Protein 3UG7 (pdb70)

Solvent-accessible surface area: 62801 Å² total; per-residue (Å²): 46,69,0,41,15,39,1,6,108,35,10,8,62,95,52,12,2,4,1,7,2,0,0,22,77,49,63,5,12,22,27,23,0,0,0,0,1,0,0,23,0,3,100,19,33,2,56,0,0,0,0,0,29,30,107,76,22,33,0,66,85,16,2,111,45,120,2,34,75,118,44,39,106,0,78,80,37,111,40,0,30,0,0,3,10,34,30,126,104,25,9,86,116,49,43,124,139,0,95,71,63,15,141,102,56,80,154,34,0,100,92,4,26,76,77,1,67,140,5,22,146,42,134,35,5,88,99,18,15,17,35,48,10,12,5,88,11,1,80,30,77,128,20,17,2,1,0,0,8,21,48,9,51,3,135,50,10,122,28,1,34,47,2,89,83,8,58,138,119,13,72,128,13,64,128,57,63,122,18,43,59,22,8,121,112,17,37,102,96,7,68,34,177,67,44,58,86,72,22,110,93,31,56,129,34,41,102,84,0,38,88,0,53,85,11,0,42,35,55,49,38,1,2,2,1,3,0,0,26,5,72,75,112,0,0,63,54,2,38,148,23,27,140,29,0,116,148,39,41,13,30,7,18,0,0,0,0,7,72,24,20,45,146,99,22,132,81,114,148,26,112,56,92,50,113,93,13,68,143,57,16,101,41,0,109,139,65,1,39,112,55,56,26,0,85,2,45,86,30,230,68,130,30,74,25,40,128,17,1,77,89,4,7,171,45,0,12,170,38,3,67,1,17,2,0,0,24,76,48,63,6,12,23,24,22,0,0,0,0,1,0,0,54,23,5,101,115,73,57,81,0,0,0,1,0,30,26,113,77,24,33,0,88,83,15,2,111,48,124,2,25,64,118,42,42,98,0,79,65,35,88,35,0,31,0,0,3,8,54,35,107,104,42,8,100,121,12,54,98,146,2,135,49,56,7,128,109,57,96,160,26,14,108,93,5,43,77,75,0,61,142,6,19,136,39,134,33,6,90,98,20,15,15,25,47,11,13,2,90,7,0,56,27,99,140,37,63,9,0,0,0,2,21,48,8,51,3,134,50,10,126,28,1,35,52,2,91,89,9,58,140,119,14,72,133,15,63,119,62,64,129,24,40,58,34,10,116,111,20,37,95,100,14,76,27,140,68,49,69,79,67,22,109,87,26,64,129,22,39,101,78,0,38,96,0,52,87,11,0,44,52,71,154,57,5,22,1,39,2,0,0,28,5,67,76,124,0,0,62,61,2,39,146,23,23,138,32,0,117,171,49,38,13,34,4,62,15,1,2,0,8,70,24,21,46,146,99,20,132,81,116,149,25,111,56,93,52,114,94,12,71,143,59,16,102,42,0,108,140,66,1,39,110,57,103,35,25,90,2,44,84,29,225,79,132,30,73,26,43,126,19,1,77,93,5,7,175,64,29,97,30,108,0,17,2,0,0,21,74,49,62,6,12,22,24,23,0,0,0,0,1,0,1,54,24,5,99,114,74,64,78,0,0,0,6,1,30,27,110,76,36,32,0,80,83,14,3,112,45,124,2,25,56,134,54,40,106,1,78,79,34,109,33,0,29,0,2,2,19,17,40,156,81,39,14,90,133,20,86,130,148,1,93,54,33,28,129,109,55,82,156,32,2,100,91,6,39,74,78,2,73,137,4,25,154,44,135,37,7,86,100,20,18,13,34,38,17,13,5,100,12,1,80,32,84,153,20,74,5,1,0,1,2,19,44,5,52,4,136,43,7,123,27,0,33,60,2,90,85,7,22,136,119,11,6,135,12,8,45,53,6,37,23,40,37,17,4,89,138,15,56,80,115,10,77,25,125,74,51,32,75,68,0,66,82,27,4,127,27,0,46,84,0,12,85,0,46,78,11,0,41,55,74,156,73,4,19,1,46,3,0,0,27,5,72,74,128,0,0,62,61,2,38,146,22,31,126,27,0,118,184,61,42,14,35,8,53,15,2,5,0,9,71,24,27,45,147,97,21,134,82,117,146,25,110,57,91,52,114,94,10,70,144,58,16,102,40,0,108,138,65,2,40,105,90,101,34,24,89,1,44,80,27,226,81,135,32,75,26,42,128,18,2,75,92,5,6,173,63,28,107,30,103,0,18,2,0,0,22,75,49,63,6,12,21,22,24,0,0,0,0,1,0,0,54,22,6,99,115,72,59,78,0,0,0,3,1,31,28,112,77,21,32,1,66,85,16,3,112,44,125,3,37,73,116,45,39,106,1,79,81,35,112,35,0,31,2,2,4,12,30,28,116,104,38,9,98,114,25,40,119,140,2,120,74,80,8,130,132,56,85,133,25,12,111,92,5,33,78,77,0,62,146,6,19,148,39,135,40,4,88,98,21,14,12,35,41,11,13,4,91,11,1,77,31,81,154,20,71,11,1,0,1,2,20,44,6,52,4,137,43,7,125,24,0,35,62,2,92,88,12,56,139,119,14,71,134,13,62,105,53,63,129,15,44,49,11,8,115,113,12,31,98,74,10,78,29,158,68,45,62,85,73,23,89,88,38,61,111,41,40,102,83,0,39,87,0,51,85,10,0,42,53,72,156,73,6,19,2,47,2,0,0,26,5,70,75,113,0,0,61,55,2,36,149,22,29,127,27,0,115,182,62,42,14,34,7,52,14,2,6,0,8,72,24,21,44,146,98,22,134,81,115,148,26,109,57,93,51,114,97,13,72,143,57,17,102,41,0,108,138,68,2,40,104,91,100,35,25,89,1,44,83,30,221,82,132,30,72,26,43,127,18,1,76,94,4,7,172,65,29,109

Sequence (1222 aa):
NSLRGITEKKLEKKDGTKYIMFGGKGGVGKTTMSAATGVYLAEKGLKVVIVSTDPAHSLRDIFEQEFGHEPTKVKGYDNLYVVEIDPQKAMEEYKEKLKAQIEENPFLGEMLEDQLEMAALSPGTDESAAFDVFLKYMDSNEFDVVIFDTAPTGHTLRFLGMPEVMDKYMTKLIKLRKQMSGFMKMMKKLLPFDYDKMLEELEKMKERIVRARNILSDPERTAFRLVVIPEEMSILESERAMKALQKYGIPIDAVIVNQLIPEDVQCDFCRARRELQLKRLEMIKEKFGDKVIAYVPLLRTEAKGIETLKQIAKILYDGTKYIMFGGKGGVGKTTMSAATGVYLAEKGLKVVIVSTDPAHSLRDIFEQEFGHEPTKVKGYDNLYVVEIDPQKAMEEYKEKLKAQIEENPFLGEMLEDQLEMAALSPGTDESAAFDVFLKYMDSNEFDVVIFDTAPTGHTLRFLGMPEVMDKYMTKLIKLRKQMSGFMKMMKKLLPFDYDKMLEELEKMKERIVRARNILSDPERTAFRLVVIPEEMSILESERAMKALQKYGIPIDAVIVNQLIPEDVQCDFCRARRELQLKRLEMIKEKFGDKVIAYVPLLRTEAKGIETLKQIAKILYTKYIMFGGKGGVGKTTMSAATGVYLAEKGLKVVIVSTDPAHSLRDIFEQEFGHEPTKVKGYDNLYVVEIDPQKAMEEYKEKLKAQIEENPFLGEMLEDQLEMAALSPGTDESAAFDVFLKYMDSNEFDVVIFDTAPTGHTLRFLGMPEVMDKYMTKLIKLRKQMSGFMKMMKKLLPFDYDKMLEELEKMKERIVRARNILSDPERTAFRLVVIPEEMSILESERAMKALQKYGIPIDAVIVNQLIPEDVQCDFCRARRELQLKRLEMIKEKFGDKVIAYVPLLRTEAKGIETLKQIAKILYTKYIMFGGKGGVGKTTMSAATGVYLAEKGLKVVIVSTDPAHSLRDIFEQEFGHEPTKVKGYDNLYVVEIDPQKAMEEYKEKLKAQIEENPFLGEMLEDQLEMAALSPGTDESAAFDVFLKYMDSNEFDVVIFDTAPTGHTLRFLGMPEVMDKYMTKLIKLRKQMSGFMKMMKKLLPFDYDKMLEELEKMKERIVRARNILSDPERTAFRLVVIPEEMSILESERAMKALQKYGIPIDAVIVNQLIPEDVQCDFCRARRELQLKRLEMIKEKFGDKVIAYVPLLRTEAKGIETLKQIAKILY

Structure (mmCIF, N/CA/C/O backbone):
data_3UG7
#
_entry.id   3UG7
#
_cell.length_a   71.947
_cell.length_b   149.636
_cell.length_c   72.888
_cell.angle_alpha   90.00
_cell.angle_beta   94.24
_cell.angle_gamma   90.00
#
_symmetry.space_group_name_H-M   'P 1 2 1'
#
loop_
_entity.id
_entity.type
_entity.pdbx_description
1 polymer 'arsenical pump-driving ATPase'
2 non-polymer "ADENOSINE-5'-DIPHOSPHATE"
3 non-polymer 'MAGNESIUM ION'
4 non-polymer 'ZINC ION'
#
loop_
_atom_site.group_PDB
_atom_site.id
_atom_site.type_symbol
_atom_site.label_atom_id
_atom_site.label_alt_id
_atom_site.label_comp_id
_atom_site.label_asym_id
_atom_site.label_entity_id
_atom_site.label_seq_id
_atom_site.pdbx_PDB_ins_code
_atom_site.Cartn_x
_atom_site.Cartn_y
_atom_site.Cartn_z
_atom_site.occupancy
_atom_site.B_iso_or_equiv
_atom_site.auth_seq_id
_atom_site.auth_comp_id
_atom_site.auth_asym_id
_atom_site.auth_atom_id
_atom_site.pdbx_PDB_model_num
ATOM 1 N N . ASN A 1 10 ? -22.456 6.806 -16.023 1.00 90.34 10 ASN A N 1
ATOM 2 C CA . ASN A 1 10 ? -21.425 7.041 -17.016 1.00 92.08 10 ASN A CA 1
ATOM 3 C C . ASN A 1 10 ? -21.902 7.907 -18.167 1.00 88.79 10 ASN A C 1
ATOM 4 O O . ASN A 1 10 ? -21.104 8.582 -18.816 1.00 89.11 10 ASN A O 1
ATOM 5 N N . SER A 1 11 ? -23.211 7.897 -18.405 1.00 86.16 11 SER A N 1
ATOM 6 C CA . SER A 1 11 ? -23.808 8.549 -19.573 1.00 83.82 11 SER A CA 1
ATOM 7 C C . SER A 1 11 ? -23.550 10.059 -19.705 1.00 80.27 11 SER A C 1
ATOM 8 O O . SER A 1 11 ? -23.637 10.606 -20.804 1.00 79.44 11 SER A O 1
ATOM 11 N N . LEU A 1 12 ? -23.253 10.729 -18.594 1.00 78.26 12 LEU A N 1
ATOM 12 C CA . LEU A 1 12 ? -23.030 12.184 -18.585 1.00 74.75 12 LEU A CA 1
ATOM 13 C C . LEU A 1 12 ? -21.641 12.691 -18.996 1.00 77.80 12 LEU A C 1
ATOM 14 O O . LEU A 1 12 ? -21.494 13.833 -19.489 1.00 76.22 12 LEU A O 1
ATOM 19 N N . ARG A 1 13 ? -20.631 11.852 -18.776 1.00 82.49 13 ARG A N 1
ATOM 20 C CA . ARG A 1 13 ? -19.235 12.261 -18.891 1.00 84.91 13 ARG A CA 1
ATOM 21 C C . ARG A 1 13 ? -18.959 12.982 -20.189 1.00 84.45 13 ARG A C 1
ATOM 22 O O . ARG A 1 13 ? -18.496 14.124 -20.181 1.00 83.56 13 ARG A O 1
ATOM 30 N N . GLY A 1 14 ? -19.294 12.316 -21.289 1.00 84.81 14 GLY A N 1
ATOM 31 C CA . GLY A 1 14 ? -19.077 12.841 -22.618 1.00 83.91 14 GLY A CA 1
ATOM 32 C C . GLY A 1 14 ? -19.634 14.231 -22.817 1.00 77.79 14 GLY A C 1
ATOM 33 O O . GLY A 1 14 ? -18.932 15.128 -23.301 1.00 78.47 14 GLY A O 1
ATOM 34 N N . ILE A 1 15 ? -20.889 14.422 -22.423 1.00 72.26 15 ILE A N 1
ATOM 35 C CA . ILE A 1 15 ? -21.511 15.740 -22.518 1.00 67.14 15 ILE A CA 1
ATOM 36 C C . ILE A 1 15 ? -20.707 16.786 -21.758 1.00 65.08 15 ILE A C 1
ATOM 37 O O . ILE A 1 15 ? -20.456 17.875 -22.277 1.00 64.55 15 ILE A O 1
ATOM 42 N N . THR A 1 16 ? -20.313 16.448 -20.526 1.00 64.60 16 THR A N 1
ATOM 43 C CA . THR A 1 16 ? -19.521 17.383 -19.713 1.00 63.69 16 THR A CA 1
ATOM 44 C C . THR A 1 16 ? -18.272 17.763 -20.505 1.00 67.67 16 THR A C 1
ATOM 45 O O . THR A 1 16 ? -18.039 18.939 -20.755 1.00 67.21 16 THR A O 1
ATOM 49 N N . GLU A 1 17 ? -17.498 16.756 -20.913 1.00 72.04 17 GLU A N 1
ATOM 50 C CA . GLU A 1 17 ? -16.258 16.956 -21.662 1.00 75.75 17 GLU A CA 1
ATOM 51 C C . GLU A 1 17 ? -16.430 17.923 -22.827 1.00 73.88 17 GLU A C 1
ATOM 52 O O . GLU A 1 17 ? -15.605 18.812 -23.066 1.00 74.80 17 GLU A O 1
ATOM 58 N N . LYS A 1 18 ? -17.507 17.715 -23.571 1.00 72.26 18 LYS A N 1
ATOM 59 C CA . LYS A 1 18 ? -17.855 18.608 -24.665 1.00 71.68 18 LYS A CA 1
ATOM 60 C C . LYS A 1 18 ? -18.104 20.034 -24.171 1.00 68.52 18 LYS A C 1
ATOM 61 O O . LYS A 1 18 ? -17.701 20.993 -24.828 1.00 69.06 18 LYS A O 1
ATOM 67 N N . LYS A 1 19 ? -18.770 20.177 -23.025 1.00 65.97 19 LYS A N 1
ATOM 68 C CA . LYS A 1 19 ? -19.047 21.508 -22.471 1.00 63.92 19 LYS A CA 1
ATOM 69 C C . LYS A 1 19 ? -17.773 22.248 -22.084 1.00 65.18 19 LYS A C 1
ATOM 70 O O . LYS A 1 19 ? -17.682 23.470 -22.235 1.00 64.68 19 LYS A O 1
ATOM 76 N N . LEU A 1 20 ? -16.795 21.511 -21.573 1.00 67.29 20 LEU A N 1
ATOM 77 C CA . LEU A 1 20 ? -15.567 22.135 -21.089 1.00 69.08 20 LEU A CA 1
ATOM 78 C C . LEU A 1 20 ? -14.759 22.922 -22.136 1.00 72.83 20 LEU A C 1
ATOM 79 O O . LEU A 1 20 ? -14.197 23.974 -21.830 1.00 73.23 20 LEU A O 1
ATOM 84 N N . GLU A 1 21 ? -14.685 22.405 -23.359 1.00 76.45 21 GLU A N 1
ATOM 85 C CA . GLU A 1 21 ? -13.767 22.935 -24.375 1.00 81.79 21 GLU A CA 1
ATOM 86 C C . GLU A 1 21 ? -14.127 24.310 -24.935 1.00 82.33 21 GLU A C 1
ATOM 87 O O . GLU A 1 21 ? -13.289 25.200 -24.997 1.00 84.52 21 GLU A O 1
ATOM 93 N N . LYS A 1 22 ? -15.366 24.482 -25.366 1.00 80.97 22 LYS A N 1
ATOM 94 C CA . LYS A 1 22 ? -15.740 25.710 -26.053 1.00 81.81 22 LYS A CA 1
ATOM 95 C C . LYS A 1 22 ? -15.811 26.901 -25.105 1.00 79.12 22 LYS A C 1
ATOM 96 O O . LYS A 1 22 ? -15.920 26.727 -23.889 1.00 76.93 22 LYS A O 1
ATOM 102 N N . LYS A 1 23 ? -15.728 28.102 -25.673 1.00 79.64 23 LYS A N 1
ATOM 103 C CA . LYS A 1 23 ? -15.934 29.334 -24.919 1.00 77.33 23 LYS A CA 1
ATOM 104 C C . LYS A 1 23 ? -15.009 29.441 -23.718 1.00 77.67 23 LYS A C 1
ATOM 105 O O . LYS A 1 23 ? -15.468 29.612 -22.589 1.00 75.65 23 LYS A O 1
ATOM 111 N N . ASP A 1 24 ? -13.708 29.336 -23.977 1.00 80.74 24 ASP A N 1
ATOM 112 C CA . ASP A 1 24 ? -12.697 29.270 -22.923 1.00 81.44 24 ASP A CA 1
ATOM 113 C C . ASP A 1 24 ? -12.860 30.367 -21.878 1.00 77.90 24 ASP A C 1
ATOM 114 O O . ASP A 1 24 ? -12.995 31.544 -22.203 1.00 78.48 24 ASP A O 1
ATOM 119 N N . GLY A 1 25 ? -12.858 29.941 -20.622 1.00 74.64 25 GLY A N 1
ATOM 120 C CA . GLY A 1 25 ? -13.118 30.799 -19.486 1.00 71.28 25 GLY A CA 1
ATOM 121 C C . GLY A 1 25 ? -13.798 29.931 -18.448 1.00 67.51 25 GLY A C 1
ATOM 122 O O . GLY A 1 25 ? -13.784 28.705 -18.565 1.00 68.77 25 GLY A O 1
ATOM 123 N N . THR A 1 26 ? -14.401 30.547 -17.439 1.00 63.30 26 THR A N 1
ATOM 124 C CA . THR A 1 26 ? -15.141 29.789 -16.440 1.00 59.13 26 THR A CA 1
ATOM 125 C C . THR A 1 26 ? -16.335 29.084 -17.079 1.00 56.48 26 THR A C 1
ATOM 126 O O . THR A 1 26 ? -17.080 29.683 -17.854 1.00 56.64 26 THR A O 1
ATOM 130 N N . LYS A 1 27 ? -16.490 27.802 -16.765 1.00 54.96 27 LYS A N 1
ATOM 131 C CA . LYS A 1 27 ? -17.653 27.034 -17.186 1.00 53.04 27 LYS A CA 1
ATOM 132 C C . LYS A 1 27 ? -18.567 26.871 -15.981 1.00 51.69 27 LYS A C 1
ATOM 133 O O . LYS A 1 27 ? -18.106 26.548 -14.889 1.00 51.98 27 LYS A O 1
ATOM 139 N N . TYR A 1 28 ? -19.860 27.096 -16.164 1.00 35.26 28 TYR A N 1
ATOM 140 C CA . TYR A 1 28 ? -20.781 26.977 -15.042 1.00 34.03 28 TYR A CA 1
ATOM 141 C C . TYR A 1 28 ? -21.627 25.717 -15.152 1.00 33.08 28 TYR A C 1
ATOM 142 O O . TYR A 1 28 ? -22.057 25.345 -16.232 1.00 33.13 28 TYR A O 1
ATOM 151 N N . ILE A 1 29 ? -21.825 25.040 -14.029 1.00 33.09 29 ILE A N 1
ATOM 152 C CA . ILE A 1 29 ? -22.725 23.898 -13.975 1.00 34.02 29 ILE A CA 1
ATOM 153 C C . ILE A 1 29 ? -23.655 24.133 -12.803 1.00 34.53 29 ILE A C 1
ATOM 154 O O . ILE A 1 29 ? -23.197 24.474 -11.715 1.00 35.21 29 ILE A O 1
ATOM 159 N N . MET A 1 30 ? -24.957 23.976 -13.007 1.00 35.02 30 MET A N 1
ATOM 160 C CA . MET A 1 30 ? -25.859 24.103 -11.863 1.00 36.50 30 MET A CA 1
ATOM 161 C C . MET A 1 30 ? -26.987 23.081 -11.818 1.00 37.70 30 MET A C 1
ATOM 162 O O . MET A 1 30 ? -27.714 22.886 -12.790 1.00 38.79 30 MET A O 1
ATOM 167 N N . PHE A 1 31 ? -27.110 22.433 -10.664 1.00 37.04 31 PHE A N 1
ATOM 168 C CA . PHE A 1 31 ? -28.120 21.411 -10.440 1.00 35.72 31 PHE A CA 1
ATOM 169 C C . PHE A 1 31 ? -29.365 22.004 -9.803 1.00 34.59 31 PHE A C 1
ATOM 170 O O . PHE A 1 31 ? -29.280 22.919 -8.987 1.00 34.37 31 PHE A O 1
ATOM 178 N N . GLY A 1 32 ? -30.522 21.465 -10.170 1.00 34.63 32 GLY A N 1
ATOM 179 C CA . GLY A 1 32 ? -31.778 21.909 -9.600 1.00 36.16 32 GLY A CA 1
ATOM 180 C C . GLY A 1 32 ? -32.742 20.749 -9.467 1.00 38.43 32 GLY A C 1
ATOM 181 O O . GLY A 1 32 ? -32.552 19.701 -10.078 1.00 39.95 32 GLY A O 1
ATOM 182 N N . GLY A 1 33 ? -33.780 20.938 -8.660 1.00 38.95 33 GLY A N 1
ATOM 183 C CA . GLY A 1 33 ? -34.715 19.872 -8.358 1.00 40.05 33 GLY A CA 1
ATOM 184 C C . GLY A 1 33 ? -35.387 20.130 -7.026 1.00 42.32 33 GLY A C 1
ATOM 185 O O . GLY A 1 33 ? -35.123 21.144 -6.383 1.00 42.81 33 GLY A O 1
ATOM 186 N N . LYS A 1 34 ? -36.246 19.209 -6.601 1.00 43.91 34 LYS A N 1
ATOM 187 C CA . LYS A 1 34 ? -37.013 19.402 -5.378 1.00 45.63 34 LYS A CA 1
ATOM 188 C C . LYS A 1 34 ? -36.105 19.240 -4.160 1.00 47.33 34 LYS A C 1
ATOM 189 O O . LYS A 1 34 ? -34.930 18.897 -4.295 1.00 47.36 34 LYS A O 1
ATOM 195 N N . GLY A 1 35 ? -36.653 19.480 -2.974 1.00 49.62 35 GLY A N 1
ATOM 196 C CA . GLY A 1 35 ? -35.936 19.240 -1.739 1.00 46.74 35 GLY A CA 1
ATOM 197 C C . GLY A 1 35 ? -35.681 17.756 -1.601 1.00 47.74 35 GLY A C 1
ATOM 198 O O . GLY A 1 35 ? -36.481 16.941 -2.061 1.00 47.82 35 GLY A O 1
ATOM 199 N N . GLY A 1 36 ? -34.579 17.399 -0.953 1.00 48.70 36 GLY A N 1
ATOM 200 C CA . GLY A 1 36 ? -34.098 16.035 -1.018 1.00 64.42 36 GLY A CA 1
ATOM 201 C C . GLY A 1 36 ? -33.619 15.866 -2.443 1.00 60.85 36 GLY A C 1
ATOM 202 O O . GLY A 1 36 ? -32.990 16.773 -2.986 1.00 58.32 36 GLY A O 1
ATOM 203 N N . VAL A 1 37 ? -33.891 14.713 -3.046 1.00 45.62 37 VAL A N 1
ATOM 204 C CA . VAL A 1 37 ? -33.678 14.518 -4.482 1.00 52.95 37 VAL A CA 1
ATOM 205 C C . VAL A 1 37 ? -32.183 14.512 -4.865 1.00 51.57 37 VAL A C 1
ATOM 206 O O . VAL A 1 37 ? -31.803 14.047 -5.941 1.00 50.63 37 VAL A O 1
ATOM 210 N N . GLY A 1 38 ? -31.336 14.978 -3.951 1.00 52.03 38 GLY A N 1
ATOM 211 C CA . GLY A 1 38 ? -29.898 14.806 -4.063 1.00 51.33 38 GLY A CA 1
ATOM 212 C C . GLY A 1 38 ? -29.086 15.735 -4.954 1.00 39.75 38 GLY A C 1
ATOM 213 O O . GLY A 1 38 ? -28.079 15.306 -5.509 1.00 39.33 38 GLY A O 1
ATOM 214 N N . LYS A 1 39 ? -29.484 16.998 -5.087 1.00 90.20 39 LYS A N 1
ATOM 215 C CA . LYS A 1 39 ? -28.726 17.917 -5.943 1.00 36.39 39 LYS A CA 1
ATOM 216 C C . LYS A 1 39 ? -27.437 18.427 -5.295 1.00 36.79 39 LYS A C 1
ATOM 217 O O . LYS A 1 39 ? -26.451 18.679 -5.988 1.00 42.80 39 LYS A O 1
ATOM 223 N N . THR A 1 40 ? -27.444 18.577 -3.974 1.00 39.65 40 THR A N 1
ATOM 224 C CA . THR A 1 40 ? -26.224 18.902 -3.242 1.00 39.69 40 THR A CA 1
ATOM 225 C C . THR A 1 40 ? -25.248 17.742 -3.404 1.00 40.11 40 THR A C 1
ATOM 226 O O . THR A 1 40 ? -24.043 17.936 -3.586 1.00 39.79 40 THR A O 1
ATOM 230 N N . THR A 1 41 ? -25.797 16.532 -3.354 1.00 41.23 41 THR A N 1
ATOM 231 C CA . THR A 1 41 ? -25.029 15.308 -3.535 1.00 53.45 41 THR A CA 1
ATOM 232 C C . THR A 1 41 ? -24.365 15.271 -4.911 1.00 51.94 41 THR A C 1
ATOM 233 O O . THR A 1 41 ? -23.149 15.074 -5.020 1.00 41.01 41 THR A O 1
ATOM 237 N N . MET A 1 42 ? -25.169 15.465 -5.954 1.00 50.64 42 MET A N 1
ATOM 238 C CA . MET A 1 42 ? -24.671 15.464 -7.328 1.00 37.87 42 MET A CA 1
ATOM 239 C C . MET A 1 42 ? -23.643 16.569 -7.532 1.00 52.50 42 MET A C 1
ATOM 240 O O . MET A 1 42 ? -22.680 16.402 -8.280 1.00 52.73 42 MET A O 1
ATOM 245 N N . SER A 1 43 ? -23.858 17.700 -6.865 1.00 51.68 43 SER A N 1
ATOM 246 C CA . SER A 1 43 ? -22.927 18.820 -6.927 1.00 35.57 43 SER A CA 1
ATOM 247 C C . SER A 1 43 ? -21.567 18.433 -6.362 1.00 67.58 43 SER A C 1
ATOM 248 O O . SER A 1 43 ? -20.539 18.629 -7.012 1.00 67.53 43 SER A O 1
ATOM 251 N N . ALA A 1 44 ? -21.568 17.887 -5.149 1.00 38.70 44 ALA A N 1
ATOM 252 C CA . ALA A 1 44 ? -20.336 17.431 -4.513 1.00 40.39 44 ALA A CA 1
ATOM 253 C C . ALA A 1 44 ? -19.619 16.396 -5.378 1.00 41.15 44 ALA A C 1
ATOM 254 O O . ALA A 1 44 ? -18.400 16.456 -5.554 1.00 41.92 44 ALA A O 1
ATOM 256 N N . ALA A 1 45 ? -20.387 15.456 -5.923 1.00 63.55 45 ALA A N 1
ATOM 257 C CA . ALA A 1 45 ? -19.831 14.395 -6.758 1.00 42.40 45 ALA A CA 1
ATOM 258 C C . ALA A 1 45 ? -19.177 14.934 -8.029 1.00 48.28 45 ALA A C 1
ATOM 259 O O . ALA A 1 45 ? -18.067 14.536 -8.379 1.00 49.97 45 ALA A O 1
ATOM 261 N N . THR A 1 46 ? -19.873 15.832 -8.718 1.00 45.97 46 THR A N 1
ATOM 262 C CA . THR A 1 46 ? -19.352 16.440 -9.939 1.00 45.21 46 THR A CA 1
ATOM 263 C C . THR A 1 46 ? -18.113 17.275 -9.627 1.00 45.29 46 THR A C 1
ATOM 264 O O . THR A 1 46 ? -17.160 17.306 -10.405 1.00 45.64 46 THR A O 1
ATOM 268 N N . GLY A 1 47 ? -18.127 17.936 -8.474 1.00 45.53 47 GLY A N 1
ATOM 269 C CA . GLY A 1 47 ? -16.975 18.689 -8.015 1.00 39.82 47 GLY A CA 1
ATOM 270 C C . GLY A 1 47 ? -15.767 17.792 -7.830 1.00 42.36 47 GLY A C 1
ATOM 271 O O . GLY A 1 47 ? -14.666 18.123 -8.269 1.00 43.50 47 GLY A O 1
ATOM 272 N N . VAL A 1 48 ? -15.979 16.649 -7.184 1.00 43.56 48 VAL A N 1
ATOM 273 C CA . VAL A 1 48 ? -14.906 15.682 -6.973 1.00 53.13 48 VAL A CA 1
ATOM 274 C C . VAL A 1 48 ? -14.383 15.132 -8.299 1.00 54.86 48 VAL A C 1
ATOM 275 O O . VAL A 1 48 ? -13.174 15.066 -8.519 1.00 57.44 48 VAL A O 1
ATOM 279 N N . TYR A 1 49 ? -15.301 14.750 -9.182 1.00 53.59 49 TYR A N 1
ATOM 280 C CA . TYR A 1 49 ? -14.937 14.198 -10.484 1.00 54.05 49 TYR A CA 1
ATOM 281 C C . TYR A 1 49 ? -14.127 15.180 -11.327 1.00 54.98 49 TYR A C 1
ATOM 282 O O . TYR A 1 49 ? -13.093 14.821 -11.890 1.00 58.41 49 TYR A O 1
ATOM 291 N N . LEU A 1 50 ? -14.602 16.419 -11.412 1.00 46.24 50 LEU A N 1
ATOM 292 C CA . LEU A 1 50 ? -13.905 17.455 -12.165 1.00 46.47 50 LEU A CA 1
ATOM 293 C C . LEU A 1 50 ? -12.570 17.802 -11.515 1.00 48.32 50 LEU A C 1
ATOM 294 O O . LEU A 1 50 ? -11.613 18.150 -12.202 1.00 86.10 50 LEU A O 1
ATOM 299 N N . ALA A 1 51 ? -12.507 17.697 -10.191 1.00 48.05 51 ALA A N 1
ATOM 300 C CA . ALA A 1 51 ? -11.263 17.947 -9.468 1.00 50.04 51 ALA A CA 1
ATOM 301 C C . ALA A 1 51 ? -10.270 16.798 -9.634 1.00 65.39 51 ALA A C 1
ATOM 302 O O . ALA A 1 51 ? -9.074 16.968 -9.394 1.00 67.70 51 ALA A O 1
ATOM 304 N N . GLU A 1 52 ? -10.767 15.631 -10.037 1.00 67.06 52 GLU A N 1
ATOM 305 C CA . GLU A 1 52 ? -9.905 14.471 -10.258 1.00 71.95 52 GLU A CA 1
ATOM 306 C C . GLU A 1 52 ? -8.947 14.701 -11.421 1.00 74.17 52 GLU A C 1
ATOM 307 O O . GLU A 1 52 ? -7.741 14.502 -11.289 1.00 77.86 52 GLU A O 1
ATOM 313 N N . LYS A 1 53 ? -9.486 15.112 -12.563 1.00 72.22 53 LYS A N 1
ATOM 314 C CA . LYS A 1 53 ? -8.651 15.670 -13.610 1.00 73.76 53 LYS A CA 1
ATOM 315 C C . LYS A 1 53 ? -8.169 16.973 -13.021 1.00 73.36 53 LYS A C 1
ATOM 316 O O . LYS A 1 53 ? -8.902 17.598 -12.254 1.00 70.40 53 LYS A O 1
ATOM 322 N N . GLY A 1 54 ? -6.951 17.396 -13.341 1.00 77.12 54 GLY A N 1
ATOM 323 C CA . GLY A 1 54 ? -6.505 18.647 -12.766 1.00 76.89 54 GLY A CA 1
ATOM 324 C C . GLY A 1 54 ? -7.381 19.741 -13.337 1.00 73.65 54 GLY A C 1
ATOM 325 O O . GLY A 1 54 ? -7.334 20.041 -14.525 1.00 75.36 54 GLY A O 1
ATOM 326 N N . LEU A 1 55 ? -8.169 20.350 -12.463 1.00 69.32 55 LEU A N 1
ATOM 327 C CA . LEU A 1 55 ? -9.078 21.416 -12.841 1.00 66.20 55 LEU A CA 1
ATOM 328 C C . LEU A 1 55 ? -9.342 22.200 -11.570 1.00 64.86 55 LEU A C 1
ATOM 329 O O . LEU A 1 55 ? -9.383 21.618 -10.489 1.00 66.29 55 LEU A O 1
ATOM 334 N N . LYS A 1 56 ? -9.546 23.505 -11.682 1.00 62.64 56 LYS A N 1
ATOM 335 C CA . LYS A 1 56 ? -9.825 24.294 -10.493 1.00 46.66 56 LYS A CA 1
ATOM 336 C C . LYS A 1 56 ? -11.322 24.551 -10.433 1.00 75.67 56 LYS A C 1
ATOM 337 O O . LYS A 1 56 ? -11.859 25.344 -11.207 1.00 73.91 56 LYS A O 1
ATOM 343 N N . VAL A 1 57 ? -11.990 23.884 -9.498 1.00 42.18 57 VAL A N 1
ATOM 344 C CA . VAL A 1 57 ? -13.446 23.882 -9.452 1.00 39.57 57 VAL A CA 1
ATOM 345 C C . VAL A 1 57 ? -13.972 24.356 -8.105 1.00 69.90 57 VAL A C 1
ATOM 346 O O . VAL A 1 57 ? -13.500 23.920 -7.055 1.00 71.21 57 VAL A O 1
ATOM 350 N N . VAL A 1 58 ? -14.949 25.256 -8.139 1.00 36.34 58 VAL A N 1
ATOM 351 C CA . VAL A 1 58 ? -15.586 25.722 -6.917 1.00 35.67 58 VAL A CA 1
ATOM 352 C C . VAL A 1 58 ? -17.053 25.297 -6.868 1.00 34.45 58 VAL A C 1
ATOM 353 O O . VAL A 1 58 ? -17.755 25.304 -7.882 1.00 42.17 58 VAL A O 1
ATOM 357 N N . ILE A 1 59 ? -17.498 24.892 -5.685 1.00 35.15 59 ILE A N 1
ATOM 358 C CA . ILE A 1 59 ? -18.900 24.590 -5.456 1.00 34.54 59 ILE A CA 1
ATOM 359 C C . ILE A 1 59 ? -19.452 25.615 -4.484 1.00 34.65 59 ILE A C 1
ATOM 360 O O . ILE A 1 59 ? -19.107 25.602 -3.304 1.00 71.18 59 ILE A O 1
ATOM 365 N N . VAL A 1 60 ? -20.307 26.508 -4.967 1.00 33.25 60 VAL A N 1
ATOM 366 C CA . VAL A 1 60 ? -20.891 27.503 -4.077 1.00 35.49 60 VAL A CA 1
ATOM 367 C C . VAL A 1 60 ? -22.290 27.084 -3.636 1.00 34.30 60 VAL A C 1
ATOM 368 O O . VAL A 1 60 ? -23.081 26.558 -4.422 1.00 33.22 60 VAL A O 1
ATOM 372 N N . SER A 1 61 ? -22.575 27.305 -2.360 1.00 36.36 61 SER A N 1
ATOM 373 C CA . SER A 1 61 ? -23.818 26.848 -1.766 1.00 37.70 61 SER A CA 1
ATOM 374 C C . SER A 1 61 ? -24.472 27.960 -0.968 1.00 39.23 61 SER A C 1
ATOM 375 O O . SER A 1 61 ? -23.874 28.514 -0.048 1.00 61.48 61 SER A O 1
ATOM 378 N N . THR A 1 62 ? -25.706 28.283 -1.330 1.00 38.71 62 THR A N 1
ATOM 379 C CA . THR A 1 62 ? -26.472 29.290 -0.613 1.00 47.94 62 THR A CA 1
ATOM 380 C C . THR A 1 62 ? -27.331 28.631 0.458 1.00 51.60 62 THR A C 1
ATOM 381 O O . THR A 1 62 ? -28.144 29.284 1.112 1.00 54.56 62 THR A O 1
ATOM 385 N N . ASP A 1 63 ? -27.144 27.324 0.615 1.00 51.76 63 ASP A N 1
ATOM 386 C CA . ASP A 1 63 ? -27.820 26.557 1.648 1.00 55.09 63 ASP A CA 1
ATOM 387 C C . ASP A 1 63 ? -27.482 27.096 3.033 1.00 58.25 63 ASP A C 1
ATOM 388 O O . ASP A 1 63 ? -26.320 27.082 3.441 1.00 58.61 63 ASP A O 1
ATOM 393 N N . PRO A 1 64 ? -28.500 27.589 3.754 1.00 61.02 64 PRO A N 1
ATOM 394 C CA . PRO A 1 64 ? -28.332 27.994 5.153 1.00 65.56 64 PRO A CA 1
ATOM 395 C C . PRO A 1 64 ? -28.171 26.776 6.056 1.00 68.48 64 PRO A C 1
ATOM 396 O O . PRO A 1 64 ? -27.633 26.884 7.158 1.00 72.13 64 PRO A O 1
ATOM 400 N N . ALA A 1 65 ? -28.635 25.625 5.579 1.00 60.70 65 ALA A N 1
ATOM 401 C CA . ALA A 1 65 ? -28.537 24.382 6.333 1.00 63.44 65 ALA A CA 1
ATOM 402 C C . ALA A 1 65 ? -27.126 23.810 6.261 1.00 65.69 65 ALA A C 1
ATOM 403 O O . ALA A 1 65 ? -26.801 22.855 6.968 1.00 64.69 65 ALA A O 1
ATOM 405 N N . HIS A 1 66 ? -26.301 24.399 5.398 1.00 62.32 66 HIS A N 1
ATOM 406 C CA . HIS A 1 66 ? -24.889 24.036 5.277 1.00 61.98 66 HIS A CA 1
ATOM 407 C C . HIS A 1 66 ? -24.676 22.548 5.000 1.00 61.43 66 HIS A C 1
ATOM 408 O O . HIS A 1 66 ? -23.945 21.873 5.725 1.00 63.19 66 HIS A O 1
ATOM 415 N N . SER A 1 67 ? -25.323 22.049 3.951 1.00 59.47 67 SER A N 1
ATOM 416 C CA . SER A 1 67 ? -25.267 20.631 3.599 1.00 59.24 67 SER A CA 1
ATOM 417 C C . SER A 1 67 ? -23.850 20.146 3.299 1.00 57.03 67 SER A C 1
ATOM 418 O O . SER A 1 67 ? -23.474 19.033 3.675 1.00 58.99 67 SER A O 1
ATOM 421 N N . LEU A 1 68 ? -23.071 20.983 2.621 1.00 53.69 68 LEU A N 1
ATOM 422 C CA . LEU A 1 68 ? -21.713 20.618 2.227 1.00 52.49 68 LEU A CA 1
ATOM 423 C C . LEU A 1 68 ? -20.819 20.370 3.437 1.00 55.70 68 LEU A C 1
ATOM 424 O O . LEU A 1 68 ? -19.870 19.589 3.365 1.00 56.02 68 LEU A O 1
ATOM 429 N N . ARG A 1 69 ? -21.126 21.040 4.544 1.00 58.41 69 ARG A N 1
ATOM 430 C CA . ARG A 1 69 ? -20.429 20.787 5.797 1.00 61.31 69 ARG A CA 1
ATOM 431 C C . ARG A 1 69 ? -20.637 19.346 6.232 1.00 62.67 69 ARG A C 1
ATOM 432 O O . ARG A 1 69 ? -19.703 18.684 6.668 1.00 63.79 69 ARG A O 1
ATOM 440 N N . ASP A 1 70 ? -21.869 18.864 6.106 1.00 62.76 70 ASP A N 1
ATOM 441 C CA . ASP A 1 70 ? -22.199 17.502 6.510 1.00 64.64 70 ASP A CA 1
ATOM 442 C C . ASP A 1 70 ? -21.634 16.466 5.541 1.00 62.00 70 ASP A C 1
ATOM 443 O O . ASP A 1 70 ? -21.041 15.474 5.966 1.00 63.74 70 ASP A O 1
ATOM 448 N N . ILE A 1 71 ? -21.817 16.697 4.243 1.00 56.41 71 ILE A N 1
ATOM 449 C CA . ILE A 1 71 ? -21.311 15.772 3.229 1.00 54.46 71 ILE A CA 1
ATOM 450 C C . ILE A 1 71 ? -19.788 15.654 3.270 1.00 62.82 71 ILE A C 1
ATOM 451 O O . ILE A 1 71 ? -19.246 14.552 3.352 1.00 55.78 71 ILE A O 1
ATOM 456 N N . PHE A 1 72 ? -19.102 16.791 3.230 1.00 61.98 72 PHE A N 1
ATOM 457 C CA . PHE A 1 72 ? -17.645 16.791 3.244 1.00 62.16 72 PHE A CA 1
ATOM 458 C C . PHE A 1 72 ? -17.076 16.471 4.626 1.00 66.74 72 PHE A C 1
ATOM 459 O O . PHE A 1 72 ? -16.026 15.841 4.722 1.00 67.61 72 PHE A O 1
ATOM 467 N N . GLU A 1 73 ? -17.787 16.898 5.673 1.00 70.16 73 GLU A N 1
ATOM 468 C CA . GLU A 1 73 ? -17.358 16.781 7.081 1.00 75.41 73 GLU A CA 1
ATOM 469 C C . GLU A 1 73 ? -16.401 17.895 7.517 1.00 74.78 73 GLU A C 1
ATOM 470 O O . GLU A 1 73 ? -15.965 17.941 8.667 1.00 79.31 73 GLU A O 1
ATOM 476 N N . GLN A 1 74 ? -16.078 18.782 6.581 1.00 69.44 74 GLN A N 1
ATOM 477 C CA . GLN A 1 74 ? -15.210 19.926 6.842 1.00 68.75 74 GLN A CA 1
ATOM 478 C C . GLN A 1 74 ? -16.001 21.238 6.840 1.00 69.04 74 GLN A C 1
ATOM 479 O O . GLN A 1 74 ? -16.895 21.426 6.016 1.00 67.33 74 GLN A O 1
ATOM 485 N N . GLU A 1 75 ? -15.676 22.140 7.765 1.00 72.16 75 GLU A N 1
ATOM 486 C CA . GLU A 1 75 ? -16.337 23.445 7.827 1.00 72.73 75 GLU A CA 1
ATOM 487 C C . GLU A 1 75 ? -15.840 24.372 6.719 1.00 69.82 75 GLU A C 1
ATOM 488 O O . GLU A 1 75 ? -14.656 24.373 6.386 1.00 68.92 75 GLU A O 1
ATOM 494 N N . PHE A 1 76 ? -16.752 25.162 6.157 1.00 68.96 76 PHE A N 1
ATOM 495 C CA . PHE A 1 76 ? -16.405 26.106 5.100 1.00 66.71 76 PHE A CA 1
ATOM 496 C C . PHE A 1 76 ? -16.839 27.528 5.442 1.00 70.60 76 PHE A C 1
ATOM 497 O O . PHE A 1 76 ? -17.982 27.760 5.838 1.00 72.39 76 PHE A O 1
ATOM 505 N N . GLY A 1 77 ? -15.920 28.475 5.286 1.00 72.53 77 GLY A N 1
ATOM 506 C CA . GLY A 1 77 ? -16.223 29.879 5.499 1.00 75.27 77 GLY A CA 1
ATOM 507 C C . GLY A 1 77 ? -16.744 30.523 4.229 1.00 72.73 77 GLY A C 1
ATOM 508 O O . GLY A 1 77 ? -16.974 29.836 3.233 1.00 69.20 77 GLY A O 1
ATOM 509 N N . HIS A 1 78 ? -16.933 31.839 4.256 1.00 75.28 78 HIS A N 1
ATOM 510 C CA . HIS A 1 78 ? -17.422 32.556 3.082 1.00 74.16 78 HIS A CA 1
ATOM 511 C C . HIS A 1 78 ? -16.406 32.540 1.948 1.00 69.83 78 HIS A C 1
ATOM 512 O O . HIS A 1 78 ? -16.754 32.286 0.798 1.00 67.42 78 HIS A O 1
ATOM 519 N N . GLU A 1 79 ? -15.152 32.831 2.273 1.00 68.89 79 GLU A N 1
ATOM 520 C CA . GLU A 1 79 ? -14.091 32.809 1.277 1.00 63.97 79 GLU A CA 1
ATOM 521 C C . GLU A 1 79 ? -13.843 31.363 0.863 1.00 58.64 79 GLU A C 1
ATOM 522 O O . GLU A 1 79 ? -13.943 30.460 1.694 1.00 60.39 79 GLU A O 1
ATOM 528 N N . PRO A 1 80 ? -13.539 31.139 -0.427 1.00 51.58 80 PRO A N 1
ATOM 529 C CA . PRO A 1 80 ? -13.338 29.786 -0.957 1.00 47.06 80 PRO A CA 1
ATOM 530 C C . PRO A 1 80 ? -12.329 28.985 -0.143 1.00 45.08 80 PRO A C 1
ATOM 531 O O . PRO A 1 80 ? -11.240 29.473 0.153 1.00 44.92 80 PRO A O 1
ATOM 535 N N . THR A 1 81 ? -12.707 27.764 0.217 1.00 44.48 81 THR A N 1
ATOM 536 C CA . THR A 1 81 ? -11.879 26.915 1.060 1.00 46.77 81 THR A CA 1
ATOM 537 C C . THR A 1 81 ? -11.551 25.610 0.349 1.00 48.34 81 THR A C 1
ATOM 538 O O . THR A 1 81 ? -12.445 24.937 -0.163 1.00 48.47 81 THR A O 1
ATOM 542 N N . LYS A 1 82 ? -10.269 25.257 0.314 1.00 50.11 82 LYS A N 1
ATOM 543 C CA . LYS A 1 82 ? -9.854 23.973 -0.234 1.00 51.35 82 LYS A CA 1
ATOM 544 C C . LYS A 1 82 ? -10.459 22.850 0.596 1.00 53.30 82 LYS A C 1
ATOM 545 O O . LYS A 1 82 ? -10.597 22.973 1.812 1.00 54.64 82 LYS A O 1
ATOM 551 N N . VAL A 1 83 ? -10.824 21.756 -0.062 1.00 54.78 83 VAL A N 1
ATOM 552 C CA . VAL A 1 83 ? -11.536 20.684 0.621 1.00 58.35 83 VAL A CA 1
ATOM 553 C C . VAL A 1 83 ? -10.846 19.327 0.497 1.00 64.21 83 VAL A C 1
ATOM 554 O O . VAL A 1 83 ? -10.509 18.886 -0.599 1.00 65.27 83 VAL A O 1
ATOM 558 N N . LYS A 1 84 ? -10.607 18.697 1.645 1.00 68.95 84 LYS A N 1
ATOM 559 C CA . LYS A 1 84 ? -10.198 17.294 1.715 1.00 72.99 84 LYS A CA 1
ATOM 560 C C . LYS A 1 84 ? -8.884 16.943 1.025 1.00 74.49 84 LYS A C 1
ATOM 561 O O . LYS A 1 84 ? -8.791 15.934 0.325 1.00 75.39 84 LYS A O 1
ATOM 567 N N . GLY A 1 85 ? -7.868 17.773 1.232 1.00 76.05 85 GLY A N 1
ATOM 568 C CA . GLY A 1 85 ? -6.547 17.494 0.703 1.00 80.10 85 GLY A CA 1
ATOM 569 C C . GLY A 1 85 ? -6.420 17.777 -0.780 1.00 79.76 85 GLY A C 1
ATOM 570 O O . GLY A 1 85 ? -5.325 17.703 -1.338 1.00 83.79 85 GLY A O 1
ATOM 571 N N . TYR A 1 86 ? -7.540 18.088 -1.424 1.00 75.32 86 TYR A N 1
ATOM 572 C CA . TYR A 1 86 ? -7.514 18.509 -2.813 1.00 73.88 86 TYR A CA 1
ATOM 573 C C . TYR A 1 86 ? -6.886 19.889 -2.865 1.00 74.72 86 TYR A C 1
ATOM 574 O O . TYR A 1 86 ? -7.345 20.813 -2.193 1.00 73.23 86 TYR A O 1
ATOM 583 N N . ASP A 1 87 ? -5.831 20.030 -3.657 1.00 77.57 87 ASP A N 1
ATOM 584 C CA . ASP A 1 87 ? -5.237 21.336 -3.873 1.00 78.41 87 ASP A CA 1
ATOM 585 C C . ASP A 1 87 ? -6.183 22.153 -4.747 1.00 74.96 87 ASP A C 1
ATOM 586 O O . ASP A 1 87 ? -6.256 23.377 -4.631 1.00 74.31 87 ASP A O 1
ATOM 591 N N . ASN A 1 88 ? -6.903 21.459 -5.624 1.00 73.22 88 ASN A N 1
ATOM 592 C CA . ASN A 1 88 ? -7.740 22.106 -6.633 1.00 70.06 88 ASN A CA 1
ATOM 593 C C . ASN A 1 88 ? -9.250 22.237 -6.377 1.00 64.86 88 ASN A C 1
ATOM 594 O O . ASN A 1 88 ? -9.950 22.859 -7.175 1.00 62.92 88 ASN A O 1
ATOM 599 N N . LEU A 1 89 ? -9.762 21.672 -5.286 1.00 62.60 89 LEU A N 1
ATOM 600 C CA . LEU A 1 89 ? -11.212 21.699 -5.064 1.00 58.31 89 LEU A CA 1
ATOM 601 C C . LEU A 1 89 ? -11.627 22.653 -3.946 1.00 55.70 89 LEU A C 1
ATOM 602 O O . LEU A 1 89 ? -11.128 22.569 -2.824 1.00 58.07 89 LEU A O 1
ATOM 607 N N . TYR A 1 90 ? -12.549 23.556 -4.268 1.00 50.84 90 TYR A N 1
ATOM 608 C CA . TYR A 1 90 ? -12.950 24.621 -3.356 1.00 48.33 90 TYR A CA 1
ATOM 609 C C . TYR A 1 90 ? -14.463 24.617 -3.165 1.00 45.94 90 TYR A C 1
ATOM 610 O O . TYR A 1 90 ? -15.209 24.248 -4.071 1.00 44.78 90 TYR A O 1
ATOM 619 N N . VAL A 1 91 ? -14.913 25.032 -1.985 1.00 45.81 91 VAL A N 1
ATOM 620 C CA . VAL A 1 91 ? -16.341 25.174 -1.716 1.00 39.96 91 VAL A CA 1
ATOM 621 C C . VAL A 1 91 ? -16.626 26.476 -0.975 1.00 40.25 91 VAL A C 1
ATOM 622 O O . VAL A 1 91 ? -15.950 26.807 -0.002 1.00 41.97 91 VAL A O 1
ATOM 626 N N . VAL A 1 92 ? -17.624 27.214 -1.451 1.00 38.81 92 VAL A N 1
ATOM 627 C CA . VAL A 1 92 ? -18.013 28.469 -0.823 1.00 44.53 92 VAL A CA 1
ATOM 628 C C . VAL A 1 92 ? -19.358 28.344 -0.114 1.00 48.83 92 VAL A C 1
ATOM 629 O O . VAL A 1 92 ? -20.389 28.121 -0.748 1.00 49.22 92 VAL A O 1
ATOM 633 N N . GLU A 1 93 ? -19.336 28.481 1.208 1.00 52.73 93 GLU A N 1
ATOM 634 C CA . GLU A 1 93 ? -20.559 28.475 1.998 1.00 55.76 93 GLU A CA 1
ATOM 635 C C . GLU A 1 93 ? -20.966 29.911 2.288 1.00 56.00 93 GLU A C 1
ATOM 636 O O . GLU A 1 93 ? -20.119 30.748 2.598 1.00 58.06 93 GLU A O 1
ATOM 642 N N . ILE A 1 94 ? -22.259 30.198 2.188 1.00 54.28 94 ILE A N 1
ATOM 643 C CA . ILE A 1 94 ? -22.756 31.541 2.463 1.00 53.64 94 ILE A CA 1
ATOM 644 C C . ILE A 1 94 ? -23.411 31.652 3.832 1.00 57.02 94 ILE A C 1
ATOM 645 O O . ILE A 1 94 ? -24.410 30.987 4.112 1.00 58.79 94 ILE A O 1
ATOM 650 N N . ASP A 1 95 ? -22.830 32.479 4.692 1.00 83.65 95 ASP A N 1
ATOM 651 C CA . ASP A 1 95 ? -23.516 32.910 5.899 1.00 82.84 95 ASP A CA 1
ATOM 652 C C . ASP A 1 95 ? -23.705 34.423 5.858 1.00 77.25 95 ASP A C 1
ATOM 653 O O . ASP A 1 95 ? -22.739 35.176 5.984 1.00 75.56 95 ASP A O 1
ATOM 658 N N . PRO A 1 96 ? -24.954 34.871 5.671 1.00 75.54 96 PRO A N 1
ATOM 659 C CA . PRO A 1 96 ? -25.276 36.301 5.650 1.00 72.75 96 PRO A CA 1
ATOM 660 C C . PRO A 1 96 ? -25.099 36.954 7.020 1.00 74.83 96 PRO A C 1
ATOM 661 O O . PRO A 1 96 ? -24.737 38.130 7.093 1.00 72.44 96 PRO A O 1
ATOM 665 N N . GLN A 1 97 ? -25.351 36.200 8.088 1.00 79.52 97 GLN A N 1
ATOM 666 C CA . GLN A 1 97 ? -25.252 36.733 9.446 1.00 82.05 97 GLN A CA 1
ATOM 667 C C . GLN A 1 97 ? -23.824 37.090 9.835 1.00 81.41 97 GLN A C 1
ATOM 668 O O . GLN A 1 97 ? -23.565 38.199 10.297 1.00 79.80 97 GLN A O 1
ATOM 674 N N . LYS A 1 98 ? -22.905 36.145 9.666 1.00 82.81 98 LYS A N 1
ATOM 675 C CA . LYS A 1 98 ? -21.495 36.383 9.972 1.00 82.19 98 LYS A CA 1
ATOM 676 C C . LYS A 1 98 ? -20.988 37.604 9.224 1.00 76.18 98 LYS A C 1
ATOM 677 O O . LYS A 1 98 ? -20.328 38.484 9.802 1.00 76.05 98 LYS A O 1
ATOM 683 N N . ALA A 1 99 ? -21.305 37.631 7.930 1.00 73.37 99 ALA A N 1
ATOM 684 C CA . ALA A 1 99 ? -20.934 38.726 7.056 1.00 69.54 99 ALA A CA 1
ATOM 685 C C . ALA A 1 99 ? -21.404 39.962 7.765 1.00 67.43 99 ALA A C 1
ATOM 686 O O . ALA A 1 99 ? -20.609 40.825 8.114 1.00 66.38 99 ALA A O 1
ATOM 688 N N . MET A 1 100 ? -22.702 39.981 8.042 1.00 67.26 100 MET A N 1
ATOM 689 C CA . MET A 1 100 ? -23.374 41.083 8.715 1.00 65.68 100 MET A CA 1
ATOM 690 C C . MET A 1 100 ? -22.641 41.591 9.964 1.00 66.42 100 MET A C 1
ATOM 691 O O . MET A 1 100 ? -22.541 42.804 10.175 1.00 64.33 100 MET A O 1
ATOM 696 N N . GLU A 1 101 ? -22.127 40.676 10.783 1.00 72.17 101 GLU A N 1
ATOM 697 C CA . GLU A 1 101 ? -21.355 41.066 11.965 1.00 75.66 101 GLU A CA 1
ATOM 698 C C . GLU A 1 101 ? -20.078 41.784 11.539 1.00 74.56 101 GLU A C 1
ATOM 699 O O . GLU A 1 101 ? -19.698 42.812 12.119 1.00 73.32 101 GLU A O 1
ATOM 705 N N . GLU A 1 102 ? -19.420 41.246 10.516 1.00 75.80 102 GLU A N 1
ATOM 706 C CA . GLU A 1 102 ? -18.229 41.905 9.977 1.00 75.75 102 GLU A CA 1
ATOM 707 C C . GLU A 1 102 ? -18.531 43.323 9.463 1.00 72.58 102 GLU A C 1
ATOM 708 O O . GLU A 1 102 ? -17.785 44.272 9.737 1.00 71.67 102 GLU A O 1
ATOM 714 N N . TYR A 1 103 ? -19.637 43.469 8.740 1.00 71.88 103 TYR A N 1
ATOM 715 C CA . TYR A 1 103 ? -20.049 44.778 8.243 1.00 70.16 103 TYR A CA 1
ATOM 716 C C . TYR A 1 103 ? -20.331 45.731 9.399 1.00 68.15 103 TYR A C 1
ATOM 717 O O . TYR A 1 103 ? -20.108 46.940 9.292 1.00 66.22 103 TYR A O 1
ATOM 726 N N . LYS A 1 104 ? -20.821 45.178 10.504 1.00 68.89 104 LYS A N 1
ATOM 727 C CA . LYS A 1 104 ? -21.126 45.982 11.677 1.00 68.23 104 LYS A CA 1
ATOM 728 C C . LYS A 1 104 ? -19.851 46.494 12.337 1.00 69.32 104 LYS A C 1
ATOM 729 O O . LYS A 1 104 ? -19.784 47.655 12.756 1.00 67.49 104 LYS A O 1
ATOM 735 N N . GLU A 1 105 ? -18.848 45.624 12.443 1.00 72.75 105 GLU A N 1
ATOM 736 C CA . GLU A 1 105 ? -17.543 46.049 12.948 1.00 73.70 105 GLU A CA 1
ATOM 737 C C . GLU A 1 105 ? -16.988 47.179 12.073 1.00 70.56 105 GLU A C 1
ATOM 738 O O . GLU A 1 105 ? -16.596 48.245 12.573 1.00 69.49 105 GLU A O 1
ATOM 744 N N . LYS A 1 106 ? -17.006 46.951 10.761 1.00 69.32 106 LYS A N 1
ATOM 745 C CA . LYS A 1 106 ? -16.512 47.934 9.798 1.00 67.30 106 LYS A CA 1
ATOM 746 C C . LYS A 1 106 ? -17.226 49.285 9.883 1.00 65.17 106 LYS A C 1
ATOM 747 O O . LYS A 1 106 ? -16.592 50.330 9.751 1.00 64.56 106 LYS A O 1
ATOM 753 N N . LEU A 1 107 ? -18.540 49.255 10.091 1.00 64.82 107 LEU A N 1
ATOM 754 C CA . LEU A 1 107 ? -19.348 50.472 10.170 1.00 63.50 107 LEU A CA 1
ATOM 755 C C . LEU A 1 107 ? -19.049 51.246 11.445 1.00 65.12 107 LEU A C 1
ATOM 756 O O . LEU A 1 107 ? -18.826 52.468 11.439 1.00 64.45 107 LEU A O 1
ATOM 761 N N . LYS A 1 108 ? -19.058 50.502 12.544 1.00 68.05 108 LYS A N 1
ATOM 762 C CA . LYS A 1 108 ? -18.689 51.039 13.844 1.00 69.54 108 LYS A CA 1
ATOM 763 C C . LYS A 1 108 ? -17.337 51.740 13.795 1.00 68.61 108 LYS A C 1
ATOM 764 O O . LYS A 1 108 ? -17.165 52.798 14.400 1.00 67.64 108 LYS A O 1
ATOM 770 N N . ALA A 1 109 ? -16.384 51.158 13.070 1.00 68.99 109 ALA A N 1
ATOM 771 C CA . ALA A 1 109 ? -15.085 51.800 12.891 1.00 68.20 109 ALA A CA 1
ATOM 772 C C . ALA A 1 109 ? -15.235 53.191 12.270 1.00 67.13 109 ALA A C 1
ATOM 773 O O . ALA A 1 109 ? -14.590 54.140 12.706 1.00 67.18 109 ALA A O 1
ATOM 775 N N . GLN A 1 110 ? -16.093 53.319 11.263 1.00 66.78 110 GLN A N 1
ATOM 776 C CA . GLN A 1 110 ? -16.282 54.606 10.593 1.00 66.64 110 GLN A CA 1
ATOM 777 C C . GLN A 1 110 ? -17.023 55.629 11.438 1.00 67.75 110 GLN A C 1
ATOM 778 O O . GLN A 1 110 ? -16.762 56.828 11.333 1.00 68.09 110 GLN A O 1
ATOM 784 N N . ILE A 1 111 ? -17.941 55.168 12.279 1.00 68.94 111 ILE A N 1
ATOM 785 C CA . ILE A 1 111 ? -18.854 56.096 12.948 1.00 69.25 111 ILE A CA 1
ATOM 786 C C . ILE A 1 111 ? -18.318 56.754 14.226 1.00 69.40 111 ILE A C 1
ATOM 787 O O . ILE A 1 111 ? -19.050 57.479 14.886 1.00 69.70 111 ILE A O 1
ATOM 792 N N . GLU A 1 112 ? -17.060 56.504 14.580 1.00 86.47 112 GLU A N 1
ATOM 793 C CA . GLU A 1 112 ? -16.503 56.998 15.847 1.00 91.53 112 GLU A CA 1
ATOM 794 C C . GLU A 1 112 ? -16.727 58.484 16.131 1.00 91.60 112 GLU A C 1
ATOM 795 O O . GLU A 1 112 ? -17.066 58.846 17.254 1.00 92.88 112 GLU A O 1
ATOM 801 N N . GLU A 1 113 ? -16.535 59.333 15.124 1.00 90.74 113 GLU A N 1
ATOM 802 C CA . GLU A 1 113 ? -16.738 60.766 15.292 1.00 92.44 113 GLU A CA 1
ATOM 803 C C . GLU A 1 113 ? -18.147 61.003 15.812 1.00 88.34 113 GLU A C 1
ATOM 804 O O . GLU A 1 113 ? -18.346 61.791 16.734 1.00 90.07 113 GLU A O 1
ATOM 810 N N . ASN A 1 114 ? -19.113 60.316 15.203 1.00 83.11 114 ASN A N 1
ATOM 811 C CA . ASN A 1 114 ? -20.504 60.375 15.633 1.00 80.10 114 ASN A CA 1
ATOM 812 C C . ASN A 1 114 ? -21.238 59.072 16.072 1.00 60.50 114 ASN A C 1
ATOM 813 O O . ASN A 1 114 ? -21.563 58.201 15.254 1.00 56.47 114 ASN A O 1
ATOM 818 N N . PRO A 1 115 ? -21.527 58.948 17.370 1.00 63.88 115 PRO A N 1
ATOM 819 C CA . PRO A 1 115 ? -22.264 57.777 17.858 1.00 62.30 115 PRO A CA 1
ATOM 820 C C . PRO A 1 115 ? -23.741 57.744 17.452 1.00 58.64 115 PRO A C 1
ATOM 821 O O . PRO A 1 115 ? -24.255 56.673 17.131 1.00 56.44 115 PRO A O 1
ATOM 825 N N . PHE A 1 116 ? -24.409 58.894 17.445 1.00 56.15 116 PHE A N 1
ATOM 826 C CA . PHE A 1 116 ? -25.846 58.922 17.170 1.00 53.26 116 PHE A CA 1
ATOM 827 C C . PHE A 1 116 ? -26.145 58.495 15.740 1.00 49.71 116 PHE A C 1
ATOM 828 O O . PHE A 1 116 ? -27.060 57.708 15.489 1.00 47.20 116 PHE A O 1
ATOM 836 N N . LEU A 1 117 ? -25.369 59.030 14.807 1.00 56.11 117 LEU A N 1
ATOM 837 C CA . LEU A 1 117 ? -25.497 58.676 13.404 1.00 53.52 117 LEU A CA 1
ATOM 838 C C . LEU A 1 117 ? -25.206 57.188 13.253 1.00 52.79 117 LEU A C 1
ATOM 839 O O . LEU A 1 117 ? -25.911 56.459 12.548 1.00 50.63 117 LEU A O 1
ATOM 844 N N . GLY A 1 118 ? -24.177 56.742 13.961 1.00 55.21 118 GLY A N 1
ATOM 845 C CA . GLY A 1 118 ? -23.720 55.376 13.864 1.00 54.46 118 GLY A CA 1
ATOM 846 C C . GLY A 1 118 ? -24.637 54.325 14.445 1.00 46.12 118 GLY A C 1
ATOM 847 O O . GLY A 1 118 ? -24.855 53.281 13.833 1.00 43.98 118 GLY A O 1
ATOM 848 N N . GLU A 1 119 ? -25.165 54.590 15.634 1.00 47.66 119 GLU A N 1
ATOM 849 C CA . GLU A 1 119 ? -26.111 53.679 16.260 1.00 46.81 119 GLU A CA 1
ATOM 850 C C . GLU A 1 119 ? -27.365 53.555 15.396 1.00 51.78 119 GLU A C 1
ATOM 851 O O . GLU A 1 119 ? -27.958 52.477 15.293 1.00 50.26 119 GLU A O 1
ATOM 857 N N . MET A 1 120 ? -27.744 54.660 14.758 1.00 51.15 120 MET A N 1
ATOM 858 C CA . MET A 1 120 ? -28.891 54.689 13.855 1.00 49.12 120 MET A CA 1
ATOM 859 C C . MET A 1 120 ? -28.648 53.820 12.626 1.00 48.12 120 MET A C 1
ATOM 860 O O . MET A 1 120 ? -29.453 52.940 12.309 1.00 46.93 120 MET A O 1
ATOM 865 N N . LEU A 1 121 ? -27.536 54.072 11.937 1.00 37.87 121 LEU A N 1
ATOM 866 C CA . LEU A 1 121 ? -27.189 53.307 10.740 1.00 36.02 121 LEU A CA 1
ATOM 867 C C . LEU A 1 121 ? -27.067 51.813 11.045 1.00 37.07 121 LEU A C 1
ATOM 868 O O . LEU A 1 121 ? -27.569 50.968 10.293 1.00 35.32 121 LEU A O 1
ATOM 873 N N . GLU A 1 122 ? -26.407 51.499 12.156 1.00 41.33 122 GLU A N 1
ATOM 874 C CA . GLU A 1 122 ? -26.277 50.120 12.612 1.00 43.90 122 GLU A CA 1
ATOM 875 C C . GLU A 1 122 ? -27.645 49.502 12.878 1.00 41.21 122 GLU A C 1
ATOM 876 O O . GLU A 1 122 ? -27.861 48.327 12.590 1.00 41.11 122 GLU A O 1
ATOM 882 N N . ASP A 1 123 ? -28.564 50.287 13.435 1.00 39.63 123 ASP A N 1
ATOM 883 C CA . ASP A 1 123 ? -29.930 49.811 13.645 1.00 37.27 123 ASP A CA 1
ATOM 884 C C . ASP A 1 123 ? -30.605 49.473 12.316 1.00 34.60 123 ASP A C 1
ATOM 885 O O . ASP A 1 123 ? -31.226 48.413 12.173 1.00 34.49 123 ASP A O 1
ATOM 890 N N . GLN A 1 124 ? -30.480 50.382 11.352 1.00 33.12 124 GLN A N 1
ATOM 891 C CA . GLN A 1 124 ? -31.045 50.180 10.021 1.00 30.53 124 GLN A CA 1
ATOM 892 C C . GLN A 1 124 ? -30.521 48.912 9.381 1.00 29.78 124 GLN A C 1
ATOM 893 O O . GLN A 1 124 ? -31.266 48.181 8.714 1.00 29.59 124 GLN A O 1
ATOM 899 N N . LEU A 1 125 ? -29.230 48.659 9.570 1.00 30.06 125 LEU A N 1
ATOM 900 C CA . LEU A 1 125 ? -28.607 47.445 9.051 1.00 29.56 125 LEU A CA 1
ATOM 901 C C . LEU A 1 125 ? -29.137 46.210 9.758 1.00 29.80 125 LEU A C 1
ATOM 902 O O . LEU A 1 125 ? -29.426 45.212 9.114 1.00 28.59 125 LEU A O 1
ATOM 907 N N . GLU A 1 126 ? -29.220 46.265 11.086 1.00 34.30 126 GLU A N 1
ATOM 908 C CA . GLU A 1 126 ? -29.747 45.141 11.858 1.00 35.34 126 GLU A CA 1
ATOM 909 C C . GLU A 1 126 ? -31.122 44.761 11.331 1.00 33.45 126 GLU A C 1
ATOM 910 O O . GLU A 1 126 ? -31.400 43.585 11.075 1.00 33.04 126 GLU A O 1
ATOM 916 N N . MET A 1 127 ? -31.968 45.769 11.138 1.00 32.59 127 MET A N 1
ATOM 917 C CA . MET A 1 127 ? -33.286 45.549 10.551 1.00 28.30 127 MET A CA 1
ATOM 918 C C . MET A 1 127 ? -33.196 44.949 9.153 1.00 26.83 127 MET A C 1
ATOM 919 O O . MET A 1 127 ? -33.969 44.060 8.802 1.00 26.76 127 MET A O 1
ATOM 924 N N . ALA A 1 128 ? -32.248 45.443 8.361 1.00 26.00 128 ALA A N 1
ATOM 925 C CA . ALA A 1 128 ? -32.051 44.938 7.006 1.00 24.55 128 ALA A CA 1
ATOM 926 C C . ALA A 1 128 ? -31.748 43.444 7.027 1.00 24.68 128 ALA A C 1
ATOM 927 O O . ALA A 1 128 ? -32.414 42.667 6.354 1.00 23.78 128 ALA A O 1
ATOM 929 N N . ALA A 1 129 ? -30.754 43.055 7.819 1.00 26.08 129 ALA A N 1
ATOM 930 C CA . ALA A 1 129 ? -30.333 41.664 7.947 1.00 26.63 129 ALA A CA 1
ATOM 931 C C . ALA A 1 129 ? -31.434 40.769 8.498 1.00 26.93 129 ALA A C 1
ATOM 932 O O . ALA A 1 129 ? -31.544 39.607 8.110 1.00 27.07 129 ALA A O 1
ATOM 934 N N . LEU A 1 130 ? -32.243 41.305 9.407 1.00 27.63 130 LEU A N 1
ATOM 935 C CA . LEU A 1 130 ? -33.320 40.518 9.997 1.00 28.26 130 LEU A CA 1
ATOM 936 C C . LEU A 1 130 ? -34.543 40.437 9.083 1.00 26.85 130 LEU A C 1
ATOM 937 O O . LEU A 1 130 ? -35.488 39.705 9.367 1.00 27.40 130 LEU A O 1
ATOM 942 N N . SER A 1 131 ? -34.519 41.193 7.989 1.00 26.16 131 SER A N 1
ATOM 943 C CA . SER A 1 131 ? -35.619 41.186 7.026 1.00 26.67 131 SER A CA 1
ATOM 944 C C . SER A 1 131 ? -35.643 39.897 6.205 1.00 28.46 131 SER A C 1
ATOM 945 O O . SER A 1 131 ? -34.599 39.301 5.948 1.00 29.98 131 SER A O 1
ATOM 948 N N . PRO A 1 132 ? -36.846 39.460 5.799 1.00 28.29 132 PRO A N 1
ATOM 949 C CA . PRO A 1 132 ? -37.070 38.220 5.042 1.00 29.46 132 PRO A CA 1
ATOM 950 C C . PRO A 1 132 ? -36.375 38.076 3.677 1.00 31.03 132 PRO A C 1
ATOM 951 O O . PRO A 1 132 ? -36.342 36.965 3.172 1.00 31.56 132 PRO A O 1
ATOM 955 N N . GLY A 1 133 ? -35.850 39.135 3.076 1.00 32.52 133 GLY A N 1
ATOM 956 C CA . GLY A 1 133 ? -35.270 38.991 1.747 1.00 33.24 133 GLY A CA 1
ATOM 957 C C . GLY A 1 133 ? -33.812 38.551 1.685 1.00 34.16 133 GLY A C 1
ATOM 958 O O . GLY A 1 133 ? -33.366 37.943 0.702 1.00 33.92 133 GLY A O 1
ATOM 959 N N . THR A 1 134 ? -33.078 38.841 2.754 1.00 36.31 134 THR A N 1
ATOM 960 C CA . THR A 1 134 ? -31.615 38.798 2.751 1.00 38.08 134 THR A CA 1
ATOM 961 C C . THR A 1 134 ? -30.950 37.467 2.406 1.00 42.37 134 THR A C 1
ATOM 962 O O . THR A 1 134 ? -29.860 37.458 1.843 1.00 43.30 134 THR A O 1
ATOM 966 N N . ASP A 1 135 ? -31.572 36.354 2.775 1.00 45.56 135 ASP A N 1
ATOM 967 C CA . ASP A 1 135 ? -31.051 35.048 2.391 1.00 48.26 135 ASP A CA 1
ATOM 968 C C . ASP A 1 135 ? -30.955 34.979 0.873 1.00 47.19 135 ASP A C 1
ATOM 969 O O . ASP A 1 135 ? -29.864 34.874 0.301 1.00 48.49 135 ASP A O 1
ATOM 974 N N . GLU A 1 136 ? -32.114 35.060 0.231 1.00 44.94 136 GLU A N 1
ATOM 975 C CA . GLU A 1 136 ? -32.208 34.967 -1.215 1.00 44.19 136 GLU A CA 1
ATOM 976 C C . GLU A 1 136 ? -31.410 36.056 -1.935 1.00 43.89 136 GLU A C 1
ATOM 977 O O . GLU A 1 136 ? -30.848 35.812 -3.005 1.00 46.30 136 GLU A O 1
ATOM 983 N N . SER A 1 137 ? -31.356 37.254 -1.357 1.00 40.98 137 SER A N 1
ATOM 984 C CA . SER A 1 137 ? -30.655 38.361 -2.017 1.00 38.05 137 SER A CA 1
ATOM 985 C C . SER A 1 137 ? -29.125 38.346 -1.850 1.00 38.16 137 SER A C 1
ATOM 986 O O . SER A 1 137 ? -28.398 38.840 -2.714 1.00 37.69 137 SER A O 1
ATOM 989 N N . ALA A 1 138 ? -28.635 37.796 -0.742 1.00 39.05 138 ALA A N 1
ATOM 990 C CA . ALA A 1 138 ? -27.194 37.620 -0.564 1.00 39.56 138 ALA A CA 1
ATOM 991 C C . ALA A 1 138 ? -26.752 36.463 -1.444 1.00 39.44 138 ALA A C 1
ATOM 992 O O . ALA A 1 138 ? -25.660 36.480 -2.034 1.00 39.44 138 ALA A O 1
ATOM 994 N N . ALA A 1 139 ? -27.622 35.456 -1.516 1.00 39.56 139 ALA A N 1
ATOM 995 C CA . ALA A 1 139 ? -27.482 34.374 -2.477 1.00 39.20 139 ALA A CA 1
ATOM 996 C C . ALA A 1 139 ? -27.288 34.978 -3.862 1.00 37.11 139 ALA A C 1
ATOM 997 O O . ALA A 1 139 ? -26.352 34.626 -4.590 1.00 36.89 139 ALA A O 1
ATOM 999 N N . PHE A 1 140 ? -28.178 35.905 -4.204 1.00 35.90 140 PHE A N 1
ATOM 1000 C CA . PHE A 1 140 ? -28.088 36.656 -5.450 1.00 35.81 140 PHE A CA 1
ATOM 1001 C C . PHE A 1 140 ? -26.729 37.333 -5.620 1.00 37.77 140 PHE A C 1
ATOM 1002 O O . PHE A 1 140 ? -26.083 37.194 -6.664 1.00 39.15 140 PHE A O 1
ATOM 1010 N N . ASP A 1 141 ? -26.305 38.064 -4.591 1.00 38.75 141 ASP A N 1
ATOM 1011 C CA . ASP A 1 141 ? -25.059 38.827 -4.643 1.00 40.43 141 ASP A CA 1
ATOM 1012 C C . ASP A 1 141 ? -23.852 37.948 -4.958 1.00 38.88 141 ASP A C 1
ATOM 1013 O O . ASP A 1 141 ? -23.059 38.265 -5.847 1.00 38.94 141 ASP A O 1
ATOM 1018 N N . VAL A 1 142 ? -23.714 36.843 -4.233 1.00 36.69 142 VAL A N 1
ATOM 1019 C CA . VAL A 1 142 ? -22.594 35.935 -4.476 1.00 33.78 142 VAL A CA 1
ATOM 1020 C C . VAL A 1 142 ? -22.704 35.257 -5.845 1.00 29.18 142 VAL A C 1
ATOM 1021 O O . VAL A 1 142 ? -21.694 35.074 -6.538 1.00 28.65 142 VAL A O 1
ATOM 1025 N N . PHE A 1 143 ? -23.928 34.908 -6.237 1.00 25.89 143 PHE A N 1
ATOM 1026 C CA . PHE A 1 143 ? -24.170 34.366 -7.573 1.00 23.94 143 PHE A CA 1
ATOM 1027 C C . PHE A 1 143 ? -23.584 35.284 -8.640 1.00 24.96 143 PHE A C 1
ATOM 1028 O O . PHE A 1 143 ? -22.809 34.847 -9.497 1.00 27.55 143 PHE A O 1
ATOM 1036 N N . LEU A 1 144 ? -23.951 36.561 -8.575 1.00 23.43 144 LEU A N 1
ATOM 1037 C CA . LEU A 1 144 ? -23.426 37.549 -9.512 1.00 24.01 144 LEU A CA 1
ATOM 1038 C C . LEU A 1 144 ? -21.914 37.716 -9.386 1.00 26.93 144 LEU A C 1
ATOM 1039 O O . LEU A 1 144 ? -21.224 37.932 -10.384 1.00 27.39 144 LEU A O 1
ATOM 1044 N N . LYS A 1 145 ? -21.408 37.617 -8.160 1.00 29.03 145 LYS A N 1
ATOM 1045 C CA . LYS A 1 145 ? -19.971 37.706 -7.922 1.00 31.73 145 LYS A CA 1
ATOM 1046 C C . LYS A 1 145 ? -19.217 36.632 -8.698 1.00 32.92 145 LYS A C 1
ATOM 1047 O O . LYS A 1 145 ? -18.159 36.899 -9.267 1.00 33.81 145 LYS A O 1
ATOM 1053 N N . TYR A 1 146 ? -19.761 35.418 -8.724 1.00 33.32 146 TYR A N 1
ATOM 1054 C CA . TYR A 1 146 ? -19.100 34.326 -9.438 1.00 34.46 146 TYR A CA 1
ATOM 1055 C C . TYR A 1 146 ? -19.467 34.208 -10.917 1.00 36.71 146 TYR A C 1
ATOM 1056 O O . TYR A 1 146 ? -18.787 33.511 -11.670 1.00 37.98 146 TYR A O 1
ATOM 1065 N N . MET A 1 147 ? -20.526 34.894 -11.337 1.00 37.90 147 MET A N 1
ATOM 1066 C CA . MET A 1 147 ? -20.826 34.990 -12.762 1.00 40.26 147 MET A CA 1
ATOM 1067 C C . MET A 1 147 ? -19.839 35.948 -13.421 1.00 45.98 147 MET A C 1
ATOM 1068 O O . MET A 1 147 ? -19.425 35.755 -14.565 1.00 46.67 147 MET A O 1
ATOM 1073 N N . ASP A 1 148 ? -19.467 36.982 -12.673 1.00 50.35 148 ASP A N 1
ATOM 1074 C CA . ASP A 1 148 ? -18.543 38.009 -13.137 1.00 55.05 148 ASP A CA 1
ATOM 1075 C C . ASP A 1 148 ? -17.101 37.531 -12.991 1.00 57.11 148 ASP A C 1
ATOM 1076 O O . ASP A 1 148 ? -16.185 38.067 -13.616 1.00 58.45 148 ASP A O 1
ATOM 1081 N N . SER A 1 149 ? -16.916 36.517 -12.151 1.00 57.63 149 SER A N 1
ATOM 1082 C CA . SER A 1 149 ? -15.590 36.013 -11.797 1.00 59.65 149 SER A CA 1
ATOM 1083 C C . SER A 1 149 ? -14.906 35.101 -12.814 1.00 61.22 149 SER A C 1
ATOM 1084 O O . SER A 1 149 ? -15.541 34.504 -13.684 1.00 60.38 149 SER A O 1
ATOM 1087 N N . ASN A 1 150 ? -13.588 35.022 -12.669 1.00 63.93 150 ASN A N 1
ATOM 1088 C CA . ASN A 1 150 ? -12.746 34.033 -13.326 1.00 65.74 150 ASN A CA 1
ATOM 1089 C C . ASN A 1 150 ? -11.721 33.563 -12.295 1.00 67.89 150 ASN A C 1
ATOM 1090 O O . ASN A 1 150 ? -11.885 33.850 -11.109 1.00 68.53 150 ASN A O 1
ATOM 1095 N N . GLU A 1 151 ? -10.706 32.824 -12.748 1.00 69.57 151 GLU A N 1
ATOM 1096 C CA . GLU A 1 151 ? -9.689 32.174 -11.899 1.00 72.28 151 GLU A CA 1
ATOM 1097 C C . GLU A 1 151 ? -10.190 30.836 -11.358 1.00 67.11 151 GLU A C 1
ATOM 1098 O O . GLU A 1 151 ? -9.446 30.090 -10.720 1.00 69.55 151 GLU A O 1
ATOM 1104 N N . PHE A 1 152 ? -11.461 30.547 -11.615 1.00 59.70 152 PHE A N 1
ATOM 1105 C CA . PHE A 1 152 ? -12.023 29.230 -11.358 1.00 55.33 152 PHE A CA 1
ATOM 1106 C C . PHE A 1 152 ? -12.427 28.613 -12.690 1.00 53.15 152 PHE A C 1
ATOM 1107 O O . PHE A 1 152 ? -13.237 29.180 -13.425 1.00 51.49 152 PHE A O 1
ATOM 1115 N N . ASP A 1 153 ? -11.845 27.459 -13.004 1.00 52.80 153 ASP A N 1
ATOM 1116 C CA . ASP A 1 153 ? -12.063 26.813 -14.294 1.00 50.42 153 ASP A CA 1
ATOM 1117 C C . ASP A 1 153 ? -13.520 26.401 -14.489 1.00 47.26 153 ASP A C 1
ATOM 1118 O O . ASP A 1 153 ? -14.078 26.562 -15.574 1.00 46.85 153 ASP A O 1
ATOM 1123 N N . VAL A 1 154 ? -14.130 25.873 -13.431 1.00 44.97 154 VAL A N 1
ATOM 1124 C CA . VAL A 1 154 ? -15.541 25.503 -13.457 1.00 41.51 154 VAL A CA 1
ATOM 1125 C C . VAL A 1 154 ? -16.221 25.890 -12.143 1.00 39.80 154 VAL A C 1
ATOM 1126 O O . VAL A 1 154 ? -15.660 25.686 -11.067 1.00 34.92 154 VAL A O 1
ATOM 1130 N N . VAL A 1 155 ? -17.419 26.463 -12.232 1.00 31.94 155 VAL A N 1
ATOM 1131 C CA . VAL A 1 155 ? -18.183 26.832 -11.043 1.00 30.88 155 VAL A CA 1
ATOM 1132 C C . VAL A 1 155 ? -19.481 26.036 -10.933 1.00 30.17 155 VAL A C 1
ATOM 1133 O O . VAL A 1 155 ? -20.289 26.019 -11.861 1.00 31.64 155 VAL A O 1
ATOM 1137 N N . ILE A 1 156 ? -19.677 25.380 -9.793 1.00 30.72 156 ILE A N 1
ATOM 1138 C CA . ILE A 1 156 ? -20.893 24.612 -9.548 1.00 30.39 156 ILE A CA 1
ATOM 1139 C C . ILE A 1 156 ? -21.796 25.308 -8.533 1.00 30.04 156 ILE A C 1
ATOM 1140 O O . ILE A 1 156 ? -21.423 25.477 -7.372 1.00 30.02 156 ILE A O 1
ATOM 1145 N N . PHE A 1 157 ? -22.986 25.705 -8.975 1.00 30.24 157 PHE A N 1
ATOM 1146 C CA . PHE A 1 157 ? -23.946 26.368 -8.102 1.00 31.17 157 PHE A CA 1
ATOM 1147 C C . PHE A 1 157 ? -24.868 25.344 -7.449 1.00 34.08 157 PHE A C 1
ATOM 1148 O O . PHE A 1 157 ? -25.652 24.684 -8.133 1.00 32.91 157 PHE A O 1
ATOM 1156 N N . ASP A 1 158 ? -24.774 25.208 -6.129 1.00 38.65 158 ASP A N 1
ATOM 1157 C CA . ASP A 1 158 ? -25.692 24.344 -5.392 1.00 42.33 158 ASP A CA 1
ATOM 1158 C C . ASP A 1 158 ? -26.852 25.177 -4.866 1.00 41.95 158 ASP A C 1
ATOM 1159 O O . ASP A 1 158 ? -27.771 24.657 -4.232 1.00 44.18 158 ASP A O 1
ATOM 1164 N N . THR A 1 159 ? -26.782 26.480 -5.121 1.00 40.18 159 THR A N 1
ATOM 1165 C CA . THR A 1 159 ? -27.935 27.349 -4.985 1.00 39.83 159 THR A CA 1
ATOM 1166 C C . THR A 1 159 ? -28.986 26.667 -5.827 1.00 40.52 159 THR A C 1
ATOM 1167 O O . THR A 1 159 ? -28.705 26.313 -6.968 1.00 42.42 159 THR A O 1
ATOM 1171 N N . ALA A 1 160 ? -30.183 26.467 -5.286 1.00 38.72 160 ALA A N 1
ATOM 1172 C CA . ALA A 1 160 ? -31.165 25.653 -5.990 1.00 37.62 160 ALA A CA 1
ATOM 1173 C C . ALA A 1 160 ? -32.007 26.549 -6.876 1.00 35.56 160 ALA A C 1
ATOM 1174 O O . ALA A 1 160 ? -32.889 27.258 -6.394 1.00 34.73 160 ALA A O 1
ATOM 1176 N N . PRO A 1 161 ? -31.738 26.509 -8.190 1.00 35.05 161 PRO A N 1
ATOM 1177 C CA . PRO A 1 161 ? -32.394 27.408 -9.132 1.00 33.93 161 PRO A CA 1
ATOM 1178 C C . PRO A 1 161 ? -33.773 26.907 -9.508 1.00 35.93 161 PRO A C 1
ATOM 1179 O O . PRO A 1 161 ? -34.014 25.701 -9.565 1.00 37.52 161 PRO A O 1
ATOM 1183 N N . THR A 1 162 ? -34.662 27.848 -9.780 1.00 36.34 162 THR A N 1
ATOM 1184 C CA . THR A 1 162 ? -35.932 27.572 -10.420 1.00 39.14 162 THR A CA 1
ATOM 1185 C C . THR A 1 162 ? -36.105 28.742 -11.363 1.00 39.46 162 THR A C 1
ATOM 1186 O O . THR A 1 162 ? -35.360 29.718 -11.274 1.00 38.55 162 THR A O 1
ATOM 1190 N N . GLY A 1 163 ? -37.067 28.656 -12.273 1.00 41.02 163 GLY A N 1
ATOM 1191 C CA . GLY A 1 163 ? -37.392 29.803 -13.096 1.00 41.56 163 GLY A CA 1
ATOM 1192 C C . GLY A 1 163 ? -37.784 30.960 -12.197 1.00 41.76 163 GLY A C 1
ATOM 1193 O O . GLY A 1 163 ? -37.489 32.126 -12.482 1.00 41.91 163 GLY A O 1
ATOM 1194 N N . HIS A 1 164 ? -38.422 30.625 -11.080 1.00 42.45 164 HIS A N 1
ATOM 1195 C CA . HIS A 1 164 ? -38.894 31.630 -10.139 1.00 42.60 164 HIS A CA 1
ATOM 1196 C C . HIS A 1 164 ? -37.775 32.269 -9.314 1.00 38.25 164 HIS A C 1
ATOM 1197 O O . HIS A 1 164 ? -37.848 33.452 -8.992 1.00 38.59 164 HIS A O 1
ATOM 1204 N N . THR A 1 165 ? -36.748 31.500 -8.964 1.00 34.33 165 THR A N 1
ATOM 1205 C CA . THR A 1 165 ? -35.590 32.083 -8.291 1.00 30.27 165 THR A CA 1
ATOM 1206 C C . THR A 1 165 ? -34.799 32.915 -9.289 1.00 29.48 165 THR A C 1
ATOM 1207 O O . THR A 1 165 ? -34.197 33.929 -8.935 1.00 29.69 165 THR A O 1
ATOM 1211 N N . LEU A 1 166 ? -34.821 32.481 -10.545 1.00 29.16 166 LEU A N 1
ATOM 1212 C CA . LEU A 1 166 ? -34.049 33.118 -11.606 1.00 27.43 166 LEU A CA 1
ATOM 1213 C C . LEU A 1 166 ? -34.825 34.234 -12.303 1.00 28.35 166 LEU A C 1
ATOM 1214 O O . LEU A 1 166 ? -34.369 34.781 -13.308 1.00 29.34 166 LEU A O 1
ATOM 1219 N N . ARG A 1 167 ? -35.999 34.561 -11.768 1.00 27.73 167 ARG A N 1
ATOM 1220 C CA . ARG A 1 167 ? -36.832 35.632 -12.318 1.00 26.40 167 ARG A CA 1
ATOM 1221 C C . ARG A 1 167 ? -36.118 36.981 -12.467 1.00 25.51 167 ARG A C 1
ATOM 1222 O O . ARG A 1 167 ? -36.546 37.825 -13.255 1.00 27.30 167 ARG A O 1
ATOM 1230 N N . PHE A 1 168 ? -35.032 37.179 -11.721 1.00 23.62 168 PHE A N 1
ATOM 1231 C CA . PHE A 1 168 ? -34.265 38.422 -11.799 1.00 22.74 168 PHE A CA 1
ATOM 1232 C C . PHE A 1 168 ? -33.590 38.627 -13.158 1.00 24.69 168 PHE A C 1
ATOM 1233 O O . PHE A 1 168 ? -33.059 39.700 -13.439 1.00 25.96 168 PHE A O 1
ATOM 1241 N N . LEU A 1 169 ? -33.589 37.589 -13.988 1.00 25.78 169 LEU A N 1
ATOM 1242 C CA . LEU A 1 169 ? -32.964 37.666 -15.304 1.00 27.21 169 LEU A CA 1
ATOM 1243 C C . LEU A 1 169 ? -33.790 38.503 -16.281 1.00 29.67 169 LEU A C 1
ATOM 1244 O O . LEU A 1 169 ? -33.261 39.025 -17.262 1.00 29.73 169 LEU A O 1
ATOM 1249 N N . GLY A 1 170 ? -35.085 38.633 -16.005 1.00 32.23 170 GLY A N 1
ATOM 1250 C CA . GLY A 1 170 ? -35.981 39.384 -16.869 1.00 36.26 170 GLY A CA 1
ATOM 1251 C C . GLY A 1 170 ? -36.027 40.867 -16.549 1.00 38.35 170 GLY A C 1
ATOM 1252 O O . GLY A 1 170 ? -36.747 41.632 -17.191 1.00 40.80 170 GLY A O 1
ATOM 1253 N N . MET A 1 171 ? -35.249 41.271 -15.553 1.00 37.76 171 MET A N 1
ATOM 1254 C CA . MET A 1 171 ? -35.207 42.663 -15.102 1.00 38.78 171 MET A CA 1
ATOM 1255 C C . MET A 1 171 ? -34.645 43.725 -16.071 1.00 41.79 171 MET A C 1
ATOM 1256 O O . MET A 1 171 ? -35.231 44.801 -16.182 1.00 44.23 171 MET A O 1
ATOM 1261 N N . PRO A 1 172 ? -33.509 43.445 -16.751 1.00 41.65 172 PRO A N 1
ATOM 1262 C CA . PRO A 1 172 ? -32.845 44.481 -17.559 1.00 41.72 172 PRO A CA 1
ATOM 1263 C C . PRO A 1 172 ? -33.740 45.289 -18.505 1.00 43.36 172 PRO A C 1
ATOM 1264 O O . PRO A 1 172 ? -33.483 46.479 -18.701 1.00 45.49 172 PRO A O 1
ATOM 1268 N N . GLU A 1 173 ? -34.762 44.661 -19.077 1.00 42.11 173 GLU A N 1
ATOM 1269 C CA . GLU A 1 173 ? -35.708 45.373 -19.932 1.00 42.72 173 GLU A CA 1
ATOM 1270 C C . GLU A 1 173 ? -36.555 46.345 -19.107 1.00 40.25 173 GLU A C 1
ATOM 1271 O O . GLU A 1 173 ? -36.764 47.500 -19.501 1.00 41.82 173 GLU A O 1
ATOM 1277 N N . VAL A 1 174 ? -37.041 45.867 -17.963 1.00 36.31 174 VAL A N 1
ATOM 1278 C CA . VAL A 1 174 ? -37.798 46.707 -17.040 1.00 33.72 174 VAL A CA 1
ATOM 1279 C C . VAL A 1 174 ? -36.926 47.880 -16.612 1.00 33.70 174 VAL A C 1
ATOM 1280 O O . VAL A 1 174 ? -37.374 49.031 -16.584 1.00 35.46 174 VAL A O 1
ATOM 1284 N N . MET A 1 175 ? -35.673 47.571 -16.289 1.00 31.88 175 MET A N 1
ATOM 1285 C CA . MET A 1 175 ? -34.684 48.584 -15.949 1.00 31.70 175 MET A CA 1
ATOM 1286 C C . MET A 1 175 ? -34.504 49.582 -17.084 1.00 35.50 175 MET A C 1
ATOM 1287 O O . MET A 1 175 ? -34.313 50.765 -16.839 1.00 36.50 175 MET A O 1
ATOM 1292 N N . ASP A 1 176 ? -34.560 49.100 -18.322 1.00 38.12 176 ASP A N 1
ATOM 1293 C CA . ASP A 1 176 ? -34.450 49.976 -19.485 1.00 42.08 176 ASP A CA 1
ATOM 1294 C C . ASP A 1 176 ? -35.606 50.971 -19.528 1.00 43.63 176 ASP A C 1
ATOM 1295 O O . ASP A 1 176 ? -35.387 52.185 -19.622 1.00 46.16 176 ASP A O 1
ATOM 1300 N N . LYS A 1 177 ? -36.829 50.453 -19.446 1.00 42.44 177 LYS A N 1
ATOM 1301 C CA . LYS A 1 177 ? -38.021 51.301 -19.431 1.00 42.68 177 LYS A CA 1
ATOM 1302 C C . LYS A 1 177 ? -37.946 52.355 -18.323 1.00 40.73 177 LYS A C 1
ATOM 1303 O O . LYS A 1 177 ? -38.128 53.557 -18.567 1.00 42.98 177 LYS A O 1
ATOM 1309 N N . TYR A 1 178 ? -37.661 51.894 -17.108 1.00 36.79 178 TYR A N 1
ATOM 1310 C CA . TYR A 1 178 ? -37.574 52.777 -15.948 1.00 35.08 178 TYR A CA 1
ATOM 1311 C C . TYR A 1 178 ? -36.473 53.829 -16.089 1.00 34.94 178 TYR A C 1
ATOM 1312 O O . TYR A 1 178 ? -36.642 54.979 -15.672 1.00 36.19 178 TYR A O 1
ATOM 1321 N N . MET A 1 179 ? -35.348 53.427 -16.674 1.00 33.62 179 MET A N 1
ATOM 1322 C CA . MET A 1 179 ? -34.226 54.331 -16.911 1.00 34.33 179 MET A CA 1
ATOM 1323 C C . MET A 1 179 ? -34.604 55.431 -17.886 1.00 37.63 179 MET A C 1
ATOM 1324 O O . MET A 1 179 ? -34.333 56.601 -17.634 1.00 39.70 179 MET A O 1
ATOM 1329 N N . THR A 1 180 ? -35.219 55.054 -19.005 1.00 38.96 180 THR A N 1
ATOM 1330 C CA . THR A 1 180 ? -35.638 56.044 -19.994 1.00 41.58 180 THR A CA 1
ATOM 1331 C C . THR A 1 180 ? -36.668 56.989 -19.382 1.00 41.34 180 THR A C 1
ATOM 1332 O O . THR A 1 180 ? -36.703 58.183 -19.704 1.00 43.21 180 THR A O 1
ATOM 1336 N N . LYS A 1 181 ? -37.495 56.452 -18.488 1.00 39.00 181 LYS A N 1
ATOM 1337 C CA . LYS A 1 181 ? -38.419 57.285 -17.726 1.00 38.99 181 LYS A CA 1
ATOM 1338 C C . LYS A 1 181 ? -37.659 58.308 -16.881 1.00 40.17 181 LYS A C 1
ATOM 1339 O O . LYS A 1 181 ? -38.013 59.489 -16.854 1.00 43.75 181 LYS A O 1
ATOM 1345 N N . LEU A 1 182 ? -36.613 57.850 -16.199 1.00 37.69 182 LEU A N 1
ATOM 1346 C CA . LEU A 1 182 ? -35.801 58.732 -15.361 1.00 35.34 182 LEU A CA 1
ATOM 1347 C C . LEU A 1 182 ? -35.054 59.792 -16.172 1.00 37.47 182 LEU A C 1
ATOM 1348 O O . LEU A 1 182 ? -34.812 60.898 -15.687 1.00 38.37 182 LEU A O 1
ATOM 1353 N N . ILE A 1 183 ? -34.687 59.444 -17.403 1.00 38.48 183 ILE A N 1
ATOM 1354 C CA . ILE A 1 183 ? -33.993 60.369 -18.295 1.00 40.82 183 ILE A CA 1
ATOM 1355 C C . ILE A 1 183 ? -34.946 61.448 -18.790 1.00 43.47 183 ILE A C 1
ATOM 1356 O O . ILE A 1 183 ? -34.627 62.639 -18.726 1.00 45.15 183 ILE A O 1
ATOM 1361 N N . LYS A 1 184 ? -36.107 61.029 -19.287 1.00 44.22 184 LYS A N 1
ATOM 1362 C CA . LYS A 1 184 ? -37.154 61.972 -19.668 1.00 47.77 184 LYS A CA 1
ATOM 1363 C C . LYS A 1 184 ? -37.433 62.919 -18.507 1.00 49.60 184 LYS A C 1
ATOM 1364 O O . LYS A 1 184 ? -37.456 64.143 -18.677 1.00 52.61 184 LYS A O 1
ATOM 1370 N N . LEU A 1 185 ? -37.612 62.338 -17.323 1.00 48.13 185 LEU A N 1
ATOM 1371 C CA . LEU A 1 185 ? -37.861 63.109 -16.111 1.00 49.36 185 LEU A CA 1
ATOM 1372 C C . LEU A 1 185 ? -36.768 64.138 -15.843 1.00 52.99 185 LEU A C 1
ATOM 1373 O O . LEU A 1 185 ? -37.064 65.301 -15.595 1.00 55.35 185 LEU A O 1
ATOM 1378 N N . ARG A 1 186 ? -35.509 63.710 -15.895 1.00 54.65 186 ARG A N 1
ATOM 1379 C CA . ARG A 1 186 ? -34.396 64.617 -15.628 1.00 58.27 186 ARG A CA 1
ATOM 1380 C C . ARG A 1 186 ? -34.325 65.737 -16.656 1.00 61.54 186 ARG A C 1
ATOM 1381 O O . ARG A 1 186 ? -33.936 66.855 -16.333 1.00 63.01 186 ARG A O 1
ATOM 1389 N N . LYS A 1 187 ? -34.697 65.436 -17.895 1.00 63.15 187 LYS A N 1
ATOM 1390 C CA . LYS A 1 187 ? -34.717 66.460 -18.933 1.00 67.33 187 LYS A CA 1
ATOM 1391 C C . LYS A 1 187 ? -35.819 67.481 -18.679 1.00 68.67 187 LYS A C 1
ATOM 1392 O O . LYS A 1 187 ? -35.637 68.675 -18.910 1.00 71.10 187 LYS A O 1
ATOM 1398 N N . GLN A 1 188 ? -36.964 67.003 -18.204 1.00 67.09 188 GLN A N 1
ATOM 1399 C CA . GLN A 1 188 ? -38.071 67.891 -17.877 1.00 68.40 188 GLN A CA 1
ATOM 1400 C C . GLN A 1 188 ? -37.735 68.767 -16.671 1.00 68.92 188 GLN A C 1
ATOM 1401 O O . GLN A 1 188 ? -38.077 69.950 -16.631 1.00 71.66 188 GLN A O 1
ATOM 1407 N N . MET A 1 189 ? -37.047 68.178 -15.699 1.00 66.67 189 MET A N 1
ATOM 1408 C CA . MET A 1 189 ? -36.745 68.845 -14.438 1.00 67.23 189 MET A CA 1
ATOM 1409 C C . MET A 1 189 ? -35.601 69.843 -14.557 1.00 69.86 189 MET A C 1
ATOM 1410 O O . MET A 1 189 ? -35.649 70.922 -13.966 1.00 71.69 189 MET A O 1
ATOM 1415 N N . SER A 1 190 ? -34.581 69.470 -15.326 1.00 70.01 190 SER A N 1
ATOM 1416 C CA . SER A 1 190 ? -33.317 70.204 -15.387 1.00 71.48 190 SER A CA 1
ATOM 1417 C C . SER A 1 190 ? -33.494 71.686 -15.701 1.00 75.09 190 SER A C 1
ATOM 1418 O O . SER A 1 190 ? -32.733 72.525 -15.221 1.00 77.54 190 SER A O 1
ATOM 1421 N N . GLY A 1 191 ? -34.494 72.001 -16.515 1.00 74.81 191 GLY A N 1
ATOM 1422 C CA . GLY A 1 191 ? -34.819 73.385 -16.798 1.00 76.10 191 GLY A CA 1
ATOM 1423 C C . GLY A 1 191 ? -35.360 74.084 -15.566 1.00 73.53 191 GLY A C 1
ATOM 1424 O O . GLY A 1 191 ? -34.861 75.136 -15.167 1.00 75.02 191 GLY A O 1
ATOM 1425 N N . PHE A 1 192 ? -36.392 73.491 -14.973 1.00 69.51 192 PHE A N 1
ATOM 1426 C CA . PHE A 1 192 ? -37.099 74.067 -13.828 1.00 67.59 192 PHE A CA 1
ATOM 1427 C C . PHE A 1 192 ? -36.193 74.387 -12.640 1.00 66.17 192 PHE A C 1
ATOM 1428 O O . PHE A 1 192 ? -36.262 75.481 -12.069 1.00 67.37 192 PHE A O 1
ATOM 1436 N N . MET A 1 193 ? -35.345 73.432 -12.273 1.00 61.17 193 MET A N 1
ATOM 1437 C CA . MET A 1 193 ? -34.499 73.579 -11.094 1.00 63.13 193 MET A CA 1
ATOM 1438 C C . MET A 1 193 ? -33.482 74.705 -11.257 1.00 67.55 193 MET A C 1
ATOM 1439 O O . MET A 1 193 ? -32.991 75.253 -10.272 1.00 68.50 193 MET A O 1
ATOM 1444 N N . LYS A 1 194 ? -33.174 75.046 -12.503 1.00 70.28 194 LYS A N 1
ATOM 1445 C CA . LYS A 1 194 ? -32.251 76.134 -12.795 1.00 74.60 194 LYS A CA 1
ATOM 1446 C C . LYS A 1 194 ? -32.918 77.474 -12.515 1.00 73.50 194 LYS A C 1
ATOM 1447 O O . LYS A 1 194 ? -32.320 78.367 -11.909 1.00 75.39 194 LYS A O 1
ATOM 1453 N N . MET A 1 195 ? -34.165 77.606 -12.958 1.00 70.90 195 MET A N 1
ATOM 1454 C CA . MET A 1 195 ? -34.928 78.823 -12.727 1.00 70.73 195 MET A CA 1
ATOM 1455 C C . MET A 1 195 ? -35.243 78.977 -11.247 1.00 68.61 195 MET A C 1
ATOM 1456 O O . MET A 1 195 ? -35.297 80.088 -10.740 1.00 69.68 195 MET A O 1
ATOM 1461 N N . MET A 1 196 ? -35.462 77.865 -10.555 1.00 66.16 196 MET A N 1
ATOM 1462 C CA . MET A 1 196 ? -35.608 77.923 -9.105 1.00 65.88 196 MET A CA 1
ATOM 1463 C C . MET A 1 196 ? -34.284 78.340 -8.469 1.00 70.34 196 MET A C 1
ATOM 1464 O O . MET A 1 196 ? -34.259 79.058 -7.469 1.00 71.62 196 MET A O 1
ATOM 1469 N N . LYS A 1 197 ? -33.188 77.891 -9.076 1.00 73.41 197 LYS A N 1
ATOM 1470 C CA . LYS A 1 197 ? -31.838 78.191 -8.608 1.00 78.57 197 LYS A CA 1
ATOM 1471 C C . LYS A 1 197 ? -31.455 79.651 -8.856 1.00 83.87 197 LYS A C 1
ATOM 1472 O O . LYS A 1 197 ? -30.509 80.162 -8.262 1.00 88.25 197 LYS A O 1
ATOM 1478 N N . LYS A 1 198 ? -32.192 80.319 -9.737 1.00 83.72 198 LYS A N 1
ATOM 1479 C CA . LYS A 1 198 ? -31.930 81.729 -10.046 1.00 87.13 198 LYS A CA 1
ATOM 1480 C C . LYS A 1 198 ? -32.930 82.703 -9.401 1.00 86.93 198 LYS A C 1
ATOM 1481 O O . LYS A 1 198 ? -32.532 83.692 -8.796 1.00 89.15 198 LYS A O 1
ATOM 1487 N N . LEU A 1 199 ? -34.215 82.478 -9.647 1.00 85.68 199 LEU A N 1
ATOM 1488 C CA . LEU A 1 199 ? -35.309 83.211 -9.013 1.00 86.95 199 LEU A CA 1
ATOM 1489 C C . LEU A 1 199 ? -35.284 83.156 -7.481 1.00 88.07 199 LEU A C 1
ATOM 1490 O O . LEU A 1 199 ? -35.499 84.171 -6.818 1.00 90.28 199 LEU A O 1
ATOM 1495 N N . LEU A 1 200 ? -35.031 81.975 -6.918 1.00 87.11 200 LEU A N 1
ATOM 1496 C CA . LEU A 1 200 ? -34.938 81.836 -5.460 1.00 88.46 200 LEU A CA 1
ATOM 1497 C C . LEU A 1 200 ? -33.686 81.085 -4.982 1.00 89.54 200 LEU A C 1
ATOM 1498 O O . LEU A 1 200 ? -33.788 80.017 -4.384 1.00 87.54 200 LEU A O 1
ATOM 1503 N N . PRO A 1 201 ? -32.490 81.613 -5.290 1.00 93.72 201 PRO A N 1
ATOM 1504 C CA . PRO A 1 201 ? -31.281 81.085 -4.659 1.00 95.59 201 PRO A CA 1
ATOM 1505 C C . PRO A 1 201 ? -31.110 81.638 -3.243 1.00 98.33 201 PRO A C 1
ATOM 1506 O O . PRO A 1 201 ? -31.344 82.825 -3.018 1.00 99.99 201 PRO A O 1
ATOM 1510 N N . PHE A 1 202 ? -30.706 80.794 -2.302 1.00 99.18 202 PHE A N 1
ATOM 1511 C CA . PHE A 1 202 ? -30.656 79.358 -2.528 1.00 97.80 202 PHE A CA 1
ATOM 1512 C C . PHE A 1 202 ? -31.764 78.676 -1.733 1.00 95.56 202 PHE A C 1
ATOM 1513 O O . PHE A 1 202 ? -31.700 77.478 -1.467 1.00 94.74 202 PHE A O 1
ATOM 1521 N N . ASP A 1 210 ? -28.352 63.399 -7.892 1.00 104.67 210 ASP A N 1
ATOM 1522 C CA . ASP A 1 210 ? -28.827 62.085 -7.470 1.00 98.71 210 ASP A CA 1
ATOM 1523 C C . ASP A 1 210 ? -29.175 61.203 -8.668 1.00 94.77 210 ASP A C 1
ATOM 1524 O O . ASP A 1 210 ? -28.889 60.000 -8.674 1.00 90.92 210 ASP A O 1
ATOM 1529 N N . TYR A 1 211 ? -29.787 61.817 -9.677 1.00 96.64 211 TYR A N 1
ATOM 1530 C CA . TYR A 1 211 ? -30.222 61.110 -10.878 1.00 92.60 211 TYR A CA 1
ATOM 1531 C C . TYR A 1 211 ? -29.095 60.351 -11.565 1.00 88.83 211 TYR A C 1
ATOM 1532 O O . TYR A 1 211 ? -29.237 59.171 -11.867 1.00 83.73 211 TYR A O 1
ATOM 1541 N N . ASP A 1 212 ? -27.982 61.035 -11.810 1.00 91.96 212 ASP A N 1
ATOM 1542 C CA . ASP A 1 212 ? -26.838 60.433 -12.489 1.00 89.64 212 ASP A CA 1
ATOM 1543 C C . ASP A 1 212 ? -26.321 59.216 -11.727 1.00 83.79 212 ASP A C 1
ATOM 1544 O O . ASP A 1 212 ? -25.832 58.258 -12.325 1.00 80.12 212 ASP A O 1
ATOM 1549 N N . LYS A 1 213 ? -26.445 59.258 -10.404 1.00 83.44 213 LYS A N 1
ATOM 1550 C CA . LYS A 1 213 ? -26.051 58.134 -9.561 1.00 78.76 213 LYS A CA 1
ATOM 1551 C C . LYS A 1 213 ? -27.026 56.966 -9.674 1.00 73.86 213 LYS A C 1
ATOM 1552 O O . LYS A 1 213 ? -26.607 55.814 -9.840 1.00 70.52 213 LYS A O 1
ATOM 1558 N N . MET A 1 214 ? -28.322 57.263 -9.582 1.00 73.03 214 MET A N 1
ATOM 1559 C CA . MET A 1 214 ? -29.345 56.233 -9.748 1.00 67.06 214 MET A CA 1
ATOM 1560 C C . MET A 1 214 ? -29.206 55.539 -11.101 1.00 63.26 214 MET A C 1
ATOM 1561 O O . MET A 1 214 ? -29.323 54.319 -11.199 1.00 58.75 214 MET A O 1
ATOM 1566 N N . LEU A 1 215 ? -28.943 56.332 -12.135 1.00 65.87 215 LEU A N 1
ATOM 1567 C CA . LEU A 1 215 ? -28.760 55.825 -13.489 1.00 64.54 215 LEU A CA 1
ATOM 1568 C C . LEU A 1 215 ? -27.470 55.023 -13.610 1.00 63.08 215 LEU A C 1
ATOM 1569 O O . LEU A 1 215 ? -27.422 54.021 -14.322 1.00 59.72 215 LEU A O 1
ATOM 1574 N N . GLU A 1 216 ? -26.428 55.473 -12.916 1.00 66.24 216 GLU A N 1
ATOM 1575 C CA . GLU A 1 216 ? -25.164 54.744 -12.877 1.00 65.92 216 GLU A CA 1
ATOM 1576 C C . GLU A 1 216 ? -25.361 53.342 -12.318 1.00 61.22 216 GLU A C 1
ATOM 1577 O O . GLU A 1 216 ? -24.978 52.352 -12.946 1.00 58.37 216 GLU A O 1
ATOM 1583 N N . GLU A 1 217 ? -25.964 53.264 -11.137 1.00 61.22 217 GLU A N 1
ATOM 1584 C CA . GLU A 1 217 ? -26.173 51.981 -10.475 1.00 58.20 217 GLU A CA 1
ATOM 1585 C C . GLU A 1 217 ? -27.150 51.085 -11.237 1.00 54.03 217 GLU A C 1
ATOM 1586 O O . GLU A 1 217 ? -26.917 49.879 -11.378 1.00 45.13 217 GLU A O 1
ATOM 1592 N N . LEU A 1 218 ? -28.231 51.678 -11.739 1.00 55.03 218 LEU A N 1
ATOM 1593 C CA . LEU A 1 218 ? -29.200 50.943 -12.547 1.00 47.22 218 LEU A CA 1
ATOM 1594 C C . LEU A 1 218 ? -28.551 50.337 -13.784 1.00 45.86 218 LEU A C 1
ATOM 1595 O O . LEU A 1 218 ? -28.758 49.164 -14.089 1.00 42.61 218 LEU A O 1
ATOM 1600 N N . GLU A 1 219 ? -27.769 51.143 -14.496 1.00 48.69 219 GLU A N 1
ATOM 1601 C CA . GLU A 1 219 ? -27.110 50.689 -15.715 1.00 48.12 219 GLU A CA 1
ATOM 1602 C C . GLU A 1 219 ? -26.076 49.609 -15.410 1.00 46.73 219 GLU A C 1
ATOM 1603 O O . GLU A 1 219 ? -25.966 48.616 -16.136 1.00 45.28 219 GLU A O 1
ATOM 1609 N N . LYS A 1 220 ? -25.327 49.811 -14.331 1.00 47.79 220 LYS A N 1
ATOM 1610 C CA . LYS A 1 220 ? -24.330 48.842 -13.891 1.00 46.14 220 LYS A CA 1
ATOM 1611 C C . LYS A 1 220 ? -24.982 47.484 -13.643 1.00 41.08 220 LYS A C 1
ATOM 1612 O O . LYS A 1 220 ? -24.539 46.460 -14.179 1.00 38.74 220 LYS A O 1
ATOM 1618 N N . MET A 1 221 ? -26.046 47.486 -12.844 1.00 39.64 221 MET A N 1
ATOM 1619 C CA . MET A 1 221 ? -26.796 46.263 -12.570 1.00 36.12 221 MET A CA 1
ATOM 1620 C C . MET A 1 221 ? -27.350 45.641 -13.847 1.00 34.70 221 MET A C 1
ATOM 1621 O O . MET A 1 221 ? -27.313 44.420 -14.019 1.00 32.40 221 MET A O 1
ATOM 1626 N N . LYS A 1 222 ? -27.856 46.490 -14.737 1.00 36.63 222 LYS A N 1
ATOM 1627 C CA . LYS A 1 222 ? -28.406 46.036 -16.007 1.00 35.99 222 LYS A CA 1
ATOM 1628 C C . LYS A 1 222 ? -27.358 45.253 -16.782 1.00 35.55 222 LYS A C 1
ATOM 1629 O O . LYS A 1 222 ? -27.648 44.195 -17.336 1.00 72.09 222 LYS A O 1
ATOM 1635 N N . GLU A 1 223 ? -26.133 45.768 -16.802 1.00 37.29 223 GLU A N 1
ATOM 1636 C CA . GLU A 1 223 ? -25.047 45.110 -17.522 1.00 37.72 223 GLU A CA 1
ATOM 1637 C C . GLU A 1 223 ? -24.569 43.824 -16.847 1.00 49.19 223 GLU A C 1
ATOM 1638 O O . GLU A 1 223 ? -24.258 42.843 -17.530 1.00 49.44 223 GLU A O 1
ATOM 1644 N N . ARG A 1 224 ? -24.511 43.823 -15.516 1.00 47.69 224 ARG A N 1
ATOM 1645 C CA . ARG A 1 224 ? -24.145 42.606 -14.791 1.00 33.19 224 ARG A CA 1
ATOM 1646 C C . ARG A 1 224 ? -25.139 41.480 -15.079 1.00 31.35 224 ARG A C 1
ATOM 1647 O O . ARG A 1 224 ? -24.750 40.366 -15.458 1.00 44.63 224 ARG A O 1
ATOM 1655 N N . ILE A 1 225 ? -26.425 41.781 -14.913 1.00 30.46 225 ILE A N 1
ATOM 1656 C CA . ILE A 1 225 ? -27.475 40.797 -15.162 1.00 28.95 225 ILE A CA 1
ATOM 1657 C C . ILE A 1 225 ? -27.528 40.372 -16.628 1.00 41.76 225 ILE A C 1
ATOM 1658 O O . ILE A 1 225 ? -27.744 39.202 -16.923 1.00 40.84 225 ILE A O 1
ATOM 1663 N N . VAL A 1 226 ? -27.333 41.315 -17.546 1.00 43.87 226 VAL A N 1
ATOM 1664 C CA . VAL A 1 226 ? -27.335 40.983 -18.971 1.00 33.04 226 VAL A CA 1
ATOM 1665 C C . VAL A 1 226 ? -26.191 40.028 -19.314 1.00 33.55 226 VAL A C 1
ATOM 1666 O O . VAL A 1 226 ? -26.391 39.040 -20.028 1.00 67.32 226 VAL A O 1
ATOM 1670 N N . ARG A 1 227 ? -25.002 40.314 -18.789 1.00 34.20 227 ARG A N 1
ATOM 1671 C CA . ARG A 1 227 ? -23.858 39.424 -18.969 1.00 59.02 227 ARG A CA 1
ATOM 1672 C C . ARG A 1 227 ? -24.158 38.028 -18.435 1.00 56.18 227 ARG A C 1
ATOM 1673 O O . ARG A 1 227 ? -23.994 37.033 -19.146 1.00 56.24 227 ARG A O 1
ATOM 1681 N N . ALA A 1 228 ? -24.600 37.966 -17.181 1.00 31.29 228 ALA A N 1
ATOM 1682 C CA . ALA A 1 228 ? -24.925 36.691 -16.544 1.00 29.73 228 ALA A CA 1
ATOM 1683 C C . ALA A 1 228 ? -25.958 35.899 -17.344 1.00 29.23 228 ALA A C 1
ATOM 1684 O O . ALA A 1 228 ? -25.804 34.699 -17.554 1.00 32.70 228 ALA A O 1
ATOM 1686 N N . ARG A 1 229 ? -27.004 36.587 -17.787 1.00 40.27 229 ARG A N 1
ATOM 1687 C CA . ARG A 1 229 ? -28.073 35.990 -18.579 1.00 28.90 229 ARG A CA 1
ATOM 1688 C C . ARG A 1 229 ? -27.529 35.413 -19.878 1.00 30.93 229 ARG A C 1
ATOM 1689 O O . ARG A 1 229 ? -27.857 34.288 -20.255 1.00 31.08 229 ARG A O 1
ATOM 1697 N N . ASN A 1 230 ? -26.691 36.191 -20.556 1.00 32.83 230 ASN A N 1
ATOM 1698 C CA . ASN A 1 230 ? -26.075 35.744 -21.799 1.00 38.95 230 ASN A CA 1
ATOM 1699 C C . ASN A 1 230 ? -25.171 34.532 -21.602 1.00 35.79 230 ASN A C 1
ATOM 1700 O O . ASN A 1 230 ? -25.083 33.670 -22.475 1.00 43.85 230 ASN A O 1
ATOM 1705 N N . ILE A 1 231 ? -24.501 34.466 -20.456 1.00 34.77 231 ILE A N 1
ATOM 1706 C CA . ILE A 1 231 ? -23.644 33.324 -20.156 1.00 35.54 231 ILE A CA 1
ATOM 1707 C C . ILE A 1 231 ? -24.476 32.075 -19.854 1.00 34.32 231 ILE A C 1
ATOM 1708 O O . ILE A 1 231 ? -24.189 30.993 -20.365 1.00 35.91 231 ILE A O 1
ATOM 1713 N N . LEU A 1 232 ? -25.518 32.240 -19.042 1.00 32.13 232 LEU A N 1
ATOM 1714 C CA . LEU A 1 232 ? -26.371 31.124 -18.636 1.00 31.95 232 LEU A CA 1
ATOM 1715 C C . LEU A 1 232 ? -27.189 30.561 -19.797 1.00 34.10 232 LEU A C 1
ATOM 1716 O O . LEU A 1 232 ? -27.448 29.359 -19.859 1.00 32.22 232 LEU A O 1
ATOM 1721 N N . SER A 1 233 ? -27.582 31.433 -20.720 1.00 35.70 233 SER A N 1
ATOM 1722 C CA . SER A 1 233 ? -28.400 31.028 -21.858 1.00 33.86 233 SER A CA 1
ATOM 1723 C C . SER A 1 233 ? -27.537 30.412 -22.951 1.00 47.32 233 SER A C 1
ATOM 1724 O O . SER A 1 233 ? -28.043 29.959 -23.977 1.00 49.49 233 SER A O 1
ATOM 1727 N N . ASP A 1 234 ? -26.231 30.396 -22.718 1.00 37.77 234 ASP A N 1
ATOM 1728 C CA . ASP A 1 234 ? -25.282 29.894 -23.699 1.00 41.03 234 ASP A CA 1
ATOM 1729 C C . ASP A 1 234 ? -24.657 28.583 -23.237 1.00 50.05 234 ASP A C 1
ATOM 1730 O O . ASP A 1 234 ? -23.977 28.545 -22.211 1.00 49.88 234 ASP A O 1
ATOM 1735 N N . PRO A 1 235 ? -24.884 27.498 -23.997 1.00 51.84 235 PRO A N 1
ATOM 1736 C CA . PRO A 1 235 ? -24.135 26.259 -23.761 1.00 54.02 235 PRO A CA 1
ATOM 1737 C C . PRO A 1 235 ? -22.673 26.515 -24.091 1.00 58.08 235 PRO A C 1
ATOM 1738 O O . PRO A 1 235 ? -22.352 27.633 -24.488 1.00 59.26 235 PRO A O 1
ATOM 1742 N N . GLU A 1 236 ? -21.810 25.515 -23.925 1.00 60.16 236 GLU A N 1
ATOM 1743 C CA . GLU A 1 236 ? -20.362 25.692 -24.064 1.00 62.32 236 GLU A CA 1
ATOM 1744 C C . GLU A 1 236 ? -19.788 26.509 -22.903 1.00 59.75 236 GLU A C 1
ATOM 1745 O O . GLU A 1 236 ? -18.572 26.603 -22.738 1.00 61.61 236 GLU A O 1
ATOM 1751 N N . ARG A 1 237 ? -20.675 27.101 -22.108 1.00 55.56 237 ARG A N 1
ATOM 1752 C CA . ARG A 1 237 ? -20.298 27.803 -20.890 1.00 52.94 237 ARG A CA 1
ATOM 1753 C C . ARG A 1 237 ? -21.069 27.212 -19.720 1.00 50.87 237 ARG A C 1
ATOM 1754 O O . ARG A 1 237 ? -20.480 26.626 -18.813 1.00 51.93 237 ARG A O 1
ATOM 1762 N N . THR A 1 238 ? -22.389 27.363 -19.743 1.00 48.17 238 THR A N 1
ATOM 1763 C CA . THR A 1 238 ? -23.213 26.859 -18.650 1.00 45.76 238 THR A CA 1
ATOM 1764 C C . THR A 1 238 ? -24.060 25.647 -19.023 1.00 45.95 238 THR A C 1
ATOM 1765 O O . THR A 1 238 ? -24.640 25.578 -20.107 1.00 47.31 238 THR A O 1
ATOM 1769 N N . ALA A 1 239 ? -24.111 24.696 -18.099 1.00 44.69 239 ALA A N 1
ATOM 1770 C CA . ALA A 1 239 ? -24.934 23.509 -18.223 1.00 44.82 239 ALA A CA 1
ATOM 1771 C C . ALA A 1 239 ? -25.867 23.422 -17.023 1.00 42.21 239 ALA A C 1
ATOM 1772 O O . ALA A 1 239 ? -25.424 23.361 -15.866 1.00 42.29 239 ALA A O 1
ATOM 1774 N N . PHE A 1 240 ? -27.164 23.443 -17.303 1.00 40.71 240 PHE A N 1
ATOM 1775 C CA . PHE A 1 240 ? -28.157 23.253 -16.262 1.00 39.19 240 PHE A CA 1
ATOM 1776 C C . PHE A 1 240 ? -28.535 21.783 -16.212 1.00 40.22 240 PHE A C 1
ATOM 1777 O O . PHE A 1 240 ? -28.876 21.182 -17.230 1.00 42.70 240 PHE A O 1
ATOM 1785 N N . ARG A 1 241 ? -28.465 21.206 -15.020 1.00 38.71 241 ARG A N 1
ATOM 1786 C CA . ARG A 1 241 ? -28.844 19.817 -14.832 1.00 39.46 241 ARG A CA 1
ATOM 1787 C C . ARG A 1 241 ? -30.013 19.694 -13.870 1.00 36.77 241 ARG A C 1
ATOM 1788 O O . ARG A 1 241 ? -30.028 20.308 -12.801 1.00 35.93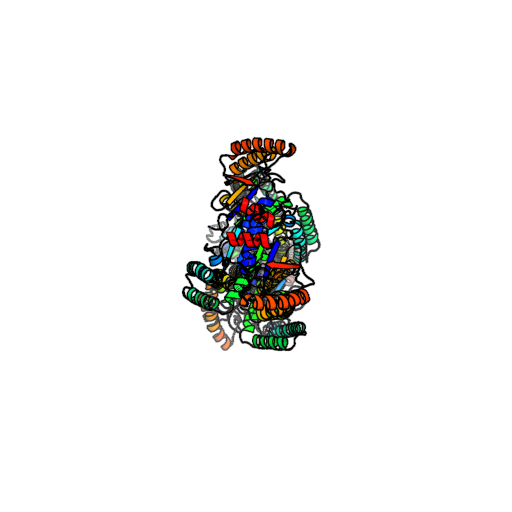 241 ARG A O 1
ATOM 1796 N N . LEU A 1 242 ? -31.007 18.911 -14.272 1.00 35.83 242 LEU A N 1
ATOM 1797 C CA . LEU A 1 242 ? -32.127 18.616 -13.396 1.00 33.25 242 LEU A CA 1
ATOM 1798 C C . LEU A 1 242 ? -31.843 17.290 -12.722 1.00 33.57 242 LEU A C 1
ATOM 1799 O O . LEU A 1 242 ? -31.335 16.378 -13.356 1.00 36.57 242 LEU A O 1
ATOM 1804 N N . VAL A 1 243 ? -32.136 17.190 -11.432 1.00 31.53 243 VAL A N 1
ATOM 1805 C CA . VAL A 1 243 ? -32.081 15.904 -10.751 1.00 34.09 243 VAL A CA 1
ATOM 1806 C C . VAL A 1 243 ? -33.476 15.589 -10.218 1.00 33.37 243 VAL A C 1
ATOM 1807 O O . VAL A 1 243 ? -34.184 16.477 -9.741 1.00 32.51 243 VAL A O 1
ATOM 1811 N N . VAL A 1 244 ? -33.882 14.332 -10.350 1.00 34.59 244 VAL A N 1
ATOM 1812 C CA . VAL A 1 244 ? -35.234 13.913 -10.009 1.00 34.24 244 VAL A CA 1
ATOM 1813 C C . VAL A 1 244 ? -35.229 12.549 -9.342 1.00 37.68 244 VAL A C 1
ATOM 1814 O O . VAL A 1 244 ? -34.218 11.852 -9.338 1.00 41.43 244 VAL A O 1
ATOM 1818 N N . ILE A 1 245 ? -36.368 12.180 -8.770 1.00 59.93 245 ILE A N 1
ATOM 1819 C CA . ILE A 1 245 ? -36.568 10.838 -8.245 1.00 63.04 245 ILE A CA 1
ATOM 1820 C C . ILE A 1 245 ? -37.753 10.219 -8.977 1.00 67.60 245 ILE A C 1
ATOM 1821 O O . ILE A 1 245 ? -38.604 10.940 -9.500 1.00 67.85 245 ILE A O 1
ATOM 1826 N N . PRO A 1 246 ? -37.811 8.879 -9.035 1.00 71.74 246 PRO A N 1
ATOM 1827 C CA . PRO A 1 246 ? -38.956 8.223 -9.677 1.00 77.30 246 PRO A CA 1
AT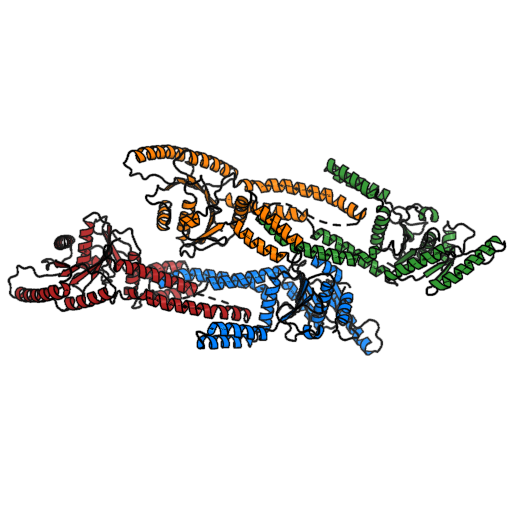OM 1828 C C . PRO A 1 246 ? -40.245 8.385 -8.871 1.00 79.25 246 PRO A C 1
ATOM 1829 O O . PRO A 1 246 ? -40.830 7.389 -8.444 1.00 82.52 246 PRO A O 1
ATOM 1833 N N . GLU A 1 247 ? -40.671 9.628 -8.665 1.00 77.23 247 GLU A N 1
ATOM 1834 C CA . GLU A 1 247 ? -41.913 9.929 -7.959 1.00 78.69 247 GLU A CA 1
ATOM 1835 C C . GLU A 1 247 ? -42.586 11.135 -8.610 1.00 77.40 247 GLU A C 1
ATOM 1836 O O . GLU A 1 247 ? -41.909 12.079 -9.017 1.00 74.77 247 GLU A O 1
ATOM 1842 N N . GLU A 1 248 ? -43.914 11.100 -8.702 1.00 79.89 248 GLU A N 1
ATOM 1843 C CA . GLU A 1 248 ? -44.677 12.118 -9.432 1.00 79.96 248 GLU A CA 1
ATOM 1844 C C . GLU A 1 248 ? -44.371 13.564 -9.031 1.00 77.13 248 GLU A C 1
ATOM 1845 O O . GLU A 1 248 ? -44.330 14.450 -9.887 1.00 77.71 248 GLU A O 1
ATOM 1851 N N . MET A 1 249 ? -44.156 13.791 -7.737 1.00 74.64 249 MET A N 1
ATOM 1852 C CA . MET A 1 249 ? -43.842 15.121 -7.218 1.00 71.07 249 MET A CA 1
ATOM 1853 C C . MET A 1 249 ? -42.683 15.764 -7.977 1.00 66.89 249 MET A C 1
ATOM 1854 O O . MET A 1 249 ? -42.866 16.738 -8.718 1.00 66.52 249 MET A O 1
ATOM 1859 N N . SER A 1 250 ? -41.494 15.196 -7.793 1.00 63.93 250 SER A N 1
ATOM 1860 C CA . SER A 1 250 ? -40.274 15.713 -8.401 1.00 60.30 250 SER A CA 1
ATOM 1861 C C . SER A 1 250 ? -40.356 15.762 -9.925 1.00 61.00 250 SER A C 1
ATOM 1862 O O . SER A 1 250 ? -39.821 16.675 -10.549 1.00 59.80 250 SER A O 1
ATOM 1865 N N . ILE A 1 251 ? -41.026 14.778 -10.516 1.00 63.82 251 ILE A N 1
ATOM 1866 C CA . ILE A 1 251 ? -41.180 14.719 -11.967 1.00 64.97 251 ILE A CA 1
ATOM 1867 C C . ILE A 1 251 ? -41.954 15.925 -12.504 1.00 67.35 251 ILE A C 1
ATOM 1868 O O . ILE A 1 251 ? -41.445 16.680 -13.343 1.00 66.64 251 ILE A O 1
ATOM 1873 N N . LEU A 1 252 ? -43.173 16.113 -12.003 1.00 69.70 252 LEU A N 1
ATOM 1874 C CA . LEU A 1 252 ? -44.013 17.227 -12.433 1.00 71.17 252 LEU A CA 1
ATOM 1875 C C . LEU A 1 252 ? -43.342 18.568 -12.133 1.00 71.26 252 LEU A C 1
ATOM 1876 O O . LEU A 1 252 ? -43.255 19.445 -13.005 1.00 70.96 252 LEU A O 1
ATOM 1881 N N . GLU A 1 253 ? -42.861 18.713 -10.899 1.00 72.43 253 GLU A N 1
ATOM 1882 C CA . GLU A 1 253 ? -42.149 19.919 -10.481 1.00 71.84 253 GLU A CA 1
ATOM 1883 C C . GLU A 1 253 ? -41.019 20.284 -11.439 1.00 68.17 253 GLU A C 1
ATOM 1884 O O . GLU A 1 253 ? -41.038 21.351 -12.059 1.00 68.24 253 GLU A O 1
ATOM 1890 N N . SER A 1 254 ? -40.039 19.392 -11.549 1.00 64.90 254 SER A N 1
ATOM 1891 C CA . SER A 1 254 ? -38.895 19.600 -12.429 1.00 61.30 254 SER A CA 1
ATOM 1892 C C . SER A 1 254 ? -39.304 19.844 -13.879 1.00 62.35 254 SER A C 1
ATOM 1893 O O . SER A 1 254 ? -38.593 20.525 -14.618 1.00 61.80 254 SER A O 1
ATOM 1896 N N . GLU A 1 255 ? -40.441 19.285 -14.285 1.00 64.31 255 GLU A N 1
ATOM 1897 C CA . GLU A 1 255 ? -40.985 19.579 -15.608 1.00 66.30 255 GLU A CA 1
ATOM 1898 C C . GLU A 1 255 ? -41.343 21.062 -15.726 1.00 65.66 255 GLU A C 1
ATOM 1899 O O . GLU A 1 255 ? -40.911 21.747 -16.665 1.00 65.43 255 GLU A O 1
ATOM 1905 N N . ARG A 1 256 ? -42.126 21.556 -14.768 1.00 65.90 256 ARG A N 1
ATOM 1906 C CA . ARG A 1 256 ? -42.522 22.965 -14.770 1.00 65.56 256 ARG A CA 1
ATOM 1907 C C . ARG A 1 256 ? -41.306 23.893 -14.722 1.00 62.29 256 ARG A C 1
ATOM 1908 O O . ARG A 1 256 ? -41.215 24.867 -15.484 1.00 63.18 256 ARG A O 1
ATOM 1916 N N . ALA A 1 257 ? -40.377 23.580 -13.822 1.00 58.74 257 ALA A N 1
ATOM 1917 C CA . ALA A 1 257 ? -39.146 24.351 -13.684 1.00 54.42 257 ALA A CA 1
ATOM 1918 C C . ALA A 1 257 ? -38.384 24.376 -15.004 1.00 53.32 257 ALA A C 1
ATOM 1919 O O . ALA A 1 257 ? -37.856 25.414 -15.410 1.00 51.44 257 ALA A O 1
ATOM 1921 N N . MET A 1 258 ? -38.345 23.225 -15.668 1.00 55.28 258 MET A N 1
ATOM 1922 C CA . MET A 1 258 ? -37.749 23.107 -16.994 1.00 57.55 258 MET A CA 1
ATOM 1923 C C . MET A 1 258 ? -38.423 24.056 -17.979 1.00 59.83 258 MET A C 1
ATOM 1924 O O . MET A 1 258 ? -37.758 24.659 -18.822 1.00 60.83 258 MET A O 1
ATOM 1929 N N . LYS A 1 259 ? -39.742 24.190 -17.870 1.00 60.59 259 LYS A N 1
ATOM 1930 C CA . LYS A 1 259 ? -40.475 25.101 -18.750 1.00 61.21 259 LYS A CA 1
ATOM 1931 C C . LYS A 1 259 ? -40.175 26.580 -18.474 1.00 58.65 259 LYS A C 1
ATOM 1932 O O . LYS A 1 259 ? -40.130 27.398 -19.398 1.00 60.01 259 LYS A O 1
ATOM 1938 N N . ALA A 1 260 ? -39.972 26.925 -17.207 1.00 55.28 260 ALA A N 1
ATOM 1939 C CA . ALA A 1 260 ? -39.618 28.303 -16.864 1.00 52.69 260 ALA A CA 1
ATOM 1940 C C . ALA A 1 260 ? -38.199 28.648 -17.333 1.00 52.56 260 ALA A C 1
ATOM 1941 O O . ALA A 1 260 ? -37.953 29.721 -17.905 1.00 52.94 260 ALA A O 1
ATOM 1943 N N . LEU A 1 261 ? -37.268 27.730 -17.088 1.00 52.85 261 LEU A N 1
ATOM 1944 C CA . LEU A 1 261 ? -35.907 27.875 -17.588 1.00 54.01 261 LEU A CA 1
ATOM 1945 C C . LEU A 1 261 ? -35.936 27.987 -19.106 1.00 58.29 261 LEU A C 1
ATOM 1946 O O . LEU A 1 261 ? -35.130 28.700 -19.704 1.00 57.94 261 LEU A O 1
ATOM 1951 N N . GLN A 1 262 ? -36.875 27.271 -19.718 1.00 63.24 262 GLN A N 1
ATOM 1952 C CA . GLN A 1 262 ? -37.120 27.377 -21.148 1.00 68.22 262 GLN A CA 1
ATOM 1953 C C . GLN A 1 262 ? -37.511 28.810 -21.482 1.00 68.34 262 GLN A C 1
ATOM 1954 O O . GLN A 1 262 ? -37.041 29.374 -22.469 1.00 69.60 262 GLN A O 1
ATOM 1960 N N . LYS A 1 263 ? -38.369 29.397 -20.649 1.00 67.33 263 LYS A N 1
ATOM 1961 C CA . LYS A 1 263 ? -38.795 30.779 -20.859 1.00 67.33 263 LYS A CA 1
ATOM 1962 C C . LYS A 1 263 ? -37.613 31.746 -20.797 1.00 65.48 263 LYS A C 1
ATOM 1963 O O . LYS A 1 263 ? -37.584 32.744 -21.519 1.00 66.31 263 LYS A O 1
ATOM 1969 N N . TYR A 1 264 ? -36.632 31.447 -19.948 1.00 63.23 264 TYR A N 1
ATOM 1970 C CA . TYR A 1 264 ? -35.418 32.268 -19.915 1.00 61.37 264 TYR A CA 1
ATOM 1971 C C . TYR A 1 264 ? -34.401 31.834 -20.961 1.00 62.89 264 TYR A C 1
ATOM 1972 O O . TYR A 1 264 ? -33.316 32.408 -21.062 1.00 62.09 264 TYR A O 1
ATOM 1981 N N . GLY A 1 265 ? -34.762 30.824 -21.745 1.00 65.08 265 GLY A N 1
ATOM 1982 C CA . GLY A 1 265 ? -33.886 30.345 -22.794 1.00 67.03 265 GLY A CA 1
ATOM 1983 C C . GLY A 1 265 ? -32.632 29.715 -22.231 1.00 52.52 265 GLY A C 1
ATOM 1984 O O . GLY A 1 265 ? -31.523 30.141 -22.544 1.00 52.55 265 GLY A O 1
ATOM 1985 N N . ILE A 1 266 ? -32.801 28.688 -21.407 1.00 51.36 266 ILE A N 1
ATOM 1986 C CA . ILE A 1 266 ? -31.655 28.062 -20.776 1.00 64.73 266 ILE A CA 1
ATOM 1987 C C . ILE A 1 266 ? -31.550 26.638 -21.291 1.00 67.41 266 ILE A C 1
ATOM 1988 O O . ILE A 1 266 ? -32.554 25.934 -21.402 1.00 67.90 266 ILE A O 1
ATOM 1993 N N . PRO A 1 267 ? -30.321 26.207 -21.607 1.00 70.23 267 PRO A N 1
ATOM 1994 C CA . PRO A 1 267 ? -30.068 24.820 -21.997 1.00 72.90 267 PRO A CA 1
ATOM 1995 C C . PRO A 1 267 ? -30.144 23.908 -20.787 1.00 70.95 267 PRO A C 1
ATOM 1996 O O . PRO A 1 267 ? -29.574 24.227 -19.744 1.00 69.12 267 PRO A O 1
ATOM 2000 N N . ILE A 1 268 ? -30.848 22.792 -20.915 1.00 71.53 268 ILE A N 1
ATOM 2001 C CA . ILE A 1 268 ? -30.750 21.742 -19.920 1.00 69.96 268 ILE A CA 1
ATOM 2002 C C . ILE A 1 268 ? -30.159 20.536 -20.628 1.00 56.04 268 ILE A C 1
ATOM 2003 O O . ILE A 1 268 ? -30.835 19.888 -21.423 1.00 59.02 268 ILE A O 1
ATOM 2008 N N . ASP A 1 269 ? -28.897 20.231 -20.349 1.00 55.54 269 ASP A N 1
ATOM 2009 C CA . ASP A 1 269 ? -28.234 19.152 -21.069 1.00 58.54 269 ASP A CA 1
ATOM 2010 C C . ASP A 1 269 ? -28.595 17.783 -20.511 1.00 68.42 269 ASP A C 1
ATOM 2011 O O . ASP A 1 269 ? -28.592 16.789 -21.236 1.00 66.20 269 ASP A O 1
ATOM 2016 N N . ALA A 1 270 ? -28.916 17.737 -19.222 1.00 62.11 270 ALA A N 1
ATOM 2017 C CA . ALA A 1 270 ? -29.082 16.455 -18.554 1.00 56.69 270 ALA A CA 1
ATOM 2018 C C . ALA A 1 270 ? -30.126 16.404 -17.441 1.00 61.95 270 ALA A C 1
ATOM 2019 O O . ALA A 1 270 ? -30.315 17.359 -16.676 1.00 59.39 270 ALA A O 1
ATOM 2021 N N . VAL A 1 271 ? -30.790 15.255 -17.369 1.00 56.72 271 VAL A N 1
ATOM 2022 C CA . VAL A 1 271 ? -31.640 14.899 -16.247 1.00 55.71 271 VAL A CA 1
ATOM 2023 C C . VAL A 1 271 ? -31.011 13.690 -15.558 1.00 56.11 271 VAL A C 1
ATOM 2024 O O . VAL A 1 271 ? -30.533 12.769 -16.219 1.00 80.85 271 VAL A O 1
ATOM 2028 N N . ILE A 1 272 ? -30.999 13.705 -14.231 1.00 54.04 272 ILE A N 1
ATOM 2029 C CA . ILE A 1 272 ? -30.403 12.635 -13.447 1.00 54.41 272 ILE A CA 1
ATOM 2030 C C . ILE A 1 272 ? -31.456 12.002 -12.553 1.00 67.62 272 ILE A C 1
ATOM 2031 O O . ILE A 1 272 ? -31.922 12.623 -11.600 1.00 65.93 272 ILE A O 1
ATOM 2036 N N . VAL A 1 273 ? -31.826 10.763 -12.854 1.00 57.72 273 VAL A N 1
ATOM 2037 C CA . VAL A 1 273 ? -32.718 10.018 -11.981 1.00 58.77 273 VAL A CA 1
ATOM 2038 C C . VAL A 1 273 ? -31.880 9.442 -10.848 1.00 57.93 273 VAL A C 1
ATOM 2039 O O . VAL A 1 273 ? -30.891 8.749 -11.087 1.00 58.80 273 VAL A O 1
ATOM 2043 N N . ASN A 1 274 ? -32.272 9.742 -9.616 1.00 56.63 274 ASN A N 1
ATOM 2044 C CA . ASN A 1 274 ? -31.453 9.423 -8.455 1.00 55.86 274 ASN A CA 1
ATOM 2045 C C . ASN A 1 274 ? -32.169 8.530 -7.449 1.00 68.45 274 ASN A C 1
ATOM 2046 O O . ASN A 1 274 ? -33.399 8.448 -7.443 1.00 69.13 274 ASN A O 1
ATOM 2051 N N . GLN A 1 275 ? -31.381 7.869 -6.604 1.00 67.52 275 GLN A N 1
ATOM 2052 C CA . GLN A 1 275 ? -31.891 6.979 -5.566 1.00 70.83 275 GLN A CA 1
ATOM 2053 C C . GLN A 1 275 ? -32.696 5.831 -6.159 1.00 62.74 275 GLN A C 1
ATOM 2054 O O . GLN A 1 275 ? -33.686 5.388 -5.575 1.00 64.53 275 GLN A O 1
ATOM 2060 N N . LEU A 1 276 ? -32.268 5.351 -7.323 1.00 63.78 276 LEU A N 1
ATOM 2061 C CA . LEU A 1 276 ? -32.943 4.227 -7.954 1.00 67.21 276 LEU A CA 1
ATOM 2062 C C . LEU A 1 276 ? -32.685 2.944 -7.177 1.00 71.33 276 LEU A C 1
ATOM 2063 O O . LEU A 1 276 ? -31.555 2.644 -6.811 1.00 68.84 276 LEU A O 1
ATOM 2068 N N . ILE A 1 277 ? -33.741 2.188 -6.915 1.00 74.18 277 ILE A N 1
ATOM 2069 C CA . ILE A 1 277 ? -33.575 0.891 -6.278 1.00 76.82 277 ILE A CA 1
ATOM 2070 C C . ILE A 1 277 ? -32.971 -0.075 -7.294 1.00 78.90 277 ILE A C 1
ATOM 2071 O O . ILE A 1 277 ? -33.532 -0.267 -8.372 1.00 81.08 277 ILE A O 1
ATOM 2076 N N . PRO A 1 278 ? -31.813 -0.670 -6.960 1.00 78.57 278 PRO A N 1
ATOM 2077 C CA . PRO A 1 278 ? -31.079 -1.541 -7.889 1.00 80.89 278 PRO A CA 1
ATOM 2078 C C . PRO A 1 278 ? -31.919 -2.716 -8.381 1.00 83.72 278 PRO A C 1
ATOM 2079 O O . PRO A 1 278 ? -32.857 -3.126 -7.699 1.00 85.35 278 PRO A O 1
ATOM 2083 N N . GLU A 1 279 ? -31.578 -3.247 -9.552 1.00 90.83 279 GLU A N 1
ATOM 2084 C CA . GLU A 1 279 ? -32.392 -4.278 -10.189 1.00 95.83 279 GLU A CA 1
ATOM 2085 C C . GLU A 1 279 ? -32.418 -5.595 -9.412 1.00 100.17 279 GLU A C 1
ATOM 2086 O O . GLU A 1 279 ? -33.325 -6.411 -9.594 1.00 103.39 279 GLU A O 1
ATOM 2092 N N . ASP A 1 280 ? -31.446 -5.802 -8.530 1.00 101.01 280 ASP A N 1
ATOM 2093 C CA . ASP A 1 280 ? -31.500 -6.992 -7.699 1.00 106.04 280 ASP A CA 1
ATOM 2094 C C . ASP A 1 280 ? -32.198 -6.652 -6.384 1.00 105.16 280 ASP A C 1
ATOM 2095 O O . ASP A 1 280 ? -31.619 -6.049 -5.480 1.00 102.71 280 ASP A O 1
ATOM 2100 N N . VAL A 1 281 ? -33.446 -7.096 -6.286 1.00 107.54 281 VAL A N 1
ATOM 2101 C CA . VAL A 1 281 ? -34.273 -6.901 -5.103 1.00 106.73 281 VAL A CA 1
ATOM 2102 C C . VAL A 1 281 ? -35.246 -8.044 -5.029 1.00 111.21 281 VAL A C 1
ATOM 2103 O O . VAL A 1 281 ? -35.651 -8.608 -6.047 1.00 114.36 281 VAL A O 1
ATOM 2107 N N . GLN A 1 282 ? -35.625 -8.386 -3.809 1.00 111.91 282 GLN A N 1
ATOM 2108 C CA . GLN A 1 282 ? -36.263 -9.668 -3.588 1.00 116.50 282 GLN A CA 1
ATOM 2109 C C . GLN A 1 282 ? -37.559 -9.584 -2.814 1.00 118.55 282 GLN A C 1
ATOM 2110 O O . GLN A 1 282 ? -38.603 -9.970 -3.327 1.00 122.47 282 GLN A O 1
ATOM 2116 N N . CYS A 1 283 ? -37.488 -9.131 -1.568 1.00 116.44 283 CYS A N 1
ATOM 2117 C CA . CYS A 1 283 ? -38.688 -9.049 -0.750 1.00 118.27 283 CYS A CA 1
ATOM 2118 C C . CYS A 1 283 ? -39.733 -8.130 -1.380 1.00 116.91 283 CYS A C 1
ATOM 2119 O O . CYS A 1 283 ? -39.396 -7.140 -2.030 1.00 112.72 283 CYS A O 1
ATOM 2122 N N . ASP A 1 284 ? -41.000 -8.479 -1.173 1.00 120.78 284 ASP A N 1
ATOM 2123 C CA . ASP A 1 284 ? -42.138 -7.855 -1.852 1.00 121.53 284 ASP A CA 1
ATOM 2124 C C . ASP A 1 284 ? -42.187 -6.330 -1.757 1.00 111.81 284 ASP A C 1
ATOM 2125 O O . ASP A 1 284 ? -42.723 -5.661 -2.647 1.00 124.64 284 ASP A O 1
ATOM 2130 N N . PHE A 1 285 ? -41.643 -5.795 -0.668 1.00 108.71 285 PHE A N 1
ATOM 2131 C CA . PHE A 1 285 ? -41.622 -4.357 -0.415 1.00 104.43 285 PHE A CA 1
ATOM 2132 C C . PHE A 1 285 ? -40.969 -3.594 -1.565 1.00 105.96 285 PHE A C 1
ATOM 2133 O O . PHE A 1 285 ? -41.622 -2.815 -2.279 1.00 105.61 285 PHE A O 1
ATOM 2141 N N . CYS A 1 286 ? -39.672 -3.830 -1.735 1.00 103.20 286 CYS A N 1
ATOM 2142 C CA . CYS A 1 286 ? -38.909 -3.208 -2.807 1.00 94.05 286 CYS A CA 1
ATOM 2143 C C . CYS A 1 286 ? -39.365 -3.675 -4.189 1.00 96.69 286 CYS A C 1
ATOM 2144 O O . CYS A 1 286 ? -39.080 -3.019 -5.190 1.00 121.55 286 CYS A O 1
ATOM 2147 N N . ARG A 1 287 ? -40.069 -4.804 -4.245 1.00 101.79 287 ARG A N 1
ATOM 2148 C CA . ARG A 1 287 ? -40.706 -5.231 -5.487 1.00 105.36 287 ARG A CA 1
ATOM 2149 C C . ARG A 1 287 ? -41.741 -4.197 -5.910 1.00 114.33 287 ARG A C 1
ATOM 2150 O O . ARG A 1 287 ? -41.670 -3.648 -7.010 1.00 113.31 287 ARG A O 1
ATOM 2158 N N . ALA A 1 288 ? -42.692 -3.927 -5.018 1.00 115.66 288 ALA A N 1
ATOM 2159 C CA . ALA A 1 288 ? -43.724 -2.927 -5.275 1.00 107.05 288 ALA A CA 1
ATOM 2160 C C . ALA A 1 288 ? -43.116 -1.551 -5.540 1.00 101.26 288 ALA A C 1
ATOM 2161 O O . ALA A 1 288 ? -43.439 -0.894 -6.543 1.00 100.98 288 ALA A O 1
ATOM 2163 N N . ARG A 1 289 ? -42.229 -1.123 -4.642 1.00 98.46 289 ARG A N 1
ATOM 2164 C CA . ARG A 1 289 ? -41.600 0.190 -4.776 1.00 93.29 289 ARG A CA 1
ATOM 2165 C C . ARG A 1 289 ? -40.861 0.363 -6.104 1.00 91.91 289 ARG A C 1
ATOM 2166 O O . ARG A 1 289 ? -40.918 1.431 -6.717 1.00 87.60 289 ARG A O 1
ATOM 2174 N N . ARG A 1 290 ? -40.184 -0.688 -6.559 1.00 93.72 290 ARG A N 1
ATOM 2175 C CA . ARG A 1 290 ? -39.458 -0.602 -7.822 1.00 93.17 290 ARG A CA 1
ATOM 2176 C C . ARG A 1 290 ? -40.383 -0.715 -9.033 1.00 96.82 290 ARG A C 1
ATOM 2177 O O . ARG A 1 290 ? -40.070 -0.191 -10.099 1.00 96.08 290 ARG A O 1
ATOM 2185 N N . GLU A 1 291 ? -41.513 -1.400 -8.871 1.00 101.38 291 GLU A N 1
ATOM 2186 C CA . GLU A 1 291 ? -42.549 -1.396 -9.901 1.00 106.05 291 GLU A CA 1
ATOM 2187 C C . GLU A 1 291 ? -42.975 0.047 -10.139 1.00 103.89 291 GLU A C 1
ATOM 2188 O O . GLU A 1 291 ? -42.978 0.545 -11.278 1.00 104.31 291 GLU A O 1
ATOM 2194 N N . LEU A 1 292 ? -43.320 0.717 -9.041 1.00 101.82 292 LEU A N 1
ATOM 2195 C CA . LEU A 1 292 ? -43.698 2.124 -9.089 1.00 98.89 292 LEU A CA 1
ATOM 2196 C C . LEU A 1 292 ? -42.597 2.979 -9.711 1.00 93.23 292 LEU A C 1
ATOM 2197 O O . LEU A 1 292 ? -42.867 3.829 -10.566 1.00 93.20 292 LEU A O 1
ATOM 2202 N N . GLN A 1 293 ? -41.358 2.743 -9.286 1.00 88.78 293 GLN A N 1
ATOM 2203 C CA . GLN A 1 293 ? -40.222 3.490 -9.815 1.00 83.69 293 GLN A CA 1
ATOM 2204 C C . GLN A 1 293 ? -40.047 3.279 -11.316 1.00 85.24 293 GLN A C 1
ATOM 2205 O O . GLN A 1 293 ? -39.552 4.158 -12.013 1.00 82.79 293 GLN A O 1
ATOM 2211 N N . LEU A 1 294 ? -40.462 2.115 -11.807 1.00 89.96 294 LEU A N 1
ATOM 2212 C CA . LEU A 1 294 ? -40.413 1.831 -13.238 1.00 92.91 294 LEU A CA 1
ATOM 2213 C C . LEU A 1 294 ? -41.510 2.580 -13.989 1.00 101.72 294 LEU A C 1
ATOM 2214 O O . LEU A 1 294 ? -41.264 3.132 -15.065 1.00 101.87 294 LEU A O 1
ATOM 2219 N N . LYS A 1 295 ? -42.717 2.596 -13.424 1.00 103.59 295 LYS A N 1
ATOM 2220 C CA . LYS A 1 295 ? -43.800 3.400 -13.995 1.00 104.97 295 LYS A CA 1
ATOM 2221 C C . LYS A 1 295 ? -43.371 4.862 -14.126 1.00 99.36 295 LYS A C 1
ATOM 2222 O O . LYS A 1 295 ? -43.497 5.482 -15.195 1.00 100.47 295 LYS A O 1
ATOM 2228 N N . ARG A 1 296 ? -42.845 5.403 -13.031 1.00 93.53 296 ARG A N 1
ATOM 2229 C CA . ARG A 1 296 ? -42.381 6.784 -13.015 1.00 87.79 296 ARG A CA 1
ATOM 2230 C C . ARG A 1 296 ? -41.182 6.980 -13.936 1.00 85.45 296 ARG A C 1
ATOM 2231 O O . ARG A 1 296 ? -40.957 8.077 -14.443 1.00 83.41 296 ARG A O 1
ATOM 2239 N N . LEU A 1 297 ? -40.413 5.915 -14.148 1.00 86.20 297 LEU A N 1
ATOM 2240 C CA . LEU A 1 297 ? -39.280 5.967 -15.065 1.00 84.49 297 LEU A CA 1
ATOM 2241 C C . LEU A 1 297 ? -39.750 6.084 -16.509 1.00 87.65 297 LEU A C 1
ATOM 2242 O O . LEU A 1 297 ? -39.113 6.753 -17.323 1.00 85.15 297 LEU A O 1
ATOM 2247 N N . GLU A 1 298 ? -40.863 5.432 -16.825 1.00 92.55 298 GLU A N 1
ATOM 2248 C CA . GLU A 1 298 ? -41.451 5.568 -18.151 1.00 96.99 298 GLU A CA 1
ATOM 2249 C C . GLU A 1 298 ? -42.038 6.966 -18.306 1.00 95.13 298 GLU A C 1
ATOM 2250 O O . GLU A 1 298 ? -41.952 7.573 -19.379 1.00 96.06 298 GLU A O 1
ATOM 2256 N N . MET A 1 299 ? -42.626 7.474 -17.226 1.00 92.16 299 MET A N 1
ATOM 2257 C CA . MET A 1 299 ? -43.118 8.850 -17.210 1.00 94.80 299 MET A CA 1
ATOM 2258 C C . MET A 1 299 ? -41.986 9.835 -17.518 1.00 89.60 299 MET A C 1
ATOM 2259 O O . MET A 1 299 ? -42.156 10.777 -18.301 1.00 89.87 299 MET A O 1
ATOM 2264 N N . ILE A 1 300 ? -40.831 9.598 -16.902 1.00 85.33 300 ILE A N 1
ATOM 2265 C CA . ILE A 1 300 ? -39.647 10.429 -17.098 1.00 80.78 300 ILE A CA 1
ATOM 2266 C C . ILE A 1 300 ? -39.117 10.332 -18.524 1.00 82.19 300 ILE A C 1
ATOM 2267 O O . ILE A 1 300 ? -38.873 11.349 -19.175 1.00 80.45 300 ILE A O 1
ATOM 2272 N N . LYS A 1 301 ? -38.948 9.104 -19.009 1.00 83.21 301 LYS A N 1
ATOM 2273 C CA . LYS A 1 301 ? -38.460 8.882 -20.367 1.00 86.23 301 LYS A CA 1
ATOM 2274 C C . LYS A 1 301 ? -39.453 9.391 -21.408 1.00 90.17 301 LYS A C 1
ATOM 2275 O O . LYS A 1 301 ? -39.121 9.516 -22.587 1.00 92.66 301 LYS A O 1
ATOM 2281 N N . GLU A 1 302 ? -40.673 9.681 -20.964 1.00 91.15 302 GLU A N 1
ATOM 2282 C CA . GLU A 1 302 ? -41.651 10.351 -21.810 1.00 96.84 302 GLU A CA 1
ATOM 2283 C C . GLU A 1 302 ? -41.449 11.865 -21.797 1.00 91.54 302 GLU A C 1
ATOM 2284 O O . GLU A 1 302 ? -41.124 12.463 -22.823 1.00 91.98 302 GLU A O 1
ATOM 2290 N N . LYS A 1 303 ? -41.644 12.480 -20.632 1.00 87.24 303 LYS A N 1
ATOM 2291 C CA . LYS A 1 303 ? -41.548 13.935 -20.510 1.00 83.52 303 LYS A CA 1
ATOM 2292 C C . LYS A 1 303 ? -40.148 14.463 -20.823 1.00 80.04 303 LYS A C 1
ATOM 2293 O O . LYS A 1 303 ? -39.985 15.403 -21.601 1.00 79.52 303 LYS A O 1
ATOM 2299 N N . PHE A 1 304 ? -39.144 13.856 -20.201 1.00 77.81 304 PHE A N 1
ATOM 2300 C CA . PHE A 1 304 ? -37.764 14.321 -20.310 1.00 74.91 304 PHE A CA 1
ATOM 2301 C C . PHE A 1 304 ? -36.946 13.579 -21.370 1.00 78.39 304 PHE A C 1
ATOM 2302 O O . PHE A 1 304 ? -35.740 13.796 -21.494 1.00 76.02 304 PHE A O 1
ATOM 2310 N N . GLY A 1 305 ? -37.607 12.701 -22.121 1.00 84.56 305 GLY A N 1
ATOM 2311 C CA . GLY A 1 305 ? -36.950 11.864 -23.114 1.00 88.85 305 GLY A CA 1
ATOM 2312 C C . GLY A 1 305 ? -36.098 12.582 -24.147 1.00 89.79 305 GLY A C 1
ATOM 2313 O O . GLY A 1 305 ? -35.130 12.020 -24.659 1.00 86.17 305 GLY A O 1
ATOM 2314 N N . ASP A 1 306 ? -36.451 13.825 -24.454 1.00 89.35 306 ASP A N 1
ATOM 2315 C CA . ASP A 1 306 ? -35.691 14.622 -25.411 1.00 90.12 306 ASP A CA 1
ATOM 2316 C C . ASP A 1 306 ? -34.351 15.078 -24.832 1.00 85.88 306 ASP A C 1
ATOM 2317 O O . ASP A 1 306 ? -33.537 15.687 -25.527 1.00 85.86 306 ASP A O 1
ATOM 2322 N N . LYS A 1 307 ? -34.130 14.774 -23.556 1.00 82.90 307 LYS A N 1
ATOM 2323 C CA . LYS A 1 307 ? -32.901 15.146 -22.867 1.00 78.80 307 LYS A CA 1
ATOM 2324 C C . LYS A 1 307 ? -32.089 13.910 -22.506 1.00 72.15 307 LYS A C 1
ATOM 2325 O O . LYS A 1 307 ? -32.635 12.814 -22.387 1.00 81.42 307 LYS A O 1
ATOM 2331 N N . VAL A 1 308 ? -30.781 14.089 -22.347 1.00 70.42 308 VAL A N 1
ATOM 2332 C CA . VAL A 1 308 ? -29.928 13.018 -21.854 1.00 70.53 308 VAL A CA 1
ATOM 2333 C C . VAL A 1 308 ? -30.336 12.670 -20.428 1.00 67.63 308 VAL A C 1
ATOM 2334 O O . VAL A 1 308 ? -30.440 13.547 -19.571 1.00 83.04 308 VAL A O 1
ATOM 2338 N N . ILE A 1 309 ? -30.583 11.388 -20.186 1.00 55.64 309 ILE A N 1
ATOM 2339 C CA . ILE A 1 309 ? -30.980 10.926 -18.864 1.00 56.48 309 ILE A CA 1
ATOM 2340 C C . ILE A 1 309 ? -29.908 10.034 -18.252 1.00 58.03 309 ILE A C 1
ATOM 2341 O O . ILE A 1 309 ? -29.437 9.088 -18.883 1.00 66.41 309 ILE A O 1
ATOM 2346 N N . ALA A 1 310 ? -29.527 10.345 -17.018 1.00 57.83 310 ALA A N 1
ATOM 2347 C CA . ALA A 1 310 ? -28.549 9.547 -16.297 1.00 59.36 310 ALA A CA 1
ATOM 2348 C C . ALA A 1 310 ? -29.226 8.872 -15.115 1.00 60.61 310 ALA A C 1
ATOM 2349 O O . ALA A 1 310 ? -30.225 9.368 -14.595 1.00 102.94 310 ALA A O 1
ATOM 2351 N N . TYR A 1 311 ? -28.685 7.734 -14.698 1.00 72.04 311 TYR A N 1
ATOM 2352 C CA . TYR A 1 311 ? -29.286 6.961 -13.623 1.00 74.12 311 TYR A CA 1
ATOM 2353 C C . TYR A 1 311 ? -28.287 6.695 -12.507 1.00 75.74 311 TYR A C 1
ATOM 2354 O O . TYR A 1 311 ? -27.167 6.245 -12.754 1.00 77.12 311 TYR A O 1
ATOM 2363 N N . VAL A 1 312 ? -28.700 6.982 -11.277 1.00 65.02 312 VAL A N 1
ATOM 2364 C CA . VAL A 1 312 ? -27.891 6.674 -10.108 1.00 66.17 312 VAL A CA 1
ATOM 2365 C C . VAL A 1 312 ? -28.727 5.806 -9.172 1.00 67.97 312 VAL A C 1
ATOM 2366 O O . VAL A 1 312 ? -29.920 6.064 -8.967 1.00 67.32 312 VAL A O 1
ATOM 2370 N N . PRO A 1 313 ? -28.107 4.773 -8.585 1.00 70.10 313 PRO A N 1
ATOM 2371 C CA . PRO A 1 313 ? -28.953 3.900 -7.776 1.00 71.86 313 PRO A CA 1
ATOM 2372 C C . PRO A 1 313 ? -29.095 4.414 -6.354 1.00 71.66 313 PRO A C 1
ATOM 2373 O O . PRO A 1 313 ? -28.464 5.404 -5.987 1.00 70.27 313 PRO A O 1
ATOM 2377 N N . LEU A 1 314 ? -29.917 3.733 -5.564 1.00 73.15 314 LEU A N 1
ATOM 2378 C CA . LEU A 1 314 ? -30.031 4.038 -4.150 1.00 73.44 314 LEU A CA 1
ATOM 2379 C C . LEU A 1 314 ? -28.941 3.245 -3.457 1.00 75.57 314 LEU A C 1
ATOM 2380 O O . LEU A 1 314 ? -28.941 2.015 -3.495 1.00 77.83 314 LEU A O 1
ATOM 2385 N N . LEU A 1 315 ? -28.005 3.945 -2.830 1.00 74.97 315 LEU A N 1
ATOM 2386 C CA . LEU A 1 315 ? -26.835 3.284 -2.273 1.00 76.94 315 LEU A CA 1
ATOM 2387 C C . LEU A 1 315 ? -27.176 2.539 -0.990 1.00 79.19 315 LEU A C 1
ATOM 2388 O O . LEU A 1 315 ? -28.009 2.991 -0.202 1.00 78.69 315 LEU A O 1
ATOM 2393 N N . ARG A 1 316 ? -26.540 1.386 -0.802 1.00 89.20 316 ARG A N 1
ATOM 2394 C CA . ARG A 1 316 ? -26.665 0.631 0.436 1.00 84.22 316 ARG A CA 1
ATOM 2395 C C . ARG A 1 316 ? -26.285 1.524 1.604 1.00 83.65 316 ARG A C 1
ATOM 2396 O O . ARG A 1 316 ? -27.008 1.613 2.593 1.00 100.06 316 ARG A O 1
ATOM 2404 N N . THR A 1 317 ? -25.141 2.184 1.472 1.00 82.73 317 THR A N 1
ATOM 2405 C CA . THR A 1 317 ? -24.699 3.176 2.439 1.00 81.93 317 THR A CA 1
ATOM 2406 C C . THR A 1 317 ? -25.399 4.508 2.202 1.00 100.70 317 THR A C 1
ATOM 2407 O O . THR A 1 317 ? -25.811 4.810 1.083 1.00 99.12 317 THR A O 1
ATOM 2411 N N . GLU A 1 318 ? -25.545 5.299 3.260 1.00 100.03 318 GLU A N 1
ATOM 2412 C CA . GLU A 1 318 ? -25.977 6.682 3.117 1.00 75.62 318 GLU A CA 1
ATOM 2413 C C . GLU A 1 318 ? -24.849 7.392 2.386 1.00 82.90 318 GLU A C 1
ATOM 2414 O O . GLU A 1 318 ? -23.685 7.034 2.566 1.00 84.14 318 GLU A O 1
ATOM 2420 N N . ALA A 1 319 ? -25.158 8.395 1.570 1.00 80.33 319 ALA A N 1
ATOM 2421 C CA . ALA A 1 319 ? -24.093 9.004 0.788 1.00 79.13 319 ALA A CA 1
ATOM 2422 C C . ALA A 1 319 ? -23.505 10.153 1.586 1.00 69.34 319 ALA A C 1
ATOM 2423 O O . ALA A 1 319 ? -24.102 11.222 1.707 1.00 67.48 319 ALA A O 1
ATOM 2425 N N . LYS A 1 320 ? -22.313 9.912 2.118 1.00 70.76 320 LYS A N 1
ATOM 2426 C CA . LYS A 1 320 ? -21.651 10.868 2.988 1.00 80.98 320 LYS A CA 1
ATOM 2427 C C . LYS A 1 320 ? -20.179 11.028 2.637 1.00 81.88 320 LYS A C 1
ATOM 2428 O O . LYS A 1 320 ? -19.747 12.072 2.153 1.00 79.86 320 LYS A O 1
ATOM 2434 N N . GLY A 1 321 ? -19.419 9.968 2.890 1.00 85.35 321 GLY A N 1
ATOM 2435 C CA . GLY A 1 321 ? -17.978 9.993 2.734 1.00 87.31 321 GLY A CA 1
ATOM 2436 C C . GLY A 1 321 ? -17.523 10.240 1.312 1.00 85.41 321 GLY A C 1
ATOM 2437 O O . GLY A 1 321 ? -18.290 10.072 0.364 1.00 83.79 321 GLY A O 1
ATOM 2438 N N . ILE A 1 322 ? -16.263 10.639 1.172 1.00 85.53 322 ILE A N 1
ATOM 2439 C CA . ILE A 1 322 ? -15.679 10.918 -0.133 1.00 83.00 322 ILE A CA 1
ATOM 2440 C C . ILE A 1 322 ? -15.605 9.647 -0.969 1.00 83.67 322 ILE A C 1
ATOM 2441 O O . ILE A 1 322 ? -15.572 9.705 -2.191 1.00 81.64 322 ILE A O 1
ATOM 2446 N N . GLU A 1 323 ? -15.578 8.497 -0.305 1.00 86.82 323 GLU A N 1
ATOM 2447 C CA . GLU A 1 323 ? -15.581 7.223 -1.012 1.00 88.36 323 GLU A CA 1
ATOM 2448 C C . GLU A 1 323 ? -16.888 7.022 -1.772 1.00 85.85 323 GLU A C 1
ATOM 2449 O O . GLU A 1 323 ? -16.882 6.700 -2.963 1.00 85.56 323 GLU A O 1
ATOM 2455 N N . THR A 1 324 ? -18.004 7.224 -1.080 1.00 85.16 324 THR A N 1
ATOM 2456 C CA . THR A 1 324 ? -19.316 7.168 -1.711 1.00 84.00 324 THR A CA 1
ATOM 2457 C C . THR A 1 324 ? -19.424 8.246 -2.786 1.00 81.36 324 THR A C 1
ATOM 2458 O O . THR A 1 324 ? -20.063 8.046 -3.820 1.00 80.69 324 THR A O 1
ATOM 2462 N N . LEU A 1 325 ? -18.781 9.383 -2.535 1.00 80.18 325 LEU A N 1
ATOM 2463 C CA . LEU A 1 325 ? -18.748 10.487 -3.489 1.00 77.65 325 LEU A CA 1
ATOM 2464 C C . LEU A 1 325 ? -18.070 10.099 -4.804 1.00 77.53 325 LEU A C 1
ATOM 2465 O O . LEU A 1 325 ? -18.605 10.357 -5.879 1.00 76.50 325 LEU A O 1
ATOM 2470 N N . LYS A 1 326 ? -16.894 9.484 -4.712 1.00 78.59 326 LYS A N 1
ATOM 2471 C CA . LYS A 1 326 ? -16.157 9.038 -5.890 1.00 78.68 326 LYS A CA 1
ATOM 2472 C C . LYS A 1 326 ? -16.907 7.905 -6.578 1.00 79.24 326 LYS A C 1
ATOM 2473 O O . LYS A 1 326 ? -16.876 7.776 -7.805 1.00 78.95 326 LYS A O 1
ATOM 2479 N N . GLN A 1 327 ? -17.572 7.079 -5.775 1.00 80.21 327 GLN A N 1
ATOM 2480 C CA . GLN A 1 327 ? -18.394 6.002 -6.307 1.00 73.11 327 GLN A CA 1
ATOM 2481 C C . GLN A 1 327 ? -19.477 6.575 -7.215 1.00 86.27 327 GLN A C 1
ATOM 2482 O O . GLN A 1 327 ? -19.590 6.189 -8.380 1.00 86.27 327 GLN A O 1
ATOM 2488 N N . ILE A 1 328 ? -20.258 7.509 -6.676 1.00 84.39 328 ILE A N 1
ATOM 2489 C CA . ILE A 1 328 ? -21.297 8.190 -7.444 1.00 67.09 328 ILE A CA 1
ATOM 2490 C C . ILE A 1 328 ? -20.698 8.894 -8.658 1.00 80.64 328 ILE A C 1
ATOM 2491 O O . ILE A 1 328 ? -21.294 8.910 -9.738 1.00 79.81 328 ILE A O 1
ATOM 2496 N N . ALA A 1 329 ? -19.514 9.471 -8.466 1.00 80.40 329 ALA A N 1
ATOM 2497 C CA . ALA A 1 329 ? -18.767 10.095 -9.549 1.00 64.02 329 ALA A CA 1
ATOM 2498 C C . ALA A 1 329 ? -18.633 9.136 -10.723 1.00 65.15 329 ALA A C 1
ATOM 2499 O O . ALA A 1 329 ? -19.121 9.423 -11.808 1.00 63.97 329 ALA A O 1
ATOM 2501 N N . LYS A 1 330 ? -17.981 7.996 -10.508 1.00 67.56 330 LYS A N 1
ATOM 2502 C CA . LYS A 1 330 ? -17.852 7.004 -11.575 1.00 84.50 330 LYS A CA 1
ATOM 2503 C C . LYS A 1 330 ? -19.207 6.500 -12.092 1.00 84.49 330 LYS A C 1
ATOM 2504 O O . LYS A 1 330 ? -19.338 6.153 -13.267 1.00 84.84 330 LYS A O 1
ATOM 2510 N N . ILE A 1 331 ? -20.210 6.465 -11.218 1.00 84.12 331 ILE A N 1
ATOM 2511 C CA . ILE A 1 331 ? -21.554 6.054 -11.627 1.00 68.71 331 ILE A CA 1
ATOM 2512 C C . ILE A 1 331 ? -22.141 7.012 -12.673 1.00 66.39 331 ILE A C 1
ATOM 2513 O O . ILE A 1 331 ? -22.818 6.584 -13.610 1.00 68.33 331 ILE A O 1
ATOM 2518 N N . LEU A 1 332 ? -21.865 8.305 -12.521 1.00 64.35 332 LEU A N 1
ATOM 2519 C CA . LEU A 1 332 ? -22.308 9.304 -13.494 1.00 74.95 332 LEU A CA 1
ATOM 2520 C C . LEU A 1 332 ? -21.318 9.488 -14.642 1.00 75.13 332 LEU A C 1
ATOM 2521 O O . LEU A 1 332 ? -21.650 10.074 -15.673 1.00 73.85 332 LEU A O 1
ATOM 2526 N N . TYR A 1 333 ? -20.105 8.979 -14.459 1.00 63.32 333 TYR A N 1
ATOM 2527 C CA . TYR A 1 333 ? -19.022 9.187 -15.412 1.00 63.21 333 TYR A CA 1
ATOM 2528 C C . TYR A 1 333 ? -18.128 7.953 -15.462 1.00 75.29 333 TYR A C 1
ATOM 2529 O O . TYR A 1 333 ? -17.377 7.752 -16.414 1.00 66.29 333 TYR A O 1
ATOM 2538 N N . ASP B 1 24 ? -30.227 61.268 -37.331 1.00 91.71 24 ASP B N 1
ATOM 2539 C CA . ASP B 1 24 ? -29.901 61.328 -35.911 1.00 91.27 24 ASP B CA 1
ATOM 2540 C C . ASP B 1 24 ? -28.755 60.395 -35.547 1.00 89.14 24 ASP B C 1
ATOM 2541 O O . ASP B 1 24 ? -28.145 59.769 -36.414 1.00 88.47 24 ASP B O 1
ATOM 2546 N N . GLY B 1 25 ? -28.476 60.302 -34.251 1.00 88.05 25 GLY B N 1
ATOM 2547 C CA . GLY B 1 25 ? -27.383 59.488 -33.758 1.00 85.56 25 GLY B CA 1
ATOM 2548 C C . GLY B 1 25 ? -26.154 60.333 -33.497 1.00 80.95 25 GLY B C 1
ATOM 2549 O O . GLY B 1 25 ? -26.186 61.553 -33.665 1.00 79.37 25 GLY B O 1
ATOM 2550 N N . THR B 1 26 ? -25.070 59.683 -33.087 1.00 70.36 26 THR B N 1
ATOM 2551 C CA . THR B 1 26 ? -23.819 60.375 -32.806 1.00 66.52 26 THR B CA 1
ATOM 2552 C C . THR B 1 26 ? -23.283 61.081 -34.045 1.00 68.28 26 THR B C 1
ATOM 2553 O O . THR B 1 26 ? -23.158 60.479 -35.112 1.00 68.58 26 THR B O 1
ATOM 2557 N N . LYS B 1 27 ? -22.981 62.366 -33.897 1.00 62.14 27 LYS B N 1
ATOM 2558 C CA . LYS B 1 27 ? -22.371 63.137 -34.968 1.00 59.76 27 LYS B CA 1
ATOM 2559 C C . LYS B 1 27 ? -20.868 63.196 -34.737 1.00 70.01 27 LYS B C 1
ATOM 2560 O O . LYS B 1 27 ? -20.412 63.261 -33.598 1.00 68.77 27 LYS B O 1
ATOM 2566 N N . TYR B 1 28 ? -20.095 63.161 -35.813 1.00 79.14 28 TYR B N 1
ATOM 2567 C CA . TYR B 1 28 ? -18.647 63.223 -35.686 1.00 60.96 28 TYR B CA 1
ATOM 2568 C C . TYR B 1 28 ? -18.104 64.456 -36.388 1.00 58.76 28 TYR B C 1
ATOM 2569 O O . TYR B 1 28 ? -18.504 64.764 -37.498 1.00 59.41 28 TYR B O 1
ATOM 2578 N N . ILE B 1 29 ? -17.210 65.176 -35.726 1.00 56.57 29 ILE B N 1
ATOM 2579 C CA . ILE B 1 29 ? -16.541 66.307 -36.350 1.00 54.58 29 ILE B CA 1
ATOM 2580 C C . ILE B 1 29 ? -15.048 66.090 -36.217 1.00 51.49 29 ILE B C 1
ATOM 2581 O O . ILE B 1 29 ? -14.570 65.754 -35.136 1.00 62.06 29 ILE B O 1
ATOM 2586 N N . MET B 1 30 ? -14.298 66.261 -37.300 1.00 49.68 30 MET B N 1
ATOM 2587 C CA . MET B 1 30 ? -12.846 66.138 -37.163 1.00 47.25 30 MET B CA 1
ATOM 2588 C C . MET B 1 30 ? -12.039 67.166 -37.943 1.00 65.15 30 MET B C 1
ATOM 2589 O O . MET B 1 30 ? -12.293 67.418 -39.120 1.00 65.19 30 MET B O 1
ATOM 2594 N N . PHE B 1 31 ? -11.062 67.752 -37.261 1.00 44.75 31 PHE B N 1
ATOM 2595 C CA . PHE B 1 31 ? -10.219 68.786 -37.839 1.00 43.81 31 PHE B CA 1
ATOM 2596 C C . PHE B 1 31 ? -8.908 68.200 -38.327 1.00 42.30 31 PHE B C 1
ATOM 2597 O O . PHE B 1 31 ? -8.361 67.287 -37.712 1.00 46.40 31 PHE B O 1
ATOM 2605 N N . GLY B 1 32 ? -8.400 68.737 -39.430 1.00 41.80 32 GLY B N 1
ATOM 2606 C CA . GLY B 1 32 ? -7.126 68.287 -39.958 1.00 40.83 32 GLY B CA 1
ATOM 2607 C C . GLY B 1 32 ? -6.363 69.426 -40.598 1.00 40.77 32 GLY B C 1
ATOM 2608 O O . GLY B 1 32 ? -6.934 70.467 -40.913 1.00 64.73 32 GLY B O 1
ATOM 2609 N N . GLY B 1 33 ? -5.065 69.225 -40.791 1.00 49.37 33 GLY B N 1
ATOM 2610 C CA . GLY B 1 33 ? -4.198 70.270 -41.298 1.00 50.09 33 GLY B CA 1
ATOM 2611 C C . GLY B 1 33 ? -2.774 70.044 -40.837 1.00 50.55 33 GLY B C 1
ATOM 2612 O O . GLY B 1 33 ? -2.478 69.040 -40.189 1.00 50.66 33 GLY B O 1
ATOM 2613 N N . LYS B 1 34 ? -1.891 70.985 -41.154 1.00 51.05 34 LYS B N 1
ATOM 2614 C CA . LYS B 1 34 ? -0.473 70.817 -40.867 1.00 51.70 34 LYS B CA 1
ATOM 2615 C C . LYS B 1 34 ? -0.203 70.970 -39.372 1.00 52.95 34 LYS B C 1
ATOM 2616 O O . LYS B 1 34 ? -1.108 71.285 -38.597 1.00 53.75 34 LYS B O 1
ATOM 2622 N N . GLY B 1 35 ? 1.047 70.752 -38.975 1.00 53.28 35 GLY B N 1
ATOM 2623 C CA . GLY B 1 35 ? 1.469 70.981 -37.610 1.00 54.28 35 GLY B CA 1
ATOM 2624 C C . GLY B 1 35 ? 1.367 72.460 -37.309 1.00 56.40 35 GLY B C 1
ATOM 2625 O O . GLY B 1 35 ? 1.565 73.293 -38.195 1.00 47.23 35 GLY B O 1
ATOM 2626 N N . GLY B 1 36 ? 1.077 72.791 -36.057 1.00 57.79 36 GLY B N 1
ATOM 2627 C CA . GLY B 1 36 ? 0.698 74.146 -35.720 1.00 59.72 36 GLY B CA 1
ATOM 2628 C C . GLY B 1 36 ? -0.657 74.322 -36.364 1.00 59.26 36 GLY B C 1
ATOM 2629 O O . GLY B 1 36 ? -1.494 73.422 -36.279 1.00 58.76 36 GLY B O 1
ATOM 2630 N N . VAL B 1 37 ? -0.893 75.476 -36.982 1.00 59.75 37 VAL B N 1
ATOM 2631 C CA . VAL B 1 37 ? -2.071 75.678 -37.831 1.00 58.59 37 VAL B CA 1
ATOM 2632 C C . VAL B 1 37 ? -3.381 75.672 -37.015 1.00 57.98 37 VAL B C 1
ATOM 2633 O O . VAL B 1 37 ? -4.424 76.140 -37.475 1.00 46.98 37 VAL B O 1
ATOM 2637 N N . GLY B 1 38 ? -3.297 75.194 -35.777 1.00 58.10 38 GLY B N 1
ATOM 2638 C CA . GLY B 1 38 ? -4.364 75.341 -34.804 1.00 47.65 38 GLY B CA 1
ATOM 2639 C C . GLY B 1 38 ? -5.572 74.421 -34.849 1.00 58.53 38 GLY B C 1
ATOM 2640 O O . GLY B 1 38 ? -6.674 74.865 -34.544 1.00 47.48 38 GLY B O 1
ATOM 2641 N N . LYS B 1 39 ? -5.390 73.149 -35.196 1.00 44.97 39 LYS B N 1
ATOM 2642 C CA . LYS B 1 39 ? -6.532 72.229 -35.213 1.00 58.44 39 LYS B CA 1
ATOM 2643 C C . LYS B 1 39 ? -6.931 71.734 -33.818 1.00 45.16 39 LYS B C 1
ATOM 2644 O O . LYS B 1 39 ? -8.109 71.489 -33.558 1.00 45.76 39 LYS B O 1
ATOM 2650 N N . THR B 1 40 ? -5.954 71.595 -32.926 1.00 48.52 40 THR B N 1
ATOM 2651 C CA . THR B 1 40 ? -6.244 71.292 -31.527 1.00 49.61 40 THR B CA 1
ATOM 2652 C C . THR B 1 40 ? -7.047 72.447 -30.934 1.00 51.83 40 THR B C 1
ATOM 2653 O O . THR B 1 40 ? -8.007 72.245 -30.180 1.00 53.50 40 THR B O 1
ATOM 2657 N N . THR B 1 41 ? -6.650 73.662 -31.304 1.00 52.46 41 THR B N 1
ATOM 2658 C CA . THR B 1 41 ? -7.326 74.879 -30.873 1.00 51.22 41 THR B CA 1
ATOM 2659 C C . THR B 1 41 ? -8.780 74.900 -31.334 1.00 51.50 41 THR B C 1
ATOM 2660 O O . THR B 1 41 ? -9.695 75.066 -30.522 1.00 53.29 41 THR B O 1
ATOM 2664 N N . MET B 1 42 ? -8.985 74.729 -32.638 1.00 50.13 42 MET B N 1
ATOM 2665 C CA . MET B 1 42 ? -10.325 74.732 -33.219 1.00 50.75 42 MET B CA 1
ATOM 2666 C C . MET B 1 42 ? -11.184 73.616 -32.633 1.00 52.67 42 MET B C 1
ATOM 2667 O O . MET B 1 42 ? -12.392 73.780 -32.456 1.00 52.85 42 MET B O 1
ATOM 2672 N N . SER B 1 43 ? -10.553 72.482 -32.339 1.00 50.57 43 SER B N 1
ATOM 2673 C CA . SER B 1 43 ? -11.244 71.358 -31.719 1.00 50.59 43 SER B CA 1
ATOM 2674 C C . SER B 1 43 ? -11.752 71.738 -30.335 1.00 54.38 43 SER B C 1
ATOM 2675 O O . SER B 1 43 ? -12.917 71.500 -30.006 1.00 57.49 43 SER B O 1
ATOM 2678 N N . ALA B 1 44 ? -10.874 72.329 -29.529 1.00 54.38 44 ALA B N 1
ATOM 2679 C CA . ALA B 1 44 ? -11.253 72.781 -28.194 1.00 56.38 44 ALA B CA 1
ATOM 2680 C C . ALA B 1 44 ? -12.387 73.804 -28.259 1.00 58.81 44 ALA B C 1
ATOM 2681 O O . ALA B 1 44 ? -13.353 73.725 -27.496 1.00 61.43 44 ALA B O 1
ATOM 2683 N N . ALA B 1 45 ? -12.266 74.754 -29.182 1.00 58.31 45 ALA B N 1
ATOM 2684 C CA . ALA B 1 45 ? -13.261 75.814 -29.329 1.00 60.38 45 ALA B CA 1
ATOM 2685 C C . ALA B 1 45 ? -14.629 75.275 -29.739 1.00 61.65 45 ALA B C 1
ATOM 2686 O O . ALA B 1 45 ? -15.650 75.669 -29.178 1.00 64.57 45 ALA B O 1
ATOM 2688 N N . THR B 1 46 ? -14.643 74.381 -30.723 1.00 59.87 46 THR B N 1
ATOM 2689 C CA . THR B 1 46 ? -15.883 73.759 -31.176 1.00 61.87 46 THR B CA 1
ATOM 2690 C C . THR B 1 46 ? -16.493 72.922 -30.055 1.00 64.63 46 THR B C 1
ATOM 2691 O O . THR B 1 46 ? -17.713 72.885 -29.887 1.00 67.47 46 THR B O 1
ATOM 2695 N N . GLY B 1 47 ? -15.635 72.264 -29.281 1.00 64.39 47 GLY B N 1
ATOM 2696 C CA . GLY B 1 47 ? -16.082 71.513 -28.122 1.00 67.26 47 GLY B CA 1
ATOM 2697 C C . GLY B 1 47 ? -16.798 72.403 -27.124 1.00 71.40 47 GLY B C 1
ATOM 2698 O O . GLY B 1 47 ? -17.887 72.071 -26.650 1.00 73.93 47 GLY B O 1
ATOM 2699 N N . VAL B 1 48 ? -16.189 73.544 -26.815 1.00 72.17 48 VAL B N 1
ATOM 2700 C CA . VAL B 1 48 ? -16.789 74.506 -25.896 1.00 76.27 48 VAL B CA 1
ATOM 2701 C C . VAL B 1 48 ? -18.113 75.046 -26.435 1.00 79.80 48 VAL B C 1
ATOM 2702 O O . VAL B 1 48 ? -19.101 75.126 -25.706 1.00 75.77 48 VAL B O 1
ATOM 2706 N N . TYR B 1 49 ? -18.129 75.403 -27.716 1.00 79.05 49 TYR B N 1
ATOM 2707 C CA . TYR B 1 49 ? -19.323 75.958 -28.350 1.00 82.17 49 TYR B CA 1
ATOM 2708 C C . TYR B 1 49 ? -20.489 74.976 -28.336 1.00 84.08 49 TYR B C 1
ATOM 2709 O O . TYR B 1 49 ? -21.614 75.340 -27.993 1.00 88.20 49 TYR B O 1
ATOM 2718 N N . LEU B 1 50 ? -20.214 73.732 -28.709 1.00 73.07 50 LEU B N 1
ATOM 2719 C CA . LEU B 1 50 ? -21.239 72.699 -28.711 1.00 75.13 50 LEU B CA 1
ATOM 2720 C C . LEU B 1 50 ? -21.665 72.354 -27.288 1.00 77.95 50 LEU B C 1
ATOM 2721 O O . LEU B 1 50 ? -22.802 71.951 -27.058 1.00 86.48 50 LEU B O 1
ATOM 2726 N N . ALA B 1 51 ? -20.754 72.525 -26.334 1.00 76.70 51 ALA B N 1
ATOM 2727 C CA . ALA B 1 51 ? -21.076 72.289 -24.930 1.00 79.58 51 ALA B CA 1
ATOM 2728 C C . ALA B 1 51 ? -21.894 73.433 -24.332 1.00 84.00 51 ALA B C 1
ATOM 2729 O O . ALA B 1 51 ? -22.544 73.263 -23.300 1.00 87.64 51 ALA B O 1
ATOM 2731 N N . GLU B 1 52 ? -21.857 74.596 -24.979 1.00 86.43 52 GLU B N 1
ATOM 2732 C CA . GLU B 1 52 ? -22.624 75.751 -24.515 1.00 91.02 52 GLU B CA 1
ATOM 2733 C C . GLU B 1 52 ? -24.123 75.507 -24.638 1.00 95.50 52 GLU B C 1
ATOM 2734 O O . GLU B 1 52 ? -24.867 75.683 -23.674 1.00 99.81 52 GLU B O 1
ATOM 2740 N N . LYS B 1 53 ? -24.566 75.111 -25.828 1.00 95.25 53 LYS B N 1
ATOM 2741 C CA . LYS B 1 53 ? -25.898 74.550 -25.976 1.00 100.05 53 LYS B CA 1
ATOM 2742 C C . LYS B 1 53 ? -25.823 73.247 -25.209 1.00 101.47 53 LYS B C 1
ATOM 2743 O O . LYS B 1 53 ? -24.759 72.627 -25.174 1.00 97.37 53 LYS B O 1
ATOM 2749 N N . GLY B 1 54 ? -26.912 72.818 -24.579 1.00 107.51 54 GLY B N 1
ATOM 2750 C CA . GLY B 1 54 ? -26.826 71.559 -23.868 1.00 108.19 54 GLY B CA 1
ATOM 2751 C C . GLY B 1 54 ? -26.611 70.476 -24.903 1.00 105.65 54 GLY B C 1
ATOM 2752 O O . GLY B 1 54 ? -27.480 70.198 -25.727 1.00 108.51 54 GLY B O 1
ATOM 2753 N N . LEU B 1 55 ? -25.435 69.863 -24.841 1.00 100.62 55 LEU B N 1
ATOM 2754 C CA . LEU B 1 55 ? -25.054 68.790 -25.743 1.00 97.32 55 LEU B CA 1
ATOM 2755 C C . LEU B 1 55 ? -23.957 68.014 -25.035 1.00 86.55 55 LEU B C 1
ATOM 2756 O O . LEU B 1 55 ? -23.161 68.604 -24.307 1.00 85.95 55 LEU B O 1
ATOM 2761 N N . LYS B 1 56 ? -23.883 66.709 -25.254 1.00 85.82 56 LYS B N 1
ATOM 2762 C CA . LYS B 1 56 ? -22.831 65.935 -24.615 1.00 83.19 56 LYS B CA 1
ATOM 2763 C C . LYS B 1 56 ? -21.746 65.658 -25.643 1.00 104.86 56 LYS B C 1
ATOM 2764 O O . LYS B 1 56 ? -21.897 64.795 -26.504 1.00 104.36 56 LYS B O 1
ATOM 2770 N N . VAL B 1 57 ? -20.628 66.363 -25.519 1.00 74.98 57 VAL B N 1
ATOM 2771 C CA . VAL B 1 57 ? -19.605 66.343 -26.557 1.00 70.64 57 VAL B CA 1
ATOM 2772 C C . VAL B 1 57 ? -18.264 65.875 -26.011 1.00 77.08 57 VAL B C 1
ATOM 2773 O O . VAL B 1 57 ? -17.811 66.341 -24.966 1.00 77.61 57 VAL B O 1
ATOM 2777 N N . VAL B 1 58 ? -17.637 64.942 -26.719 1.00 65.52 58 VAL B N 1
ATOM 2778 C CA . VAL B 1 58 ? -16.319 64.462 -26.334 1.00 67.39 58 VAL B CA 1
ATOM 2779 C C . VAL B 1 58 ? -15.264 64.880 -27.358 1.00 63.94 58 VAL B C 1
ATOM 2780 O O . VAL B 1 58 ? -15.514 64.877 -28.565 1.00 63.93 58 VAL B O 1
ATOM 2784 N N . ILE B 1 59 ? -14.095 65.272 -26.864 1.00 61.34 59 ILE B N 1
ATOM 2785 C CA . ILE B 1 59 ? -12.966 65.589 -27.724 1.00 58.08 59 ILE B CA 1
ATOM 2786 C C . ILE B 1 59 ? -11.877 64.552 -27.502 1.00 56.27 59 ILE B C 1
ATOM 2787 O O . ILE B 1 59 ? -11.263 64.506 -26.438 1.00 57.71 59 ILE B O 1
ATOM 2792 N N . VAL B 1 60 ? -11.640 63.715 -28.505 1.00 53.17 60 VAL B N 1
ATOM 2793 C CA . VAL B 1 60 ? -10.638 62.664 -28.388 1.00 51.93 60 VAL B CA 1
ATOM 2794 C C . VAL B 1 60 ? -9.328 63.082 -29.046 1.00 49.70 60 VAL B C 1
ATOM 2795 O O . VAL B 1 60 ? -9.314 63.562 -30.180 1.00 48.26 60 VAL B O 1
ATOM 2799 N N . SER B 1 61 ? -8.228 62.903 -28.323 1.00 49.82 61 SER B N 1
ATOM 2800 C CA . SER B 1 61 ? -6.924 63.326 -28.809 1.00 48.40 61 SER B CA 1
ATOM 2801 C C . SER B 1 61 ? -5.906 62.202 -28.740 1.00 51.97 61 SER B C 1
ATOM 2802 O O . SER B 1 61 ? -5.716 61.586 -27.693 1.00 53.53 61 SER B O 1
ATOM 2805 N N . THR B 1 62 ? -5.260 61.933 -29.868 1.00 51.50 62 THR B N 1
ATOM 2806 C CA . THR B 1 62 ? -4.182 60.956 -29.916 1.00 52.90 62 THR B CA 1
ATOM 2807 C C . THR B 1 62 ? -2.817 61.615 -29.778 1.00 57.97 62 THR B C 1
ATOM 2808 O O . THR B 1 62 ? -1.789 60.956 -29.931 1.00 59.02 62 THR B O 1
ATOM 2812 N N . ASP B 1 63 ? -2.820 62.920 -29.517 1.00 61.75 63 ASP B N 1
ATOM 2813 C CA . ASP B 1 63 ? -1.586 63.655 -29.280 1.00 66.02 63 ASP B CA 1
ATOM 2814 C C . ASP B 1 63 ? -0.830 63.020 -28.125 1.00 68.25 63 ASP B C 1
ATOM 2815 O O . ASP B 1 63 ? -1.323 62.994 -26.997 1.00 69.03 63 ASP B O 1
ATOM 2820 N N . PRO B 1 64 ? 0.374 62.496 -28.402 1.00 70.23 64 PRO B N 1
ATOM 2821 C CA . PRO B 1 64 ? 1.265 62.098 -27.311 1.00 72.81 64 PRO B CA 1
ATOM 2822 C C . PRO B 1 64 ? 1.793 63.358 -26.643 1.00 73.01 64 PRO B C 1
ATOM 2823 O O . PRO B 1 64 ? 2.275 63.327 -25.511 1.00 74.79 64 PRO B O 1
ATOM 2827 N N . ALA B 1 65 ? 1.688 64.467 -27.371 1.00 71.15 65 ALA B N 1
ATOM 2828 C CA . ALA B 1 65 ? 2.098 65.775 -26.888 1.00 72.20 65 ALA B CA 1
ATOM 2829 C C . ALA B 1 65 ? 1.166 66.278 -25.790 1.00 72.12 65 ALA B C 1
ATOM 2830 O O . ALA B 1 65 ? 1.545 67.145 -25.002 1.00 74.41 65 ALA B O 1
ATOM 2832 N N . HIS B 1 66 ? -0.047 65.729 -25.748 1.00 69.17 66 HIS B N 1
ATOM 2833 C CA . HIS B 1 66 ? -1.052 66.114 -24.757 1.00 67.80 66 HIS B CA 1
ATOM 2834 C C . HIS B 1 66 ? -1.334 67.614 -24.790 1.00 66.93 66 HIS B C 1
ATOM 2835 O O . HIS B 1 66 ? -1.223 68.299 -23.774 1.00 69.81 66 HIS B O 1
ATOM 2842 N N . SER B 1 67 ? -1.686 68.116 -25.970 1.00 62.76 67 SER B N 1
ATOM 2843 C CA . SER B 1 67 ? -1.923 69.542 -26.170 1.00 60.92 67 SER B CA 1
ATOM 2844 C C . SER B 1 67 ? -3.144 70.048 -25.406 1.00 59.85 67 SER B C 1
ATOM 2845 O O . SER B 1 67 ? -3.181 71.200 -24.965 1.00 61.73 67 SER B O 1
ATOM 2848 N N . LEU B 1 68 ? -4.142 69.184 -25.254 1.00 56.92 68 LEU B N 1
ATOM 2849 C CA . LEU B 1 68 ? -5.373 69.553 -24.563 1.00 56.06 68 LEU B CA 1
ATOM 2850 C C . LEU B 1 68 ? -5.124 69.804 -23.080 1.00 59.33 68 LEU B C 1
ATOM 2851 O O . LEU B 1 68 ? -5.828 70.594 -22.451 1.00 60.94 68 LEU B O 1
ATOM 2856 N N . ARG B 1 69 ? -4.123 69.126 -22.528 1.00 60.87 69 ARG B N 1
ATOM 2857 C CA . ARG B 1 69 ? -3.701 69.377 -21.156 1.00 64.32 69 ARG B CA 1
ATOM 2858 C C . ARG B 1 69 ? -3.215 70.809 -21.013 1.00 65.58 69 ARG B C 1
ATOM 2859 O O . ARG B 1 69 ? -3.486 71.467 -20.016 1.00 67.74 69 ARG B O 1
ATOM 2867 N N . ASP B 1 70 ? -2.490 71.284 -22.020 1.00 64.71 70 ASP B N 1
ATOM 2868 C CA . ASP B 1 70 ? -1.961 72.641 -22.005 1.00 66.89 70 ASP B CA 1
ATOM 2869 C C . ASP B 1 70 ? -3.055 73.678 -22.232 1.00 66.79 70 ASP B C 1
ATOM 2870 O O . ASP B 1 70 ? -3.132 74.672 -21.511 1.00 69.69 70 ASP B O 1
ATOM 2875 N N . ILE B 1 71 ? -3.897 73.447 -23.236 1.00 64.26 71 ILE B N 1
ATOM 2876 C CA . ILE B 1 71 ? -4.970 74.388 -23.549 1.00 64.97 71 ILE B CA 1
ATOM 2877 C C . ILE B 1 71 ? -5.984 74.508 -22.411 1.00 68.73 71 ILE B C 1
ATOM 2878 O O . ILE B 1 71 ? -6.279 75.609 -21.948 1.00 71.42 71 ILE B O 1
ATOM 2883 N N . PHE B 1 72 ? -6.505 73.375 -21.955 1.00 69.33 72 PHE B N 1
ATOM 2884 C CA . PHE B 1 72 ? -7.492 73.382 -20.883 1.00 72.48 72 PHE B CA 1
ATOM 2885 C C . PHE B 1 72 ? -6.866 73.702 -19.528 1.00 78.28 72 PHE B C 1
ATOM 2886 O O . PHE B 1 72 ? -7.501 74.351 -18.702 1.00 80.95 72 PHE B O 1
ATOM 2894 N N . GLU B 1 73 ? -5.622 73.257 -19.332 1.00 81.17 73 GLU B N 1
ATOM 2895 C CA . GLU B 1 73 ? -4.886 73.359 -18.057 1.00 87.49 73 GLU B CA 1
ATOM 2896 C C . GLU B 1 73 ? -5.227 72.238 -17.068 1.00 89.44 73 GLU B C 1
ATOM 2897 O O . GLU B 1 73 ? -4.686 72.183 -15.963 1.00 92.88 73 GLU B O 1
ATOM 2903 N N . GLN B 1 74 ? -6.132 71.355 -17.478 1.00 87.66 74 GLN B N 1
ATOM 2904 C CA . GLN B 1 74 ? -6.547 70.213 -16.667 1.00 89.59 74 GLN B CA 1
ATOM 2905 C C . GLN B 1 74 ? -6.015 68.895 -17.238 1.00 87.52 74 GLN B C 1
ATOM 2906 O O . GLN B 1 74 ? -6.012 68.698 -18.452 1.00 85.02 74 GLN B O 1
ATOM 2912 N N . GLU B 1 75 ? -5.565 67.997 -16.364 1.00 88.88 75 GLU B N 1
ATOM 2913 C CA . GLU B 1 75 ? -5.073 66.690 -16.800 1.00 87.08 75 GLU B CA 1
ATOM 2914 C C . GLU B 1 75 ? -6.225 65.773 -17.206 1.00 85.52 75 GLU B C 1
ATOM 2915 O O . GLU B 1 75 ? -7.290 65.795 -16.590 1.00 87.80 75 GLU B O 1
ATOM 2921 N N . PHE B 1 76 ? -6.005 64.967 -18.241 1.00 81.95 76 PHE B N 1
ATOM 2922 C CA . PHE B 1 76 ? -7.019 64.027 -18.708 1.00 80.25 76 PHE B CA 1
ATOM 2923 C C . PHE B 1 76 ? -6.482 62.602 -18.794 1.00 80.66 76 PHE B C 1
ATOM 2924 O O . PHE B 1 76 ? -5.418 62.362 -19.363 1.00 79.07 76 PHE B O 1
ATOM 2932 N N . GLY B 1 77 ? -7.228 61.660 -18.225 1.00 83.44 77 GLY B N 1
ATOM 2933 C CA . GLY B 1 77 ? -6.871 60.255 -18.299 1.00 84.55 77 GLY B CA 1
ATOM 2934 C C . GLY B 1 77 ? -7.420 59.620 -19.562 1.00 82.78 77 GLY B C 1
ATOM 2935 O O . GLY B 1 77 ? -7.979 60.310 -20.415 1.00 80.00 77 GLY B O 1
ATOM 2936 N N . HIS B 1 78 ? -7.259 58.305 -19.684 1.00 84.94 78 HIS B N 1
ATOM 2937 C CA . HIS B 1 78 ? -7.765 57.580 -20.846 1.00 84.99 78 HIS B CA 1
ATOM 2938 C C . HIS B 1 78 ? -9.287 57.603 -20.895 1.00 85.73 78 HIS B C 1
ATOM 2939 O O . HIS B 1 78 ? -9.877 57.891 -21.934 1.00 84.24 78 HIS B O 1
ATOM 2946 N N . GLU B 1 79 ? -9.918 57.287 -19.770 1.00 87.97 79 GLU B N 1
ATOM 2947 C CA . GLU B 1 79 ? -11.369 57.337 -19.674 1.00 87.91 79 GLU B CA 1
ATOM 2948 C C . GLU B 1 79 ? -11.820 58.789 -19.772 1.00 83.13 79 GLU B C 1
ATOM 2949 O O . GLU B 1 79 ? -11.146 59.679 -19.251 1.00 82.21 79 GLU B O 1
ATOM 2955 N N . PRO B 1 80 ? -12.953 59.034 -20.452 1.00 80.00 80 PRO B N 1
ATOM 2956 C CA . PRO B 1 80 ? -13.458 60.393 -20.680 1.00 76.91 80 PRO B CA 1
ATOM 2957 C C . PRO B 1 80 ? -13.589 61.193 -19.388 1.00 77.66 80 PRO B C 1
ATOM 2958 O O . PRO B 1 80 ? -14.172 60.713 -18.416 1.00 80.36 80 PRO B O 1
ATOM 2962 N N . THR B 1 81 ? -13.047 62.406 -19.389 1.00 75.77 81 THR B N 1
ATOM 2963 C CA . THR B 1 81 ? -13.038 63.247 -18.198 1.00 78.52 81 THR B CA 1
ATOM 2964 C C . THR B 1 81 ? -13.773 64.556 -18.448 1.00 79.75 81 THR B C 1
ATOM 2965 O O . THR B 1 81 ? -13.515 65.237 -19.441 1.00 77.13 81 THR B O 1
ATOM 2969 N N . LYS B 1 82 ? -14.695 64.900 -17.552 1.00 84.31 82 LYS B N 1
ATOM 2970 C CA .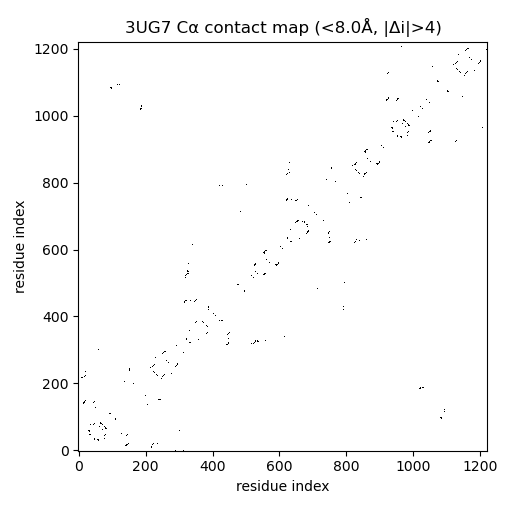 LYS B 1 82 ? -15.372 66.190 -17.617 1.00 86.29 82 LYS B CA 1
ATOM 2971 C C . LYS B 1 82 ? -14.345 67.305 -17.487 1.00 84.47 82 LYS B C 1
ATOM 2972 O O . LYS B 1 82 ? -13.363 67.170 -16.757 1.00 84.56 82 LYS B O 1
ATOM 2978 N N . VAL B 1 83 ? -14.568 68.404 -18.197 1.00 83.87 83 VAL B N 1
ATOM 2979 C CA . VAL B 1 83 ? -13.584 69.477 -18.236 1.00 84.03 83 VAL B CA 1
ATOM 2980 C C . VAL B 1 83 ? -14.144 70.831 -17.798 1.00 88.61 83 VAL B C 1
ATOM 2981 O O . VAL B 1 83 ? -15.183 71.274 -18.283 1.00 90.18 83 VAL B O 1
ATOM 2985 N N . LYS B 1 84 ? -13.454 71.457 -16.848 1.00 91.41 84 LYS B N 1
ATOM 2986 C CA . LYS B 1 84 ? -13.688 72.854 -16.478 1.00 94.73 84 LYS B CA 1
ATOM 2987 C C . LYS B 1 84 ? -15.094 73.190 -15.989 1.00 98.24 84 LYS B C 1
ATOM 2988 O O . LYS B 1 84 ? -15.672 74.202 -16.386 1.00 99.40 84 LYS B O 1
ATOM 2994 N N . GLY B 1 85 ? -15.637 72.346 -15.118 1.00 100.39 85 GLY B N 1
ATOM 2995 C CA . GLY B 1 85 ? -16.929 72.614 -14.516 1.00 104.50 85 GLY B CA 1
ATOM 2996 C C . GLY B 1 85 ? -18.099 72.354 -15.444 1.00 104.09 85 GLY B C 1
ATOM 2997 O O . GLY B 1 85 ? -19.254 72.426 -15.027 1.00 108.47 85 GLY B O 1
ATOM 2998 N N . TYR B 1 86 ? -17.803 72.066 -16.708 1.00 99.05 86 TYR B N 1
ATOM 2999 C CA . TYR B 1 86 ? -18.834 71.654 -17.646 1.00 98.32 86 TYR B CA 1
ATOM 3000 C C . TYR B 1 86 ? -19.297 70.266 -17.241 1.00 99.72 86 TYR B C 1
ATOM 3001 O O . TYR B 1 86 ? -18.487 69.349 -17.112 1.00 97.79 86 TYR B O 1
ATOM 3010 N N . ASP B 1 87 ? -20.597 70.111 -17.032 1.00 103.49 87 ASP B N 1
ATOM 3011 C CA . ASP B 1 87 ? -21.149 68.795 -16.763 1.00 104.80 87 ASP B CA 1
ATOM 3012 C C . ASP B 1 87 ? -21.146 67.996 -18.061 1.00 101.00 87 ASP B C 1
ATOM 3013 O O . ASP B 1 87 ? -21.014 66.772 -18.054 1.00 100.62 87 ASP B O 1
ATOM 3018 N N . ASN B 1 88 ? -21.295 68.708 -19.175 1.00 98.24 88 ASN B N 1
ATOM 3019 C CA . ASN B 1 88 ? -21.469 68.081 -20.483 1.00 94.64 88 ASN B CA 1
ATOM 3020 C C . ASN B 1 88 ? -20.246 67.960 -21.407 1.00 87.66 88 ASN B C 1
ATOM 3021 O O . ASN B 1 88 ? -20.349 67.359 -22.476 1.00 85.80 88 ASN B O 1
ATOM 3026 N N . LEU B 1 89 ? -19.099 68.509 -21.018 1.00 83.92 89 LEU B N 1
ATOM 3027 C CA . LEU B 1 89 ? -17.937 68.478 -21.913 1.00 77.93 89 LEU B CA 1
ATOM 3028 C C . LEU B 1 89 ? -16.846 67.522 -21.435 1.00 75.90 89 LEU B C 1
ATOM 3029 O O . LEU B 1 89 ? -16.385 67.606 -20.297 1.00 77.28 89 LEU B O 1
ATOM 3034 N N . TYR B 1 90 ? -16.441 66.615 -22.321 1.00 72.80 90 TYR B N 1
ATOM 3035 C CA . TYR B 1 90 ? -15.500 65.552 -21.982 1.00 70.95 90 TYR B CA 1
ATOM 3036 C C . TYR B 1 90 ? -14.323 65.543 -22.955 1.00 65.88 90 TYR B C 1
ATOM 3037 O O . TYR B 1 90 ? -14.472 65.902 -24.122 1.00 64.41 90 TYR B O 1
ATOM 3046 N N . VAL B 1 91 ? -13.155 65.129 -22.472 1.00 63.65 91 VAL B N 1
ATOM 3047 C CA . VAL B 1 91 ? -11.982 64.975 -23.331 1.00 60.50 91 VAL B CA 1
ATOM 3048 C C . VAL B 1 91 ? -11.240 63.674 -23.032 1.00 60.78 91 VAL B C 1
ATOM 3049 O O . VAL B 1 91 ? -10.976 63.347 -21.874 1.00 62.45 91 VAL B O 1
ATOM 3053 N N . VAL B 1 92 ? -10.911 62.934 -24.087 1.00 60.04 92 VAL B N 1
ATOM 3054 C CA . VAL B 1 92 ? -10.193 61.674 -23.954 1.00 61.67 92 VAL B CA 1
ATOM 3055 C C . VAL B 1 92 ? -8.745 61.805 -24.415 1.00 63.28 92 VAL B C 1
ATOM 3056 O O . VAL B 1 92 ? -8.479 62.049 -25.592 1.00 62.26 92 VAL B O 1
ATOM 3060 N N . GLU B 1 93 ? -7.813 61.647 -23.481 1.00 66.48 93 GLU B N 1
ATOM 3061 C CA . GLU B 1 93 ? -6.395 61.659 -23.813 1.00 67.16 93 GLU B CA 1
ATOM 3062 C C . GLU B 1 93 ? -5.879 60.228 -23.894 1.00 70.47 93 GLU B C 1
ATOM 3063 O O . GLU B 1 93 ? -6.144 59.417 -23.007 1.00 74.16 93 GLU B O 1
ATOM 3069 N N . ILE B 1 94 ? -5.144 59.918 -24.957 1.00 69.61 94 ILE B N 1
ATOM 3070 C CA . ILE B 1 94 ? -4.612 58.572 -25.144 1.00 70.66 94 ILE B CA 1
ATOM 3071 C C . ILE B 1 94 ? -3.167 58.437 -24.686 1.00 71.39 94 ILE B C 1
ATOM 3072 O O . ILE B 1 94 ? -2.269 59.092 -25.218 1.00 70.84 94 ILE B O 1
ATOM 3077 N N . ASP B 1 95 ? -2.956 57.603 -23.675 1.00 109.96 95 ASP B N 1
ATOM 3078 C CA . ASP B 1 95 ? -1.619 57.147 -23.329 1.00 107.48 95 ASP B CA 1
ATOM 3079 C C . ASP B 1 95 ? -1.568 55.632 -23.502 1.00 103.46 95 ASP B C 1
ATOM 3080 O O . ASP B 1 95 ? -2.164 54.895 -22.716 1.00 102.91 95 ASP B O 1
ATOM 3085 N N . PRO B 1 96 ? -0.860 55.161 -24.538 1.00 100.65 96 PRO B N 1
ATOM 3086 C CA . PRO B 1 96 ? -0.743 53.728 -24.833 1.00 98.06 96 PRO B CA 1
ATOM 3087 C C . PRO B 1 96 ? 0.051 52.999 -23.749 1.00 97.50 96 PRO B C 1
ATOM 3088 O O . PRO B 1 96 ? -0.299 51.888 -23.330 1.00 96.41 96 PRO B O 1
ATOM 3092 N N . GLN B 1 97 ? 1.119 53.651 -23.293 1.00 98.70 97 GLN B N 1
ATOM 3093 C CA . GLN B 1 97 ? 2.039 53.076 -22.319 1.00 98.27 97 GLN B CA 1
ATOM 3094 C C . GLN B 1 97 ? 1.373 52.807 -20.974 1.00 98.50 97 GLN B C 1
ATOM 3095 O O . GLN B 1 97 ? 1.649 51.800 -20.325 1.00 97.38 97 GLN B O 1
ATOM 3101 N N . LYS B 1 98 ? 0.509 53.718 -20.544 1.00 100.46 98 LYS B N 1
ATOM 3102 C CA . LYS B 1 98 ? -0.211 53.540 -19.288 1.00 101.97 98 LYS B CA 1
ATOM 3103 C C . LYS B 1 98 ? -1.089 52.293 -19.340 1.00 99.52 98 LYS B C 1
ATOM 3104 O O . LYS B 1 98 ? -1.120 51.484 -18.400 1.00 100.28 98 LYS B O 1
ATOM 3110 N N . ALA B 1 99 ? -1.798 52.145 -20.456 1.00 96.77 99 ALA B N 1
ATOM 3111 C CA . ALA B 1 99 ? -2.588 50.949 -20.716 1.00 93.57 99 ALA B CA 1
ATOM 3112 C C . ALA B 1 99 ? -1.675 49.733 -20.680 1.00 91.04 99 ALA B C 1
ATOM 3113 O O . ALA B 1 99 ? -2.067 48.656 -20.218 1.00 90.54 99 ALA B O 1
ATOM 3115 N N . MET B 1 100 ? -0.444 49.920 -21.147 1.00 89.85 100 MET B N 1
ATOM 3116 C CA . MET B 1 100 ? 0.555 48.861 -21.094 1.00 87.68 100 MET B CA 1
ATOM 3117 C C . MET B 1 100 ? 0.895 48.425 -19.673 1.00 87.54 100 MET B C 1
ATOM 3118 O O . MET B 1 100 ? 0.969 47.233 -19.398 1.00 86.54 100 MET B O 1
ATOM 3123 N N . GLU B 1 101 ? 1.112 49.384 -18.778 1.00 88.77 101 GLU B N 1
ATOM 3124 C CA . GLU B 1 101 ? 1.449 49.062 -17.392 1.00 89.50 101 GLU B CA 1
ATOM 3125 C C . GLU B 1 101 ? 0.274 48.339 -16.724 1.00 88.95 101 GLU B C 1
ATOM 3126 O O . GLU B 1 101 ? 0.430 47.239 -16.150 1.00 87.73 101 GLU B O 1
ATOM 3132 N N . GLU B 1 102 ? -0.904 48.945 -16.871 1.00 90.26 102 GLU B N 1
ATOM 3133 C CA . GLU B 1 102 ? -2.162 48.379 -16.392 1.00 91.15 102 GLU B CA 1
ATOM 3134 C C . GLU B 1 102 ? -2.259 46.913 -16.789 1.00 89.84 102 GLU B C 1
ATOM 3135 O O . GLU B 1 102 ? -2.548 46.025 -15.957 1.00 90.88 102 GLU B O 1
ATOM 3141 N N . TYR B 1 103 ? -1.986 46.647 -18.062 1.00 87.94 103 TYR B N 1
ATOM 3142 C CA . TYR B 1 103 ? -2.063 45.274 -18.512 1.00 86.45 103 TYR B CA 1
ATOM 3143 C C . TYR B 1 103 ? -0.950 44.384 -17.988 1.00 85.49 103 TYR B C 1
ATOM 3144 O O . TYR B 1 103 ? -1.203 43.238 -17.679 1.00 85.43 103 TYR B O 1
ATOM 3153 N N . LYS B 1 104 ? 0.277 44.891 -17.926 1.00 85.00 104 LYS B N 1
ATOM 3154 C CA . LYS B 1 104 ? 1.386 44.116 -17.385 1.00 84.54 104 LYS B CA 1
ATOM 3155 C C . LYS B 1 104 ? 0.946 43.510 -16.066 1.00 86.79 104 LYS B C 1
ATOM 3156 O O . LYS B 1 104 ? 1.115 42.299 -15.825 1.00 86.13 104 LYS B O 1
ATOM 3162 N N . GLU B 1 105 ? 0.319 44.336 -15.233 1.00 90.18 105 GLU B N 1
ATOM 3163 C CA . GLU B 1 105 ? -0.230 43.788 -13.998 1.00 93.21 105 GLU B CA 1
ATOM 3164 C C . GLU B 1 105 ? -1.374 42.788 -14.236 1.00 92.63 105 GLU B C 1
ATOM 3165 O O . GLU B 1 105 ? -1.369 41.693 -13.655 1.00 92.93 105 GLU B O 1
ATOM 3171 N N . LYS B 1 106 ? -2.335 43.146 -15.091 1.00 91.76 106 LYS B N 1
ATOM 3172 C CA . LYS B 1 106 ? -3.470 42.247 -15.355 1.00 90.99 106 LYS B CA 1
ATOM 3173 C C . LYS B 1 106 ? -3.037 40.837 -15.802 1.00 88.81 106 LYS B C 1
ATOM 3174 O O . LYS B 1 106 ? -3.590 39.832 -15.354 1.00 89.57 106 LYS B O 1
ATOM 3180 N N . LEU B 1 107 ? -2.036 40.790 -16.675 1.00 86.43 107 LEU B N 1
ATOM 3181 C CA . LEU B 1 107 ? -1.434 39.567 -17.194 1.00 84.63 107 LEU B CA 1
ATOM 3182 C C . LEU B 1 107 ? -0.722 38.790 -16.108 1.00 86.61 107 LEU B C 1
ATOM 3183 O O . LEU B 1 107 ? -0.929 37.573 -15.957 1.00 87.38 107 LEU B O 1
ATOM 3188 N N . LYS B 1 108 ? 0.146 39.492 -15.377 1.00 87.75 108 LYS B N 1
ATOM 3189 C CA . LYS B 1 108 ? 0.901 38.853 -14.308 1.00 88.99 108 LYS B CA 1
ATOM 3190 C C . LYS B 1 108 ? -0.048 38.170 -13.335 1.00 89.50 108 LYS B C 1
ATOM 3191 O O . LYS B 1 108 ? 0.239 37.084 -12.832 1.00 89.71 108 LYS B O 1
ATOM 3197 N N . ALA B 1 109 ? -1.194 38.798 -13.093 1.00 90.08 109 ALA B N 1
ATOM 3198 C CA . ALA B 1 109 ? -2.234 38.160 -12.298 1.00 91.45 109 ALA B CA 1
ATOM 3199 C C . ALA B 1 109 ? -2.880 37.001 -13.061 1.00 89.79 109 ALA B C 1
ATOM 3200 O O . ALA B 1 109 ? -3.239 35.982 -12.469 1.00 89.78 109 ALA B O 1
ATOM 3202 N N . GLN B 1 110 ? -3.009 37.160 -14.376 1.00 89.29 110 GLN B N 1
ATOM 3203 C CA . GLN B 1 110 ? -3.734 36.200 -15.210 1.00 90.33 110 GLN B CA 1
ATOM 3204 C C . GLN B 1 110 ? -3.101 34.812 -15.295 1.00 91.45 110 GLN B C 1
ATOM 3205 O O . GLN B 1 110 ? -3.792 33.806 -15.127 1.00 93.17 110 GLN B O 1
ATOM 3211 N N . ILE B 1 111 ? -1.804 34.744 -15.579 1.00 90.63 111 ILE B N 1
ATOM 3212 C CA . ILE B 1 111 ? -1.175 33.428 -15.699 1.00 90.83 111 ILE B CA 1
ATOM 3213 C C . ILE B 1 111 ? -0.913 32.809 -14.325 1.00 94.02 111 ILE B C 1
ATOM 3214 O O . ILE B 1 111 ? -1.560 31.836 -13.941 1.00 96.65 111 ILE B O 1
ATOM 3219 N N . GLU B 1 112 ? 0.075 33.347 -13.619 1.00 93.51 112 GLU B N 1
ATOM 3220 C CA . GLU B 1 112 ? 0.249 33.172 -12.175 1.00 97.25 112 GLU B CA 1
ATOM 3221 C C . GLU B 1 112 ? 0.655 31.754 -11.737 1.00 97.72 112 GLU B C 1
ATOM 3222 O O . GLU B 1 112 ? 1.342 31.590 -10.729 1.00 98.94 112 GLU B O 1
ATOM 3228 N N . GLU B 1 113 ? 0.282 30.740 -12.514 1.00 97.09 113 GLU B N 1
ATOM 3229 C CA . GLU B 1 113 ? 0.757 29.372 -12.284 1.00 99.13 113 GLU B CA 1
ATOM 3230 C C . GLU B 1 113 ? 2.061 29.032 -12.993 1.00 96.21 113 GLU B C 1
ATOM 3231 O O . GLU B 1 113 ? 2.890 28.282 -12.477 1.00 98.10 113 GLU B O 1
ATOM 3237 N N . ASN B 1 114 ? 2.221 29.582 -14.190 1.00 91.65 114 ASN B N 1
ATOM 3238 C CA . ASN B 1 114 ? 3.383 29.296 -15.008 1.00 88.14 114 ASN B CA 1
ATOM 3239 C C . ASN B 1 114 ? 4.278 30.527 -15.037 1.00 84.58 114 ASN B C 1
ATOM 3240 O O . ASN B 1 114 ? 3.983 31.497 -15.737 1.00 81.75 114 ASN B O 1
ATOM 3245 N N . PRO B 1 115 ? 5.380 30.496 -14.273 1.00 84.77 115 PRO B N 1
ATOM 3246 C CA . PRO B 1 115 ? 6.325 31.617 -14.263 1.00 82.32 115 PRO B CA 1
ATOM 3247 C C . PRO B 1 115 ? 7.072 31.747 -15.584 1.00 78.29 115 PRO B C 1
ATOM 3248 O O . PRO B 1 115 ? 7.396 32.858 -16.001 1.00 75.73 115 PRO B O 1
ATOM 3252 N N . PHE B 1 116 ? 7.340 30.618 -16.229 1.00 74.09 116 PHE B N 1
ATOM 3253 C CA . PHE B 1 116 ? 8.080 30.616 -17.481 1.00 70.93 116 PHE B CA 1
ATOM 3254 C C . PHE B 1 116 ? 7.275 31.282 -18.591 1.00 94.80 116 PHE B C 1
ATOM 3255 O O . PHE B 1 116 ? 7.795 32.113 -19.336 1.00 92.51 116 PHE B O 1
ATOM 3263 N N . LEU B 1 117 ? 6.002 30.918 -18.693 1.00 95.43 117 LEU B N 1
ATOM 3264 C CA . LEU B 1 117 ? 5.132 31.472 -19.722 1.00 67.17 117 LEU B CA 1
ATOM 3265 C C . LEU B 1 117 ? 4.861 32.956 -19.484 1.00 65.95 117 LEU B C 1
ATOM 3266 O O . LEU B 1 117 ? 4.925 33.760 -20.413 1.00 88.74 117 LEU B O 1
ATOM 3271 N N . GLY B 1 118 ? 4.569 33.308 -18.235 1.00 75.75 118 GLY B N 1
ATOM 3272 C CA . GLY B 1 118 ? 4.227 34.673 -17.873 1.00 74.59 118 GLY B CA 1
ATOM 3273 C C . GLY B 1 118 ? 5.279 35.703 -18.232 1.00 65.10 118 GLY B C 1
ATOM 3274 O O . GLY B 1 118 ? 4.973 36.740 -18.823 1.00 62.98 118 GLY B O 1
ATOM 3275 N N . GLU B 1 119 ? 6.524 35.411 -17.874 1.00 65.40 119 GLU B N 1
ATOM 3276 C CA . GLU B 1 119 ? 7.632 36.315 -18.145 1.00 63.29 119 GLU B CA 1
ATOM 3277 C C . GLU B 1 119 ? 7.885 36.451 -19.647 1.00 59.98 119 GLU B C 1
ATOM 3278 O O . GLU B 1 119 ? 8.192 37.541 -20.135 1.00 57.85 119 GLU B O 1
ATOM 3284 N N . MET B 1 120 ? 7.735 35.346 -20.375 1.00 59.78 120 MET B N 1
ATOM 3285 C CA . MET B 1 120 ? 7.875 35.350 -21.829 1.00 57.03 120 MET B CA 1
ATOM 3286 C C . MET B 1 120 ? 6.829 36.248 -22.479 1.00 55.44 120 MET B C 1
ATOM 3287 O O . MET B 1 120 ? 7.158 37.127 -23.279 1.00 53.82 120 MET B O 1
ATOM 3292 N N . LEU B 1 121 ? 5.566 36.016 -22.132 1.00 56.97 121 LEU B N 1
ATOM 3293 C CA . LEU B 1 121 ? 4.463 36.790 -22.690 1.00 55.82 121 LEU B CA 1
ATOM 3294 C C . LEU B 1 121 ? 4.597 38.268 -22.340 1.00 54.88 121 LEU B C 1
ATOM 3295 O O . LEU B 1 121 ? 4.363 39.134 -23.181 1.00 52.71 121 LEU B O 1
ATOM 3300 N N . GLU B 1 122 ? 4.985 38.550 -21.100 1.00 58.08 122 GLU B N 1
ATOM 3301 C CA . GLU B 1 122 ? 5.227 39.925 -20.679 1.00 58.41 122 GLU B CA 1
ATOM 3302 C C . GLU B 1 122 ? 6.344 40.551 -21.508 1.00 55.32 122 GLU B C 1
ATOM 3303 O O . GLU B 1 122 ? 6.291 41.736 -21.836 1.00 54.91 122 GLU B O 1
ATOM 3309 N N . ASP B 1 123 ? 7.352 39.752 -21.848 1.00 53.76 123 ASP B N 1
ATOM 3310 C CA . ASP B 1 123 ? 8.454 40.237 -22.678 1.00 51.44 123 ASP B CA 1
ATOM 3311 C C . ASP B 1 123 ? 8.003 40.571 -24.099 1.00 48.27 123 ASP B C 1
ATOM 3312 O O . ASP B 1 123 ? 8.356 41.625 -24.635 1.00 46.49 123 ASP B O 1
ATOM 3317 N N . GLN B 1 124 ? 7.225 39.672 -24.700 1.00 48.33 124 GLN B N 1
ATOM 3318 C CA . GLN B 1 124 ? 6.648 39.912 -26.020 1.00 46.33 124 GLN B CA 1
ATOM 3319 C C . GLN B 1 124 ? 5.804 41.170 -25.972 1.00 45.69 124 GLN B C 1
ATOM 3320 O O . GLN B 1 124 ? 5.712 41.918 -26.947 1.00 43.70 124 GLN B O 1
ATOM 3326 N N . LEU B 1 125 ? 5.184 41.390 -24.821 1.00 47.58 125 LEU B N 1
ATOM 3327 C CA . LEU B 1 125 ? 4.303 42.523 -24.636 1.00 47.43 125 LEU B CA 1
ATOM 3328 C C . LEU B 1 125 ? 5.056 43.847 -24.584 1.00 46.22 125 LEU B C 1
ATOM 3329 O O . LEU B 1 125 ? 4.705 44.795 -25.287 1.00 44.61 125 LEU B O 1
ATOM 3334 N N . GLU B 1 126 ? 6.077 43.913 -23.734 1.00 47.17 126 GLU B N 1
ATOM 3335 C CA . GLU B 1 126 ? 6.924 45.096 -23.646 1.00 46.30 126 GLU B CA 1
ATOM 3336 C C . GLU B 1 126 ? 7.533 45.385 -25.012 1.00 43.71 126 GLU B C 1
ATOM 3337 O O . GLU B 1 126 ? 7.564 46.535 -25.464 1.00 42.40 126 GLU B O 1
ATOM 3343 N N . MET B 1 127 ? 7.996 44.325 -25.672 1.00 43.18 127 MET B N 1
ATOM 3344 C CA . MET B 1 127 ? 8.539 44.425 -27.023 1.00 41.02 127 MET B CA 1
ATOM 3345 C C . MET B 1 127 ? 7.525 45.014 -27.993 1.00 39.56 127 MET B C 1
ATOM 3346 O O . MET B 1 127 ? 7.879 45.792 -28.879 1.00 37.90 127 MET B O 1
ATOM 3351 N N . ALA B 1 128 ? 6.264 44.635 -27.827 1.00 40.36 128 ALA B N 1
ATOM 3352 C CA . ALA B 1 128 ? 5.208 45.185 -28.661 1.00 39.25 128 ALA B CA 1
ATOM 3353 C C . ALA B 1 128 ? 5.048 46.676 -28.386 1.00 38.81 128 ALA B C 1
ATOM 3354 O O . ALA B 1 128 ? 5.046 47.478 -29.313 1.00 37.17 128 ALA B O 1
ATOM 3356 N N . ALA B 1 129 ? 4.941 47.040 -27.109 1.00 40.44 129 ALA B N 1
ATOM 3357 C CA . ALA B 1 129 ? 4.782 48.439 -26.709 1.00 40.50 129 ALA B CA 1
ATOM 3358 C C . ALA B 1 129 ? 5.887 49.333 -27.240 1.00 41.12 129 ALA B C 1
ATOM 3359 O O . ALA B 1 129 ? 5.647 50.491 -27.582 1.00 41.07 129 ALA B O 1
ATOM 3361 N N . LEU B 1 130 ? 7.103 48.804 -27.284 1.00 41.86 130 LEU B N 1
ATOM 3362 C CA . LEU B 1 130 ? 8.237 49.616 -27.699 1.00 41.20 130 LEU B CA 1
ATOM 3363 C C . LEU B 1 130 ? 8.378 49.666 -29.220 1.00 39.64 130 LEU B C 1
ATOM 3364 O O . LEU B 1 130 ? 9.223 50.387 -29.749 1.00 39.12 130 LEU B O 1
ATOM 3369 N N . SER B 1 131 ? 7.538 48.907 -29.919 1.00 39.71 131 SER B N 1
ATOM 3370 C CA . SER B 1 131 ? 7.553 48.898 -31.379 1.00 38.86 131 SER B CA 1
ATOM 3371 C C . SER B 1 131 ? 6.947 50.179 -31.948 1.00 39.76 131 SER B C 1
ATOM 3372 O O . SER B 1 131 ? 6.013 50.737 -31.373 1.00 40.45 131 SER B O 1
ATOM 3375 N N . PRO B 1 132 ? 7.483 50.647 -33.086 1.00 40.40 132 PRO B N 1
ATOM 3376 C CA . PRO B 1 132 ? 7.073 51.888 -33.755 1.00 42.24 132 PRO B CA 1
ATOM 3377 C C . PRO B 1 132 ? 5.597 51.995 -34.174 1.00 46.30 132 PRO B C 1
ATOM 3378 O O . PRO B 1 132 ? 5.171 53.092 -34.500 1.00 47.28 132 PRO B O 1
ATOM 3382 N N . GLY B 1 133 ? 4.833 50.910 -34.192 1.00 49.15 133 GLY B N 1
ATOM 3383 C CA . GLY B 1 133 ? 3.459 50.999 -34.667 1.00 51.48 133 GLY B CA 1
ATOM 3384 C C . GLY B 1 133 ? 2.405 51.421 -33.651 1.00 54.55 133 GLY B C 1
ATOM 3385 O O . GLY B 1 133 ? 1.338 51.938 -34.015 1.00 55.08 133 GLY B O 1
ATOM 3386 N N . THR B 1 134 ? 2.713 51.220 -32.374 1.00 56.96 134 THR B N 1
ATOM 3387 C CA . THR B 1 134 ? 1.711 51.266 -31.308 1.00 60.40 134 THR B CA 1
ATOM 3388 C C . THR B 1 134 ? 1.000 52.599 -31.079 1.00 63.69 134 THR B C 1
ATOM 3389 O O . THR B 1 134 ? -0.163 52.610 -30.692 1.00 65.19 134 THR B O 1
ATOM 3393 N N . ASP B 1 135 ? 1.696 53.712 -31.277 1.00 65.34 135 ASP B N 1
ATOM 3394 C CA . ASP B 1 135 ? 1.059 55.020 -31.167 1.00 67.34 135 ASP B CA 1
ATOM 3395 C C . ASP B 1 135 ? -0.106 55.104 -32.146 1.00 66.18 135 ASP B C 1
ATOM 3396 O O . ASP B 1 135 ? -1.273 55.213 -31.750 1.00 67.52 135 ASP B O 1
ATOM 3401 N N . GLU B 1 136 ? 0.227 55.032 -33.428 1.00 63.78 136 GLU B N 1
ATOM 3402 C CA . GLU B 1 136 ? -0.756 55.153 -34.490 1.00 63.55 136 GLU B CA 1
ATOM 3403 C C . GLU B 1 136 ? -1.841 54.074 -34.423 1.00 63.81 136 GLU B C 1
ATOM 3404 O O . GLU B 1 136 ? -3.006 54.337 -34.737 1.00 65.54 136 GLU B O 1
ATOM 3410 N N . SER B 1 137 ? -1.470 52.863 -34.007 1.00 62.23 137 SER B N 1
ATOM 3411 C CA . SER B 1 137 ? -2.447 51.770 -33.962 1.00 61.59 137 SER B CA 1
ATOM 3412 C C . SER B 1 137 ? -3.370 51.795 -32.732 1.00 63.16 137 SER B C 1
ATOM 3413 O O . SER B 1 137 ? -4.511 51.337 -32.801 1.00 64.23 137 SER B O 1
ATOM 3416 N N . ALA B 1 138 ? -2.881 52.317 -31.609 1.00 63.59 138 ALA B N 1
ATOM 3417 C CA . ALA B 1 138 ? -3.737 52.519 -30.441 1.00 64.87 138 ALA B CA 1
ATOM 3418 C C . ALA B 1 138 ? -4.694 53.658 -30.753 1.00 63.50 138 ALA B C 1
ATOM 3419 O O . ALA B 1 138 ? -5.883 53.615 -30.397 1.00 65.07 138 ALA B O 1
ATOM 3421 N N . ALA B 1 139 ? -4.152 54.676 -31.420 1.00 60.92 139 ALA B N 1
ATOM 3422 C CA . ALA B 1 139 ? -4.951 55.760 -31.975 1.00 59.46 139 ALA B CA 1
ATOM 3423 C C . ALA B 1 139 ? -6.096 55.165 -32.785 1.00 59.61 139 ALA B C 1
ATOM 3424 O O . ALA B 1 139 ? -7.266 55.522 -32.599 1.00 61.36 139 ALA B O 1
ATOM 3426 N N . PHE B 1 140 ? -5.739 54.238 -33.669 1.00 58.02 140 PHE B N 1
ATOM 3427 C CA . PHE B 1 140 ? -6.712 53.496 -34.464 1.00 57.48 140 PHE B CA 1
ATOM 3428 C C . PHE B 1 140 ? -7.770 52.807 -33.599 1.00 60.86 140 PHE B C 1
ATOM 3429 O O . PHE B 1 140 ? -8.972 52.930 -33.858 1.00 61.90 140 PHE B O 1
ATOM 3437 N N . ASP B 1 141 ? -7.318 52.087 -32.574 1.00 63.14 141 ASP B N 1
ATOM 3438 C CA . ASP B 1 141 ? -8.216 51.315 -31.718 1.00 66.90 141 ASP B CA 1
ATOM 3439 C C . ASP B 1 141 ? -9.267 52.188 -31.039 1.00 66.27 141 ASP B C 1
ATOM 3440 O O . ASP B 1 141 ? -10.458 51.870 -31.065 1.00 67.97 141 ASP B O 1
ATOM 3445 N N . VAL B 1 142 ? -8.828 53.285 -30.432 1.00 63.41 142 VAL B N 1
ATOM 3446 C CA . VAL B 1 142 ? -9.769 54.191 -29.779 1.00 62.02 142 VAL B CA 1
ATOM 3447 C C . VAL B 1 142 ? -10.680 54.876 -30.804 1.00 57.66 142 VAL B C 1
ATOM 3448 O O . VAL B 1 142 ? -11.871 55.091 -30.544 1.00 59.35 142 VAL B O 1
ATOM 3452 N N . PHE B 1 143 ? -10.124 55.195 -31.972 1.00 51.47 143 PHE B N 1
ATOM 3453 C CA . PHE B 1 143 ? -10.928 55.735 -33.068 1.00 47.21 143 PHE B CA 1
ATOM 3454 C C . PHE B 1 143 ? -12.116 54.826 -33.379 1.00 47.77 143 PHE B C 1
ATOM 3455 O O . PHE B 1 143 ? -13.268 55.277 -33.416 1.00 49.61 143 PHE B O 1
ATOM 3463 N N . LEU B 1 144 ? -11.830 53.545 -33.595 1.00 46.45 144 LEU B N 1
ATOM 3464 C CA . LEU B 1 144 ? -12.885 52.571 -33.866 1.00 47.03 144 LEU B CA 1
ATOM 3465 C C . LEU B 1 144 ? -13.818 52.388 -32.675 1.00 49.85 144 LEU B C 1
ATOM 3466 O O . LEU B 1 144 ? -15.011 52.132 -32.848 1.00 50.74 144 LEU B O 1
ATOM 3471 N N . LYS B 1 145 ? -13.270 52.512 -31.470 1.00 51.61 145 LYS B N 1
ATOM 3472 C CA . LYS B 1 145 ? -14.077 52.429 -30.259 1.00 55.08 145 LYS B CA 1
ATOM 3473 C C . LYS B 1 145 ? -15.152 53.506 -30.266 1.00 56.15 145 LYS B C 1
ATOM 3474 O O . LYS B 1 145 ? -16.309 53.243 -29.928 1.00 58.38 145 LYS B O 1
ATOM 3480 N N . TYR B 1 146 ? -14.774 54.718 -30.660 1.00 54.73 146 TYR B N 1
ATOM 3481 C CA . TYR B 1 146 ? -15.728 55.824 -30.671 1.00 55.73 146 TYR B CA 1
ATOM 3482 C C . TYR B 1 146 ? -16.587 55.922 -31.930 1.00 56.09 146 TYR B C 1
ATOM 3483 O O . TYR B 1 146 ? -17.617 56.597 -31.924 1.00 57.50 146 TYR B O 1
ATOM 3492 N N . MET B 1 147 ? -16.184 55.247 -33.003 1.00 55.25 147 MET B N 1
ATOM 3493 C CA . MET B 1 147 ? -17.064 55.151 -34.162 1.00 56.43 147 MET B CA 1
ATOM 3494 C C . MET B 1 147 ? -18.298 54.324 -33.820 1.00 61.90 147 MET B C 1
ATOM 3495 O O . MET B 1 147 ? -19.410 54.645 -34.240 1.00 62.69 147 MET B O 1
ATOM 3500 N N . ASP B 1 148 ? -18.096 53.257 -33.056 1.00 66.08 148 ASP B N 1
ATOM 3501 C CA . ASP B 1 148 ? -19.196 52.393 -32.639 1.00 71.45 148 ASP B CA 1
ATOM 3502 C C . ASP B 1 148 ? -19.989 53.005 -31.495 1.00 73.83 148 ASP B C 1
ATOM 3503 O O . ASP B 1 148 ? -21.187 52.754 -31.356 1.00 76.12 148 ASP B O 1
ATOM 3508 N N . SER B 1 149 ? -19.311 53.803 -30.678 1.00 73.66 149 SER B N 1
ATOM 3509 C CA . SER B 1 149 ? -19.908 54.333 -29.457 1.00 76.24 149 SER B CA 1
ATOM 3510 C C . SER B 1 149 ? -21.096 55.247 -29.718 1.00 76.89 149 SER B C 1
ATOM 3511 O O . SER B 1 149 ? -21.135 55.984 -30.707 1.00 74.46 149 SER B O 1
ATOM 3514 N N . ASN B 1 150 ? -22.068 55.174 -28.814 1.00 80.53 150 ASN B N 1
ATOM 3515 C CA . ASN B 1 150 ? -23.231 56.055 -28.811 1.00 82.90 150 ASN B CA 1
ATOM 3516 C C . ASN B 1 150 ? -23.450 56.553 -27.378 1.00 86.22 150 ASN B C 1
ATOM 3517 O O . ASN B 1 150 ? -22.709 56.166 -26.469 1.00 86.84 150 ASN B O 1
ATOM 3522 N N . GLU B 1 151 ? -24.467 57.399 -27.201 1.00 88.82 151 GLU B N 1
ATOM 3523 C CA . GLU B 1 151 ? -24.737 58.152 -25.964 1.00 92.78 151 GLU B CA 1
ATOM 3524 C C . GLU B 1 151 ? -23.861 59.405 -25.833 1.00 92.33 151 GLU B C 1
ATOM 3525 O O . GLU B 1 151 ? -23.991 60.172 -24.876 1.00 95.08 151 GLU B O 1
ATOM 3531 N N . PHE B 1 152 ? -22.965 59.602 -26.794 1.00 89.42 152 PHE B N 1
ATOM 3532 C CA . PHE B 1 152 ? -22.253 60.870 -26.925 1.00 88.85 152 PHE B CA 1
ATOM 3533 C C . PHE B 1 152 ? -22.908 61.677 -28.044 1.00 84.21 152 PHE B C 1
ATOM 3534 O O . PHE B 1 152 ? -22.987 61.210 -29.179 1.00 83.36 152 PHE B O 1
ATOM 3542 N N . ASP B 1 153 ? -23.386 62.878 -27.725 1.00 80.77 153 ASP B N 1
ATOM 3543 C CA . ASP B 1 153 ? -24.084 63.715 -28.708 1.00 74.99 153 ASP B CA 1
ATOM 3544 C C . ASP B 1 153 ? -23.233 63.996 -29.954 1.00 67.20 153 ASP B C 1
ATOM 3545 O O . ASP B 1 153 ? -23.706 63.838 -31.080 1.00 65.59 153 ASP B O 1
ATOM 3550 N N . VAL B 1 154 ? -21.986 64.416 -29.747 1.00 62.40 154 VAL B N 1
ATOM 3551 C CA . VAL B 1 154 ? -21.037 64.638 -30.840 1.00 56.59 154 VAL B CA 1
ATOM 3552 C C . VAL B 1 154 ? -19.642 64.162 -30.414 1.00 53.30 154 VAL B C 1
ATOM 3553 O O . VAL B 1 154 ? -19.297 64.235 -29.235 1.00 54.99 154 VAL B O 1
ATOM 3557 N N . VAL B 1 155 ? -18.851 63.656 -31.361 1.00 50.46 155 VAL B N 1
ATOM 3558 C CA . VAL B 1 155 ? -17.468 63.268 -31.080 1.00 49.00 155 VAL B CA 1
ATOM 3559 C C . VAL B 1 155 ? -16.489 64.069 -31.939 1.00 46.43 155 VAL B C 1
ATOM 3560 O O . VAL B 1 155 ? -16.564 64.041 -33.167 1.00 44.78 155 VAL B O 1
ATOM 3564 N N . ILE B 1 156 ? -15.577 64.785 -31.288 1.00 46.30 156 ILE B N 1
ATOM 3565 C CA . ILE B 1 156 ? -14.568 65.569 -31.995 1.00 44.16 156 ILE B CA 1
ATOM 3566 C C . ILE B 1 156 ? -13.209 64.878 -31.955 1.00 42.66 156 ILE B C 1
ATOM 3567 O O . ILE B 1 156 ? -12.631 64.697 -30.884 1.00 43.60 156 ILE B O 1
ATOM 3572 N N . PHE B 1 157 ? -12.702 64.497 -33.124 1.00 42.06 157 PHE B N 1
ATOM 3573 C CA . PHE B 1 157 ? -11.404 63.834 -33.215 1.00 39.73 157 PHE B CA 1
ATOM 3574 C C . PHE B 1 157 ? -10.279 64.840 -33.432 1.00 40.24 157 PHE B C 1
ATOM 3575 O O . PHE B 1 157 ? -10.232 65.509 -34.464 1.00 37.70 157 PHE B O 1
ATOM 3583 N N . ASP B 1 158 ? -9.377 64.949 -32.460 1.00 44.37 158 ASP B N 1
ATOM 3584 C CA . ASP B 1 158 ? -8.189 65.784 -32.625 1.00 46.37 158 ASP B CA 1
ATOM 3585 C C . ASP B 1 158 ? -7.018 64.936 -33.108 1.00 46.75 158 ASP B C 1
ATOM 3586 O O . ASP B 1 158 ? -5.922 65.448 -33.349 1.00 46.66 158 ASP B O 1
ATOM 3591 N N . THR B 1 159 ? -7.257 63.633 -33.230 1.00 47.82 159 THR B N 1
ATOM 3592 C CA . THR B 1 159 ? -6.365 62.766 -33.977 1.00 47.32 159 THR B CA 1
ATOM 3593 C C . THR B 1 159 ? -6.273 63.442 -35.325 1.00 46.22 159 THR B C 1
ATOM 3594 O O . THR B 1 159 ? -7.301 63.792 -35.894 1.00 47.99 159 THR B O 1
ATOM 3598 N N . ALA B 1 160 ? -5.065 63.644 -35.838 1.00 43.72 160 ALA B N 1
ATOM 3599 C CA . ALA B 1 160 ? -4.911 64.469 -37.029 1.00 42.63 160 ALA B CA 1
ATOM 3600 C C . ALA B 1 160 ? -4.990 63.598 -38.270 1.00 42.51 160 ALA B C 1
ATOM 3601 O O . ALA B 1 160 ? -4.035 62.899 -38.607 1.00 42.81 160 ALA B O 1
ATOM 3603 N N . PRO B 1 161 ? -6.135 63.658 -38.967 1.00 42.09 161 PRO B N 1
ATOM 3604 C CA . PRO B 1 161 ? -6.417 62.787 -40.105 1.00 41.74 161 PRO B CA 1
ATOM 3605 C C . PRO B 1 161 ? -5.745 63.267 -41.378 1.00 42.14 161 PRO B C 1
ATOM 3606 O O . PRO B 1 161 ? -5.630 64.468 -41.622 1.00 42.61 161 PRO B O 1
ATOM 3610 N N . THR B 1 162 ? -5.310 62.311 -42.184 1.00 42.15 162 THR B N 1
ATOM 3611 C CA . THR B 1 162 ? -4.892 62.563 -43.549 1.00 42.40 162 THR B CA 1
ATOM 3612 C C . THR B 1 162 ? -5.460 61.390 -44.319 1.00 42.95 162 THR B C 1
ATOM 3613 O O . THR B 1 162 ? -5.913 60.420 -43.713 1.00 43.85 162 THR B O 1
ATOM 3617 N N . GLY B 1 163 ? -5.452 61.467 -45.644 1.00 42.48 163 GLY B N 1
ATOM 3618 C CA . GLY B 1 163 ? -5.828 60.317 -46.443 1.00 41.93 163 GLY B CA 1
ATOM 3619 C C . GLY B 1 163 ? -4.906 59.158 -46.115 1.00 41.09 163 GLY B C 1
ATOM 3620 O O . GLY B 1 163 ? -5.308 57.991 -46.135 1.00 42.24 163 GLY B O 1
ATOM 3621 N N . HIS B 1 164 ? -3.663 59.493 -45.782 1.00 39.16 164 HIS B N 1
ATOM 3622 C CA . HIS B 1 164 ? -2.648 58.491 -45.487 1.00 37.34 164 HIS B CA 1
ATOM 3623 C C . HIS B 1 164 ? -2.819 57.851 -44.109 1.00 35.13 164 HIS B C 1
ATOM 3624 O O . HIS B 1 164 ? -2.508 56.676 -43.931 1.00 36.51 164 HIS B O 1
ATOM 3631 N N . THR B 1 165 ? -3.300 58.617 -43.134 1.00 31.84 165 THR B N 1
ATOM 3632 C CA . THR B 1 165 ? -3.607 58.043 -41.828 1.00 29.66 165 THR B CA 1
ATOM 3633 C C . THR B 1 165 ? -4.890 57.230 -41.927 1.00 29.22 165 THR B C 1
ATOM 3634 O O . THR B 1 165 ? -5.072 56.238 -41.221 1.00 29.71 165 THR B O 1
ATOM 3638 N N . LEU B 1 166 ? -5.773 57.661 -42.821 1.00 28.64 166 LEU B N 1
ATOM 3639 C CA . LEU B 1 166 ? -7.078 57.035 -42.999 1.00 29.02 166 LEU B CA 1
ATOM 3640 C C . LEU B 1 166 ? -7.053 55.927 -44.048 1.00 28.98 166 LEU B C 1
ATOM 3641 O O . LEU B 1 166 ? -8.098 55.390 -44.418 1.00 29.93 166 LEU B O 1
ATOM 3646 N N . ARG B 1 167 ? -5.857 55.597 -44.530 1.00 27.57 167 ARG B N 1
ATOM 3647 C CA . ARG B 1 167 ? -5.688 54.544 -45.532 1.00 27.52 167 ARG B CA 1
ATOM 3648 C C . ARG B 1 167 ? -6.265 53.189 -45.111 1.00 28.56 167 ARG B C 1
ATOM 3649 O O . ARG B 1 167 ? -6.477 52.316 -45.952 1.00 29.06 167 ARG B O 1
ATOM 3657 N N . PHE B 1 168 ? -6.516 53.014 -43.815 1.00 29.09 168 PHE B N 1
ATOM 3658 C CA . PHE B 1 168 ? -7.091 51.768 -43.308 1.00 30.33 168 PHE B CA 1
ATOM 3659 C C . PHE B 1 168 ? -8.539 51.545 -43.757 1.00 31.50 168 PHE B C 1
ATOM 3660 O O . PHE B 1 168 ? -9.090 50.461 -43.573 1.00 32.74 168 PHE B O 1
ATOM 3668 N N . LEU B 1 169 ? -9.154 52.575 -44.329 1.00 31.26 169 LEU B N 1
ATOM 3669 C CA . LEU B 1 169 ? -10.548 52.496 -44.759 1.00 32.45 169 LEU B CA 1
ATOM 3670 C C . LEU B 1 169 ? -10.723 51.669 -46.032 1.00 32.90 169 LEU B C 1
ATOM 3671 O O . LEU B 1 169 ? -11.797 51.123 -46.283 1.00 34.30 169 LEU B O 1
ATOM 3676 N N . GLY B 1 170 ? -9.665 51.581 -46.833 1.00 31.93 170 GLY B N 1
ATOM 3677 C CA . GLY B 1 170 ? -9.708 50.828 -48.075 1.00 32.49 170 GLY B CA 1
ATOM 3678 C C . GLY B 1 170 ? -9.400 49.356 -47.872 1.00 33.48 170 GLY B C 1
ATOM 3679 O O . GLY B 1 170 ? -9.332 48.584 -48.828 1.00 34.43 170 GLY B O 1
ATOM 3680 N N . MET B 1 171 ? -9.215 48.974 -46.614 1.00 35.17 171 MET B N 1
ATOM 3681 C CA . MET B 1 171 ? -8.874 47.602 -46.233 1.00 36.96 171 MET B CA 1
ATOM 3682 C C . MET B 1 171 ? -9.934 46.505 -46.482 1.00 41.10 171 MET B C 1
ATOM 3683 O O . MET B 1 171 ? -9.583 45.430 -46.967 1.00 43.10 171 MET B O 1
ATOM 3688 N N . PRO B 1 172 ? -11.221 46.761 -46.150 1.00 42.83 172 PRO B N 1
ATOM 3689 C CA . PRO B 1 172 ? -12.239 45.701 -46.252 1.00 45.07 172 PRO B CA 1
ATOM 3690 C C . PRO B 1 172 ? -12.279 44.895 -47.557 1.00 47.75 172 PRO B C 1
ATOM 3691 O O . PRO B 1 172 ? -12.572 43.701 -47.506 1.00 49.73 172 PRO B O 1
ATOM 3695 N N . GLU B 1 173 ? -11.997 45.525 -48.693 1.00 48.55 173 GLU B N 1
ATOM 3696 C CA . GLU B 1 173 ? -11.989 44.811 -49.969 1.00 51.78 173 GLU B CA 1
ATOM 3697 C C . GLU B 1 173 ? -10.827 43.816 -50.041 1.00 50.48 173 GLU B C 1
ATOM 3698 O O . GLU B 1 173 ? -11.000 42.660 -50.453 1.00 53.16 173 GLU B O 1
ATOM 3704 N N . VAL B 1 174 ? -9.645 44.273 -49.633 1.00 46.34 174 VAL B N 1
ATOM 3705 C CA . VAL B 1 174 ? -8.473 43.411 -49.535 1.00 44.22 174 VAL B CA 1
ATOM 3706 C C . VAL B 1 174 ? -8.777 42.261 -48.583 1.00 44.71 174 VAL B C 1
ATOM 3707 O O . VAL B 1 174 ? -8.443 41.104 -48.855 1.00 45.59 174 VAL B O 1
ATOM 3711 N N . MET B 1 175 ? -9.424 42.595 -47.470 1.00 44.80 175 MET B N 1
ATOM 3712 C CA . MET B 1 175 ? -9.868 41.602 -46.500 1.00 46.39 175 MET B CA 1
ATOM 3713 C C . MET B 1 175 ? -10.808 40.590 -47.141 1.00 48.84 175 MET B C 1
ATOM 3714 O O . MET B 1 175 ? -10.769 39.410 -46.810 1.00 50.21 175 MET B O 1
ATOM 3719 N N . ASP B 1 176 ? -11.653 41.057 -48.054 1.00 49.37 176 ASP B N 1
ATOM 3720 C CA . ASP B 1 176 ? -12.575 40.171 -48.757 1.00 52.37 176 ASP B CA 1
ATOM 3721 C C . ASP B 1 176 ? -11.825 39.185 -49.647 1.00 52.36 176 ASP B C 1
ATOM 3722 O O . ASP B 1 176 ? -12.047 37.973 -49.565 1.00 54.88 176 ASP B O 1
ATOM 3727 N N . LYS B 1 177 ? -10.932 39.708 -50.486 1.00 49.77 177 LYS B N 1
ATOM 3728 C CA . LYS B 1 177 ? -10.114 38.858 -51.351 1.00 49.65 177 LYS B CA 1
ATOM 3729 C C . LYS B 1 177 ? -9.359 37.803 -50.541 1.00 49.06 177 LYS B C 1
ATOM 3730 O O . LYS B 1 177 ? -9.432 36.599 -50.831 1.00 50.55 177 LYS B O 1
ATOM 3736 N N . TYR B 1 178 ? -8.652 38.263 -49.512 1.00 46.93 178 TYR B N 1
ATOM 3737 C CA . TYR B 1 178 ? -7.867 37.378 -48.659 1.00 46.95 178 TYR B CA 1
ATOM 3738 C C . TYR B 1 178 ? -8.734 36.333 -47.957 1.00 49.87 178 TYR B C 1
ATOM 3739 O O . TYR B 1 178 ? -8.336 35.174 -47.826 1.00 51.95 178 TYR B O 1
ATOM 3748 N N . MET B 1 179 ? -9.915 36.749 -47.509 1.00 49.93 179 MET B N 1
ATOM 3749 C CA . MET B 1 179 ? -10.847 35.841 -46.848 1.00 51.40 179 MET B CA 1
ATOM 3750 C C . MET B 1 179 ? -11.321 34.740 -47.787 1.00 54.20 179 MET B C 1
ATOM 3751 O O . MET B 1 179 ? -11.345 33.571 -47.408 1.00 56.68 179 MET B O 1
ATOM 3756 N N . THR B 1 180 ? -11.701 35.111 -49.007 1.00 54.60 180 THR B N 1
ATOM 3757 C CA . THR B 1 180 ? -12.141 34.115 -49.982 1.00 56.82 180 THR B CA 1
ATOM 3758 C C . THR B 1 180 ? -10.995 33.168 -50.328 1.00 56.50 180 THR B C 1
ATOM 3759 O O . THR B 1 180 ? -11.211 31.977 -50.580 1.00 58.22 180 THR B O 1
ATOM 3763 N N . LYS B 1 181 ? -9.774 33.700 -50.328 1.00 54.32 181 LYS B N 1
ATOM 3764 C CA . LYS B 1 181 ? -8.591 32.859 -50.482 1.00 54.92 181 LYS B CA 1
ATOM 3765 C C . LYS B 1 181 ? -8.513 31.833 -49.355 1.00 55.36 181 LYS B C 1
ATOM 3766 O O . LYS B 1 181 ? -8.300 30.645 -49.600 1.00 56.80 181 LYS B O 1
ATOM 3772 N N . LEU B 1 182 ? -8.695 32.299 -48.122 1.00 54.37 182 LEU B N 1
ATOM 3773 C CA . LEU B 1 182 ? -8.660 31.420 -46.955 1.00 55.12 182 LEU B CA 1
ATOM 3774 C C . LEU B 1 182 ? -9.768 30.370 -46.979 1.00 58.18 182 LEU B C 1
ATOM 3775 O O . LEU B 1 182 ? -9.598 29.268 -46.461 1.00 59.86 182 LEU B O 1
ATOM 3780 N N . ILE B 1 183 ? -10.904 30.717 -47.577 1.00 59.18 183 ILE B N 1
ATOM 3781 C CA . ILE B 1 183 ? -12.022 29.787 -47.677 1.00 62.52 183 ILE B CA 1
ATOM 3782 C C . ILE B 1 183 ? -11.738 28.706 -48.715 1.00 64.45 183 ILE B C 1
ATOM 3783 O O . ILE B 1 183 ? -11.923 27.517 -48.445 1.00 66.61 183 ILE B O 1
ATOM 3788 N N . LYS B 1 184 ? -11.280 29.121 -49.896 1.00 64.17 184 LYS B N 1
ATOM 3789 C CA . LYS B 1 184 ? -10.850 28.167 -50.916 1.00 66.39 184 LYS B CA 1
ATOM 3790 C C . LYS B 1 184 ? -9.804 27.229 -50.328 1.00 67.77 184 LYS B C 1
ATOM 3791 O O . LYS B 1 184 ? -9.841 26.015 -50.549 1.00 70.95 184 LYS B O 1
ATOM 3797 N N . LEU B 1 185 ? -8.885 27.804 -49.558 1.00 65.64 185 LEU B N 1
ATOM 3798 C CA . LEU B 1 185 ? -7.829 27.033 -48.917 1.00 66.36 185 LEU B CA 1
ATOM 3799 C C . LEU B 1 185 ? -8.376 26.029 -47.911 1.00 71.23 185 LEU B C 1
ATOM 3800 O O . LEU B 1 185 ? -7.929 24.889 -47.879 1.00 73.96 185 LEU B O 1
ATOM 3805 N N . ARG B 1 186 ? -9.330 26.449 -47.085 1.00 72.75 186 ARG B N 1
ATOM 3806 C CA . ARG B 1 186 ? -9.900 25.545 -46.090 1.00 75.97 186 ARG B CA 1
ATOM 3807 C C . ARG B 1 186 ? -10.663 24.413 -46.757 1.00 78.58 186 ARG B C 1
ATOM 3808 O O . ARG B 1 186 ? -10.656 23.285 -46.273 1.00 81.13 186 ARG B O 1
ATOM 3816 N N . LYS B 1 187 ? -11.325 24.716 -47.868 1.00 78.47 187 LYS B N 1
ATOM 3817 C CA . LYS B 1 187 ? -12.042 23.687 -48.610 1.00 81.86 187 LYS B CA 1
ATOM 3818 C C . LYS B 1 187 ? -11.069 22.700 -49.253 1.00 82.07 187 LYS B C 1
ATOM 3819 O O . LYS B 1 187 ? -11.348 21.504 -49.329 1.00 85.19 187 LYS B O 1
ATOM 3825 N N . GLN B 1 188 ? -9.924 23.203 -49.706 1.00 79.14 188 GLN B N 1
ATOM 3826 C CA . GLN B 1 188 ? -8.894 22.339 -50.279 1.00 79.76 188 GLN B CA 1
ATOM 3827 C C . GLN B 1 188 ? -8.189 21.494 -49.218 1.00 80.35 188 GLN B C 1
ATOM 3828 O O . GLN B 1 188 ? -7.746 20.385 -49.490 1.00 82.47 188 GLN B O 1
ATOM 3834 N N . MET B 1 189 ? -8.059 22.039 -48.015 1.00 78.92 189 MET B N 1
ATOM 3835 C CA . MET B 1 189 ? -7.349 21.363 -46.933 1.00 80.05 189 MET B CA 1
ATOM 3836 C C . MET B 1 189 ? -8.203 20.335 -46.193 1.00 84.15 189 MET B C 1
ATOM 3837 O O . MET B 1 189 ? -7.718 19.266 -45.818 1.00 86.40 189 MET B O 1
ATOM 3842 N N . SER B 1 190 ? -9.475 20.673 -45.994 1.00 85.11 190 SER B N 1
ATOM 3843 C CA . SER B 1 190 ? -10.384 19.915 -45.135 1.00 87.69 190 SER B CA 1
ATOM 3844 C C . SER B 1 190 ? -10.498 18.441 -45.512 1.00 90.57 190 SER B C 1
ATOM 3845 O O . SER B 1 190 ? -10.692 17.585 -44.648 1.00 93.49 190 SER B O 1
ATOM 3848 N N . GLY B 1 191 ? -10.382 18.149 -46.803 1.00 89.82 191 GLY B N 1
ATOM 3849 C CA . GLY B 1 191 ? -10.401 16.776 -47.268 1.00 92.60 191 GLY B CA 1
ATOM 3850 C C . GLY B 1 191 ? -9.129 16.040 -46.890 1.00 91.46 191 GLY B C 1
ATOM 3851 O O . GLY B 1 191 ? -9.175 14.917 -46.387 1.00 94.06 191 GLY B O 1
ATOM 3852 N N . PHE B 1 192 ? -7.992 16.686 -47.129 1.00 87.25 192 PHE B N 1
ATOM 3853 C CA . PHE B 1 192 ? -6.677 16.099 -46.876 1.00 86.10 192 PHE B CA 1
ATOM 3854 C C . PHE B 1 192 ? -6.440 15.767 -45.404 1.00 86.30 192 PHE B C 1
ATOM 3855 O O . PHE B 1 192 ? -5.999 14.661 -45.060 1.00 87.63 192 PHE B O 1
ATOM 3863 N N . MET B 1 193 ? -6.745 16.728 -44.539 1.00 68.08 193 MET B N 1
ATOM 3864 C CA . MET B 1 193 ? -6.484 16.585 -43.114 1.00 69.23 193 MET B CA 1
ATOM 3865 C C . MET B 1 193 ? -7.319 15.470 -42.494 1.00 71.10 193 MET B C 1
ATOM 3866 O O . MET B 1 193 ? -6.950 14.917 -41.463 1.00 70.78 193 MET B O 1
ATOM 3871 N N . LYS B 1 194 ? -8.438 15.141 -43.132 1.00 73.15 194 LYS B N 1
ATOM 3872 C CA . LYS B 1 194 ? -9.316 14.084 -42.642 1.00 75.57 194 LYS B CA 1
ATOM 3873 C C . LYS B 1 194 ? -8.692 12.705 -42.832 1.00 72.84 194 LYS B C 1
ATOM 3874 O O . LYS B 1 194 ? -8.755 11.848 -41.951 1.00 73.75 194 LYS B O 1
ATOM 3880 N N . MET B 1 195 ? -8.093 12.501 -44.001 1.00 69.91 195 MET B N 1
ATOM 3881 C CA . MET B 1 195 ? -7.433 11.240 -44.311 1.00 67.64 195 MET B CA 1
ATOM 3882 C C . MET B 1 195 ? -6.096 11.171 -43.604 1.00 65.34 195 MET B C 1
ATOM 3883 O O . MET B 1 195 ? -5.621 10.096 -43.300 1.00 65.10 195 MET B O 1
ATOM 3888 N N . MET B 1 196 ? -5.454 12.307 -43.368 1.00 64.98 196 MET B N 1
ATOM 3889 C CA . MET B 1 196 ? -4.287 12.267 -42.500 1.00 65.17 196 MET B CA 1
ATOM 3890 C C . MET B 1 196 ? -4.755 11.846 -41.106 1.00 69.27 196 MET B C 1
ATOM 3891 O O . MET B 1 196 ? -4.066 11.114 -40.394 1.00 69.82 196 MET B O 1
ATOM 3896 N N . LYS B 1 197 ? -5.962 12.282 -40.756 1.00 72.85 197 LYS B N 1
ATOM 3897 C CA . LYS B 1 197 ? -6.583 11.974 -39.471 1.00 76.80 197 LYS B CA 1
ATOM 3898 C C . LYS B 1 197 ? -7.059 10.518 -39.379 1.00 80.19 197 LYS B C 1
ATOM 3899 O O . LYS B 1 197 ? -7.323 10.017 -38.290 1.00 83.69 197 LYS B O 1
ATOM 3905 N N . LYS B 1 198 ? -7.172 9.843 -40.519 1.00 79.29 198 LYS B N 1
ATOM 3906 C CA . LYS B 1 198 ? -7.558 8.424 -40.540 1.00 79.90 198 LYS B CA 1
ATOM 3907 C C . LYS B 1 198 ? -6.389 7.460 -40.792 1.00 78.12 198 LYS B C 1
ATOM 3908 O O . LYS B 1 198 ? -6.218 6.482 -40.074 1.00 79.13 198 LYS B O 1
ATOM 3914 N N . LEU B 1 199 ? -5.679 7.678 -41.892 1.00 76.34 199 LEU B N 1
ATOM 3915 C CA . LEU B 1 199 ? -4.437 6.982 -42.221 1.00 75.14 199 LEU B CA 1
ATOM 3916 C C . LEU B 1 199 ? -3.337 7.125 -41.161 1.00 75.34 199 LEU B C 1
ATOM 3917 O O . LEU B 1 199 ? -2.637 6.159 -40.862 1.00 74.98 199 LEU B O 1
ATOM 3922 N N . LEU B 1 200 ? -3.176 8.319 -40.596 1.00 77.02 200 LEU B N 1
ATOM 3923 C CA . LEU B 1 200 ? -2.170 8.518 -39.547 1.00 78.93 200 LEU B CA 1
ATOM 3924 C C . LEU B 1 200 ? -2.733 9.167 -38.273 1.00 81.27 200 LEU B C 1
ATOM 3925 O O . LEU B 1 200 ? -2.278 10.233 -37.860 1.00 80.58 200 LEU B O 1
ATOM 3930 N N . PRO B 1 201 ? -3.752 8.542 -37.657 1.00 84.52 201 PRO B N 1
ATOM 3931 C CA . PRO B 1 201 ? -4.186 9.023 -36.346 1.00 87.26 201 PRO B CA 1
ATOM 3932 C C . PRO B 1 201 ? -3.330 8.467 -35.204 1.00 89.66 201 PRO B C 1
ATOM 3933 O O . PRO B 1 201 ? -2.950 7.297 -35.236 1.00 89.64 201 PRO B O 1
ATOM 3937 N N . PHE B 1 202 ? -3.050 9.289 -34.199 1.00 92.15 202 PHE B N 1
ATOM 3938 C CA . PHE B 1 202 ? -3.295 10.721 -34.287 1.00 93.07 202 PHE B CA 1
ATOM 3939 C C . PHE B 1 202 ? -1.995 11.484 -34.058 1.00 91.78 202 PHE B C 1
ATOM 3940 O O . PHE B 1 202 ? -2.008 12.638 -33.635 1.00 92.43 202 PHE B O 1
ATOM 3948 N N . ASP B 1 210 ? -7.637 26.906 -37.126 1.00 114.99 210 ASP B N 1
ATOM 3949 C CA . ASP B 1 210 ? -7.616 28.342 -36.879 1.00 114.76 210 ASP B CA 1
ATOM 3950 C C . ASP B 1 210 ? -8.280 29.105 -38.020 1.00 108.76 210 ASP B C 1
ATOM 3951 O O . ASP B 1 210 ? -8.336 30.334 -38.008 1.00 102.69 210 ASP B O 1
ATOM 3956 N N . TYR B 1 211 ? -8.780 28.364 -39.002 1.00 111.16 211 TYR B N 1
ATOM 3957 C CA . TYR B 1 211 ? -9.464 28.953 -40.146 1.00 107.42 211 TYR B CA 1
ATOM 3958 C C . TYR B 1 211 ? -10.720 29.696 -39.688 1.00 107.12 211 TYR B C 1
ATOM 3959 O O . TYR B 1 211 ? -10.928 30.862 -40.040 1.00 102.11 211 TYR B O 1
ATOM 3968 N N . ASP B 1 212 ? -11.537 29.018 -38.885 1.00 112.57 212 ASP B N 1
ATOM 3969 C CA . ASP B 1 212 ? -12.765 29.600 -38.347 1.00 111.88 212 ASP B CA 1
ATOM 3970 C C . ASP B 1 212 ? -12.495 30.881 -37.558 1.00 105.60 212 ASP B C 1
ATOM 3971 O O . ASP B 1 212 ? -13.187 31.884 -37.731 1.00 101.83 212 ASP B O 1
ATOM 3976 N N . LYS B 1 213 ? -11.482 30.841 -36.697 1.00 104.64 213 LYS B N 1
ATOM 3977 C CA . LYS B 1 213 ? -11.147 31.987 -35.854 1.00 99.35 213 LYS B CA 1
ATOM 3978 C C . LYS B 1 213 ? -10.587 33.168 -36.647 1.00 90.28 213 LYS B C 1
ATOM 3979 O O . LYS B 1 213 ? -11.013 34.312 -36.453 1.00 86.61 213 LYS B O 1
ATOM 3985 N N . MET B 1 214 ? -9.635 32.888 -37.534 1.00 87.57 214 MET B N 1
ATOM 3986 C CA . MET B 1 214 ? -9.057 33.925 -38.383 1.00 80.54 214 MET B CA 1
ATOM 3987 C C . MET B 1 214 ? -10.133 34.602 -39.220 1.00 77.75 214 MET B C 1
ATOM 3988 O O . MET B 1 214 ? -10.153 35.828 -39.344 1.00 72.55 214 MET B O 1
ATOM 3993 N N . LEU B 1 215 ? -11.030 33.799 -39.788 1.00 81.60 215 LEU B N 1
ATOM 3994 C CA . LEU B 1 215 ? -12.126 34.343 -40.583 1.00 82.59 215 LEU B CA 1
ATOM 3995 C C . LEU B 1 215 ? -13.100 35.145 -39.723 1.00 82.90 215 LEU B C 1
ATOM 3996 O O . LEU B 1 215 ? -13.646 36.154 -40.171 1.00 79.78 215 LEU B O 1
ATOM 4001 N N . GLU B 1 216 ? -13.308 34.693 -38.488 1.00 87.19 216 GLU B N 1
ATOM 4002 C CA . GLU B 1 216 ? -14.136 35.422 -37.530 1.00 87.63 216 GLU B CA 1
ATOM 4003 C C . GLU B 1 216 ? -13.592 36.825 -37.276 1.00 80.59 216 GLU B C 1
ATOM 4004 O O . GLU B 1 216 ? -14.307 37.818 -37.437 1.00 77.81 216 GLU B O 1
ATOM 4010 N N . GLU B 1 217 ? -12.325 36.899 -36.878 1.00 77.99 217 GLU B N 1
ATOM 4011 C CA . GLU B 1 217 ? -11.702 38.181 -36.556 1.00 72.15 217 GLU B CA 1
ATOM 4012 C C . GLU B 1 217 ? -11.591 39.094 -37.777 1.00 65.19 217 GLU B C 1
ATOM 4013 O O . GLU B 1 217 ? -11.867 40.296 -37.691 1.00 61.66 217 GLU B O 1
ATOM 4019 N N . LEU B 1 218 ? -11.198 38.516 -38.910 1.00 64.67 218 LEU B N 1
ATOM 4020 C CA . LEU B 1 218 ? -11.121 39.262 -40.164 1.00 59.92 218 LEU B CA 1
ATOM 4021 C C . LEU B 1 218 ? -12.469 39.860 -40.549 1.00 59.65 218 LEU B C 1
ATOM 4022 O O . LEU B 1 218 ? -12.551 41.029 -40.925 1.00 55.41 218 LEU B O 1
ATOM 4027 N N . GLU B 1 219 ? -13.522 39.054 -40.456 1.00 64.57 219 GLU B N 1
ATOM 4028 C CA . GLU B 1 219 ? -14.863 39.504 -40.814 1.00 65.23 219 GLU B CA 1
ATOM 4029 C C . GLU B 1 219 ? -15.358 40.584 -39.854 1.00 63.98 219 GLU B C 1
ATOM 4030 O O . GLU B 1 219 ? -15.977 41.567 -40.273 1.00 61.59 219 GLU B O 1
ATOM 4036 N N . LYS B 1 220 ? -15.076 40.394 -38.568 1.00 67.72 220 LYS B N 1
ATOM 4037 C CA . LYS B 1 220 ? -15.448 41.367 -37.546 1.00 68.98 220 LYS B CA 1
ATOM 4038 C C . LYS B 1 220 ? -14.807 42.721 -37.843 1.00 63.07 220 LYS B C 1
ATOM 4039 O O . LYS B 1 220 ? -15.490 43.752 -37.880 1.00 61.31 220 LYS B O 1
ATOM 4045 N N . MET B 1 221 ? -13.496 42.707 -38.072 1.00 60.31 221 MET B N 1
ATOM 4046 C CA . MET B 1 221 ? -12.772 43.920 -38.440 1.00 54.54 221 MET B CA 1
ATOM 4047 C C . MET B 1 221 ? -13.333 44.544 -39.712 1.00 53.27 221 MET B C 1
ATOM 4048 O O . MET B 1 221 ? -13.483 45.765 -39.801 1.00 51.30 221 MET B O 1
ATOM 4053 N N . LYS B 1 222 ? -13.649 43.696 -40.688 1.00 54.89 222 LYS B N 1
ATOM 4054 C CA . LYS B 1 222 ? -14.200 44.151 -41.958 1.00 52.71 222 LYS B CA 1
ATOM 4055 C C . LYS B 1 222 ? -15.492 44.922 -41.730 1.00 53.71 222 LYS B C 1
ATOM 4056 O O . LYS B 1 222 ? -15.721 45.957 -42.351 1.00 51.83 222 LYS B O 1
ATOM 4062 N N . GLU B 1 223 ? -16.329 44.422 -40.826 1.00 57.27 223 GLU B N 1
ATOM 4063 C CA . GLU B 1 223 ? -17.601 45.076 -40.533 1.00 58.63 223 GLU B CA 1
ATOM 4064 C C . GLU B 1 223 ? -17.446 46.362 -39.721 1.00 56.40 223 GLU B C 1
ATOM 4065 O O . GLU B 1 223 ? -18.163 47.339 -39.960 1.00 55.01 223 GLU B O 1
ATOM 4071 N N . ARG B 1 224 ? -16.519 46.365 -38.765 1.00 56.79 224 ARG B N 1
ATOM 4072 C CA . ARG B 1 224 ? -16.245 47.579 -37.997 1.00 55.80 224 ARG B CA 1
ATOM 4073 C C . ARG B 1 224 ? -15.771 48.698 -38.925 1.00 50.00 224 ARG B C 1
ATOM 4074 O O . ARG B 1 224 ? -16.296 49.821 -38.892 1.00 49.33 224 ARG B O 1
ATOM 4082 N N . ILE B 1 225 ? -14.789 48.377 -39.765 1.00 46.22 225 ILE B N 1
ATOM 4083 C CA . ILE B 1 225 ? -14.237 49.349 -40.706 1.00 40.82 225 ILE B CA 1
ATOM 4084 C C . ILE B 1 225 ? -15.261 49.779 -41.757 1.00 42.98 225 ILE B C 1
ATOM 4085 O O . ILE B 1 225 ? -15.316 50.949 -42.117 1.00 42.86 225 ILE B O 1
ATOM 4090 N N . VAL B 1 226 ? -16.064 48.840 -42.251 1.00 45.03 226 VAL B N 1
ATOM 4091 C CA . VAL B 1 226 ? -17.113 49.179 -43.213 1.00 46.63 226 VAL B CA 1
ATOM 4092 C C . VAL B 1 226 ? -18.121 50.150 -42.603 1.00 49.30 226 VAL B C 1
ATOM 4093 O O . VAL B 1 226 ? -18.486 51.148 -43.228 1.00 50.21 226 VAL B O 1
ATOM 4097 N N . ARG B 1 227 ? -18.557 49.862 -41.378 1.00 51.37 227 ARG B N 1
ATOM 4098 C CA . ARG B 1 227 ? -19.468 50.753 -40.666 1.00 54.37 227 ARG B CA 1
ATOM 4099 C C . ARG B 1 227 ? -18.875 52.150 -40.515 1.00 50.84 227 ARG B C 1
ATOM 4100 O O . ARG B 1 227 ? -19.504 53.149 -40.887 1.00 53.07 227 ARG B O 1
ATOM 4108 N N . ALA B 1 228 ? -17.663 52.209 -39.968 1.00 44.99 228 ALA B N 1
ATOM 4109 C CA . ALA B 1 228 ? -16.969 53.479 -39.770 1.00 41.10 228 ALA B CA 1
ATOM 4110 C C . ALA B 1 228 ? -16.844 54.261 -41.076 1.00 39.60 228 ALA B C 1
ATOM 4111 O O . ALA B 1 228 ? -17.090 55.463 -41.114 1.00 39.97 228 ALA B O 1
ATOM 4113 N N . ARG B 1 229 ? -16.467 53.561 -42.140 1.00 39.11 229 ARG B N 1
ATOM 4114 C CA . ARG B 1 229 ? -16.326 54.147 -43.468 1.00 39.15 229 ARG B CA 1
ATOM 4115 C C . ARG B 1 229 ? -17.642 54.745 -43.950 1.00 41.80 229 ARG B C 1
ATOM 4116 O O . ARG B 1 229 ? -17.677 55.869 -44.453 1.00 42.05 229 ARG B O 1
ATOM 4124 N N . ASN B 1 230 ? -18.723 53.988 -43.786 1.00 44.27 230 ASN B N 1
ATOM 4125 C CA . ASN B 1 230 ? -20.046 54.444 -44.198 1.00 54.89 230 ASN B CA 1
ATOM 4126 C C . ASN B 1 230 ? -20.515 55.663 -43.412 1.00 55.66 230 ASN B C 1
ATOM 4127 O O . ASN B 1 230 ? -21.205 56.528 -43.951 1.00 57.62 230 ASN B O 1
ATOM 4132 N N . ILE B 1 231 ? -20.143 55.729 -42.138 1.00 46.99 231 ILE B N 1
ATOM 4133 C CA . ILE B 1 231 ? -20.495 56.885 -41.322 1.00 53.82 231 ILE B CA 1
ATOM 4134 C C . ILE B 1 231 ? -19.675 58.112 -41.729 1.00 51.27 231 ILE B C 1
ATOM 4135 O O . ILE B 1 231 ? -20.220 59.203 -41.898 1.00 52.01 231 ILE B O 1
ATOM 4140 N N . LEU B 1 232 ? -18.371 57.919 -41.908 1.00 48.58 232 LEU B N 1
ATOM 4141 C CA . LEU B 1 232 ? -17.461 59.010 -42.253 1.00 41.42 232 LEU B CA 1
ATOM 4142 C C . LEU B 1 232 ? -17.724 59.582 -43.641 1.00 53.62 232 LEU B C 1
ATOM 4143 O O . LEU B 1 232 ? -17.516 60.771 -43.879 1.00 53.85 232 LEU B O 1
ATOM 4148 N N . SER B 1 233 ? -18.184 58.732 -44.552 1.00 54.79 233 SER B N 1
ATOM 4149 C CA . SER B 1 233 ? -18.461 59.160 -45.918 1.00 45.23 233 SER B CA 1
ATOM 4150 C C . SER B 1 233 ? -19.835 59.808 -46.016 1.00 48.68 233 SER B C 1
ATOM 4151 O O . SER B 1 233 ? -20.243 60.265 -47.084 1.00 83.85 233 SER B O 1
ATOM 4154 N N . ASP B 1 234 ? -20.543 59.847 -44.893 1.00 49.71 234 ASP B N 1
ATOM 4155 C CA . ASP B 1 234 ? -21.906 60.356 -44.863 1.00 53.38 234 ASP B CA 1
ATOM 4156 C C . ASP B 1 234 ? -22.025 61.663 -44.085 1.00 57.79 234 ASP B C 1
ATOM 4157 O O . ASP B 1 234 ? -21.733 61.706 -42.889 1.00 56.05 234 ASP B O 1
ATOM 4162 N N . PRO B 1 235 ? -22.461 62.736 -44.764 1.00 60.79 235 PRO B N 1
ATOM 4163 C CA . PRO B 1 235 ? -22.834 63.972 -44.071 1.00 62.26 235 PRO B CA 1
ATOM 4164 C C . PRO B 1 235 ? -24.092 63.729 -43.242 1.00 65.87 235 PRO B C 1
ATOM 4165 O O . PRO B 1 235 ? -24.613 62.614 -43.273 1.00 67.36 235 PRO B O 1
ATOM 4169 N N . GLU B 1 236 ? -24.559 64.745 -42.518 1.00 67.27 236 GLU B N 1
ATOM 4170 C CA . GLU B 1 236 ? -25.611 64.595 -41.503 1.00 69.96 236 GLU B CA 1
ATOM 4171 C C . GLU B 1 236 ? -25.115 63.776 -40.307 1.00 68.54 236 GLU B C 1
ATOM 4172 O O . GLU B 1 236 ? -25.802 63.664 -39.293 1.00 71.00 236 GLU B O 1
ATOM 4178 N N . ARG B 1 237 ? -23.924 63.201 -40.442 1.00 64.84 237 ARG B N 1
ATOM 4179 C CA . ARG B 1 237 ? -23.288 62.443 -39.373 1.00 62.72 237 ARG B CA 1
ATOM 4180 C C . ARG B 1 237 ? -21.874 62.962 -39.137 1.00 60.50 237 ARG B C 1
ATOM 4181 O O . ARG B 1 237 ? -21.566 63.462 -38.056 1.00 60.35 237 ARG B O 1
ATOM 4189 N N . THR B 1 238 ? -21.012 62.844 -40.143 1.00 59.42 238 THR B N 1
ATOM 4190 C CA . THR B 1 238 ? -19.643 63.332 -40.001 1.00 57.66 238 THR B CA 1
ATOM 4191 C C . THR B 1 238 ? -19.319 64.555 -40.855 1.00 58.37 238 THR B C 1
ATOM 4192 O O . THR B 1 238 ? -19.711 64.651 -42.018 1.00 60.39 238 THR B O 1
ATOM 4196 N N . ALA B 1 239 ? -18.593 65.485 -40.245 1.00 57.21 239 ALA B N 1
ATOM 4197 C CA . ALA B 1 239 ? -18.119 66.689 -40.899 1.00 47.16 239 ALA B CA 1
ATOM 4198 C C . ALA B 1 239 ? -16.605 66.776 -40.752 1.00 65.27 239 ALA B C 1
ATOM 4199 O O . ALA B 1 239 ? -16.066 66.820 -39.633 1.00 64.11 239 ALA B O 1
ATOM 4201 N N . PHE B 1 240 ? -15.919 66.775 -41.888 1.00 64.47 240 PHE B N 1
ATOM 4202 C CA . PHE B 1 240 ? -14.481 66.970 -41.891 1.00 41.31 240 PHE B CA 1
ATOM 4203 C C . PHE B 1 240 ? -14.197 68.443 -42.127 1.00 42.43 240 PHE B C 1
ATOM 4204 O O . PHE B 1 240 ? -14.709 69.042 -43.071 1.00 44.31 240 PHE B O 1
ATOM 4212 N N . ARG B 1 241 ? -13.390 69.026 -41.252 1.00 41.55 241 ARG B N 1
ATOM 4213 C CA . ARG B 1 241 ? -13.003 70.417 -41.395 1.00 42.59 241 ARG B CA 1
ATOM 4214 C C . ARG B 1 241 ? -11.495 70.532 -41.534 1.00 40.79 241 ARG B C 1
ATOM 4215 O O . ARG B 1 241 ? -10.734 69.945 -40.757 1.00 56.99 241 ARG B O 1
ATOM 4223 N N . LEU B 1 242 ? -11.064 71.277 -42.545 1.00 41.51 242 LEU B N 1
ATOM 4224 C CA . LEU B 1 242 ? -9.644 71.545 -42.706 1.00 40.27 242 LEU B CA 1
ATOM 4225 C C . LEU B 1 242 ? -9.338 72.897 -42.099 1.00 41.37 242 LEU B C 1
ATOM 4226 O O . LEU B 1 242 ? -10.140 73.815 -42.202 1.00 43.50 242 LEU B O 1
ATOM 4231 N N . VAL B 1 243 ? -8.191 73.014 -41.444 1.00 40.17 243 VAL B N 1
ATOM 4232 C CA . VAL B 1 243 ? -7.731 74.308 -40.966 1.00 41.25 243 VAL B CA 1
ATOM 4233 C C . VAL B 1 243 ? -6.395 74.624 -41.633 1.00 45.75 243 VAL B C 1
ATOM 4234 O O . VAL B 1 243 ? -5.557 73.740 -41.819 1.00 44.04 243 VAL B O 1
ATOM 4238 N N . VAL B 1 244 ? -6.221 75.879 -42.030 1.00 47.59 244 VAL B N 1
ATOM 4239 C CA . VAL B 1 244 ? -5.041 76.291 -42.779 1.00 42.35 244 VAL B CA 1
ATOM 4240 C C . VAL B 1 244 ? -4.554 77.657 -42.327 1.00 43.79 244 VAL B C 1
ATOM 4241 O O . VAL B 1 244 ? -5.265 78.381 -41.636 1.00 45.14 244 VAL B O 1
ATOM 4245 N N . ILE B 1 245 ? -3.334 78.000 -42.723 1.00 61.35 245 ILE B N 1
ATOM 4246 C CA . ILE B 1 245 ? -2.804 79.337 -42.502 1.00 63.94 245 ILE B CA 1
ATOM 4247 C C . ILE B 1 245 ? -2.523 79.971 -43.860 1.00 66.80 245 ILE B C 1
ATOM 4248 O O . ILE B 1 245 ? -2.307 79.259 -44.842 1.00 66.71 245 ILE B O 1
ATOM 4253 N N . PRO B 1 246 ? -2.535 81.311 -43.929 1.00 69.61 246 PRO B N 1
ATOM 4254 C CA . PRO B 1 246 ? -2.238 81.986 -45.198 1.00 73.52 246 PRO B CA 1
ATOM 4255 C C . PRO B 1 246 ? -0.777 81.816 -45.615 1.00 76.16 246 PRO B C 1
ATOM 4256 O O . PRO B 1 246 ? -0.069 82.811 -45.774 1.00 80.06 246 PRO B O 1
ATOM 4260 N N . GLU B 1 247 ? -0.341 80.570 -45.783 1.00 74.19 247 GLU B N 1
ATOM 4261 C CA . GLU B 1 247 ? 1.023 80.259 -46.200 1.00 76.06 247 GLU B CA 1
ATOM 4262 C C . GLU B 1 247 ? 1.013 79.048 -47.131 1.00 75.50 247 GLU B C 1
ATOM 4263 O O . GLU B 1 247 ? 0.270 78.093 -46.905 1.00 73.40 247 GLU B O 1
ATOM 4269 N N . GLU B 1 248 ? 1.842 79.099 -48.173 1.00 78.24 248 GLU B N 1
ATOM 4270 C CA . GLU B 1 248 ? 1.830 78.100 -49.246 1.00 78.47 248 GLU B CA 1
ATOM 4271 C C . GLU B 1 248 ? 1.887 76.641 -48.789 1.00 76.96 248 GLU B C 1
ATOM 4272 O O . GLU B 1 248 ? 1.207 75.790 -49.356 1.00 75.69 248 GLU B O 1
ATOM 4278 N N . MET B 1 249 ? 2.686 76.354 -47.769 1.00 77.56 249 MET B N 1
ATOM 4279 C CA . MET B 1 249 ? 2.838 74.980 -47.298 1.00 77.01 249 MET B CA 1
ATOM 4280 C C . MET B 1 249 ? 1.532 74.346 -46.823 1.00 74.85 249 MET B C 1
ATOM 4281 O O . MET B 1 249 ? 1.123 73.300 -47.328 1.00 74.30 249 MET B O 1
ATOM 4286 N N . SER B 1 250 ? 0.880 74.988 -45.859 1.00 73.80 250 SER B N 1
ATOM 4287 C CA . SER B 1 250 ? -0.379 74.485 -45.325 1.00 71.51 250 SER B CA 1
ATOM 4288 C C . SER B 1 250 ? -1.443 74.420 -46.415 1.00 72.30 250 SER B C 1
ATOM 4289 O O . SER B 1 250 ? -2.263 73.504 -46.440 1.00 70.90 250 SER B O 1
ATOM 4292 N N . ILE B 1 251 ? -1.413 75.395 -47.318 1.00 74.44 251 ILE B N 1
ATOM 4293 C CA . ILE B 1 251 ? -2.362 75.459 -48.425 1.00 74.86 251 ILE B CA 1
ATOM 4294 C C . ILE B 1 251 ? -2.240 74.250 -49.358 1.00 74.44 251 ILE B C 1
ATOM 4295 O O . ILE B 1 251 ? -3.212 73.516 -49.570 1.00 73.94 251 ILE B O 1
ATOM 4300 N N . LEU B 1 252 ? -1.041 74.040 -49.897 1.00 74.75 252 LEU B N 1
ATOM 4301 C CA . LEU B 1 252 ? -0.785 72.927 -50.810 1.00 74.63 252 LEU B CA 1
ATOM 4302 C C . LEU B 1 252 ? -1.019 71.584 -50.121 1.00 72.93 252 LEU B C 1
ATOM 4303 O O . LEU B 1 252 ? -1.712 70.709 -50.658 1.00 72.72 252 LEU B O 1
ATOM 4308 N N . GLU B 1 253 ? -0.437 71.432 -48.933 1.00 71.92 253 GLU B N 1
ATOM 4309 C CA . GLU B 1 253 ? -0.624 70.232 -48.122 1.00 70.96 253 GLU B CA 1
ATOM 4310 C C . GLU B 1 253 ? -2.098 69.891 -47.953 1.00 68.91 253 GLU B C 1
ATOM 4311 O O . GLU B 1 253 ? -2.550 68.831 -48.389 1.00 69.11 253 GLU B O 1
ATOM 4317 N N . SER B 1 254 ? -2.841 70.793 -47.317 1.00 67.09 254 SER B N 1
ATOM 4318 C CA . SER B 1 254 ? -4.269 70.595 -47.094 1.00 65.65 254 SER B CA 1
ATOM 4319 C C . SER B 1 254 ? -5.044 70.370 -48.390 1.00 68.51 254 SER B C 1
ATOM 4320 O O . SER B 1 254 ? -6.095 69.730 -48.380 1.00 68.79 254 SER B O 1
ATOM 4323 N N . GLU B 1 255 ? -4.533 70.896 -49.500 1.00 70.57 255 GLU B N 1
ATOM 4324 C CA . GLU B 1 255 ? -5.133 70.619 -50.803 1.00 72.11 255 GLU B CA 1
ATOM 4325 C C . GLU B 1 255 ? -4.992 69.138 -51.160 1.00 72.48 255 GLU B C 1
ATOM 4326 O O . GLU B 1 255 ? -5.978 68.470 -51.496 1.00 73.70 255 GLU B O 1
ATOM 4332 N N . ARG B 1 256 ? -3.765 68.627 -51.082 1.00 71.96 256 ARG B N 1
ATOM 4333 C CA . ARG B 1 256 ? -3.513 67.219 -51.388 1.00 72.02 256 ARG B CA 1
ATOM 4334 C C . ARG B 1 256 ? -4.300 66.301 -50.453 1.00 70.00 256 ARG B C 1
ATOM 4335 O O . ARG B 1 256 ? -4.913 65.318 -50.891 1.00 70.33 256 ARG B O 1
ATOM 4343 N N . ALA B 1 257 ? -4.272 66.630 -49.165 1.00 57.46 257 ALA B N 1
ATOM 4344 C CA . ALA B 1 257 ? -5.023 65.890 -48.159 1.00 55.62 257 ALA B CA 1
ATOM 4345 C C . ALA B 1 257 ? -6.501 65.881 -48.517 1.00 56.01 257 ALA B C 1
ATOM 4346 O O . ALA B 1 257 ? -7.162 64.850 -48.422 1.00 102.41 257 ALA B O 1
ATOM 4348 N N . MET B 1 258 ? -7.006 67.037 -48.936 1.00 57.02 258 MET B N 1
ATOM 4349 C CA . MET B 1 258 ? -8.376 67.159 -49.422 1.00 58.10 258 MET B CA 1
ATOM 4350 C C . MET B 1 258 ? -8.628 66.196 -50.575 1.00 59.96 258 MET B C 1
ATOM 4351 O O . MET B 1 258 ? -9.706 65.614 -50.681 1.00 69.78 258 MET B O 1
ATOM 4356 N N . LYS B 1 259 ? -7.627 66.022 -51.434 1.00 61.22 259 LYS B N 1
ATOM 4357 C CA . LYS B 1 259 ? -7.760 65.108 -52.569 1.00 69.62 259 LYS B CA 1
ATOM 4358 C C . LYS B 1 259 ? -7.770 63.628 -52.165 1.00 68.34 259 LYS B C 1
ATOM 4359 O O . LYS B 1 259 ? -8.442 62.810 -52.798 1.00 70.51 259 LYS B O 1
ATOM 4365 N N . ALA B 1 260 ? -7.028 63.280 -51.119 1.00 64.98 260 ALA B N 1
ATOM 4366 C CA . ALA B 1 260 ? -7.051 61.902 -50.626 1.00 59.64 260 ALA B CA 1
ATOM 4367 C C . ALA B 1 260 ? -8.361 61.603 -49.890 1.00 58.78 260 ALA B C 1
ATOM 4368 O O . ALA B 1 260 ? -8.960 60.534 -50.056 1.00 66.37 260 ALA B O 1
ATOM 4370 N N . LEU B 1 261 ? -8.799 62.557 -49.074 1.00 57.26 261 LEU B N 1
ATOM 4371 C CA . LEU B 1 261 ? -10.095 62.472 -48.413 1.00 56.61 261 LEU B CA 1
ATOM 4372 C C . LEU B 1 261 ? -11.178 62.342 -49.472 1.00 59.08 261 LEU B C 1
ATOM 4373 O O . LEU B 1 261 ? -12.185 61.661 -49.275 1.00 59.56 261 LEU B O 1
ATOM 4378 N N . GLN B 1 262 ? -10.953 63.009 -50.598 1.00 61.68 262 GLN B N 1
ATOM 4379 C CA . GLN B 1 262 ? -11.808 62.876 -51.763 1.00 66.20 262 GLN B CA 1
ATOM 4380 C C . GLN B 1 262 ? -11.759 61.429 -52.240 1.00 67.08 262 GLN B C 1
ATOM 4381 O O . GLN B 1 262 ? -12.792 60.842 -52.560 1.00 69.01 262 GLN B O 1
ATOM 4387 N N . LYS B 1 263 ? -10.558 60.853 -52.269 1.00 64.68 263 LYS B N 1
ATOM 4388 C CA . LYS B 1 263 ? -10.393 59.464 -52.700 1.00 69.00 263 LYS B CA 1
ATOM 4389 C C . LYS B 1 263 ? -11.186 58.489 -51.828 1.00 68.12 263 LYS B C 1
ATOM 4390 O O . LYS B 1 263 ? -11.682 57.476 -52.321 1.00 67.75 263 LYS B O 1
ATOM 4396 N N . TYR B 1 264 ? -11.322 58.799 -50.539 1.00 65.30 264 TYR B N 1
ATOM 4397 C CA . TYR B 1 264 ? -12.141 57.959 -49.653 1.00 64.41 264 TYR B CA 1
ATOM 4398 C C . TYR B 1 264 ? -13.597 58.399 -49.558 1.00 64.08 264 TYR B C 1
ATOM 4399 O O . TYR B 1 264 ? -14.398 57.775 -48.864 1.00 63.69 264 TYR B O 1
ATOM 4408 N N . GLY B 1 265 ? -13.941 59.464 -50.269 1.00 64.55 265 GLY B N 1
ATOM 4409 C CA . GLY B 1 265 ? -15.298 59.970 -50.246 1.00 65.31 265 GLY B CA 1
ATOM 4410 C C . GLY B 1 265 ? -15.720 60.592 -48.946 1.00 62.61 265 GLY B C 1
ATOM 4411 O O . GLY B 1 265 ? -16.706 60.182 -48.337 1.00 62.58 265 GLY B O 1
ATOM 4412 N N . ILE B 1 266 ? -14.988 61.611 -48.529 1.00 62.55 266 ILE B N 1
ATOM 4413 C CA . ILE B 1 266 ? -15.315 62.249 -47.286 1.00 62.90 266 ILE B CA 1
ATOM 4414 C C . ILE B 1 266 ? -15.755 63.646 -47.653 1.00 68.82 266 ILE B C 1
ATOM 4415 O O . ILE B 1 266 ? -15.139 64.304 -48.493 1.00 70.74 266 ILE B O 1
ATOM 4420 N N . PRO B 1 267 ? -16.844 64.098 -47.024 1.00 71.93 267 PRO B N 1
ATOM 4421 C CA . PRO B 1 267 ? -17.299 65.478 -47.153 1.00 73.74 267 PRO B CA 1
ATOM 4422 C C . PRO B 1 267 ? -16.369 66.376 -46.365 1.00 71.50 267 PRO B C 1
ATOM 4423 O O . PRO B 1 267 ? -16.031 66.050 -45.228 1.00 68.88 267 PRO B O 1
ATOM 4427 N N . ILE B 1 268 ? -15.940 67.477 -46.961 1.00 72.81 268 ILE B N 1
ATOM 4428 C CA . ILE B 1 268 ? -15.256 68.503 -46.202 1.00 56.38 268 ILE B CA 1
ATOM 4429 C C . ILE B 1 268 ? -16.177 69.706 -46.253 1.00 57.88 268 ILE B C 1
ATOM 4430 O O . ILE B 1 268 ? -16.291 70.359 -47.288 1.00 64.52 268 ILE B O 1
ATOM 4435 N N . ASP B 1 269 ? -16.841 69.999 -45.141 1.00 56.53 269 ASP B N 1
ATOM 4436 C CA . ASP B 1 269 ? -17.843 71.057 -45.147 1.00 73.92 269 ASP B CA 1
ATOM 4437 C C . ASP B 1 269 ? -17.211 72.438 -45.049 1.00 74.29 269 ASP B C 1
ATOM 4438 O O . ASP B 1 269 ? -17.702 73.397 -45.642 1.00 76.91 269 ASP B O 1
ATOM 4443 N N . ALA B 1 270 ? -16.113 72.530 -44.307 1.00 72.27 270 ALA B N 1
ATOM 4444 C CA . ALA B 1 270 ? -15.509 73.827 -44.038 1.00 56.71 270 ALA B CA 1
ATOM 4445 C C . ALA B 1 270 ? -13.981 73.860 -44.043 1.00 55.86 270 ALA B C 1
ATOM 4446 O O . ALA B 1 270 ? -13.300 72.924 -43.593 1.00 53.83 270 ALA B O 1
ATOM 4448 N N . VAL B 1 271 ? -13.463 74.965 -44.566 1.00 57.80 271 VAL B N 1
ATOM 4449 C CA . VAL B 1 271 ? -12.058 75.312 -44.451 1.00 57.51 271 VAL B CA 1
ATOM 4450 C C . VAL B 1 271 ? -11.965 76.529 -43.537 1.00 64.49 271 VAL B C 1
ATOM 4451 O O . VAL B 1 271 ? -12.731 77.481 -43.679 1.00 66.13 271 VAL B O 1
ATOM 4455 N N . ILE B 1 272 ? -11.035 76.491 -42.591 1.00 56.11 272 ILE B N 1
ATOM 4456 C CA . ILE B 1 272 ? -10.878 77.568 -41.627 1.00 56.40 272 ILE B CA 1
ATOM 4457 C C . ILE B 1 272 ? -9.500 78.194 -41.753 1.00 100.57 272 ILE B C 1
ATOM 4458 O O . ILE B 1 272 ? -8.493 77.567 -41.429 1.00 99.45 272 ILE B O 1
ATOM 4463 N N . VAL B 1 273 ? -9.458 79.434 -42.226 1.00 60.46 273 VAL B N 1
ATOM 4464 C CA . VAL B 1 273 ? -8.212 80.184 -42.269 1.00 62.19 273 VAL B CA 1
ATOM 4465 C C . VAL B 1 273 ? -7.963 80.749 -40.881 1.00 61.70 273 VAL B C 1
ATOM 4466 O O . VAL B 1 273 ? -8.799 81.463 -40.332 1.00 68.47 273 VAL B O 1
ATOM 4470 N N . ASN B 1 274 ? -6.807 80.420 -40.318 1.00 60.99 274 ASN B N 1
ATOM 4471 C CA . ASN B 1 274 ? -6.518 80.736 -38.927 1.00 60.45 274 ASN B CA 1
ATOM 4472 C C . ASN B 1 274 ? -5.291 81.627 -38.759 1.00 63.02 274 ASN B C 1
ATOM 4473 O O . ASN B 1 274 ? -4.437 81.704 -39.646 1.00 67.36 274 ASN B O 1
ATOM 4478 N N . GLN B 1 275 ? -5.224 82.298 -37.612 1.00 63.62 275 GLN B N 1
ATOM 4479 C CA . GLN B 1 275 ? -4.117 83.187 -37.268 1.00 67.98 275 GLN B CA 1
ATOM 4480 C C . GLN B 1 275 ? -3.985 84.349 -38.246 1.00 70.77 275 GLN B C 1
ATOM 4481 O O . GLN B 1 275 ? -2.876 84.798 -38.542 1.00 72.47 275 GLN B O 1
ATOM 4487 N N . LEU B 1 276 ? -5.116 84.833 -38.751 1.00 70.58 276 LEU B N 1
ATOM 4488 C CA . LEU B 1 276 ? -5.088 85.980 -39.649 1.00 74.28 276 LEU B CA 1
ATOM 4489 C C . LEU B 1 276 ? -4.711 87.243 -38.893 1.00 85.08 276 LEU B C 1
ATOM 4490 O O . LEU B 1 276 ? -5.231 87.513 -37.816 1.00 84.37 276 LEU B O 1
ATOM 4495 N N . ILE B 1 277 ? -3.790 88.014 -39.449 1.00 88.62 277 ILE B N 1
ATOM 4496 C CA . ILE B 1 277 ? -3.440 89.286 -38.846 1.00 84.59 277 ILE B CA 1
ATOM 4497 C C . ILE B 1 277 ? -4.591 90.261 -39.098 1.00 96.16 277 ILE B C 1
ATOM 4498 O O . ILE B 1 277 ? -4.978 90.473 -40.246 1.00 97.62 277 ILE B O 1
ATOM 4503 N N . PRO B 1 278 ? -5.152 90.844 -38.023 1.00 96.54 278 PRO B N 1
ATOM 4504 C CA . PRO B 1 278 ? -6.323 91.722 -38.119 1.00 98.40 278 PRO B CA 1
ATOM 4505 C C . PRO B 1 278 ? -6.089 92.907 -39.044 1.00 94.18 278 PRO B C 1
ATOM 4506 O O . PRO B 1 278 ? -4.944 93.317 -39.250 1.00 96.82 278 PRO B O 1
ATOM 4510 N N . GLU B 1 279 ? -7.170 93.448 -39.597 1.00 99.75 279 GLU B N 1
ATOM 4511 C CA . GLU B 1 279 ? -7.066 94.493 -40.614 1.00 104.94 279 GLU B CA 1
ATOM 4512 C C . GLU B 1 279 ? -6.473 95.797 -40.091 1.00 109.73 279 GLU B C 1
ATOM 4513 O O . GLU B 1 279 ? -5.991 96.615 -40.871 1.00 113.75 279 GLU B O 1
ATOM 4519 N N . ASP B 1 280 ? -6.490 96.002 -38.778 1.00 109.76 280 ASP B N 1
ATOM 4520 C CA . ASP B 1 280 ? -5.835 97.189 -38.254 1.00 114.86 280 ASP B CA 1
ATOM 4521 C C . ASP B 1 280 ? -4.400 96.837 -37.883 1.00 114.94 280 ASP B C 1
ATOM 4522 O O . ASP B 1 280 ? -4.127 96.239 -36.845 1.00 112.61 280 ASP B O 1
ATOM 4527 N N . VAL B 1 281 ? -3.484 97.274 -38.739 1.00 117.97 281 VAL B N 1
ATOM 4528 C CA . VAL B 1 281 ? -2.053 97.070 -38.556 1.00 118.35 281 VAL B CA 1
ATOM 4529 C C . VAL B 1 281 ? -1.333 98.208 -39.233 1.00 123.87 281 VAL B C 1
ATOM 4530 O O . VAL B 1 281 ? -1.800 98.758 -40.233 1.00 126.29 281 VAL B O 1
ATOM 4534 N N . GLN B 1 282 ? -0.187 98.560 -38.674 1.00 126.16 282 GLN B N 1
ATOM 4535 C CA . GLN B 1 282 ? 0.427 99.828 -39.003 1.00 132.51 282 GLN B CA 1
ATOM 4536 C C . GLN B 1 282 ? 1.884 99.708 -39.401 1.00 134.72 282 GLN B C 1
ATOM 4537 O O . GLN B 1 282 ? 2.248 100.082 -40.512 1.00 138.17 282 GLN B O 1
ATOM 4543 N N . CYS B 1 283 ? 2.724 99.230 -38.490 1.00 133.03 283 CYS B N 1
ATOM 4544 C CA . CYS B 1 283 ? 4.145 99.129 -38.791 1.00 134.76 283 CYS B CA 1
ATOM 4545 C C . CYS B 1 283 ? 4.409 98.228 -39.997 1.00 131.32 283 CYS B C 1
ATOM 4546 O O . CYS B 1 283 ? 3.713 97.235 -40.214 1.00 125.94 283 CYS B O 1
ATOM 4549 N N . ASP B 1 284 ? 5.429 98.596 -40.768 1.00 134.94 284 ASP B N 1
ATOM 4550 C CA . ASP B 1 284 ? 5.725 97.987 -42.069 1.00 133.59 284 ASP B CA 1
ATOM 4551 C C . ASP B 1 284 ? 5.822 96.465 -42.044 1.00 127.51 284 ASP B C 1
ATOM 4552 O O . ASP B 1 284 ? 5.550 95.798 -43.048 1.00 125.15 284 ASP B O 1
ATOM 4557 N N . PHE B 1 285 ? 6.232 95.929 -40.898 1.00 125.49 285 PHE B N 1
ATOM 4558 C CA . PHE B 1 285 ? 6.401 94.492 -40.714 1.00 119.33 285 PHE B CA 1
ATOM 4559 C C . PHE B 1 285 ? 5.121 93.726 -41.030 1.00 114.03 285 PHE B C 1
ATOM 4560 O O . PHE B 1 285 ? 5.055 92.944 -41.994 1.00 125.56 285 PHE B O 1
ATOM 4568 N N . CYS B 1 286 ? 4.104 93.958 -40.205 1.00 112.49 286 CYS B N 1
ATOM 4569 C CA . CYS B 1 286 ? 2.803 93.335 -40.400 1.00 107.99 286 CYS B CA 1
ATOM 4570 C C . CYS B 1 286 ? 2.110 93.816 -41.677 1.00 109.55 286 CYS B C 1
ATOM 4571 O O . CYS B 1 286 ? 1.183 93.167 -42.160 1.00 134.06 286 CYS B O 1
ATOM 4574 N N . ARG B 1 287 ? 2.561 94.944 -42.223 1.00 114.99 287 ARG B N 1
ATOM 4575 C CA . ARG B 1 287 ? 2.099 95.379 -43.538 1.00 117.18 287 ARG B CA 1
ATOM 4576 C C . ARG B 1 287 ? 2.498 94.346 -44.583 1.00 124.82 287 ARG B C 1
ATOM 4577 O O . ARG B 1 287 ? 1.647 93.798 -45.286 1.00 122.39 287 ARG B O 1
ATOM 4585 N N . ALA B 1 288 ? 3.798 94.072 -44.663 1.00 125.78 288 ALA B N 1
ATOM 4586 C CA . ALA B 1 288 ? 4.320 93.068 -45.587 1.00 113.82 288 ALA B CA 1
ATOM 4587 C C . ALA B 1 288 ? 3.701 91.694 -45.331 1.00 107.67 288 ALA B C 1
ATOM 4588 O O . ALA B 1 288 ? 3.191 91.041 -46.260 1.00 105.64 288 ALA B O 1
ATOM 4590 N N . ARG B 1 289 ? 3.740 91.263 -44.071 1.00 105.03 289 ARG B N 1
ATOM 4591 C CA . ARG B 1 289 ? 3.203 89.951 -43.711 1.00 99.48 289 ARG B CA 1
ATOM 4592 C C . ARG B 1 289 ? 1.731 89.785 -44.097 1.00 97.17 289 ARG B C 1
ATOM 4593 O O . ARG B 1 289 ? 1.328 88.726 -44.584 1.00 93.78 289 ARG B O 1
ATOM 4601 N N . ARG B 1 290 ? 0.935 90.833 -43.900 1.00 99.93 290 ARG B N 1
ATOM 4602 C CA . ARG B 1 290 ? -0.481 90.754 -44.247 1.00 99.01 290 ARG B CA 1
ATOM 4603 C C . ARG B 1 290 ? -0.719 90.863 -45.752 1.00 101.99 290 ARG B C 1
ATOM 4604 O O . ARG B 1 290 ? -1.704 90.329 -46.260 1.00 100.61 290 ARG B O 1
ATOM 4612 N N . GLU B 1 291 ? 0.170 91.559 -46.460 1.00 106.46 291 GLU B N 1
ATOM 4613 C CA . GLU B 1 291 ? 0.136 91.556 -47.923 1.00 109.02 291 GLU B CA 1
ATOM 4614 C C . GLU B 1 291 ? 0.251 90.116 -48.404 1.00 105.76 291 GLU B C 1
ATOM 4615 O O . GLU B 1 291 ? -0.584 89.621 -49.182 1.00 104.84 291 GLU B O 1
ATOM 4621 N N . LEU B 1 292 ? 1.294 89.445 -47.920 1.00 104.38 292 LEU B N 1
ATOM 4622 C CA . LEU B 1 292 ? 1.509 88.035 -48.231 1.00 100.87 292 LEU B CA 1
ATOM 4623 C C . LEU B 1 292 ? 0.296 87.187 -47.869 1.00 95.50 292 LEU B C 1
ATOM 4624 O O . LEU B 1 292 ? -0.140 86.339 -48.655 1.00 94.57 292 LEU B O 1
ATOM 4629 N N . GLN B 1 293 ? -0.249 87.424 -46.679 1.00 91.71 293 GLN B N 1
ATOM 4630 C CA . GLN B 1 293 ? -1.426 86.689 -46.225 1.00 86.72 293 GLN B CA 1
ATOM 4631 C C . 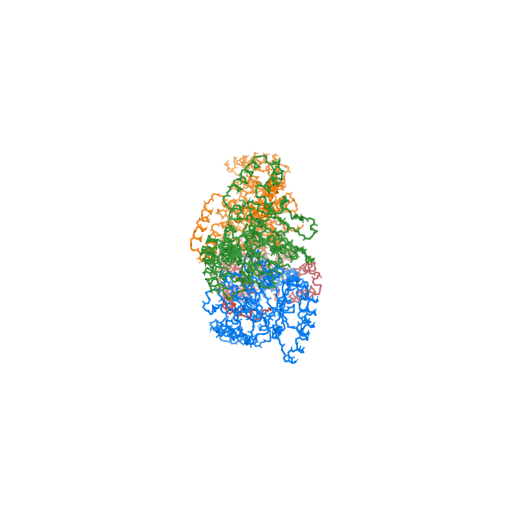GLN B 1 293 ? -2.627 86.908 -47.142 1.00 87.70 293 GLN B C 1
ATOM 4632 O O . GLN B 1 293 ? -3.476 86.032 -47.274 1.00 84.90 293 GLN B O 1
ATOM 4638 N N . LEU B 1 294 ? -2.689 88.073 -47.781 1.00 92.05 294 LEU B N 1
ATOM 4639 C CA . LEU B 1 294 ? -3.762 88.364 -48.726 1.00 93.86 294 LEU B CA 1
ATOM 4640 C C . LEU B 1 294 ? -3.557 87.615 -50.037 1.00 93.97 294 LEU B C 1
ATOM 4641 O O . LEU B 1 294 ? -4.510 87.058 -50.594 1.00 93.01 294 LEU B O 1
ATOM 4646 N N . LYS B 1 295 ? -2.319 87.601 -50.529 1.00 95.39 295 LYS B N 1
ATOM 4647 C CA . LYS B 1 295 ? -1.996 86.792 -51.705 1.00 95.27 295 LYS B CA 1
ATOM 4648 C C . LYS B 1 295 ? -2.398 85.334 -51.478 1.00 90.56 295 LYS B C 1
ATOM 4649 O O . LYS B 1 295 ? -3.103 84.721 -52.297 1.00 90.17 295 LYS B O 1
ATOM 4655 N N . ARG B 1 296 ? -1.960 84.790 -50.348 1.00 87.75 296 ARG B N 1
ATOM 4656 C CA . ARG B 1 296 ? -2.274 83.410 -50.001 1.00 84.45 296 ARG B CA 1
ATOM 4657 C C . ARG B 1 296 ? -3.771 83.217 -49.772 1.00 85.65 296 ARG B C 1
ATOM 4658 O O . ARG B 1 296 ? -4.298 82.124 -49.970 1.00 84.02 296 ARG B O 1
ATOM 4666 N N . LEU B 1 297 ? -4.453 84.282 -49.357 1.00 88.89 297 LEU B N 1
ATOM 4667 C CA . LEU B 1 297 ? -5.900 84.234 -49.173 1.00 89.42 297 LEU B CA 1
ATOM 4668 C C . LEU B 1 297 ? -6.619 84.122 -50.510 1.00 92.04 297 LEU B C 1
ATOM 4669 O O . LEU B 1 297 ? -7.655 83.467 -50.610 1.00 90.67 297 LEU B O 1
ATOM 4674 N N . GLU B 1 298 ? -6.071 84.765 -51.537 1.00 96.14 298 GLU B N 1
ATOM 4675 C CA . GLU B 1 298 ? -6.631 84.630 -52.877 1.00 90.72 298 GLU B CA 1
ATOM 4676 C C . GLU B 1 298 ? -6.344 83.233 -53.413 1.00 88.31 298 GLU B C 1
ATOM 4677 O O . GLU B 1 298 ? -7.182 82.632 -54.095 1.00 88.53 298 GLU B O 1
ATOM 4683 N N . MET B 1 299 ? -5.159 82.717 -53.094 1.00 90.97 299 MET B N 1
ATOM 4684 C CA . MET B 1 299 ? -4.822 81.338 -53.442 1.00 88.39 299 MET B CA 1
ATOM 4685 C C . MET B 1 299 ? -5.831 80.360 -52.831 1.00 85.07 299 MET B C 1
ATOM 4686 O O . MET B 1 299 ? -6.299 79.431 -53.495 1.00 84.61 299 MET B O 1
ATOM 4691 N N . ILE B 1 300 ? -6.164 80.590 -51.563 1.00 78.43 300 ILE B N 1
ATOM 4692 C CA . ILE B 1 300 ? -7.131 79.765 -50.844 1.00 75.37 300 ILE B CA 1
ATOM 4693 C C . ILE B 1 300 ? -8.524 79.876 -51.452 1.00 77.06 300 ILE B C 1
ATOM 4694 O O . ILE B 1 300 ? -9.158 78.865 -51.760 1.00 75.97 300 ILE B O 1
ATOM 4699 N N . LYS B 1 301 ? -8.993 81.108 -51.632 1.00 80.13 301 LYS B N 1
ATOM 4700 C CA . LYS B 1 301 ? -10.311 81.346 -52.215 1.00 82.46 301 LYS B CA 1
ATOM 4701 C C . LYS B 1 301 ? -10.389 80.852 -53.657 1.00 84.83 301 LYS B C 1
ATOM 4702 O O . LYS B 1 301 ? -11.473 80.761 -54.233 1.00 90.61 301 LYS B O 1
ATOM 4708 N N . GLU B 1 302 ? -9.234 80.536 -54.236 1.00 84.93 302 GLU B N 1
ATOM 4709 C CA . GLU B 1 302 ? -9.190 79.868 -55.532 1.00 98.41 302 GLU B CA 1
ATOM 4710 C C . GLU B 1 302 ? -9.326 78.354 -55.378 1.00 94.62 302 GLU B C 1
ATOM 4711 O O . GLU B 1 302 ? -10.304 77.763 -55.836 1.00 95.38 302 GLU B O 1
ATOM 4717 N N . LYS B 1 303 ? -8.341 77.732 -54.733 1.00 90.96 303 LYS B N 1
ATOM 4718 C CA . LYS B 1 303 ? -8.320 76.277 -54.583 1.00 88.08 303 LYS B CA 1
ATOM 4719 C C . LYS B 1 303 ? -9.508 75.751 -53.779 1.00 86.20 303 LYS B C 1
ATOM 4720 O O . LYS B 1 303 ? -10.209 74.836 -54.210 1.00 86.53 303 LYS B O 1
ATOM 4726 N N . PHE B 1 304 ? -9.718 76.336 -52.605 1.00 73.74 304 PHE B N 1
ATOM 4727 C CA . PHE B 1 304 ? -10.743 75.875 -51.674 1.00 71.52 304 PHE B CA 1
ATOM 4728 C C . PHE B 1 304 ? -12.059 76.640 -51.812 1.00 73.81 304 PHE B C 1
ATOM 4729 O O . PHE B 1 304 ? -12.979 76.452 -51.016 1.00 72.38 304 PHE B O 1
ATOM 4737 N N . GLY B 1 305 ? -12.128 77.511 -52.816 1.00 83.26 305 GLY B N 1
ATOM 4738 C CA . GLY B 1 305 ? -13.290 78.354 -53.045 1.00 86.42 305 GLY B CA 1
ATOM 4739 C C . GLY B 1 305 ? -14.626 77.636 -53.102 1.00 86.82 305 GLY B C 1
ATOM 4740 O O . GLY B 1 305 ? -15.649 78.196 -52.716 1.00 87.85 305 GLY B O 1
ATOM 4741 N N . ASP B 1 306 ? -14.616 76.394 -53.574 1.00 86.56 306 ASP B N 1
ATOM 4742 C CA . ASP B 1 306 ? -15.835 75.594 -53.676 1.00 88.00 306 ASP B CA 1
ATOM 4743 C C . ASP B 1 306 ? -16.348 75.132 -52.308 1.00 84.59 306 ASP B C 1
ATOM 4744 O O . ASP B 1 306 ? -17.404 74.506 -52.210 1.00 85.20 306 ASP B O 1
ATOM 4749 N N . LYS B 1 307 ? -15.592 75.446 -51.259 1.00 81.29 307 LYS B N 1
ATOM 4750 C CA . LYS B 1 307 ? -15.958 75.078 -49.895 1.00 77.93 307 LYS B CA 1
ATOM 4751 C C . LYS B 1 307 ? -16.279 76.315 -49.064 1.00 70.67 307 LYS B C 1
ATOM 4752 O O . LYS B 1 307 ? -15.834 77.418 -49.380 1.00 72.63 307 LYS B O 1
ATOM 4758 N N . VAL B 1 308 ? -17.071 76.129 -48.011 1.00 68.85 308 VAL B N 1
ATOM 4759 C CA . VAL B 1 308 ? -17.303 77.193 -47.042 1.00 68.52 308 VAL B CA 1
ATOM 4760 C C . VAL B 1 308 ? -15.982 77.549 -46.376 1.00 66.46 308 VAL B C 1
ATOM 4761 O O . VAL B 1 308 ? -15.276 76.675 -45.874 1.00 64.57 308 VAL B O 1
ATOM 4765 N N . ILE B 1 309 ? -15.644 78.833 -46.389 1.00 60.93 309 ILE B N 1
ATOM 4766 C CA . ILE B 1 309 ? -14.420 79.301 -45.755 1.00 56.05 309 ILE B CA 1
ATOM 4767 C C . ILE B 1 309 ? -14.740 80.171 -44.547 1.00 71.70 309 ILE B C 1
ATOM 4768 O O . ILE B 1 309 ? -15.552 81.092 -44.630 1.00 73.23 309 ILE B O 1
ATOM 4773 N N . ALA B 1 310 ? -14.100 79.868 -43.424 1.00 56.07 310 ALA B N 1
ATOM 4774 C CA . ALA B 1 310 ? -14.247 80.672 -42.220 1.00 57.07 310 ALA B CA 1
ATOM 4775 C C . ALA B 1 310 ? -12.916 81.332 -41.889 1.00 89.30 310 ALA B C 1
ATOM 4776 O O . ALA B 1 310 ? -11.855 80.809 -42.229 1.00 88.31 310 ALA B O 1
ATOM 4778 N N . TYR B 1 311 ? -12.974 82.482 -41.227 1.00 59.72 311 TYR B N 1
ATOM 4779 C CA . TYR B 1 311 ? -11.771 83.241 -40.917 1.00 60.69 311 TYR B CA 1
ATOM 4780 C C . TYR B 1 311 ? -11.631 83.490 -39.420 1.00 80.54 311 TYR B C 1
ATOM 4781 O O . TYR B 1 311 ? -12.578 83.919 -38.761 1.00 81.91 311 TYR B O 1
ATOM 4790 N N . VAL B 1 312 ? -10.444 83.215 -38.889 1.00 80.16 312 VAL B N 1
ATOM 4791 C CA . VAL B 1 312 ? -10.142 83.517 -37.497 1.00 62.87 312 VAL B CA 1
ATOM 4792 C C . VAL B 1 312 ? -8.894 84.394 -37.448 1.00 71.73 312 VAL B C 1
ATOM 4793 O O . VAL B 1 312 ? -7.925 84.155 -38.177 1.00 70.79 312 VAL B O 1
ATOM 4797 N N . PRO B 1 313 ? -8.901 85.414 -36.578 1.00 66.66 313 PRO B N 1
ATOM 4798 C CA . PRO B 1 313 ? -7.719 86.271 -36.615 1.00 68.04 313 PRO B CA 1
ATOM 4799 C C . PRO B 1 313 ? -6.589 85.710 -35.768 1.00 67.60 313 PRO B C 1
ATOM 4800 O O . PRO B 1 313 ? -6.764 84.702 -35.085 1.00 66.37 313 PRO B O 1
ATOM 4804 N N . LEU B 1 314 ? -5.440 86.373 -35.815 1.00 82.11 314 LEU B N 1
ATOM 4805 C CA . LEU B 1 314 ? -4.343 86.056 -34.920 1.00 82.34 314 LEU B CA 1
ATOM 4806 C C . LEU B 1 314 ? -4.597 86.866 -33.665 1.00 71.71 314 LEU B C 1
ATOM 4807 O O . LEU B 1 314 ? -4.640 88.094 -33.713 1.00 74.13 314 LEU B O 1
ATOM 4812 N N . LEU B 1 315 ? -4.791 86.186 -32.544 1.00 71.53 315 LEU B N 1
ATOM 4813 C CA . LEU B 1 315 ? -5.179 86.877 -31.324 1.00 74.26 315 LEU B CA 1
ATOM 4814 C C . LEU B 1 315 ? -3.997 87.614 -30.710 1.00 89.41 315 LEU B C 1
ATOM 4815 O O . LEU B 1 315 ? -2.856 87.154 -30.796 1.00 88.56 315 LEU B O 1
ATOM 4820 N N . ARG B 1 316 ? -4.278 88.768 -30.113 1.00 79.68 316 ARG B N 1
ATOM 4821 C CA . ARG B 1 316 ? -3.275 89.513 -29.364 1.00 92.48 316 ARG B CA 1
ATOM 4822 C C . ARG B 1 316 ? -2.702 88.609 -28.288 1.00 92.36 316 ARG B C 1
ATOM 4823 O O . ARG B 1 316 ? -1.487 88.517 -28.118 1.00 92.73 316 ARG B O 1
ATOM 4831 N N . THR B 1 317 ? -3.595 87.941 -27.567 1.00 91.96 317 THR B N 1
ATOM 4832 C CA . THR B 1 317 ? -3.205 86.940 -26.587 1.00 91.42 317 THR B CA 1
ATOM 4833 C C . THR B 1 317 ? -2.906 85.610 -27.266 1.00 87.46 317 THR B C 1
ATOM 4834 O O . THR B 1 317 ? -3.475 85.294 -28.309 1.00 85.54 317 THR B O 1
ATOM 4838 N N . GLU B 1 318 ? -1.995 84.842 -26.679 1.00 86.20 318 GLU B N 1
ATOM 4839 C CA . GLU B 1 318 ? -1.817 83.450 -27.062 1.00 82.29 318 GLU B CA 1
ATOM 4840 C C . GLU B 1 318 ? -3.136 82.762 -26.745 1.00 81.92 318 GLU B C 1
ATOM 4841 O O . GLU B 1 318 ? -3.821 83.157 -25.802 1.00 83.77 318 GLU B O 1
ATOM 4847 N N . ALA B 1 319 ? -3.510 81.737 -27.505 1.00 79.83 319 ALA B N 1
ATOM 4848 C CA . ALA B 1 319 ? -4.805 81.121 -27.252 1.00 79.18 319 ALA B CA 1
ATOM 4849 C C . ALA B 1 319 ? -4.618 79.987 -26.261 1.00 77.60 319 ALA B C 1
ATOM 4850 O O . ALA B 1 319 ? -4.109 78.918 -26.598 1.00 74.89 319 ALA B O 1
ATOM 4852 N N . LYS B 1 320 ? -5.053 80.237 -25.031 1.00 79.62 320 LYS B N 1
ATOM 4853 C CA . LYS B 1 320 ? -4.887 79.286 -23.946 1.00 80.06 320 LYS B CA 1
ATOM 4854 C C . LYS B 1 320 ? -6.156 79.133 -23.120 1.00 82.53 320 LYS B C 1
ATOM 4855 O O . LYS B 1 320 ? -6.805 78.089 -23.135 1.00 82.36 320 LYS B O 1
ATOM 4861 N N . GLY B 1 321 ? -6.498 80.198 -22.401 1.00 84.99 321 GLY B N 1
ATOM 4862 C CA . GLY B 1 321 ? -7.605 80.179 -21.464 1.00 85.83 321 GLY B CA 1
ATOM 4863 C C . GLY B 1 321 ? -8.958 79.972 -22.111 1.00 83.59 321 GLY B C 1
ATOM 4864 O O . GLY B 1 321 ? -9.134 80.221 -23.305 1.00 81.58 321 GLY B O 1
ATOM 4865 N N . ILE B 1 322 ? -9.916 79.518 -21.309 1.00 83.87 322 ILE B N 1
ATOM 4866 C CA . ILE B 1 322 ? -11.273 79.264 -21.777 1.00 82.26 322 ILE B CA 1
ATOM 4867 C C . ILE B 1 322 ? -11.926 80.545 -22.282 1.00 83.50 322 ILE B C 1
ATOM 4868 O O . ILE B 1 322 ? -12.850 80.498 -23.083 1.00 81.82 322 ILE B O 1
ATOM 4873 N N . GLU B 1 323 ? -11.446 81.689 -21.808 1.00 87.03 323 GLU B N 1
ATOM 4874 C CA . GLU B 1 323 ? -11.947 82.970 -22.293 1.00 90.43 323 GLU B CA 1
ATOM 4875 C C . GLU B 1 323 ? -11.595 83.172 -23.763 1.00 88.44 323 GLU B C 1
ATOM 4876 O O . GLU B 1 323 ? -12.458 83.511 -24.579 1.00 89.27 323 GLU B O 1
ATOM 4882 N N . THR B 1 324 ? -10.327 82.950 -24.096 1.00 85.67 324 THR B N 1
ATOM 4883 C CA . THR B 1 324 ? -9.880 83.005 -25.482 1.00 82.19 324 THR B CA 1
ATOM 4884 C C . THR B 1 324 ? -10.600 81.940 -26.307 1.00 78.93 324 THR B C 1
ATOM 4885 O O . THR B 1 324 ? -10.913 82.153 -27.480 1.00 77.88 324 THR B O 1
ATOM 4889 N N . LEU B 1 325 ? -10.873 80.801 -25.676 1.00 77.27 325 LEU B N 1
ATOM 4890 C CA . LEU B 1 325 ? -11.589 79.704 -26.322 1.00 73.65 325 LEU B CA 1
ATOM 4891 C C . LEU B 1 325 ? -13.017 80.089 -26.712 1.00 74.41 325 LEU B C 1
ATOM 4892 O O . LEU B 1 325 ? -13.449 79.823 -27.831 1.00 67.48 325 LEU B O 1
ATOM 4897 N N . LYS B 1 326 ? -13.744 80.707 -25.785 1.00 71.90 326 LYS B N 1
ATOM 4898 C CA . LYS B 1 326 ? -15.109 81.153 -26.044 1.00 73.05 326 LYS B CA 1
ATOM 4899 C C . LYS B 1 326 ? -15.102 82.285 -27.062 1.00 88.38 326 LYS B C 1
ATOM 4900 O O . LYS B 1 326 ? -16.015 82.403 -27.886 1.00 87.97 326 LYS B O 1
ATOM 4906 N N . GLN B 1 327 ? -14.070 83.121 -26.992 1.00 74.82 327 GLN B N 1
ATOM 4907 C CA . GLN B 1 327 ? -13.897 84.199 -27.957 1.00 75.49 327 GLN B CA 1
ATOM 4908 C C . GLN B 1 327 ? -13.816 83.627 -29.368 1.00 101.92 327 GLN B C 1
ATOM 4909 O O . GLN B 1 327 ? -14.594 84.007 -30.247 1.00 101.87 327 GLN B O 1
ATOM 4915 N N . ILE B 1 328 ? -12.883 82.699 -29.572 1.00 70.08 328 ILE B N 1
ATOM 4916 C CA . ILE B 1 328 ? -12.732 82.029 -30.862 1.00 67.30 328 ILE B CA 1
ATOM 4917 C C . ILE B 1 328 ? -14.023 81.319 -31.258 1.00 66.19 328 ILE B C 1
ATOM 4918 O O . ILE B 1 328 ? -14.401 81.307 -32.431 1.00 83.08 328 ILE B O 1
ATOM 4923 N N . ALA B 1 329 ? -14.691 80.733 -30.269 1.00 66.64 329 ALA B N 1
ATOM 4924 C CA . ALA B 1 329 ? -15.990 80.103 -30.471 1.00 66.05 329 ALA B CA 1
ATOM 4925 C C . ALA B 1 329 ? -16.947 81.057 -31.175 1.00 67.41 329 ALA B C 1
ATOM 4926 O O . ALA B 1 329 ? -17.415 80.764 -32.271 1.00 66.02 329 ALA B O 1
ATOM 4928 N N . LYS B 1 330 ? -17.240 82.192 -30.546 1.00 70.31 330 LYS B N 1
ATOM 4929 C CA . LYS B 1 330 ? -18.112 83.184 -31.176 1.00 83.37 330 LYS B CA 1
ATOM 4930 C C . LYS B 1 330 ? -17.568 83.677 -32.520 1.00 82.31 330 LYS B C 1
ATOM 4931 O O . LYS B 1 330 ? -18.339 84.000 -33.426 1.00 82.69 330 LYS B O 1
ATOM 4937 N N . ILE B 1 331 ? -16.245 83.734 -32.651 1.00 80.80 331 ILE B N 1
ATOM 4938 C CA . ILE B 1 331 ? -15.631 84.141 -33.914 1.00 78.91 331 ILE B CA 1
ATOM 4939 C C . ILE B 1 331 ? -15.991 83.175 -35.052 1.00 75.95 331 ILE B C 1
ATOM 4940 O O . ILE B 1 331 ? -16.224 83.598 -36.185 1.00 66.41 331 ILE B O 1
ATOM 4945 N N . LEU B 1 332 ? -16.055 81.883 -34.743 1.00 73.92 332 LEU B N 1
ATOM 4946 C CA . LEU B 1 332 ? -16.456 80.883 -35.732 1.00 71.46 332 LEU B CA 1
ATOM 4947 C C . LEU B 1 332 ? -17.972 80.716 -35.830 1.00 72.27 332 LEU B C 1
ATOM 4948 O O . LEU B 1 332 ? -18.479 80.159 -36.804 1.00 70.85 332 LEU B O 1
ATOM 4953 N N . TYR B 1 333 ? -18.690 81.202 -34.823 1.00 74.21 333 TYR B N 1
ATOM 4954 C CA . TYR B 1 333 ? -20.138 81.032 -34.765 1.00 74.51 333 TYR B CA 1
ATOM 4955 C C . TYR B 1 333 ? -20.802 82.268 -34.167 1.00 78.82 333 TYR B C 1
ATOM 4956 O O . TYR B 1 333 ? -22.012 82.462 -34.298 1.00 80.47 333 TYR B O 1
ATOM 4965 N N . THR C 1 26 ? -24.812 -5.713 -30.801 1.00 105.22 26 THR C N 1
ATOM 4966 C CA . THR C 1 26 ? -23.684 -6.384 -31.436 1.00 105.91 26 THR C CA 1
ATOM 4967 C C . THR C 1 26 ? -22.800 -7.085 -30.411 1.00 104.04 26 THR C C 1
ATOM 4968 O O . THR C 1 26 ? -22.387 -6.486 -29.418 1.00 103.66 26 THR C O 1
ATOM 4972 N N . LYS C 1 27 ? -22.514 -8.357 -30.662 1.00 103.27 27 LYS C N 1
ATOM 4973 C CA . LYS C 1 27 ? -21.606 -9.122 -29.820 1.00 96.77 27 LYS C CA 1
ATOM 4974 C C . LYS C 1 27 ? -20.248 -9.183 -30.503 1.00 93.78 27 LYS C C 1
ATOM 4975 O O . LYS C 1 27 ? -20.164 -9.212 -31.727 1.00 94.03 27 LYS C O 1
ATOM 4981 N N . TYR C 1 28 ? -19.180 -9.184 -29.718 1.00 91.16 28 TYR C N 1
ATOM 4982 C CA . TYR C 1 28 ? -17.843 -9.248 -30.290 1.00 88.37 28 TYR C CA 1
ATOM 4983 C C . TYR C 1 28 ? -17.106 -10.474 -29.778 1.00 86.66 28 TYR C C 1
ATOM 4984 O O . TYR C 1 28 ? -17.168 -10.787 -28.601 1.00 86.59 28 TYR C O 1
ATOM 4993 N N . ILE C 1 29 ? -16.432 -11.185 -30.673 1.00 85.62 29 ILE C N 1
ATOM 4994 C CA . ILE C 1 29 ? -15.600 -12.313 -30.277 1.00 84.00 29 ILE C CA 1
ATOM 4995 C C . ILE C 1 29 ? -14.227 -12.104 -30.884 1.00 87.52 29 ILE C C 1
ATOM 4996 O O . ILE C 1 29 ? -14.120 -11.811 -32.072 1.00 87.91 29 ILE C O 1
ATOM 5001 N N . MET C 1 30 ? -13.170 -12.237 -30.092 1.00 78.89 30 MET C N 1
ATOM 5002 C CA . MET C 1 30 ? -11.839 -12.088 -30.682 1.00 80.60 30 MET C CA 1
ATOM 5003 C C . MET C 1 30 ? -10.802 -13.100 -30.210 1.00 79.25 30 MET C C 1
ATOM 5004 O O . MET C 1 30 ? -10.601 -13.301 -29.013 1.00 78.33 30 MET C O 1
ATOM 5009 N N . PHE C 1 31 ? -10.147 -13.731 -31.179 1.00 79.51 31 PHE C N 1
ATOM 5010 C CA . PHE C 1 31 ? -9.147 -14.752 -30.908 1.00 78.11 31 PHE C CA 1
ATOM 5011 C C . PHE C 1 31 ? -7.747 -14.166 -30.875 1.00 75.01 31 PHE C C 1
ATOM 5012 O O . PHE C 1 31 ? -7.423 -13.268 -31.648 1.00 69.31 31 PHE C O 1
ATOM 5020 N N . GLY C 1 32 ? -6.915 -14.697 -29.987 1.00 68.01 32 GLY C N 1
ATOM 5021 C CA . GLY C 1 32 ? -5.537 -14.261 -29.893 1.00 65.43 32 GLY C CA 1
ATOM 5022 C C . GLY C 1 32 ? -4.626 -15.408 -29.513 1.00 64.22 32 GLY C C 1
ATOM 5023 O O . GLY C 1 32 ? -5.080 -16.435 -29.013 1.00 67.01 32 GLY C O 1
ATOM 5024 N N . GLY C 1 33 ? -3.333 -15.227 -29.749 1.00 62.16 33 GLY C N 1
ATOM 5025 C CA . GLY C 1 33 ? -2.360 -16.281 -29.536 1.00 61.06 33 GLY C CA 1
ATOM 5026 C C . GLY C 1 33 ? -1.141 -16.048 -30.402 1.00 59.58 33 GLY C C 1
ATOM 5027 O O . GLY C 1 33 ? -1.040 -15.024 -31.076 1.00 82.60 33 GLY C O 1
ATOM 5028 N N . LYS C 1 34 ? -0.217 -17.003 -30.397 1.00 62.39 34 LYS C N 1
ATOM 5029 C CA . LYS C 1 34 ? 1.036 -16.843 -31.121 1.00 61.48 34 LYS C CA 1
ATOM 5030 C C . LYS C 1 34 ? 0.813 -16.981 -32.625 1.00 62.62 34 LYS C C 1
ATOM 5031 O O . LYS C 1 34 ? -0.293 -17.287 -33.072 1.00 64.59 34 LYS C O 1
ATOM 5037 N N . GLY C 1 35 ? 1.871 -16.764 -33.400 1.00 61.64 35 GLY C N 1
ATOM 5038 C CA . GLY C 1 35 ? 1.836 -17.005 -34.828 1.00 63.42 35 GLY C CA 1
ATOM 5039 C C . GLY C 1 35 ? 1.662 -18.489 -35.062 1.00 65.64 35 GLY C C 1
ATOM 5040 O O . GLY C 1 35 ? 2.113 -19.303 -34.257 1.00 64.94 35 GLY C O 1
ATOM 5041 N N . GLY C 1 36 ? 1.024 -18.847 -36.170 1.00 68.83 36 GLY C N 1
ATOM 5042 C CA . GLY C 1 36 ? 0.552 -20.205 -36.337 1.00 70.98 36 GLY C CA 1
ATOM 5043 C C . GLY C 1 36 ? -0.519 -20.364 -35.281 1.00 71.07 36 GLY C C 1
ATOM 5044 O O . GLY C 1 36 ? -1.299 -19.437 -35.062 1.00 71.41 36 GLY C O 1
ATOM 5045 N N . VAL C 1 37 ? -0.579 -21.526 -34.638 1.00 71.21 37 VAL C N 1
ATOM 5046 C CA . VAL C 1 37 ? -1.440 -21.718 -33.467 1.00 71.80 37 VAL C CA 1
ATOM 5047 C C . VAL C 1 37 ? -2.940 -21.687 -33.832 1.00 74.82 37 VAL C C 1
ATOM 5048 O O . VAL C 1 37 ? -3.794 -22.133 -33.064 1.00 76.46 37 VAL C O 1
ATOM 5052 N N . GLY C 1 38 ? -3.246 -21.209 -35.035 1.00 75.91 38 GLY C N 1
ATOM 5053 C CA . GLY C 1 38 ? -4.568 -21.356 -35.616 1.00 78.99 38 GLY C CA 1
ATOM 5054 C C . GLY C 1 38 ? -5.699 -20.440 -35.177 1.00 79.32 38 GLY C C 1
ATOM 5055 O O . GLY C 1 38 ? -6.838 -20.890 -35.093 1.00 77.27 38 GLY C O 1
ATOM 5056 N N . LYS C 1 39 ? -5.418 -19.166 -34.916 1.00 77.04 39 LYS C N 1
ATOM 5057 C CA . LYS C 1 39 ? -6.492 -18.244 -34.530 1.00 77.21 39 LYS C CA 1
ATOM 5058 C C . LYS C 1 39 ? -7.321 -17.754 -35.721 1.00 79.04 39 LYS C C 1
ATOM 5059 O O . LYS C 1 39 ? -8.513 -17.480 -35.581 1.00 81.00 39 LYS C O 1
ATOM 5065 N N . THR C 1 40 ? -6.690 -17.645 -36.886 1.00 78.78 40 THR C N 1
ATOM 5066 C CA . THR C 1 40 ? -7.413 -17.329 -38.113 1.00 81.08 40 THR C CA 1
ATOM 5067 C C . THR C 1 40 ? -8.354 -18.486 -38.430 1.00 82.91 40 THR C C 1
ATOM 5068 O O . THR C 1 40 ? -9.499 -18.288 -38.852 1.00 86.78 40 THR C O 1
ATOM 5072 N N . THR C 1 41 ? -7.855 -19.697 -38.204 1.00 81.28 41 THR C N 1
ATOM 5073 C CA . THR C 1 41 ? -8.629 -20.916 -38.395 1.00 84.48 41 THR C CA 1
ATOM 5074 C C . THR C 1 41 ? -9.862 -20.927 -37.497 1.00 89.59 41 THR C C 1
ATOM 5075 O O . THR C 1 41 ? -10.987 -21.111 -37.971 1.00 92.53 41 THR C O 1
ATOM 5079 N N . MET C 1 42 ? -9.643 -20.724 -36.200 1.00 87.61 42 MET C N 1
ATOM 5080 C CA . MET C 1 42 ? -10.732 -20.703 -35.227 1.00 89.19 42 MET C CA 1
ATOM 5081 C C . MET C 1 42 ? -11.724 -19.586 -35.534 1.00 90.19 42 MET C C 1
ATOM 5082 O O . MET C 1 42 ? -12.927 -19.737 -35.318 1.00 92.68 42 MET C O 1
ATOM 5087 N N . SER C 1 43 ? -11.210 -18.465 -36.034 1.00 83.51 43 SER C N 1
ATOM 5088 C CA . SER C 1 43 ? -12.052 -17.339 -36.419 1.00 85.75 43 SER C CA 1
ATOM 5089 C C . SER C 1 43 ? -12.985 -17.725 -37.560 1.00 89.44 43 SER C C 1
ATOM 5090 O O . SER C 1 43 ? -14.194 -17.492 -37.492 1.00 92.47 43 SER C O 1
ATOM 5093 N N . ALA C 1 44 ? -12.414 -18.315 -38.607 1.00 90.15 44 ALA C N 1
ATOM 5094 C CA . ALA C 1 44 ? -13.200 -18.772 -39.747 1.00 92.32 44 ALA C CA 1
ATOM 5095 C C . ALA C 1 44 ? -14.253 -19.790 -39.315 1.00 99.01 44 ALA C C 1
ATOM 5096 O O . ALA C 1 44 ? -15.416 -19.704 -39.714 1.00 101.79 44 ALA C O 1
ATOM 5098 N N . ALA C 1 45 ? -13.837 -20.743 -38.484 1.00 98.49 45 ALA C N 1
ATOM 5099 C CA . ALA C 1 45 ? -14.731 -21.798 -38.011 1.00 101.34 45 ALA C CA 1
ATOM 5100 C C . ALA C 1 45 ? -15.899 -21.248 -37.194 1.00 102.14 45 ALA C C 1
ATOM 5101 O O . ALA C 1 45 ? -17.048 -21.643 -37.397 1.00 101.69 45 ALA C O 1
ATOM 5103 N N . THR C 1 46 ? -15.599 -20.340 -36.270 1.00 99.20 46 THR C N 1
ATOM 5104 C CA . THR C 1 46 ? -16.630 -19.715 -35.447 1.00 95.86 46 THR C CA 1
ATOM 5105 C C . THR C 1 46 ? -17.570 -18.882 -36.315 1.00 107.35 46 THR C C 1
ATOM 5106 O O . THR C 1 46 ? -18.778 -18.838 -36.075 1.00 109.92 46 THR C O 1
ATOM 5110 N N . GLY C 1 47 ? -17.010 -18.236 -37.334 1.00 96.67 47 GLY C N 1
ATOM 5111 C CA . GLY C 1 47 ? -17.808 -17.487 -38.286 1.00 104.51 47 GLY C CA 1
ATOM 5112 C C . GLY C 1 47 ? -18.802 -18.380 -39.003 1.00 108.64 47 GLY C C 1
ATOM 5113 O O . GLY C 1 47 ? -19.983 -18.044 -39.121 1.00 111.46 47 GLY C O 1
ATOM 5114 N N . VAL C 1 48 ? -18.323 -19.529 -39.472 1.00 109.09 48 VAL C N 1
ATOM 5115 C CA . VAL C 1 48 ? -19.182 -20.495 -40.149 1.00 112.72 48 VAL C CA 1
ATOM 5116 C C . VAL C 1 48 ? -20.272 -21.025 -39.218 1.00 114.50 48 VAL C C 1
ATOM 5117 O O . VAL C 1 48 ? -21.446 -21.063 -39.587 1.00 117.73 48 VAL C O 1
ATOM 5121 N N . TYR C 1 49 ? -19.877 -21.422 -38.011 1.00 112.54 49 TYR C N 1
ATOM 5122 C CA . TYR C 1 49 ? -20.816 -21.970 -37.035 1.00 114.52 49 TYR C CA 1
ATOM 5123 C C . TYR C 1 49 ? -21.907 -20.975 -36.656 1.00 111.53 49 TYR C C 1
ATOM 5124 O O . TYR C 1 49 ? -23.080 -21.336 -36.563 1.00 115.08 49 TYR C O 1
ATOM 5133 N N . LEU C 1 50 ? -21.517 -19.725 -36.436 1.00 111.90 50 LEU C N 1
ATOM 5134 C CA . LEU C 1 50 ? -22.483 -18.689 -36.096 1.00 112.51 50 LEU C CA 1
ATOM 5135 C C . LEU C 1 50 ? -23.355 -18.341 -37.299 1.00 111.80 50 LEU C C 1
ATOM 5136 O O . LEU C 1 50 ? -24.511 -17.957 -37.141 1.00 114.09 50 LEU C O 1
ATOM 5141 N N . ALA C 1 51 ? -22.802 -18.490 -38.499 1.00 111.85 51 ALA C N 1
ATOM 5142 C CA . ALA C 1 51 ? -23.567 -18.238 -39.716 1.00 114.82 51 ALA C CA 1
ATOM 5143 C C . ALA C 1 51 ? -24.515 -19.393 -40.035 1.00 119.27 51 ALA C C 1
ATOM 5144 O O . ALA C 1 51 ? -25.430 -19.245 -40.845 1.00 127.25 51 ALA C O 1
ATOM 5146 N N . GLU C 1 52 ? -24.294 -20.540 -39.397 1.00 122.23 52 GLU C N 1
ATOM 5147 C CA . GLU C 1 52 ? -25.159 -21.701 -39.597 1.00 126.89 52 GLU C CA 1
ATOM 5148 C C . GLU C 1 52 ? -26.549 -21.465 -39.017 1.00 129.06 52 GLU C C 1
ATOM 5149 O O . GLU C 1 52 ? -27.553 -21.648 -39.705 1.00 132.85 52 GLU C O 1
ATOM 5155 N N . LYS C 1 53 ? -26.607 -21.066 -37.750 1.00 126.89 53 LYS C N 1
ATOM 5156 C CA . LYS C 1 53 ? -27.833 -20.506 -37.206 1.00 128.51 53 LYS C CA 1
ATOM 5157 C C . LYS C 1 53 ? -27.992 -19.211 -37.971 1.00 127.33 53 LYS C C 1
ATOM 5158 O O . LYS C 1 53 ? -26.988 -18.601 -38.343 1.00 124.05 53 LYS C O 1
ATOM 5164 N N . GLY C 1 54 ? -29.221 -18.779 -38.236 1.00 129.03 54 GLY C N 1
ATOM 5165 C CA . GLY C 1 54 ? -29.356 -17.521 -38.939 1.00 128.25 54 GLY C CA 1
ATOM 5166 C C . GLY C 1 54 ? -28.825 -16.446 -38.016 1.00 124.48 54 GLY C C 1
ATOM 5167 O O . GLY C 1 54 ? -29.392 -16.174 -36.959 1.00 131.87 54 GLY C O 1
ATOM 5168 N N . LEU C 1 55 ? -27.727 -15.834 -38.436 1.00 128.79 55 LEU C N 1
ATOM 5169 C CA . LEU C 1 55 ? -27.088 -14.766 -37.689 1.00 125.42 55 LEU C CA 1
ATOM 5170 C C . LEU C 1 55 ? -26.270 -13.982 -38.697 1.00 123.64 55 LEU C C 1
ATOM 5171 O O . LEU C 1 55 ? -25.732 -14.564 -39.637 1.00 123.79 55 LEU C O 1
ATOM 5176 N N . LYS C 1 56 ? -26.142 -12.678 -38.502 1.00 114.38 56 LYS C N 1
ATOM 5177 C CA . LYS C 1 56 ? -25.318 -11.892 -39.403 1.00 112.87 56 LYS C CA 1
ATOM 5178 C C . LYS C 1 56 ? -23.987 -11.640 -38.712 1.00 111.71 56 LYS C C 1
ATOM 5179 O O . LYS C 1 56 ? -23.899 -10.843 -37.779 1.00 110.32 56 LYS C O 1
ATOM 5185 N N . VAL C 1 57 ? -22.948 -12.319 -39.186 1.00 109.97 57 VAL C N 1
ATOM 5186 C CA . VAL C 1 57 ? -21.651 -12.297 -38.523 1.00 106.04 57 VAL C CA 1
ATOM 5187 C C . VAL C 1 57 ? -20.549 -11.862 -39.484 1.00 104.30 57 VAL C C 1
ATOM 5188 O O . VAL C 1 57 ? -20.507 -12.297 -40.635 1.00 105.80 57 VAL C O 1
ATOM 5192 N N . VAL C 1 58 ? -19.670 -10.982 -39.012 1.00 101.37 58 VAL C N 1
ATOM 5193 C CA . VAL C 1 58 ? -18.575 -10.490 -39.837 1.00 99.93 58 VAL C CA 1
ATOM 5194 C C . VAL C 1 58 ? -17.221 -10.865 -39.233 1.00 96.64 58 VAL C C 1
ATOM 5195 O O . VAL C 1 58 ? -17.033 -10.829 -38.015 1.00 95.10 58 VAL C O 1
ATOM 5199 N N . ILE C 1 59 ? -16.289 -11.256 -40.093 1.00 95.70 59 ILE C N 1
ATOM 5200 C CA . ILE C 1 59 ? -14.943 -11.581 -39.654 1.00 92.18 59 ILE C CA 1
ATOM 5201 C C . ILE C 1 59 ? -13.986 -10.545 -40.212 1.00 91.22 59 ILE C C 1
ATOM 5202 O O . ILE C 1 59 ? -13.755 -10.491 -41.416 1.00 92.91 59 ILE C O 1
ATOM 5207 N N . VAL C 1 60 ? -13.435 -9.710 -39.343 1.00 88.61 60 VAL C N 1
ATOM 5208 C CA . VAL C 1 60 ? -12.490 -8.703 -39.795 1.00 86.27 60 VAL C CA 1
ATOM 5209 C C . VAL C 1 60 ? -11.066 -9.212 -39.587 1.00 95.20 60 VAL C C 1
ATOM 5210 O O . VAL C 1 60 ? -10.770 -9.876 -38.595 1.00 92.20 60 VAL C O 1
ATOM 5214 N N . SER C 1 61 ? -10.191 -8.918 -40.541 1.00 97.26 61 SER C N 1
ATOM 5215 C CA . SER C 1 61 ? -8.832 -9.438 -40.504 1.00 97.66 61 SER C CA 1
ATOM 5216 C C . SER C 1 61 ? -7.813 -8.359 -40.810 1.00 99.57 61 SER C C 1
ATOM 5217 O O . SER C 1 61 ? -7.850 -7.751 -41.880 1.00 101.52 61 SER C O 1
ATOM 5220 N N . THR C 1 62 ? -6.894 -8.130 -39.880 1.00 99.83 62 THR C N 1
ATOM 5221 C CA . THR C 1 62 ? -5.863 -7.134 -40.109 1.00 102.12 62 THR C CA 1
ATOM 5222 C C . THR C 1 62 ? -4.621 -7.743 -40.744 1.00 104.29 62 THR C C 1
ATOM 5223 O O . THR C 1 62 ? -3.611 -7.064 -40.934 1.00 104.86 62 THR C O 1
ATOM 5227 N N . ASP C 1 63 ? -4.713 -9.025 -41.085 1.00 105.98 63 ASP C N 1
ATOM 5228 C CA . ASP C 1 63 ? -3.634 -9.718 -41.772 1.00 107.04 63 ASP C CA 1
ATOM 5229 C C . ASP C 1 63 ? -3.309 -9.049 -43.098 1.00 108.68 63 ASP C C 1
ATOM 5230 O O . ASP C 1 63 ? -4.154 -8.987 -43.992 1.00 111.12 63 ASP C O 1
ATOM 5235 N N . PRO C 1 64 ? -2.076 -8.537 -43.226 1.00 107.51 64 PRO C N 1
ATOM 5236 C CA . PRO C 1 64 ? -1.569 -8.157 -44.545 1.00 109.07 64 PRO C CA 1
ATOM 5237 C C . PRO C 1 64 ? -1.289 -9.430 -45.332 1.00 108.77 64 PRO C C 1
ATOM 5238 O O . PRO C 1 64 ? -1.197 -9.408 -46.559 1.00 110.01 64 PRO C O 1
ATOM 5242 N N . ALA C 1 65 ? -1.165 -10.538 -44.606 1.00 107.71 65 ALA C N 1
ATOM 5243 C CA . ALA C 1 65 ? -0.928 -11.845 -45.203 1.00 109.97 65 ALA C CA 1
ATOM 5244 C C . ALA C 1 65 ? -2.163 -12.350 -45.941 1.00 113.18 65 ALA C C 1
ATOM 5245 O O . ALA C 1 65 ? -2.061 -13.234 -46.792 1.00 113.96 65 ALA C O 1
ATOM 5247 N N . HIS C 1 66 ? -3.321 -11.783 -45.606 1.00 115.75 66 HIS C N 1
ATOM 5248 C CA . HIS C 1 66 ? -4.592 -12.155 -46.228 1.00 121.35 66 HIS C CA 1
ATOM 5249 C C . HIS C 1 66 ? -4.864 -13.652 -46.110 1.00 125.25 66 HIS C C 1
ATOM 5250 O O . HIS C 1 66 ? -5.114 -14.328 -47.108 1.00 129.19 66 HIS C O 1
ATOM 5257 N N . SER C 1 67 ? -4.806 -14.161 -44.883 1.00 124.64 67 SER C N 1
ATOM 5258 C CA . SER C 1 67 ? -4.967 -15.588 -44.625 1.00 126.49 67 SER C CA 1
ATOM 5259 C C . SER C 1 67 ? -6.362 -16.086 -44.988 1.00 130.44 67 SER C C 1
ATOM 5260 O O . SER C 1 67 ? -6.532 -17.227 -45.427 1.00 132.79 67 SER C O 1
ATOM 5263 N N . LEU C 1 68 ? -7.358 -15.225 -44.804 1.00 131.18 68 LEU C N 1
ATOM 5264 C CA . LEU C 1 68 ? -8.744 -15.588 -45.076 1.00 133.59 68 LEU C CA 1
ATOM 5265 C C . LEU C 1 68 ? -8.972 -15.835 -46.562 1.00 135.67 68 LEU C C 1
ATOM 5266 O O . LEU C 1 68 ? -9.861 -16.596 -46.942 1.00 138.73 68 LEU C O 1
ATOM 5271 N N . ARG C 1 69 ? -8.164 -15.189 -47.397 1.00 133.74 69 ARG C N 1
ATOM 5272 C CA . ARG C 1 69 ? -8.197 -15.443 -48.831 1.00 134.84 69 ARG C CA 1
ATOM 5273 C C . ARG C 1 69 ? -7.785 -16.877 -49.117 1.00 135.00 69 ARG C C 1
ATOM 5274 O O . ARG C 1 69 ? -8.336 -17.524 -50.000 1.00 138.61 69 ARG C O 1
ATOM 5282 N N . ASP C 1 70 ? -6.804 -17.367 -48.366 1.00 131.11 70 ASP C N 1
ATOM 5283 C CA . ASP C 1 70 ? -6.319 -18.729 -48.544 1.00 131.17 70 ASP C CA 1
ATOM 5284 C C . ASP C 1 70 ? -7.296 -19.753 -47.975 1.00 131.45 70 ASP C C 1
ATOM 5285 O O . ASP C 1 70 ? -7.611 -20.746 -48.631 1.00 133.87 70 ASP C O 1
ATOM 5290 N N . ILE C 1 71 ? -7.774 -19.508 -46.758 1.00 129.48 71 ILE C N 1
ATOM 5291 C CA . ILE C 1 71 ? -8.719 -20.421 -46.117 1.00 130.68 71 ILE C CA 1
ATOM 5292 C C . ILE C 1 71 ? -10.034 -20.523 -46.887 1.00 134.53 71 ILE C C 1
ATOM 5293 O O . ILE C 1 71 ? -10.470 -21.619 -47.239 1.00 137.78 71 ILE C O 1
ATOM 5298 N N . PHE C 1 72 ? -10.658 -19.382 -47.153 1.00 134.59 72 PHE C N 1
ATOM 5299 C CA . PHE C 1 72 ? -11.932 -19.371 -47.859 1.00 138.86 72 PHE C CA 1
ATOM 5300 C C . PHE C 1 72 ? -11.771 -19.698 -49.341 1.00 144.25 72 PHE C C 1
ATOM 5301 O O . PHE C 1 72 ? -12.638 -20.346 -49.921 1.00 149.15 72 PHE C O 1
ATOM 5309 N N . GLU C 1 73 ? -10.653 -19.257 -49.923 1.00 143.61 73 GLU C N 1
ATOM 5310 C CA . GLU C 1 73 ? -10.356 -19.368 -51.363 1.00 147.23 73 GLU C CA 1
ATOM 5311 C C . GLU C 1 73 ? -11.009 -18.261 -52.196 1.00 149.42 73 GLU C C 1
ATOM 5312 O O . GLU C 1 73 ? -10.834 -18.198 -53.413 1.00 152.71 73 GLU C O 1
ATOM 5318 N N . GLN C 1 74 ? -11.761 -17.394 -51.525 1.00 147.88 74 GLN C N 1
ATOM 5319 C CA . GLN C 1 74 ? -12.413 -16.256 -52.168 1.00 149.55 74 GLN C CA 1
ATOM 5320 C C . GLN C 1 74 ? -11.726 -14.939 -51.798 1.00 145.97 74 GLN C C 1
ATOM 5321 O O . GLN C 1 74 ? -11.402 -14.711 -50.633 1.00 141.86 74 GLN C O 1
ATOM 5327 N N . GLU C 1 75 ? -11.503 -14.075 -52.788 1.00 148.22 75 GLU C N 1
ATOM 5328 C CA . GLU C 1 75 ? -10.892 -12.768 -52.535 1.00 147.03 75 GLU C CA 1
ATOM 5329 C C . GLU C 1 75 ? -11.862 -11.837 -51.812 1.00 147.39 75 GLU C C 1
ATOM 5330 O O . GLU C 1 75 ? -13.072 -11.902 -52.024 1.00 150.41 75 GLU C O 1
ATOM 5336 N N . PHE C 1 76 ? -11.322 -10.967 -50.962 1.00 144.51 76 PHE C N 1
ATOM 5337 C CA . PHE C 1 76 ? -12.135 -10.011 -50.223 1.00 143.73 76 PHE C CA 1
ATOM 5338 C C . PHE C 1 76 ? -11.633 -8.579 -50.382 1.00 142.25 76 PHE C C 1
ATOM 5339 O O . PHE C 1 76 ? -10.427 -8.326 -50.382 1.00 140.71 76 PHE C O 1
ATOM 5347 N N . GLY C 1 77 ? -12.566 -7.641 -50.521 1.00 142.67 77 GLY C N 1
ATOM 5348 C CA . GLY C 1 77 ? -12.232 -6.224 -50.558 1.00 141.45 77 GLY C CA 1
ATOM 5349 C C . GLY C 1 77 ? -12.538 -5.568 -49.223 1.00 137.89 77 GLY C C 1
ATOM 5350 O O . GLY C 1 77 ? -13.040 -6.230 -48.309 1.00 135.27 77 GLY C O 1
ATOM 5351 N N . HIS C 1 78 ? -12.232 -4.273 -49.114 1.00 138.51 78 HIS C N 1
ATOM 5352 C CA . HIS C 1 78 ? -12.393 -3.521 -47.870 1.00 137.73 78 HIS C CA 1
ATOM 5353 C C . HIS C 1 78 ? -13.794 -3.628 -47.328 1.00 138.93 78 HIS C C 1
ATOM 5354 O O . HIS C 1 78 ? -14.009 -4.017 -46.178 1.00 137.81 78 HIS C O 1
ATOM 5361 N N . GLU C 1 79 ? -14.746 -3.248 -48.167 1.00 141.32 79 GLU C N 1
ATOM 5362 C CA . GLU C 1 79 ? -16.143 -3.326 -47.811 1.00 141.23 79 GLU C CA 1
ATOM 5363 C C . GLU C 1 79 ? -16.468 -4.782 -47.574 1.00 138.93 79 GLU C C 1
ATOM 5364 O O . GLU C 1 79 ? -15.951 -5.655 -48.270 1.00 139.36 79 GLU C O 1
ATOM 5370 N N . PRO C 1 80 ? -17.292 -5.047 -46.554 1.00 136.12 80 PRO C N 1
ATOM 5371 C CA . PRO C 1 80 ? -17.667 -6.403 -46.150 1.00 133.27 80 PRO C CA 1
ATOM 5372 C C . PRO C 1 80 ? -18.192 -7.202 -47.336 1.00 133.44 80 PRO C C 1
ATOM 5373 O O . PRO C 1 80 ? -19.037 -6.716 -48.087 1.00 135.83 80 PRO C O 1
ATOM 5377 N N . THR C 1 81 ? -17.672 -8.413 -47.507 1.00 131.42 81 THR C N 1
ATOM 5378 C CA . THR C 1 81 ? -18.032 -9.254 -48.640 1.00 133.97 81 THR C CA 1
ATOM 5379 C C . THR C 1 81 ? -18.668 -10.556 -48.167 1.00 133.83 81 THR C C 1
ATOM 5380 O O . THR C 1 81 ? -18.120 -11.241 -47.304 1.00 130.59 81 THR C O 1
ATOM 5384 N N . LYS C 1 82 ? -19.827 -10.889 -48.730 1.00 137.87 82 LYS C N 1
ATOM 5385 C CA . LYS C 1 82 ? -20.480 -12.163 -48.443 1.00 139.44 82 LYS C CA 1
ATOM 5386 C C . LYS C 1 82 ? -19.594 -13.306 -48.913 1.00 139.21 82 LYS C C 1
ATOM 5387 O O . LYS C 1 82 ? -18.843 -13.160 -49.877 1.00 140.01 82 LYS C O 1
ATOM 5393 N N . VAL C 1 83 ? -19.674 -14.446 -48.236 1.00 138.35 83 VAL C N 1
ATOM 5394 C CA . VAL C 1 83 ? -18.777 -15.551 -48.554 1.00 138.03 83 VAL C CA 1
ATOM 5395 C C . VAL C 1 83 ? -19.474 -16.878 -48.827 1.00 141.35 83 VAL C C 1
ATOM 5396 O O . VAL C 1 83 ? -20.454 -17.228 -48.174 1.00 142.10 83 VAL C O 1
ATOM 5400 N N . LYS C 1 84 ? -18.957 -17.593 -49.822 1.00 143.44 84 LYS C N 1
ATOM 5401 C CA . LYS C 1 84 ? -19.285 -18.997 -50.056 1.00 145.90 84 LYS C CA 1
ATOM 5402 C C . LYS C 1 84 ? -20.772 -19.333 -50.067 1.00 147.21 84 LYS C C 1
ATOM 5403 O O . LYS C 1 84 ? -21.199 -20.335 -49.493 1.00 147.36 84 LYS C O 1
ATOM 5409 N N . GLY C 1 85 ? -21.555 -18.488 -50.727 1.00 148.11 85 GLY C N 1
ATOM 5410 C CA . GLY C 1 85 ? -22.981 -18.718 -50.854 1.00 150.85 85 GLY C CA 1
ATOM 5411 C C . GLY C 1 85 ? -23.763 -18.382 -49.600 1.00 148.40 85 GLY C C 1
ATOM 5412 O O . GLY C 1 85 ? -24.993 -18.427 -49.606 1.00 151.51 85 GLY C O 1
ATOM 5413 N N . TYR C 1 86 ? -23.059 -18.063 -48.518 1.00 142.92 86 TYR C N 1
ATOM 5414 C CA . TYR C 1 86 ? -23.724 -17.622 -47.300 1.00 140.09 86 TYR C CA 1
ATOM 5415 C C . TYR C 1 86 ? -24.286 -16.233 -47.535 1.00 138.50 86 TYR C C 1
ATOM 5416 O O . TYR C 1 86 ? -23.553 -15.311 -47.890 1.00 136.02 86 TYR C O 1
ATOM 5425 N N . ASP C 1 87 ? -25.589 -16.082 -47.336 1.00 140.05 87 ASP C N 1
ATOM 5426 C CA . ASP C 1 87 ? -26.205 -14.770 -47.420 1.00 139.61 87 ASP C CA 1
ATOM 5427 C C . ASP C 1 87 ? -25.785 -13.967 -46.194 1.00 137.03 87 ASP C C 1
ATOM 5428 O O . ASP C 1 87 ? -25.652 -12.745 -46.250 1.00 136.06 87 ASP C O 1
ATOM 5433 N N . ASN C 1 88 ? -25.576 -14.674 -45.087 1.00 136.34 88 ASN C N 1
ATOM 5434 C CA . ASN C 1 88 ? -25.326 -14.045 -43.792 1.00 133.94 88 ASN C CA 1
ATOM 5435 C C . ASN C 1 88 ? -23.874 -13.922 -43.299 1.00 129.77 88 ASN C C 1
ATOM 5436 O O . ASN C 1 88 ? -23.635 -13.311 -42.258 1.00 127.28 88 ASN C O 1
ATOM 5441 N N . LEU C 1 89 ? -22.908 -14.480 -44.025 1.00 128.87 89 LEU C N 1
ATOM 5442 C CA . LEU C 1 89 ? -21.523 -14.474 -43.536 1.00 124.39 89 LEU C CA 1
ATOM 5443 C C . LEU C 1 89 ? -20.603 -13.550 -44.337 1.00 122.69 89 LEU C C 1
ATOM 5444 O O . LEU C 1 89 ? -20.465 -13.690 -45.552 1.00 125.05 89 LEU C O 1
ATOM 5449 N N . TYR C 1 90 ? -19.969 -12.615 -43.633 1.00 118.74 90 TYR C N 1
ATOM 5450 C CA . TYR C 1 90 ? -19.177 -11.560 -44.258 1.00 117.06 90 TYR C CA 1
ATOM 5451 C C . TYR C 1 90 ? -17.745 -11.559 -43.725 1.00 113.38 90 TYR C C 1
ATOM 5452 O O . TYR C 1 90 ? -17.506 -11.902 -42.568 1.00 110.80 90 TYR C O 1
ATOM 5461 N N . VAL C 1 91 ? -16.791 -11.177 -44.570 1.00 113.58 91 VAL C N 1
ATOM 5462 C CA . VAL C 1 91 ? -15.400 -11.034 -44.144 1.00 111.10 91 VAL C CA 1
ATOM 5463 C C . VAL C 1 91 ? -14.841 -9.707 -44.649 1.00 112.28 91 VAL C C 1
ATOM 5464 O O . VAL C 1 91 ? -15.131 -9.291 -45.768 1.00 115.77 91 VAL C O 1
ATOM 5468 N N . VAL C 1 92 ? -14.044 -9.039 -43.825 1.00 109.43 92 VAL C N 1
ATOM 5469 C CA . VAL C 1 92 ? -13.493 -7.743 -44.200 1.00 109.69 92 VAL C CA 1
ATOM 5470 C C . VAL C 1 92 ? -11.996 -7.849 -44.461 1.00 107.98 92 VAL C C 1
ATOM 5471 O O . VAL C 1 92 ? -11.270 -8.429 -43.660 1.00 105.85 92 VAL C O 1
ATOM 5475 N N . GLU C 1 93 ? -11.521 -7.308 -45.576 1.00 109.06 93 GLU C N 1
ATOM 5476 C CA . GLU C 1 93 ? -10.089 -7.365 -45.827 1.00 107.35 93 GLU C CA 1
ATOM 5477 C C . GLU C 1 93 ? -9.511 -5.946 -45.914 1.00 109.02 93 GLU C C 1
ATOM 5478 O O . GLU C 1 93 ? -10.119 -5.080 -46.529 1.00 113.18 93 GLU C O 1
ATOM 5484 N N . ILE C 1 94 ? -8.373 -5.694 -45.260 1.00 106.44 94 ILE C N 1
ATOM 5485 C CA . ILE C 1 94 ? -7.793 -4.342 -45.245 1.00 107.03 94 ILE C CA 1
ATOM 5486 C C . ILE C 1 94 ? -7.083 -4.032 -46.547 1.00 109.90 94 ILE C C 1
ATOM 5487 O O . ILE C 1 94 ? -6.432 -4.904 -47.111 1.00 108.23 94 ILE C O 1
ATOM 5492 N N . ASP C 1 95 ? -7.187 -2.783 -46.995 1.00 144.12 95 ASP C N 1
ATOM 5493 C CA . ASP C 1 95 ? -6.427 -2.313 -48.141 1.00 145.80 95 ASP C CA 1
ATOM 5494 C C . ASP C 1 95 ? -5.636 -1.013 -47.841 1.00 134.86 95 ASP C C 1
ATOM 5495 O O . ASP C 1 95 ? -5.982 0.079 -48.318 1.00 134.65 95 ASP C O 1
ATOM 5500 N N . PRO C 1 96 ? -4.560 -1.133 -47.042 1.00 135.32 96 PRO C N 1
ATOM 5501 C CA . PRO C 1 96 ? -3.779 0.029 -46.627 1.00 135.73 96 PRO C CA 1
ATOM 5502 C C . PRO C 1 96 ? -3.088 0.679 -47.844 1.00 135.41 96 PRO C C 1
ATOM 5503 O O . PRO C 1 96 ? -3.083 1.915 -48.005 1.00 135.45 96 PRO C O 1
ATOM 5507 N N . GLN C 1 97 ? -2.546 -0.155 -48.727 1.00 135.19 97 GLN C N 1
ATOM 5508 C CA . GLN C 1 97 ? -1.960 0.304 -49.972 1.00 135.11 97 GLN C CA 1
ATOM 5509 C C . GLN C 1 97 ? -3.045 0.842 -50.882 1.00 134.15 97 GLN C C 1
ATOM 5510 O O . GLN C 1 97 ? -2.874 1.857 -51.564 1.00 133.93 97 GLN C O 1
ATOM 5516 N N . LYS C 1 98 ? -4.179 0.156 -50.895 1.00 133.75 98 LYS C N 1
ATOM 5517 C CA . LYS C 1 98 ? -5.288 0.502 -51.807 1.00 133.47 98 LYS C CA 1
ATOM 5518 C C . LYS C 1 98 ? -6.243 1.640 -51.378 1.00 134.18 98 LYS C C 1
ATOM 5519 O O . LYS C 1 98 ? -6.721 2.377 -52.224 1.00 133.88 98 LYS C O 1
ATOM 5525 N N . ALA C 1 99 ? -6.525 1.758 -50.077 1.00 135.58 99 ALA C N 1
ATOM 5526 C CA . ALA C 1 99 ? -7.357 2.855 -49.551 1.00 137.05 99 ALA C CA 1
ATOM 5527 C C . ALA C 1 99 ? -6.844 4.167 -50.121 1.00 138.17 99 ALA C C 1
ATOM 5528 O O . ALA C 1 99 ? -7.608 5.027 -50.595 1.00 138.30 99 ALA C O 1
ATOM 5530 N N . MET C 1 100 ? -5.530 4.303 -50.045 1.00 139.27 100 MET C N 1
ATOM 5531 C CA . MET C 1 100 ? -4.812 5.363 -50.708 1.00 140.47 100 MET C CA 1
ATOM 5532 C C . MET C 1 100 ? -5.126 5.460 -52.193 1.00 141.31 100 MET C C 1
ATOM 5533 O O . MET C 1 100 ? -5.288 6.557 -52.715 1.00 141.80 100 MET C O 1
ATOM 5538 N N . GLU C 1 101 ? -5.199 4.325 -52.883 1.00 141.70 101 GLU C N 1
ATOM 5539 C CA . GLU C 1 101 ? -5.523 4.352 -54.312 1.00 142.22 101 GLU C CA 1
ATOM 5540 C C . GLU C 1 101 ? -6.881 4.989 -54.549 1.00 142.10 101 GLU C C 1
ATOM 5541 O O . GLU C 1 101 ? -7.044 5.771 -55.482 1.00 142.19 101 GLU C O 1
ATOM 5547 N N . GLU C 1 102 ? -7.853 4.670 -53.700 1.00 142.23 102 GLU C N 1
ATOM 5548 C CA . GLU C 1 102 ? -9.139 5.354 -53.777 1.00 142.71 102 GLU C CA 1
ATOM 5549 C C . GLU C 1 102 ? -8.949 6.835 -53.478 1.00 142.84 102 GLU C C 1
ATOM 5550 O O . GLU C 1 102 ? -9.580 7.694 -54.088 1.00 143.35 102 GLU C O 1
ATOM 5556 N N . TYR C 1 103 ? -8.050 7.127 -52.549 1.00 142.55 103 TYR C N 1
ATOM 5557 C CA . TYR C 1 103 ? -7.853 8.488 -52.062 1.00 142.87 103 TYR C CA 1
ATOM 5558 C C . TYR C 1 103 ? -7.243 9.467 -53.081 1.00 141.83 103 TYR C C 1
ATOM 5559 O O . TYR C 1 103 ? -7.511 10.695 -53.075 1.00 142.37 103 TYR C O 1
ATOM 5568 N N . LYS C 1 104 ? -6.420 8.893 -53.953 1.00 140.43 104 LYS C N 1
ATOM 5569 C CA . LYS C 1 104 ? -5.648 9.633 -54.944 1.00 139.76 104 LYS C CA 1
ATOM 5570 C C . LYS C 1 104 ? -6.509 10.597 -55.748 1.00 139.70 104 LYS C C 1
ATOM 5571 O O . LYS C 1 104 ? -6.191 11.772 -55.812 1.00 140.25 104 LYS C O 1
ATOM 5577 N N . GLU C 1 105 ? -7.608 10.099 -56.317 1.00 139.15 105 GLU C N 1
ATOM 5578 C CA . GLU C 1 105 ? -8.531 10.879 -57.151 1.00 139.46 105 GLU C CA 1
ATOM 5579 C C . GLU C 1 105 ? -9.048 12.170 -56.508 1.00 140.04 105 GLU C C 1
ATOM 5580 O O . GLU C 1 105 ? -8.969 13.248 -57.101 1.00 140.53 105 GLU C O 1
ATOM 5586 N N . LYS C 1 106 ? -9.603 12.047 -55.306 1.00 140.34 106 LYS C N 1
ATOM 5587 C CA . LYS C 1 106 ? -10.035 13.206 -54.535 1.00 141.44 106 LYS C CA 1
ATOM 5588 C C . LYS C 1 106 ? -8.890 14.169 -54.335 1.00 142.45 106 LYS C C 1
ATOM 5589 O O . LYS C 1 106 ? -9.044 15.396 -54.518 1.00 143.26 106 LYS C O 1
ATOM 5595 N N . LEU C 1 107 ? -7.738 13.628 -53.945 1.00 142.60 107 LEU C N 1
ATOM 5596 C CA . LEU C 1 107 ? -6.594 14.510 -53.831 1.00 143.45 107 LEU C CA 1
ATOM 5597 C C . LEU C 1 107 ? -6.344 15.253 -55.154 1.00 143.34 107 LEU C C 1
ATOM 5598 O O . LEU C 1 107 ? -6.148 16.456 -55.127 1.00 144.77 107 LEU C O 1
ATOM 5603 N N . LYS C 1 108 ? -6.417 14.562 -56.298 1.00 141.83 108 LYS C N 1
ATOM 5604 C CA . LYS C 1 108 ? -6.283 15.218 -57.606 1.00 140.88 108 LYS C CA 1
ATOM 5605 C C . LYS C 1 108 ? -7.302 16.342 -57.704 1.00 141.92 108 LYS C C 1
ATOM 5606 O O . LYS C 1 108 ? -7.033 17.392 -58.288 1.00 142.40 108 LYS C O 1
ATOM 5612 N N . ALA C 1 109 ? -8.478 16.116 -57.128 1.00 142.70 109 ALA C N 1
ATOM 5613 C CA . ALA C 1 109 ? -9.542 17.107 -57.207 1.00 144.68 109 ALA C CA 1
ATOM 5614 C C . ALA C 1 109 ? -9.248 18.354 -56.373 1.00 147.00 109 ALA C C 1
ATOM 5615 O O . ALA C 1 109 ? -9.751 19.437 -56.669 1.00 148.48 109 ALA C O 1
ATOM 5617 N N . GLN C 1 110 ? -8.441 18.226 -55.332 1.00 147.57 110 GLN C N 1
ATOM 5618 C CA . GLN C 1 110 ? -7.959 19.441 -54.695 1.00 148.92 110 GLN C CA 1
ATOM 5619 C C . GLN C 1 110 ? -6.750 20.030 -55.445 1.00 149.52 110 GLN C C 1
ATOM 5620 O O . GLN C 1 110 ? -6.532 21.244 -55.436 1.00 150.09 110 GLN C O 1
ATOM 5626 N N . ILE C 1 111 ? -5.981 19.159 -56.099 1.00 149.75 111 ILE C N 1
ATOM 5627 C CA . ILE C 1 111 ? -4.819 19.551 -56.909 1.00 150.91 111 ILE C CA 1
ATOM 5628 C C . ILE C 1 111 ? -5.178 20.426 -58.113 1.00 152.83 111 ILE C C 1
ATOM 5629 O O . ILE C 1 111 ? -4.417 21.310 -58.497 1.00 153.01 111 ILE C O 1
ATOM 5634 N N . GLU C 1 112 ? -6.331 20.169 -58.728 1.00 75.96 112 GLU C N 1
ATOM 5635 C CA . GLU C 1 112 ? -6.769 20.999 -59.861 1.00 79.29 112 GLU C CA 1
ATOM 5636 C C . GLU C 1 112 ? -6.904 22.462 -59.456 1.00 82.69 112 GLU C C 1
ATOM 5637 O O . GLU C 1 112 ? -6.599 23.352 -60.243 1.00 84.85 112 GLU C O 1
ATOM 5643 N N . GLU C 1 113 ? -7.370 22.701 -58.234 1.00 83.23 113 GLU C N 1
ATOM 5644 C CA . GLU C 1 113 ? -7.458 24.060 -57.736 1.00 84.29 113 GLU C CA 1
ATOM 5645 C C . GLU C 1 113 ? -6.061 24.646 -57.488 1.00 82.19 113 GLU C C 1
ATOM 5646 O O . GLU C 1 113 ? -5.746 25.716 -58.003 1.00 83.24 113 GLU C O 1
ATOM 5652 N N . ASN C 1 114 ? -5.237 23.975 -56.682 1.00 78.97 114 ASN C N 1
ATOM 5653 C CA . ASN C 1 114 ? -3.820 24.345 -56.582 1.00 76.03 114 ASN C CA 1
ATOM 5654 C C . ASN C 1 114 ? -2.858 23.226 -56.981 1.00 73.26 114 ASN C C 1
ATOM 5655 O O . ASN C 1 114 ? -2.676 22.264 -56.231 1.00 71.65 114 ASN C O 1
ATOM 5660 N N . PRO C 1 115 ? -2.212 23.363 -58.147 1.00 72.80 115 PRO C N 1
ATOM 5661 C CA . PRO C 1 115 ? -1.247 22.353 -58.596 1.00 70.92 115 PRO C CA 1
ATOM 5662 C C . PRO C 1 115 ? -0.042 22.185 -57.663 1.00 67.05 115 PRO C C 1
ATOM 5663 O O . PRO C 1 115 ? 0.369 21.051 -57.423 1.00 66.61 115 PRO C O 1
ATOM 5667 N N . PHE C 1 116 ? 0.512 23.282 -57.152 1.00 64.29 116 PHE C N 1
ATOM 5668 C CA . PHE C 1 116 ? 1.719 23.208 -56.326 1.00 60.76 116 PHE C CA 1
ATOM 5669 C C . PHE C 1 116 ? 1.438 22.618 -54.948 1.00 58.36 116 PHE C C 1
ATOM 5670 O O . PHE C 1 116 ? 2.200 21.786 -54.450 1.00 57.73 116 PHE C O 1
ATOM 5678 N N . LEU C 1 117 ? 0.350 23.065 -54.331 1.00 57.58 117 LEU C N 1
ATOM 5679 C CA . LEU C 1 117 ? -0.057 22.546 -53.033 1.00 55.19 117 LEU C CA 1
ATOM 5680 C C . LEU C 1 117 ? -0.388 21.069 -53.154 1.00 54.35 117 LEU C C 1
ATOM 5681 O O . LEU C 1 117 ? -0.079 20.273 -52.268 1.00 53.16 117 LEU C O 1
ATOM 5686 N N . GLY C 1 118 ? -1.005 20.710 -54.274 1.00 55.38 118 GLY C N 1
ATOM 5687 C CA . GLY C 1 118 ? -1.483 19.359 -54.485 1.00 55.68 118 GLY C CA 1
ATOM 5688 C C . GLY C 1 118 ? -0.417 18.283 -54.504 1.00 54.90 118 GLY C C 1
ATOM 5689 O O . GLY C 1 118 ? -0.556 17.260 -53.837 1.00 54.70 118 GLY C O 1
ATOM 5690 N N . GLU C 1 119 ? 0.643 18.505 -55.273 1.00 55.04 119 GLU C N 1
ATOM 5691 C CA . GLU C 1 119 ? 1.731 17.538 -55.363 1.00 54.67 119 GLU C CA 1
ATOM 5692 C C . GLU C 1 119 ? 2.439 17.397 -54.017 1.00 52.00 119 GLU C C 1
ATOM 5693 O O . GLU C 1 119 ? 2.862 16.303 -53.637 1.00 51.92 119 GLU C O 1
ATOM 5699 N N . MET C 1 120 ? 2.548 18.510 -53.295 1.00 49.69 120 MET C N 1
ATOM 5700 C CA . MET C 1 120 ? 3.113 18.504 -51.950 1.00 46.15 120 MET C CA 1
ATOM 5701 C C . MET C 1 120 ? 2.273 17.622 -51.035 1.00 44.67 120 MET C C 1
ATOM 5702 O O . MET C 1 120 ? 2.802 16.748 -50.345 1.00 44.45 120 MET C O 1
ATOM 5707 N N . LEU C 1 121 ? 0.963 17.851 -51.038 1.00 44.42 121 LEU C N 1
ATOM 5708 C CA . LEU C 1 121 ? 0.052 17.052 -50.227 1.00 43.96 121 LEU C CA 1
ATOM 5709 C C . LEU C 1 121 ? 0.144 15.572 -50.599 1.00 46.04 121 LEU C C 1
ATOM 5710 O O . LEU C 1 121 ? 0.121 14.704 -49.726 1.00 45.45 121 LEU C O 1
ATOM 5715 N N . GLU C 1 122 ? 0.275 15.293 -51.893 1.00 48.68 122 GLU C N 1
ATOM 5716 C CA . GLU C 1 122 ? 0.407 13.921 -52.374 1.00 51.48 122 GLU C CA 1
ATOM 5717 C C . GLU C 1 122 ? 1.663 13.265 -51.830 1.00 49.56 122 GLU C C 1
ATOM 5718 O O . GLU C 1 122 ? 1.650 12.093 -51.444 1.00 49.94 122 GLU C O 1
ATOM 5724 N N . ASP C 1 123 ? 2.748 14.030 -51.807 1.00 47.73 123 ASP C N 1
ATOM 5725 C CA . ASP C 1 123 ? 4.009 13.532 -51.282 1.00 45.17 123 ASP C CA 1
ATOM 5726 C C . ASP C 1 123 ? 3.894 13.251 -49.790 1.00 43.14 123 ASP C C 1
ATOM 5727 O O . ASP C 1 123 ? 4.390 12.233 -49.306 1.00 42.94 123 ASP C O 1
ATOM 5732 N N . GLN C 1 124 ? 3.229 14.152 -49.070 1.00 42.21 124 GLN C N 1
ATOM 5733 C CA . GLN C 1 124 ? 3.015 13.974 -47.637 1.00 41.38 124 GLN C CA 1
ATOM 5734 C C . GLN C 1 124 ? 2.219 12.711 -47.366 1.00 44.10 124 GLN C C 1
ATOM 5735 O O . GLN C 1 124 ? 2.490 11.982 -46.412 1.00 44.05 124 GLN C O 1
ATOM 5741 N N . LEU C 1 125 ? 1.229 12.459 -48.212 1.00 47.03 125 LEU C N 1
ATOM 5742 C CA . LEU C 1 125 ? 0.412 11.264 -48.078 1.00 50.26 125 LEU C CA 1
ATOM 5743 C C . LEU C 1 125 ? 1.218 10.013 -48.335 1.00 51.44 125 LEU C C 1
ATOM 5744 O O . LEU C 1 125 ? 1.097 9.032 -47.606 1.00 52.32 125 LEU C O 1
ATOM 5749 N N . GLU C 1 126 ? 2.015 10.038 -49.397 1.00 51.98 126 GLU C N 1
ATOM 5750 C CA . GLU C 1 126 ? 2.870 8.906 -49.718 1.00 52.47 126 GLU C CA 1
ATOM 5751 C C . GLU C 1 126 ? 3.790 8.597 -48.543 1.00 49.56 126 GLU C C 1
ATOM 5752 O O . GLU C 1 126 ? 3.945 7.439 -48.151 1.00 50.47 126 GLU C O 1
ATOM 5758 N N . MET C 1 127 ? 4.373 9.646 -47.969 1.00 46.16 127 MET C N 1
ATOM 5759 C CA . MET C 1 127 ? 5.222 9.503 -46.792 1.00 43.50 127 MET C CA 1
ATOM 5760 C C . MET C 1 127 ? 4.448 8.928 -45.613 1.00 41.98 127 MET C C 1
ATOM 5761 O O . MET C 1 127 ? 4.988 8.152 -44.825 1.00 42.57 127 MET C O 1
ATOM 5766 N N . ALA C 1 128 ? 3.183 9.319 -45.493 1.00 40.06 128 ALA C N 1
ATOM 5767 C CA . ALA C 1 128 ? 2.324 8.783 -44.449 1.00 38.63 128 ALA C CA 1
ATOM 5768 C C . ALA C 1 128 ? 2.168 7.279 -44.628 1.00 39.55 128 ALA C C 1
ATOM 5769 O O . ALA C 1 128 ? 2.463 6.510 -43.720 1.00 40.36 128 ALA C O 1
ATOM 5771 N N . ALA C 1 129 ? 1.736 6.873 -45.818 1.00 40.11 129 ALA C N 1
ATOM 5772 C CA . ALA C 1 129 ? 1.455 5.474 -46.131 1.00 41.46 129 ALA C CA 1
ATOM 5773 C C . ALA C 1 129 ? 2.679 4.566 -46.052 1.00 42.51 129 ALA C C 1
ATOM 5774 O O . ALA C 1 129 ? 2.566 3.398 -45.680 1.00 43.54 129 ALA C O 1
ATOM 5776 N N . LEU C 1 130 ? 3.846 5.093 -46.409 1.00 42.59 130 LEU C N 1
ATOM 5777 C CA . LEU C 1 130 ? 5.059 4.280 -46.411 1.00 43.57 130 LEU C CA 1
ATOM 5778 C C . LEU C 1 130 ? 5.710 4.195 -45.030 1.00 44.18 130 LEU C C 1
ATOM 5779 O O . LEU C 1 130 ? 6.664 3.443 -44.831 1.00 45.02 130 LEU C O 1
ATOM 5784 N N . SER C 1 131 ? 5.188 4.963 -44.079 1.00 44.27 131 SER C N 1
ATOM 5785 C CA . SER C 1 131 ? 5.710 4.956 -42.716 1.00 45.23 131 SER C CA 1
ATOM 5786 C C . SER C 1 131 ? 5.320 3.675 -41.978 1.00 48.46 131 SER C C 1
ATOM 5787 O O . SER C 1 131 ? 4.260 3.107 -42.234 1.00 50.05 131 SER C O 1
ATOM 5790 N N . PRO C 1 132 ? 6.188 3.216 -41.062 1.00 49.73 132 PRO C N 1
ATOM 5791 C CA . PRO C 1 132 ? 6.012 1.979 -40.289 1.00 52.34 132 PRO C CA 1
ATOM 5792 C C . PRO C 1 132 ? 4.758 1.870 -39.404 1.00 54.64 132 PRO C C 1
ATOM 5793 O O . PRO C 1 132 ? 4.465 0.771 -38.958 1.00 56.37 132 PRO C O 1
ATOM 5797 N N . GLY C 1 133 ? 4.042 2.955 -39.131 1.00 54.95 133 GLY C N 1
ATOM 5798 C CA . GLY C 1 133 ? 2.904 2.867 -38.225 1.00 57.23 133 GLY C CA 1
ATOM 5799 C C . GLY C 1 133 ? 1.571 2.457 -38.840 1.00 59.84 133 GLY C C 1
ATOM 5800 O O . GLY C 1 133 ? 0.672 1.955 -38.147 1.00 61.98 133 GLY C O 1
ATOM 5801 N N . THR C 1 134 ? 1.451 2.655 -40.149 1.00 59.74 134 THR C N 1
ATOM 5802 C CA . THR C 1 134 ? 0.158 2.611 -40.837 1.00 60.65 134 THR C CA 1
ATOM 5803 C C . THR C 1 134 ? -0.598 1.286 -40.825 1.00 63.25 134 THR C C 1
ATOM 5804 O O . THR C 1 134 ? -1.825 1.285 -40.818 1.00 65.44 134 THR C O 1
ATOM 5808 N N . ASP C 1 135 ? 0.117 0.167 -40.864 1.00 63.49 135 ASP C N 1
ATOM 5809 C CA . ASP C 1 135 ? -0.532 -1.138 -40.784 1.00 66.04 135 ASP C CA 1
ATOM 5810 C C . ASP C 1 135 ? -1.344 -1.221 -39.496 1.00 66.40 135 ASP C C 1
ATOM 5811 O O . ASP C 1 135 ? -2.583 -1.303 -39.510 1.00 67.72 135 ASP C O 1
ATOM 5816 N N . GLU C 1 136 ? -0.622 -1.174 -38.382 1.00 65.21 136 GLU C N 1
ATOM 5817 C CA . GLU C 1 136 ? -1.213 -1.261 -37.057 1.00 65.79 136 GLU C CA 1
ATOM 5818 C C . GLU C 1 136 ? -2.266 -0.177 -36.815 1.00 63.22 136 GLU C C 1
ATOM 5819 O O . GLU C 1 136 ? -3.302 -0.443 -36.201 1.00 64.98 136 GLU C O 1
ATOM 5825 N N . SER C 1 137 ? -2.017 1.037 -37.304 1.00 58.94 137 SER C N 1
ATOM 5826 C CA . SER C 1 137 ? -2.944 2.142 -37.035 1.00 57.19 137 SER C CA 1
ATOM 5827 C C . SER C 1 137 ? -4.214 2.145 -37.906 1.00 58.98 137 SER C C 1
ATOM 5828 O O . SER C 1 137 ? -5.254 2.660 -37.491 1.00 61.01 137 SER C O 1
ATOM 5831 N N . ALA C 1 138 ? -4.131 1.580 -39.108 1.00 57.84 138 ALA C N 1
ATOM 5832 C CA . ALA C 1 138 ? -5.317 1.412 -39.947 1.00 57.27 138 ALA C CA 1
ATOM 5833 C C . ALA C 1 138 ? -6.155 0.286 -39.363 1.00 58.95 138 ALA C C 1
ATOM 5834 O O . ALA C 1 138 ? -7.395 0.371 -39.294 1.00 60.58 138 ALA C O 1
ATOM 5836 N N . ALA C 1 139 ? -5.455 -0.768 -38.946 1.00 59.59 139 ALA C N 1
ATOM 5837 C CA . ALA C 1 139 ? -6.061 -1.851 -38.183 1.00 62.60 139 ALA C CA 1
ATOM 5838 C C . ALA C 1 139 ? -6.861 -1.257 -37.029 1.00 63.34 139 ALA C C 1
ATOM 5839 O O . ALA C 1 139 ? -8.032 -1.598 -36.816 1.00 65.51 139 ALA C O 1
ATOM 5841 N N . PHE C 1 140 ? -6.215 -0.349 -36.303 1.00 61.65 140 PHE C N 1
ATOM 5842 C CA . PHE C 1 140 ? -6.854 0.400 -35.230 1.00 61.95 140 PHE C CA 1
ATOM 5843 C C . PHE C 1 140 ? -8.107 1.121 -35.723 1.00 63.78 140 PHE C C 1
ATOM 5844 O O . PHE C 1 140 ? -9.171 1.034 -35.102 1.00 65.52 140 PHE C O 1
ATOM 5852 N N . ASP C 1 141 ? -7.971 1.825 -36.845 1.00 64.00 141 ASP C N 1
ATOM 5853 C CA . ASP C 1 141 ? -9.055 2.645 -37.380 1.00 65.87 141 ASP C CA 1
ATOM 5854 C C . ASP C 1 141 ? -10.328 1.844 -37.633 1.00 67.86 141 ASP C C 1
ATOM 5855 O O . ASP C 1 141 ? -11.405 2.215 -37.153 1.00 69.71 141 ASP C O 1
ATOM 5860 N N . VAL C 1 142 ? -10.217 0.744 -38.372 1.00 67.76 142 VAL C N 1
ATOM 5861 C CA . VAL C 1 142 ? -11.414 -0.059 -38.629 1.00 70.09 142 VAL C CA 1
ATOM 5862 C C . VAL C 1 142 ? -11.857 -0.871 -37.406 1.00 71.22 142 VAL C C 1
ATOM 5863 O O . VAL C 1 142 ? -13.032 -1.235 -37.295 1.00 74.15 142 VAL C O 1
ATOM 5867 N N . PHE C 1 143 ? -10.928 -1.152 -36.491 1.00 68.86 143 PHE C N 1
ATOM 5868 C CA . PHE C 1 143 ? -11.309 -1.737 -35.207 1.00 69.53 143 PHE C CA 1
ATOM 5869 C C . PHE C 1 143 ? -12.319 -0.822 -34.527 1.00 69.88 143 PHE C C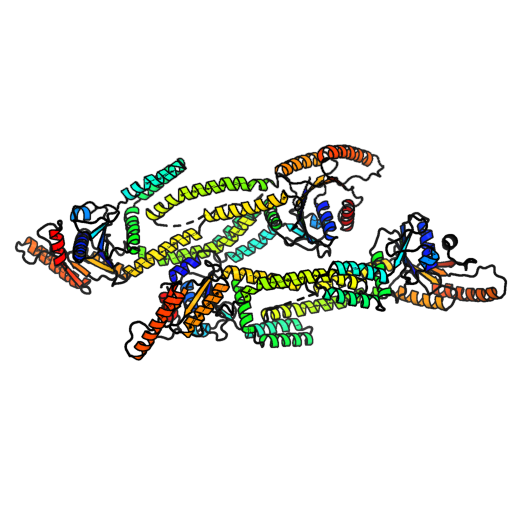 1
ATOM 5870 O O . PHE C 1 143 ? -13.391 -1.261 -34.104 1.00 72.44 143 PHE C O 1
ATOM 5878 N N . LEU C 1 144 ? -11.969 0.457 -34.433 1.00 67.65 144 LEU C N 1
ATOM 5879 C CA . LEU C 1 144 ? -12.868 1.441 -33.842 1.00 68.68 144 LEU C CA 1
ATOM 5880 C C . LEU C 1 144 ? -14.126 1.632 -34.679 1.00 72.04 144 LEU C C 1
ATOM 5881 O O . LEU C 1 144 ? -15.199 1.903 -34.139 1.00 74.69 144 LEU C O 1
ATOM 5886 N N . LYS C 1 145 ? -13.991 1.494 -35.994 1.00 72.49 145 LYS C N 1
ATOM 5887 C CA . LYS C 1 145 ? -15.144 1.587 -36.882 1.00 75.56 145 LYS C CA 1
ATOM 5888 C C . LYS C 1 145 ? -16.185 0.527 -36.534 1.00 79.31 145 LYS C C 1
ATOM 5889 O O . LYS C 1 145 ? -17.381 0.816 -36.478 1.00 75.69 145 LYS C O 1
ATOM 5895 N N . TYR C 1 146 ? -15.727 -0.699 -36.301 1.00 79.78 146 TYR C N 1
ATOM 5896 C CA . TYR C 1 146 ? -16.637 -1.796 -35.973 1.00 77.80 146 TYR C CA 1
ATOM 5897 C C . TYR C 1 146 ? -17.047 -1.887 -34.501 1.00 79.91 146 TYR C C 1
ATOM 5898 O O . TYR C 1 146 ? -18.058 -2.509 -34.176 1.00 83.70 146 TYR C O 1
ATOM 5907 N N . MET C 1 147 ? -16.271 -1.272 -33.614 1.00 84.35 147 MET C N 1
ATOM 5908 C CA . MET C 1 147 ? -16.676 -1.177 -32.214 1.00 79.70 147 MET C CA 1
ATOM 5909 C C . MET C 1 147 ? -17.850 -0.214 -32.091 1.00 95.67 147 MET C C 1
ATOM 5910 O O . MET C 1 147 ? -18.743 -0.397 -31.263 1.00 84.83 147 MET C O 1
ATOM 5915 N N . ASP C 1 148 ? -17.831 0.815 -32.931 1.00 93.61 148 ASP C N 1
ATOM 5916 C CA . ASP C 1 148 ? -18.867 1.838 -32.955 1.00 95.26 148 ASP C CA 1
ATOM 5917 C C . ASP C 1 148 ? -20.071 1.358 -33.763 1.00 97.16 148 ASP C C 1
ATOM 5918 O O . ASP C 1 148 ? -21.179 1.879 -33.626 1.00 99.73 148 ASP C O 1
ATOM 5923 N N . SER C 1 149 ? -19.835 0.360 -34.608 1.00 95.95 149 SER C N 1
ATOM 5924 C CA . SER C 1 149 ? -20.837 -0.135 -35.550 1.00 97.80 149 SER C CA 1
ATOM 5925 C C . SER C 1 149 ? -21.938 -1.025 -34.974 1.00 101.62 149 SER C C 1
ATOM 5926 O O . SER C 1 149 ? -21.818 -1.586 -33.884 1.00 102.80 149 SER C O 1
ATOM 5929 N N . ASN C 1 150 ? -23.015 -1.125 -35.745 1.00 103.74 150 ASN C N 1
ATOM 5930 C CA . ASN C 1 150 ? -24.074 -2.105 -35.549 1.00 108.34 150 ASN C CA 1
ATOM 5931 C C . ASN C 1 150 ? -24.492 -2.619 -36.926 1.00 110.08 150 ASN C C 1
ATOM 5932 O O . ASN C 1 150 ? -23.782 -2.376 -37.903 1.00 106.78 150 ASN C O 1
ATOM 5937 N N . GLU C 1 151 ? -25.607 -3.351 -36.982 1.00 115.48 151 GLU C N 1
ATOM 5938 C CA . GLU C 1 151 ? -26.114 -4.017 -38.196 1.00 118.57 151 GLU C CA 1
ATOM 5939 C C . GLU C 1 151 ? -25.400 -5.343 -38.459 1.00 118.12 151 GLU C C 1
ATOM 5940 O O . GLU C 1 151 ? -25.760 -6.086 -39.372 1.00 120.58 151 GLU C O 1
ATOM 5946 N N . PHE C 1 152 ? -24.383 -5.625 -37.652 1.00 114.99 152 PHE C N 1
ATOM 5947 C CA . PHE C 1 152 ? -23.747 -6.934 -37.636 1.00 114.63 152 PHE C CA 1
ATOM 5948 C C . PHE C 1 152 ? -23.999 -7.575 -36.277 1.00 117.31 152 PHE C C 1
ATOM 5949 O O . PHE C 1 152 ? -23.575 -7.049 -35.248 1.00 115.62 152 PHE C O 1
ATOM 5957 N N . ASP C 1 153 ? -24.708 -8.700 -36.280 1.00 121.76 153 ASP C N 1
ATOM 5958 C CA . ASP C 1 153 ? -25.129 -9.353 -35.043 1.00 125.51 153 ASP C CA 1
ATOM 5959 C C . ASP C 1 153 ? -23.949 -9.751 -34.162 1.00 113.96 153 ASP C C 1
ATOM 5960 O O . ASP C 1 153 ? -24.010 -9.628 -32.938 1.00 114.99 153 ASP C O 1
ATOM 5965 N N . VAL C 1 154 ? -22.882 -10.235 -34.787 1.00 111.17 154 VAL C N 1
ATOM 5966 C CA . VAL C 1 154 ? -21.656 -10.543 -34.063 1.00 108.78 154 VAL C CA 1
ATOM 5967 C C . VAL C 1 154 ? -20.416 -10.271 -34.919 1.00 103.96 154 VAL C C 1
ATOM 5968 O O . VAL C 1 154 ? -20.393 -10.578 -36.109 1.00 103.71 154 VAL C O 1
ATOM 5972 N N . VAL C 1 155 ? -19.391 -9.683 -34.306 1.00 100.37 155 VAL C N 1
ATOM 5973 C CA . VAL C 1 155 ? -18.161 -9.346 -35.013 1.00 95.87 155 VAL C CA 1
ATOM 5974 C C . VAL C 1 155 ? -16.980 -10.162 -34.495 1.00 95.01 155 VAL C C 1
ATOM 5975 O O . VAL C 1 155 ? -16.722 -10.203 -33.293 1.00 95.42 155 VAL C O 1
ATOM 5979 N N . ILE C 1 156 ? -16.267 -10.811 -35.410 1.00 94.04 156 ILE C N 1
ATOM 5980 C CA . ILE C 1 156 ? -15.096 -11.599 -35.046 1.00 93.33 156 ILE C CA 1
ATOM 5981 C C . ILE C 1 156 ? -13.811 -10.917 -35.505 1.00 97.28 156 ILE C C 1
ATOM 5982 O O . ILE C 1 156 ? -13.571 -10.772 -36.704 1.00 95.93 156 ILE C O 1
ATOM 5987 N N . PHE C 1 157 ? -12.984 -10.506 -34.548 1.00 95.21 157 PHE C N 1
ATOM 5988 C CA . PHE C 1 157 ? -11.736 -9.821 -34.862 1.00 82.40 157 PHE C CA 1
ATOM 5989 C C . PHE C 1 157 ? -10.606 -10.829 -35.033 1.00 82.35 157 PHE C C 1
ATOM 5990 O O . PHE C 1 157 ? -10.215 -11.498 -34.076 1.00 83.81 157 PHE C O 1
ATOM 5998 N N . ASP C 1 158 ? -10.078 -10.938 -36.250 1.00 92.02 158 ASP C N 1
ATOM 5999 C CA . ASP C 1 158 ? -8.903 -11.773 -36.481 1.00 91.52 158 ASP C CA 1
ATOM 6000 C C . ASP C 1 158 ? -7.639 -10.928 -36.417 1.00 87.45 158 ASP C C 1
ATOM 6001 O O . ASP C 1 158 ? -6.533 -11.426 -36.639 1.00 86.42 158 ASP C O 1
ATOM 6006 N N . THR C 1 159 ? -7.810 -9.640 -36.131 1.00 85.53 159 THR C N 1
ATOM 6007 C CA . THR C 1 159 ? -6.683 -8.826 -35.709 1.00 82.81 159 THR C CA 1
ATOM 6008 C C . THR C 1 159 ? -6.128 -9.564 -34.506 1.00 84.85 159 THR C C 1
ATOM 6009 O O . THR C 1 159 ? -6.895 -10.072 -33.692 1.00 88.17 159 THR C O 1
ATOM 6013 N N . ALA C 1 160 ? -4.810 -9.677 -34.406 1.00 71.08 160 ALA C N 1
ATOM 6014 C CA . ALA C 1 160 ? -4.250 -10.491 -33.338 1.00 76.64 160 ALA C CA 1
ATOM 6015 C C . ALA C 1 160 ? -3.978 -9.604 -32.140 1.00 75.03 160 ALA C C 1
ATOM 6016 O O . ALA C 1 160 ? -3.003 -8.853 -32.125 1.00 72.11 160 ALA C O 1
ATOM 6018 N N . PRO C 1 161 ? -4.846 -9.693 -31.121 1.00 73.58 161 PRO C N 1
ATOM 6019 C CA . PRO C 1 161 ? -4.727 -8.808 -29.969 1.00 72.53 161 PRO C CA 1
ATOM 6020 C C . PRO C 1 161 ? -3.679 -9.307 -28.997 1.00 80.95 161 PRO C C 1
ATOM 6021 O O . PRO C 1 161 ? -3.474 -10.512 -28.850 1.00 83.23 161 PRO C O 1
ATOM 6025 N N . THR C 1 162 ? -3.034 -8.366 -28.328 1.00 79.19 162 THR C N 1
ATOM 6026 C CA . THR C 1 162 ? -2.206 -8.642 -27.172 1.00 80.49 162 THR C CA 1
ATOM 6027 C C . THR C 1 162 ? -2.510 -7.478 -26.256 1.00 80.02 162 THR C C 1
ATOM 6028 O O . THR C 1 162 ? -3.155 -6.521 -26.680 1.00 78.83 162 THR C O 1
ATOM 6032 N N . GLY C 1 163 ? -2.076 -7.550 -25.005 1.00 81.00 163 GLY C N 1
ATOM 6033 C CA . GLY C 1 163 ? -2.181 -6.395 -24.134 1.00 79.57 163 GLY C CA 1
ATOM 6034 C C . GLY C 1 163 ? -1.407 -5.235 -24.732 1.00 75.47 163 GLY C C 1
ATOM 6035 O O . GLY C 1 163 ? -1.776 -4.067 -24.575 1.00 73.92 163 GLY C O 1
ATOM 6036 N N . HIS C 1 164 ? -0.338 -5.570 -25.448 1.00 73.93 164 HIS C N 1
ATOM 6037 C CA . HIS C 1 164 ? 0.522 -4.572 -26.067 1.00 70.19 164 HIS C CA 1
ATOM 6038 C C . HIS C 1 164 ? -0.085 -3.987 -27.343 1.00 67.16 164 HIS C C 1
ATOM 6039 O O . HIS C 1 164 ? 0.159 -2.828 -27.672 1.00 65.61 164 HIS C O 1
ATOM 6046 N N . THR C 1 165 ? -0.866 -4.785 -28.064 1.00 66.80 165 THR C N 1
ATOM 6047 C CA . THR C 1 165 ? -1.595 -4.270 -29.217 1.00 64.46 165 THR C CA 1
ATOM 6048 C C . THR C 1 165 ? -2.719 -3.376 -28.712 1.00 64.39 165 THR C C 1
ATOM 6049 O O . THR C 1 165 ? -3.035 -2.344 -29.306 1.00 58.69 165 THR C O 1
ATOM 6053 N N . LEU C 1 166 ? -3.298 -3.781 -27.587 1.00 63.19 166 LEU C N 1
ATOM 6054 C CA . LEU C 1 166 ? -4.466 -3.127 -27.011 1.00 64.22 166 LEU C CA 1
ATOM 6055 C C . LEU C 1 166 ? -4.113 -2.019 -26.022 1.00 75.50 166 LEU C C 1
ATOM 6056 O O . LEU C 1 166 ? -4.991 -1.485 -25.344 1.00 76.40 166 LEU C O 1
ATOM 6061 N N . ARG C 1 167 ? -2.827 -1.690 -25.930 1.00 73.60 167 ARG C N 1
ATOM 6062 C CA . ARG C 1 167 ? -2.362 -0.635 -25.029 1.00 59.71 167 ARG C CA 1
ATOM 6063 C C . ARG C 1 167 ? -3.038 0.726 -25.243 1.00 58.26 167 ARG C C 1
ATOM 6064 O O . ARG C 1 167 ? -2.998 1.582 -24.359 1.00 62.13 167 ARG C O 1
ATOM 6072 N N . PHE C 1 168 ? -3.659 0.920 -26.404 1.00 57.45 168 PHE C N 1
ATOM 6073 C CA . PHE C 1 168 ? -4.363 2.171 -26.697 1.00 56.82 168 PHE C CA 1
ATOM 6074 C C . PHE C 1 168 ? -5.588 2.395 -25.804 1.00 58.90 168 PHE C C 1
ATOM 6075 O O . PHE C 1 168 ? -6.154 3.486 -25.775 1.00 58.45 168 PHE C O 1
ATOM 6083 N N . LEU C 1 169 ? -6.006 1.355 -25.092 1.00 61.80 169 LEU C N 1
ATOM 6084 C CA . LEU C 1 169 ? -7.179 1.445 -24.230 1.00 64.70 169 LEU C CA 1
ATOM 6085 C C . LEU C 1 169 ? -6.900 2.259 -22.967 1.00 68.27 169 LEU C C 1
ATOM 6086 O O . LEU C 1 169 ? -7.826 2.729 -22.305 1.00 70.19 169 LEU C O 1
ATOM 6091 N N . GLY C 1 170 ? -5.623 2.428 -22.640 1.00 63.01 170 GLY C N 1
ATOM 6092 C CA . GLY C 1 170 ? -5.233 3.169 -21.453 1.00 72.31 170 GLY C CA 1
ATOM 6093 C C . GLY C 1 170 ? -5.061 4.657 -21.701 1.00 69.84 170 GLY C C 1
ATOM 6094 O O . GLY C 1 170 ? -4.777 5.420 -20.778 1.00 70.70 170 GLY C O 1
ATOM 6095 N N . MET C 1 171 ? -5.238 5.066 -22.953 1.00 67.32 171 MET C N 1
ATOM 6096 C CA . MET C 1 171 ? -5.068 6.466 -23.356 1.00 65.03 171 MET C CA 1
ATOM 6097 C C . MET C 1 171 ? -6.040 7.517 -22.778 1.00 66.44 171 MET C C 1
ATOM 6098 O O . MET C 1 171 ? -5.594 8.606 -22.418 1.00 65.67 171 MET C O 1
ATOM 6103 N N . PRO C 1 172 ? -7.358 7.215 -22.709 1.00 68.69 172 PRO C N 1
ATOM 6104 C CA . PRO C 1 172 ? -8.331 8.235 -22.282 1.00 69.89 172 PRO C CA 1
ATOM 6105 C C . PRO C 1 172 ? -7.983 9.015 -21.010 1.00 69.93 172 PRO C C 1
ATOM 6106 O O . PRO C 1 172 ? -8.345 10.187 -20.910 1.00 69.52 172 PRO C O 1
ATOM 6110 N N . GLU C 1 173 ? -7.301 8.381 -20.062 1.00 63.22 173 GLU C N 1
ATOM 6111 C CA . GLU C 1 173 ? -6.860 9.069 -18.852 1.00 68.78 173 GLU C CA 1
ATOM 6112 C C . GLU C 1 173 ? -5.761 10.081 -19.183 1.00 64.95 173 GLU C C 1
ATOM 6113 O O . GLU C 1 173 ? -5.806 11.245 -18.754 1.00 65.36 173 GLU C O 1
ATOM 6119 N N . VAL C 1 174 ? -4.774 9.626 -19.951 1.00 61.59 174 VAL C N 1
ATOM 6120 C CA . VAL C 1 174 ? -3.693 10.486 -20.417 1.00 57.55 174 VAL C CA 1
ATOM 6121 C C . VAL C 1 174 ? -4.270 11.663 -21.194 1.00 56.11 174 VAL C C 1
ATOM 6122 O O . VAL C 1 174 ? -3.887 12.816 -20.977 1.00 53.20 174 VAL C O 1
ATOM 6126 N N . MET C 1 175 ? -5.200 11.355 -22.094 1.00 55.56 175 MET C N 1
ATOM 6127 C CA . MET C 1 175 ? -5.897 12.369 -22.874 1.00 54.08 175 MET C CA 1
ATOM 6128 C C . MET C 1 175 ? -6.605 13.369 -21.974 1.00 55.84 175 MET C C 1
ATOM 6129 O O . MET C 1 175 ? -6.661 14.551 -22.286 1.00 55.01 175 MET C O 1
ATOM 6134 N N . ASP C 1 176 ? -7.156 12.886 -20.865 1.00 58.65 176 ASP C N 1
ATOM 6135 C CA . ASP C 1 176 ? -7.792 13.760 -19.886 1.00 72.15 176 ASP C CA 1
ATOM 6136 C C . ASP C 1 176 ? -6.782 14.746 -19.312 1.00 70.93 176 ASP C C 1
ATOM 6137 O O . ASP C 1 176 ? -6.995 15.961 -19.363 1.00 71.36 176 ASP C O 1
ATOM 6142 N N . LYS C 1 177 ? -5.681 14.217 -18.780 1.00 69.80 177 LYS C N 1
ATOM 6143 C CA . LYS C 1 177 ? -4.616 15.061 -18.232 1.00 57.56 177 LYS C CA 1
ATOM 6144 C C . LYS C 1 177 ? -4.148 16.126 -19.229 1.00 54.89 177 LYS C C 1
ATOM 6145 O O . LYS C 1 177 ? -4.124 17.328 -18.921 1.00 55.05 177 LYS C O 1
ATOM 6151 N N . TYR C 1 178 ? -3.794 15.676 -20.429 1.00 52.67 178 TYR C N 1
ATOM 6152 C CA . TYR C 1 178 ? -3.317 16.570 -21.481 1.00 50.23 178 TYR C CA 1
ATOM 6153 C C . TYR C 1 178 ? -4.361 17.615 -21.871 1.00 51.03 178 TYR C C 1
ATOM 6154 O O . TYR C 1 178 ? -4.026 18.772 -22.132 1.00 50.05 178 TYR C O 1
ATOM 6163 N N . MET C 1 179 ? -5.625 17.201 -21.909 1.00 53.05 179 MET C N 1
ATOM 6164 C CA . MET C 1 179 ? -6.719 18.101 -22.258 1.00 54.31 179 MET C CA 1
ATOM 6165 C C . MET C 1 179 ? -6.885 19.203 -21.221 1.00 64.46 179 MET C C 1
ATOM 6166 O O . MET C 1 179 ? -7.023 20.371 -21.577 1.00 66.14 179 MET C O 1
ATOM 6171 N N . THR C 1 180 ? -6.872 18.836 -19.942 1.00 63.18 180 THR C N 1
ATOM 6172 C CA . THR C 1 180 ? -6.979 19.839 -18.887 1.00 62.85 180 THR C CA 1
ATOM 6173 C C . THR C 1 180 ? -5.772 20.774 -18.921 1.00 58.71 180 THR C C 1
ATOM 6174 O O . THR C 1 180 ? -5.886 21.965 -18.610 1.00 58.50 180 THR C O 1
ATOM 6178 N N . LYS C 1 181 ? -4.619 20.230 -19.309 1.00 55.24 181 LYS C N 1
ATOM 6179 C CA . LYS C 1 181 ? -3.439 21.061 -19.535 1.00 52.91 181 LYS C CA 1
ATOM 6180 C C . LYS C 1 181 ? -3.702 22.094 -20.629 1.00 51.85 181 LYS C C 1
ATOM 6181 O O . LYS C 1 181 ? -3.379 23.273 -20.472 1.00 62.32 181 LYS C O 1
ATOM 6187 N N . LEU C 1 182 ? -4.291 21.644 -21.734 1.00 51.14 182 LEU C N 1
ATOM 6188 C CA . LEU C 1 182 ? -4.624 22.533 -22.845 1.00 50.38 182 LEU C CA 1
ATOM 6189 C C . LEU C 1 182 ? -5.657 23.586 -22.454 1.00 52.85 182 LEU C C 1
ATOM 6190 O O . LEU C 1 182 ? -5.635 24.705 -22.964 1.00 52.57 182 LEU C O 1
ATOM 6195 N N . ILE C 1 183 ? -6.563 23.218 -21.555 1.00 55.51 183 ILE C N 1
ATOM 6196 C CA . ILE C 1 183 ? -7.587 24.140 -21.082 1.00 58.34 183 ILE C CA 1
ATOM 6197 C C . ILE C 1 183 ? -6.960 25.231 -20.220 1.00 58.86 183 ILE C C 1
ATOM 6198 O O . ILE C 1 183 ? -7.168 26.420 -20.470 1.00 59.47 183 ILE C O 1
ATOM 6203 N N . LYS C 1 184 ? -6.179 24.823 -19.220 1.00 62.61 184 LYS C N 1
ATOM 6204 C CA . LYS C 1 184 ? -5.435 25.775 -18.397 1.00 63.40 184 LYS C CA 1
ATOM 6205 C C . LYS C 1 184 ? -4.609 26.710 -19.272 1.00 61.89 184 LYS C C 1
ATOM 6206 O O . LYS C 1 184 ? -4.611 27.932 -19.078 1.00 63.85 184 LYS C O 1
ATOM 6212 N N . LEU C 1 185 ? -3.916 26.122 -20.243 1.00 58.59 185 LEU C N 1
ATOM 6213 C CA . LEU C 1 185 ? -3.094 26.882 -21.175 1.00 56.50 185 LEU C CA 1
ATOM 6214 C C . LEU C 1 185 ? -3.923 27.909 -21.929 1.00 57.71 185 LEU C C 1
ATOM 6215 O O . LEU C 1 185 ? -3.520 29.059 -22.063 1.00 58.79 185 LEU C O 1
ATOM 6220 N N . ARG C 1 186 ? -5.085 27.488 -22.414 1.00 58.37 186 ARG C N 1
ATOM 6221 C CA . ARG C 1 186 ? -5.923 28.352 -23.233 1.00 59.20 186 ARG C CA 1
ATOM 6222 C C . ARG C 1 186 ? -6.500 29.499 -22.414 1.00 61.76 186 ARG C C 1
ATOM 6223 O O . ARG C 1 186 ? -6.693 30.601 -22.927 1.00 61.87 186 ARG C O 1
ATOM 6231 N N . LYS C 1 187 ? -6.773 29.237 -21.140 1.00 64.37 187 LYS C N 1
ATOM 6232 C CA . LYS C 1 187 ? -7.233 30.291 -20.243 1.00 68.02 187 LYS C CA 1
ATOM 6233 C C . LYS C 1 187 ? -6.102 31.265 -19.940 1.00 67.16 187 LYS C C 1
ATOM 6234 O O . LYS C 1 187 ? -6.332 32.462 -19.768 1.00 68.87 187 LYS C O 1
ATOM 6240 N N . GLN C 1 188 ? -4.878 30.750 -19.877 1.00 65.12 188 GLN C N 1
ATOM 6241 C CA . GLN C 1 188 ? -3.712 31.599 -19.647 1.00 65.14 188 GLN C CA 1
ATOM 6242 C C . GLN C 1 188 ? -3.396 32.473 -20.860 1.00 62.96 188 GLN C C 1
ATOM 6243 O O . GLN C 1 188 ? -2.931 33.603 -20.719 1.00 63.30 188 GLN C O 1
ATOM 6249 N N . MET C 1 189 ? -3.638 31.930 -22.048 1.00 60.97 189 MET C N 1
ATOM 6250 C CA . MET C 1 189 ? -3.336 32.616 -23.300 1.00 60.21 189 MET C CA 1
ATOM 6251 C C . MET C 1 189 ? -4.406 33.618 -23.724 1.00 64.01 189 MET C C 1
ATOM 6252 O O . MET C 1 189 ? -4.084 34.694 -24.230 1.00 64.78 189 MET C O 1
ATOM 6257 N N . SER C 1 190 ? -5.671 33.254 -23.519 1.00 66.93 190 SER C N 1
ATOM 6258 C CA . SER C 1 190 ? -6.803 34.021 -24.041 1.00 70.21 190 SER C CA 1
ATOM 6259 C C . SER C 1 190 ? -6.752 35.507 -23.695 1.00 72.19 190 SER C C 1
ATOM 6260 O O . SER C 1 190 ? -7.176 36.348 -24.485 1.00 73.93 190 SER C O 1
ATOM 6263 N N . GLY C 1 191 ? -6.224 35.829 -22.520 1.00 71.93 191 GLY C N 1
ATOM 6264 C CA . GLY C 1 191 ? -6.144 37.211 -22.089 1.00 72.51 191 GLY C CA 1
ATOM 6265 C C . GLY C 1 191 ? -5.032 37.991 -22.766 1.00 69.10 191 GLY C C 1
ATOM 6266 O O . GLY C 1 191 ? -5.220 39.144 -23.141 1.00 71.00 191 GLY C O 1
ATOM 6267 N N . PHE C 1 192 ? -3.870 37.371 -22.935 1.00 64.20 192 PHE C N 1
ATOM 6268 C CA . PHE C 1 192 ? -2.730 38.078 -23.506 1.00 61.43 192 PHE C CA 1
ATOM 6269 C C . PHE C 1 192 ? -2.922 38.362 -24.985 1.00 59.25 192 PHE C C 1
ATOM 6270 O O . PHE C 1 192 ? -2.575 39.445 -25.481 1.00 59.54 192 PHE C O 1
ATOM 6278 N N . MET C 1 193 ? -3.474 37.376 -25.685 1.00 64.45 193 MET C N 1
ATOM 6279 C CA . MET C 1 193 ? -3.810 37.529 -27.094 1.00 65.18 193 MET C CA 1
ATOM 6280 C C . MET C 1 193 ? -4.662 38.768 -27.309 1.00 64.65 193 MET C C 1
ATOM 6281 O O . MET C 1 193 ? -4.460 39.492 -28.277 1.00 63.41 193 MET C O 1
ATOM 6286 N N . LYS C 1 194 ? -5.598 39.009 -26.393 1.00 66.92 194 LYS C N 1
ATOM 6287 C CA . LYS C 1 194 ? -6.414 40.225 -26.407 1.00 68.14 194 LYS C CA 1
ATOM 6288 C C . LYS C 1 194 ? -5.590 41.499 -26.523 1.00 66.19 194 LYS C C 1
ATOM 6289 O O . LYS C 1 194 ? -5.913 42.383 -27.313 1.00 66.26 194 LYS C O 1
ATOM 6295 N N . MET C 1 195 ? -4.533 41.597 -25.722 1.00 65.09 195 MET C N 1
ATOM 6296 C CA . MET C 1 195 ? -3.660 42.778 -25.740 1.00 63.57 195 MET C CA 1
ATOM 6297 C C . MET C 1 195 ? -2.747 42.772 -26.948 1.00 63.71 195 MET C C 1
ATOM 6298 O O . MET C 1 195 ? -2.305 43.835 -27.386 1.00 62.97 195 MET C O 1
ATOM 6303 N N . MET C 1 196 ? -2.461 41.592 -27.493 1.00 65.54 196 MET C N 1
ATOM 6304 C CA . MET C 1 196 ? -1.744 41.570 -28.757 1.00 66.04 196 MET C CA 1
ATOM 6305 C C . MET C 1 196 ? -2.656 42.231 -29.791 1.00 67.73 196 MET C C 1
ATOM 6306 O O . MET C 1 196 ? -2.207 43.049 -30.602 1.00 67.73 196 MET C O 1
ATOM 6311 N N . LYS C 1 197 ? -3.951 41.941 -29.704 1.00 69.82 197 LYS C N 1
ATOM 6312 C CA . LYS C 1 197 ? -4.921 42.563 -30.603 1.00 71.84 197 LYS C CA 1
ATOM 6313 C C . LYS C 1 197 ? -5.085 44.064 -30.343 1.00 72.29 197 LYS C C 1
ATOM 6314 O O . LYS C 1 197 ? -5.257 44.835 -31.281 1.00 74.21 197 LYS C O 1
ATOM 6320 N N . LYS C 1 198 ? -5.030 44.478 -29.080 1.00 71.48 198 LYS C N 1
ATOM 6321 C CA . LYS C 1 198 ? -5.205 45.891 -28.756 1.00 71.67 198 LYS C CA 1
ATOM 6322 C C . LYS C 1 198 ? -4.029 46.716 -29.248 1.00 69.24 198 LYS C C 1
ATOM 6323 O O . LYS C 1 198 ? -4.207 47.824 -29.752 1.00 70.63 198 LYS C O 1
ATOM 6329 N N . LEU C 1 199 ? -2.829 46.168 -29.078 1.00 66.55 199 LEU C N 1
ATOM 6330 C CA . LEU C 1 199 ? -1.603 46.841 -29.486 1.00 65.00 199 LEU C CA 1
ATOM 6331 C C . LEU C 1 199 ? -1.371 46.719 -30.976 1.00 67.32 199 LEU C C 1
ATOM 6332 O O . LEU C 1 199 ? -0.969 47.677 -31.630 1.00 68.44 199 LEU C O 1
ATOM 6337 N N . LEU C 1 200 ? -1.597 45.519 -31.499 1.00 69.14 200 LEU C N 1
ATOM 6338 C CA . LEU C 1 200 ? -1.350 45.225 -32.903 1.00 71.24 200 LEU C CA 1
ATOM 6339 C C . LEU C 1 200 ? -2.464 44.356 -33.463 1.00 73.75 200 LEU C C 1
ATOM 6340 O O . LEU C 1 200 ? -2.298 43.144 -33.609 1.00 74.62 200 LEU C O 1
ATOM 6345 N N . PRO C 1 201 ? -3.610 44.975 -33.777 1.00 75.36 201 PRO C N 1
ATOM 6346 C CA . PRO C 1 201 ? -4.740 44.236 -34.338 1.00 79.03 201 PRO C CA 1
ATOM 6347 C C . PRO C 1 201 ? -4.436 43.726 -35.747 1.00 81.51 201 PRO C C 1
ATOM 6348 O O . PRO C 1 201 ? -3.840 44.449 -36.549 1.00 80.57 201 PRO C O 1
ATOM 6352 N N . PHE C 1 202 ? -4.853 42.491 -36.022 1.00 85.43 202 PHE C N 1
ATOM 6353 C CA . PHE C 1 202 ? -4.634 41.816 -37.303 1.00 89.71 202 PHE C CA 1
ATOM 6354 C C . PHE C 1 202 ? -3.232 42.015 -37.889 1.00 87.59 202 PHE C C 1
ATOM 6355 O O . PHE C 1 202 ? -2.233 41.996 -37.168 1.00 83.40 202 PHE C O 1
ATOM 6363 N N . ASP C 1 210 ? -7.785 27.394 -32.475 1.00 94.53 210 ASP C N 1
ATOM 6364 C CA . ASP C 1 210 ? -7.267 26.076 -32.819 1.00 90.90 210 ASP C CA 1
ATOM 6365 C C . ASP C 1 210 ? -7.480 25.113 -31.656 1.00 86.96 210 ASP C C 1
ATOM 6366 O O . ASP C 1 210 ? -7.703 23.911 -31.850 1.00 84.76 210 ASP C O 1
ATOM 6371 N N . TYR C 1 211 ? -7.408 25.658 -30.446 1.00 86.49 211 TYR C N 1
ATOM 6372 C CA . TYR C 1 211 ? -7.569 24.877 -29.228 1.00 8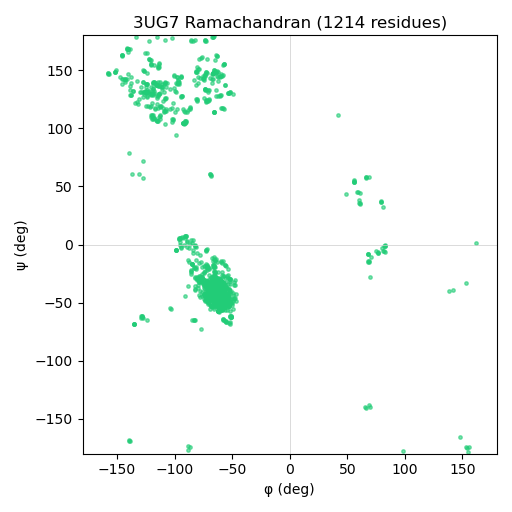3.70 211 TYR C CA 1
ATOM 6373 C C . TYR C 1 211 ? -8.927 24.186 -29.183 1.00 82.82 211 TYR C C 1
ATOM 6374 O O . TYR C 1 211 ? -9.026 23.035 -28.767 1.00 80.38 211 TYR C O 1
ATOM 6383 N N . ASP C 1 212 ? -9.968 24.895 -29.611 1.00 85.24 212 ASP C N 1
ATOM 6384 C CA . ASP C 1 212 ? -11.311 24.326 -29.666 1.00 85.71 212 ASP C CA 1
ATOM 6385 C C . ASP C 1 212 ? -11.327 23.072 -30.536 1.00 83.41 212 ASP C C 1
ATOM 6386 O O . ASP C 1 212 ? -11.973 22.078 -30.200 1.00 81.91 212 ASP C O 1
ATOM 6391 N N . LYS C 1 213 ? -10.599 23.123 -31.647 1.00 83.37 213 LYS C N 1
ATOM 6392 C CA . LYS C 1 213 ? -10.522 21.994 -32.567 1.00 81.65 213 LYS C CA 1
ATOM 6393 C C . LYS C 1 213 ? -9.728 20.825 -31.992 1.00 76.68 213 LYS C C 1
ATOM 6394 O O . LYS C 1 213 ? -10.190 19.679 -32.024 1.00 76.54 213 LYS C O 1
ATOM 6400 N N . MET C 1 214 ? -8.536 21.114 -31.472 1.00 72.93 214 MET C N 1
ATOM 6401 C CA . MET C 1 214 ? -7.707 20.077 -30.857 1.00 68.03 214 MET C CA 1
ATOM 6402 C C . MET C 1 214 ? -8.454 19.366 -29.733 1.00 66.46 214 MET C C 1
ATOM 6403 O O . MET C 1 214 ? -8.411 18.140 -29.622 1.00 64.65 214 MET C O 1
ATOM 6408 N N . LEU C 1 215 ? -9.142 20.147 -28.906 1.00 67.29 215 LEU C N 1
ATOM 6409 C CA . LEU C 1 215 ? -9.925 19.602 -27.805 1.00 66.40 215 LEU C CA 1
ATOM 6410 C C . LEU C 1 215 ? -11.112 18.796 -28.325 1.00 66.84 215 LEU C C 1
ATOM 6411 O O . LEU C 1 215 ? -11.449 17.753 -27.765 1.00 65.70 215 LEU C O 1
ATOM 6416 N N . GLU C 1 216 ? -11.736 19.281 -29.397 1.00 69.22 216 GLU C N 1
ATOM 6417 C CA . GLU C 1 216 ? -12.821 18.554 -30.054 1.00 71.07 216 GLU C CA 1
ATOM 6418 C C . GLU C 1 216 ? -12.384 17.153 -30.472 1.00 69.31 216 GLU C C 1
ATOM 6419 O O . GLU C 1 216 ? -13.030 16.162 -30.125 1.00 71.09 216 GLU C O 1
ATOM 6425 N N . GLU C 1 217 ? -11.283 17.078 -31.215 1.00 66.34 217 GLU C N 1
ATOM 6426 C CA . GLU C 1 217 ? -10.788 15.800 -31.724 1.00 63.96 217 GLU C CA 1
ATOM 6427 C C . GLU C 1 217 ? -10.286 14.876 -30.617 1.00 60.56 217 GLU C C 1
ATOM 6428 O O . GLU C 1 217 ? -10.636 13.691 -30.581 1.00 60.34 217 GLU C O 1
ATOM 6434 N N . LEU C 1 218 ? -9.464 15.423 -29.724 1.00 59.28 218 LEU C N 1
ATOM 6435 C CA . LEU C 1 218 ? -8.964 14.676 -28.574 1.00 57.29 218 LEU C CA 1
ATOM 6436 C C . LEU C 1 218 ? -10.108 14.059 -27.790 1.00 58.24 218 LEU C C 1
ATOM 6437 O O . LEU C 1 218 ? -10.055 12.894 -27.393 1.00 57.17 218 LEU C O 1
ATOM 6442 N N . GLU C 1 219 ? -11.150 14.851 -27.578 1.00 60.58 219 GLU C N 1
ATOM 6443 C CA . GLU C 1 219 ? -12.282 14.401 -26.792 1.00 62.04 219 GLU C CA 1
ATOM 6444 C C . GLU C 1 219 ? -13.123 13.358 -27.526 1.00 63.09 219 GLU C C 1
ATOM 6445 O O . GLU C 1 219 ? -13.562 12.373 -26.926 1.00 63.22 219 GLU C O 1
ATOM 6451 N N . LYS C 1 220 ? -13.344 13.581 -28.818 1.00 64.12 220 LYS C N 1
ATOM 6452 C CA . LYS C 1 220 ? -14.061 12.620 -29.648 1.00 65.33 220 LYS C CA 1
ATOM 6453 C C . LYS C 1 220 ? -13.374 11.260 -29.556 1.00 63.18 220 LYS C C 1
ATOM 6454 O O . LYS C 1 220 ? -14.018 10.233 -29.299 1.00 64.00 220 LYS C O 1
ATOM 6460 N N . MET C 1 221 ? -12.056 11.268 -29.733 1.00 60.69 221 MET C N 1
ATOM 6461 C CA . MET C 1 221 ? -11.255 10.056 -29.590 1.00 60.29 221 MET C CA 1
ATOM 6462 C C . MET C 1 221 ? -11.382 9.439 -28.200 1.00 60.05 221 MET C C 1
ATOM 6463 O O . MET C 1 221 ? -11.532 8.221 -28.066 1.00 59.55 221 MET C O 1
ATOM 6468 N N . LYS C 1 222 ? -11.321 10.285 -27.174 1.00 60.88 222 LYS C N 1
ATOM 6469 C CA . LYS C 1 222 ? -11.443 9.830 -25.793 1.00 57.75 222 LYS C CA 1
ATOM 6470 C C . LYS C 1 222 ? -12.737 9.050 -25.597 1.00 67.39 222 LYS C C 1
ATOM 6471 O O . LYS C 1 222 ? -12.742 7.992 -24.974 1.00 67.05 222 LYS C O 1
ATOM 6477 N N . GLU C 1 223 ? -13.828 9.572 -26.149 1.00 70.54 223 GLU C N 1
ATOM 6478 C CA . GLU C 1 223 ? -15.127 8.917 -26.032 1.00 74.68 223 GLU C CA 1
ATOM 6479 C C . GLU C 1 223 ? -15.221 7.626 -26.835 1.00 74.04 223 GLU C C 1
ATOM 6480 O O . GLU C 1 223 ? -15.797 6.644 -26.364 1.00 75.03 223 GLU C O 1
ATOM 6486 N N . ARG C 1 224 ? -14.670 7.626 -28.047 1.00 72.79 224 ARG C N 1
ATOM 6487 C CA . ARG C 1 224 ? -14.678 6.410 -28.858 1.00 73.27 224 ARG C CA 1
ATOM 6488 C C . ARG C 1 224 ? -13.936 5.279 -28.143 1.00 71.75 224 ARG C C 1
ATOM 6489 O O . ARG C 1 224 ? -14.454 4.161 -28.006 1.00 73.35 224 ARG C O 1
ATOM 6497 N N . ILE C 1 225 ? -12.729 5.584 -27.670 1.00 68.96 225 ILE C N 1
ATOM 6498 C CA . ILE C 1 225 ? -11.920 4.602 -26.953 1.00 67.44 225 ILE C CA 1
ATOM 6499 C C . ILE C 1 225 ? -12.563 4.177 -25.633 1.00 70.02 225 ILE C C 1
ATOM 6500 O O . ILE C 1 225 ? -12.503 3.009 -25.267 1.00 70.94 225 ILE C O 1
ATOM 6505 N N . VAL C 1 226 ? -13.172 5.119 -24.920 1.00 71.36 226 VAL C N 1
ATOM 6506 C CA . VAL C 1 226 ? -13.849 4.789 -23.666 1.00 74.12 226 VAL C CA 1
ATOM 6507 C C . VAL C 1 226 ? -15.015 3.829 -23.907 1.00 77.62 226 VAL C C 1
ATOM 6508 O O . VAL C 1 226 ? -15.177 2.844 -23.182 1.00 79.84 226 VAL C O 1
ATOM 6512 N N . ARG C 1 227 ? -15.811 4.112 -24.936 1.00 79.57 227 ARG C N 1
ATOM 6513 C CA . ARG C 1 227 ? -16.903 3.224 -25.320 1.00 82.75 227 ARG C CA 1
ATOM 6514 C C . ARG C 1 227 ? -16.384 1.831 -25.655 1.00 82.07 227 ARG C C 1
ATOM 6515 O O . ARG C 1 227 ? -16.872 0.831 -25.120 1.00 83.98 227 ARG C O 1
ATOM 6523 N N . ALA C 1 228 ? -15.391 1.775 -26.541 1.00 79.65 228 ALA C N 1
ATOM 6524 C CA . ALA C 1 228 ? -14.810 0.500 -26.955 1.00 79.27 228 ALA C CA 1
ATOM 6525 C C . ALA C 1 228 ? -14.283 -0.295 -25.762 1.00 67.10 228 ALA C C 1
ATOM 6526 O O . ALA C 1 228 ? -14.527 -1.492 -25.648 1.00 72.38 228 ALA C O 1
ATOM 6528 N N . ARG C 1 229 ? -13.567 0.392 -24.879 1.00 65.88 229 ARG C N 1
ATOM 6529 C CA . ARG C 1 229 ? -13.001 -0.203 -23.673 1.00 66.56 229 ARG C CA 1
ATOM 6530 C C . ARG C 1 229 ? -14.095 -0.784 -22.787 1.00 69.68 229 ARG C C 1
ATOM 6531 O O . ARG C 1 229 ? -13.980 -1.909 -22.294 1.00 72.78 229 ARG C O 1
ATOM 6539 N N . ASN C 1 230 ? -15.160 -0.010 -22.596 1.00 70.89 230 ASN C N 1
ATOM 6540 C CA . ASN C 1 230 ? -16.288 -0.450 -21.783 1.00 74.39 230 ASN C CA 1
ATOM 6541 C C . ASN C 1 230 ? -16.998 -1.664 -22.369 1.00 76.95 230 ASN C C 1
ATOM 6542 O O . ASN C 1 230 ? -17.452 -2.539 -21.633 1.00 80.11 230 ASN C O 1
ATOM 6547 N N . ILE C 1 231 ? -17.093 -1.716 -23.694 1.00 75.88 231 ILE C N 1
ATOM 6548 C CA . ILE C 1 231 ? -17.704 -2.865 -24.354 1.00 77.88 231 ILE C CA 1
ATOM 6549 C C . ILE C 1 231 ? -16.819 -4.106 -24.226 1.00 87.10 231 ILE C C 1
ATOM 6550 O O . ILE C 1 231 ? -17.302 -5.190 -23.896 1.00 81.02 231 ILE C O 1
ATOM 6555 N N . LEU C 1 232 ? -15.521 -3.936 -24.466 1.00 80.25 232 LEU C N 1
ATOM 6556 C CA . LEU C 1 232 ? -14.574 -5.049 -24.425 1.00 82.30 232 LEU C CA 1
ATOM 6557 C C . LEU C 1 232 ? -14.388 -5.621 -23.021 1.00 76.69 232 LEU C C 1
ATOM 6558 O O . LEU C 1 232 ? -14.147 -6.817 -22.858 1.00 78.33 232 LEU C O 1
ATOM 6563 N N . SER C 1 233 ? -14.506 -4.767 -22.010 1.00 76.53 233 SER C N 1
ATOM 6564 C CA . SER C 1 233 ? -14.337 -5.197 -20.626 1.00 81.48 233 SER C CA 1
ATOM 6565 C C . SER C 1 233 ? -15.620 -5.823 -20.086 1.00 85.60 233 SER C C 1
ATOM 6566 O O . SER C 1 233 ? -15.678 -6.260 -18.936 1.00 87.57 233 SER C O 1
ATOM 6569 N N . ASP C 1 234 ? -16.645 -5.862 -20.929 1.00 87.19 234 ASP C N 1
ATOM 6570 C CA . ASP C 1 234 ? -17.957 -6.347 -20.528 1.00 91.91 234 ASP C CA 1
ATOM 6571 C C . ASP C 1 234 ? -18.326 -7.656 -21.219 1.00 94.16 234 ASP C C 1
ATOM 6572 O O . ASP C 1 234 ? -18.434 -7.706 -22.445 1.00 92.55 234 ASP C O 1
ATOM 6577 N N . PRO C 1 235 ? -18.522 -8.727 -20.432 1.00 98.27 235 PRO C N 1
ATOM 6578 C CA . PRO C 1 235 ? -19.115 -9.952 -20.978 1.00 102.08 235 PRO C CA 1
ATOM 6579 C C . PRO C 1 235 ? -20.568 -9.696 -21.368 1.00 105.49 235 PRO C C 1
ATOM 6580 O O . PRO C 1 235 ? -21.050 -8.581 -21.169 1.00 105.16 235 PRO C O 1
ATOM 6584 N N . GLU C 1 236 ? -21.243 -10.707 -21.915 1.00 108.98 236 GLU C N 1
ATOM 6585 C CA . GLU C 1 236 ? -22.558 -10.551 -22.553 1.00 111.89 236 GLU C CA 1
ATOM 6586 C C . GLU C 1 236 ? -22.461 -9.738 -23.847 1.00 109.99 236 GLU C C 1
ATOM 6587 O O . GLU C 1 236 ? -23.431 -9.627 -24.594 1.00 113.55 236 GLU C O 1
ATOM 6593 N N . ARG C 1 237 ? -21.287 -9.166 -24.097 1.00 104.80 237 ARG C N 1
ATOM 6594 C CA . ARG C 1 237 ? -21.023 -8.423 -25.323 1.00 102.15 237 ARG C CA 1
ATOM 6595 C C . ARG C 1 237 ? -19.751 -8.927 -26.001 1.00 98.95 237 ARG C C 1
ATOM 6596 O O . ARG C 1 237 ? -19.800 -9.418 -27.127 1.00 100.29 237 ARG C O 1
ATOM 6604 N N . THR C 1 238 ? -18.613 -8.802 -25.324 1.00 95.00 238 THR C N 1
ATOM 6605 C CA . THR C 1 238 ? -17.358 -9.290 -25.893 1.00 92.96 238 THR C CA 1
ATOM 6606 C C . THR C 1 238 ? -16.773 -10.503 -25.174 1.00 94.87 238 THR C C 1
ATOM 6607 O O . THR C 1 238 ? -16.719 -10.559 -23.945 1.00 95.64 238 THR C O 1
ATOM 6611 N N . ALA C 1 239 ? -16.332 -11.468 -25.972 1.00 94.70 239 ALA C N 1
ATOM 6612 C CA . ALA C 1 239 ? -15.671 -12.665 -25.488 1.00 97.52 239 ALA C CA 1
ATOM 6613 C C . ALA C 1 239 ? -14.283 -12.760 -26.111 1.00 95.09 239 ALA C C 1
ATOM 6614 O O . ALA C 1 239 ? -14.132 -12.834 -27.342 1.00 85.86 239 ALA C O 1
ATOM 6616 N N . PHE C 1 240 ? -13.267 -12.736 -25.257 1.00 85.68 240 PHE C N 1
ATOM 6617 C CA . PHE C 1 240 ? -11.902 -12.921 -25.712 1.00 83.07 240 PHE C CA 1
ATOM 6618 C C . PHE C 1 240 ? -11.541 -14.392 -25.595 1.00 85.68 240 PHE C C 1
ATOM 6619 O O . PHE C 1 240 ? -11.710 -15.003 -24.541 1.00 88.50 240 PHE C O 1
ATOM 6627 N N . ARG C 1 241 ? -11.053 -14.961 -26.689 1.00 85.15 241 ARG C N 1
ATOM 6628 C CA . ARG C 1 241 ? -10.642 -16.355 -26.695 1.00 87.63 241 ARG C CA 1
ATOM 6629 C C . ARG C 1 241 ? -9.165 -16.497 -27.020 1.00 85.08 241 ARG C C 1
ATOM 6630 O O . ARG C 1 241 ? -8.671 -15.933 -27.999 1.00 82.25 241 ARG C O 1
ATOM 6638 N N . LEU C 1 242 ? -8.456 -17.241 -26.180 1.00 86.27 242 LEU C N 1
ATOM 6639 C CA . LEU C 1 242 ? -7.058 -17.525 -26.458 1.00 84.44 242 LEU C CA 1
ATOM 6640 C C . LEU C 1 242 ? -6.963 -18.878 -27.132 1.00 92.20 242 LEU C C 1
ATOM 6641 O O . LEU C 1 242 ? -7.687 -19.797 -26.775 1.00 96.25 242 LEU C O 1
ATOM 6646 N N . VAL C 1 243 ? -6.091 -18.994 -28.124 1.00 85.33 243 VAL C N 1
ATOM 6647 C CA . VAL C 1 243 ? -5.815 -20.288 -28.728 1.00 87.83 243 VAL C CA 1
ATOM 6648 C C . VAL C 1 243 ? -4.341 -20.616 -28.519 1.00 120.36 243 VAL C C 1
ATOM 6649 O O . VAL C 1 243 ? -3.481 -19.737 -28.590 1.00 115.69 243 VAL C O 1
ATOM 6653 N N . VAL C 1 244 ? -4.062 -21.878 -28.215 1.00 123.98 244 VAL C N 1
ATOM 6654 C CA . VAL C 1 244 ? -2.712 -22.307 -27.875 1.00 121.89 244 VAL C CA 1
ATOM 6655 C C . VAL C 1 244 ? -2.394 -23.669 -28.469 1.00 122.96 244 VAL C C 1
ATOM 6656 O O . VAL C 1 244 ? -3.278 -24.364 -28.965 1.00 123.29 244 VAL C O 1
ATOM 6660 N N . ILE C 1 245 ? -1.120 -24.037 -28.423 1.00 105.64 245 ILE C N 1
ATOM 6661 C CA . ILE C 1 245 ? -0.689 -25.376 -28.792 1.00 106.73 245 ILE C CA 1
ATOM 6662 C C . ILE C 1 245 ? 0.006 -26.004 -27.589 1.00 108.46 245 ILE C C 1
ATOM 6663 O O . ILE C 1 245 ? 0.525 -25.290 -26.730 1.00 105.34 245 ILE C O 1
ATOM 6668 N N . PRO C 1 246 ? 0.013 -27.344 -27.511 1.00 113.83 246 PRO C N 1
ATOM 6669 C CA . PRO C 1 246 ? 0.705 -28.006 -26.400 1.00 118.28 246 PRO C CA 1
ATOM 6670 C C . PRO C 1 246 ? 2.223 -27.847 -26.483 1.00 120.29 246 PRO C C 1
ATOM 6671 O O . PRO C 1 246 ? 2.941 -28.842 -26.571 1.00 123.34 246 PRO C O 1
ATOM 6675 N N . GLU C 1 247 ? 2.695 -26.603 -26.457 1.00 119.31 247 GLU C N 1
ATOM 6676 C CA . GLU C 1 247 ? 4.123 -26.299 -26.480 1.00 121.85 247 GLU C CA 1
ATOM 6677 C C . GLU C 1 247 ? 4.398 -25.095 -25.582 1.00 121.47 247 GLU C C 1
ATOM 6678 O O . GLU C 1 247 ? 3.599 -24.160 -25.536 1.00 119.21 247 GLU C O 1
ATOM 6684 N N . GLU C 1 248 ? 5.527 -25.125 -24.878 1.00 123.88 248 GLU C N 1
ATOM 6685 C CA . GLU C 1 248 ? 5.856 -24.107 -23.876 1.00 122.61 248 GLU C CA 1
ATOM 6686 C C . GLU C 1 248 ? 5.778 -22.666 -24.380 1.00 116.32 248 GLU C C 1
ATOM 6687 O O . GLU C 1 248 ? 5.329 -21.777 -23.654 1.00 114.55 248 GLU C O 1
ATOM 6693 N N . MET C 1 249 ? 6.217 -22.444 -25.615 1.00 113.06 249 MET C N 1
ATOM 6694 C CA . MET C 1 249 ? 6.204 -21.114 -26.222 1.00 107.21 249 MET C CA 1
ATOM 6695 C C . MET C 1 249 ? 4.828 -20.459 -26.128 1.00 104.31 249 MET C C 1
ATOM 6696 O O . MET C 1 249 ? 4.643 -19.466 -25.416 1.00 102.33 249 MET C O 1
ATOM 6701 N N . SER C 1 250 ? 3.868 -21.037 -26.843 1.00 104.21 250 SER C N 1
ATOM 6702 C CA . SER C 1 250 ? 2.508 -20.515 -26.894 1.00 101.60 250 SER C CA 1
ATOM 6703 C C . SER C 1 250 ? 1.855 -20.453 -25.515 1.00 103.55 250 SER C C 1
ATOM 6704 O O . SER C 1 250 ? 1.103 -19.524 -25.222 1.00 101.64 250 SER C O 1
ATOM 6707 N N . ILE C 1 251 ? 2.145 -21.442 -24.675 1.00 107.63 251 ILE C N 1
ATOM 6708 C CA . ILE C 1 251 ? 1.586 -21.495 -23.327 1.00 109.70 251 ILE C CA 1
ATOM 6709 C C . ILE C 1 251 ? 2.013 -20.289 -22.490 1.00 107.10 251 ILE C C 1
ATOM 6710 O O . ILE C 1 251 ? 1.170 -19.532 -21.995 1.00 105.52 251 ILE C O 1
ATOM 6715 N N . LEU C 1 252 ? 3.324 -20.108 -22.350 1.00 107.17 252 LEU C N 1
ATOM 6716 C CA . LEU C 1 252 ? 3.868 -18.995 -21.578 1.00 106.04 252 LEU C CA 1
ATOM 6717 C C . LEU C 1 252 ? 3.428 -17.655 -22.166 1.00 101.68 252 LEU C C 1
ATOM 6718 O O . LEU C 1 252 ? 2.945 -16.773 -21.441 1.00 100.94 252 LEU C O 1
ATOM 6723 N N . GLU C 1 253 ? 3.590 -17.516 -23.481 1.00 99.08 253 GLU C N 1
ATOM 6724 C CA . GLU C 1 253 ? 3.170 -16.309 -24.191 1.00 94.57 253 GLU C CA 1
ATOM 6725 C C . GLU C 1 253 ? 1.727 -15.929 -23.874 1.00 94.05 253 GLU C C 1
ATOM 6726 O O . GLU C 1 253 ? 1.463 -14.857 -23.322 1.00 92.60 253 GLU C O 1
ATOM 6732 N N . SER C 1 254 ? 0.799 -16.811 -24.231 1.00 95.62 254 SER C N 1
ATOM 6733 C CA . SER C 1 254 ? -0.620 -16.569 -23.997 1.00 95.43 254 SER C CA 1
ATOM 6734 C C . SER C 1 254 ? -0.947 -16.360 -22.520 1.00 97.81 254 SER C C 1
ATOM 6735 O O . SER C 1 254 ? -1.930 -15.699 -22.191 1.00 97.26 254 SER C O 1
ATOM 6738 N N . GLU C 1 255 ? -0.129 -16.920 -21.632 1.00 100.74 255 GLU C N 1
ATOM 6739 C CA . GLU C 1 255 ? -0.278 -16.643 -20.205 1.00 103.29 255 GLU C CA 1
ATOM 6740 C C . GLU C 1 255 ? -0.012 -15.164 -19.918 1.00 99.93 255 GLU C C 1
ATOM 6741 O O . GLU C 1 255 ? -0.830 -14.481 -19.286 1.00 100.72 255 GLU C O 1
ATOM 6747 N N . ARG C 1 256 ? 1.130 -14.672 -20.393 1.00 95.96 256 ARG C N 1
ATOM 6748 C CA . ARG C 1 256 ? 1.486 -13.266 -20.197 1.00 91.19 256 ARG C CA 1
ATOM 6749 C C . ARG C 1 256 ? 0.441 -12.333 -20.812 1.00 87.21 256 ARG C C 1
ATOM 6750 O O . ARG C 1 256 ? 0.000 -11.361 -20.180 1.00 86.22 256 ARG C O 1
ATOM 6758 N N . ALA C 1 257 ? 0.049 -12.638 -22.047 1.00 85.28 257 ALA C N 1
ATOM 6759 C CA . ALA C 1 257 ? -0.976 -11.867 -22.746 1.00 82.36 257 ALA C CA 1
ATOM 6760 C C . ALA C 1 257 ? -2.273 -11.851 -21.945 1.00 84.52 257 ALA C C 1
ATOM 6761 O O . ALA C 1 257 ? -2.944 -10.821 -21.849 1.00 83.12 257 ALA C O 1
ATOM 6763 N N . MET C 1 258 ? -2.611 -13.002 -21.370 1.00 88.11 258 MET C N 1
ATOM 6764 C CA . MET C 1 258 ? -3.763 -13.123 -20.485 1.00 90.86 258 MET C CA 1
ATOM 6765 C C . MET C 1 258 ? -3.634 -12.167 -19.307 1.00 90.38 258 MET C C 1
ATOM 6766 O O . MET C 1 258 ? -4.616 -11.558 -18.884 1.00 90.86 258 MET C O 1
ATOM 6771 N N . LYS C 1 259 ? -2.420 -12.031 -18.779 1.00 89.62 259 LYS C N 1
ATOM 6772 C CA . LYS C 1 259 ? -2.193 -11.115 -17.661 1.00 89.76 259 LYS C CA 1
ATOM 6773 C C . LYS C 1 259 ? -2.328 -9.638 -18.054 1.00 85.19 259 LYS C C 1
ATOM 6774 O O . LYS C 1 259 ? -2.805 -8.817 -17.264 1.00 86.33 259 LYS C O 1
ATOM 6780 N N . ALA C 1 260 ? -1.913 -9.299 -19.270 1.00 80.13 260 ALA C N 1
ATOM 6781 C CA . ALA C 1 260 ? -2.078 -7.927 -19.751 1.00 75.27 260 ALA C CA 1
ATOM 6782 C C . ALA C 1 260 ? -3.556 -7.594 -19.983 1.00 76.94 260 ALA C C 1
ATOM 6783 O O . ALA C 1 260 ? -4.053 -6.537 -19.562 1.00 78.42 260 ALA C O 1
ATOM 6785 N N . LEU C 1 261 ? -4.256 -8.508 -20.650 1.00 77.15 261 LEU C N 1
ATOM 6786 C CA . LEU C 1 261 ? -5.697 -8.384 -20.840 1.00 79.99 261 LEU C CA 1
ATOM 6787 C C . LEU C 1 261 ? -6.392 -8.286 -19.488 1.00 85.78 261 LEU C C 1
ATOM 6788 O O . LEU C 1 261 ? -7.422 -7.626 -19.351 1.00 88.47 261 LEU C O 1
ATOM 6793 N N . GLN C 1 262 ? -5.816 -8.954 -18.493 1.00 88.16 262 GLN C N 1
ATOM 6794 C CA . GLN C 1 262 ? -6.290 -8.860 -17.121 1.00 93.59 262 GLN C CA 1
ATOM 6795 C C . GLN C 1 262 ? -6.107 -7.432 -16.628 1.00 93.71 262 GLN C C 1
ATOM 6796 O O . GLN C 1 262 ? -6.987 -6.875 -15.972 1.00 97.82 262 GLN C O 1
ATOM 6802 N N . LYS C 1 263 ? -4.959 -6.840 -16.952 1.00 89.34 263 LYS C N 1
ATOM 6803 C CA . LYS C 1 263 ? -4.685 -5.460 -16.557 1.00 88.28 263 LYS C CA 1
ATOM 6804 C C . LYS C 1 263 ? -5.645 -4.462 -17.198 1.00 86.34 263 LYS C C 1
ATOM 6805 O O . LYS C 1 263 ? -5.916 -3.406 -16.625 1.00 87.51 263 LYS C O 1
ATOM 6811 N N . TYR C 1 264 ? -6.161 -4.787 -18.380 1.00 83.36 264 TYR C N 1
ATOM 6812 C CA . TYR C 1 264 ? -7.193 -3.937 -18.980 1.00 82.12 264 TYR C CA 1
ATOM 6813 C C . TYR C 1 264 ? -8.593 -4.355 -18.551 1.00 85.40 264 TYR C C 1
ATOM 6814 O O . TYR C 1 264 ? -9.587 -3.772 -18.986 1.00 86.38 264 TYR C O 1
ATOM 6823 N N . GLY C 1 265 ? -8.661 -5.359 -17.684 1.00 87.26 265 GLY C N 1
ATOM 6824 C CA . GLY C 1 265 ? -9.933 -5.838 -17.183 1.00 91.63 265 GLY C CA 1
ATOM 6825 C C . GLY C 1 265 ? -10.770 -6.477 -18.270 1.00 91.02 265 GLY C C 1
ATOM 6826 O O . GLY C 1 265 ? -11.903 -6.065 -18.508 1.00 93.68 265 GLY C O 1
ATOM 6827 N N . ILE C 1 266 ? -10.226 -7.498 -18.922 1.00 87.96 266 ILE C N 1
ATOM 6828 C CA . ILE C 1 266 ? -10.941 -8.138 -20.013 1.00 87.46 266 ILE C CA 1
ATOM 6829 C C . ILE C 1 266 ? -11.242 -9.573 -19.619 1.00 90.73 266 ILE C C 1
ATOM 6830 O O . ILE C 1 266 ? -10.389 -10.262 -19.060 1.00 89.60 266 ILE C O 1
ATOM 6835 N N . PRO C 1 267 ? -12.467 -10.031 -19.915 1.00 94.63 267 PRO C N 1
ATOM 6836 C CA . PRO C 1 267 ? -12.834 -11.435 -19.727 1.00 96.61 267 PRO C CA 1
ATOM 6837 C C . PRO C 1 267 ? -12.202 -12.320 -20.789 1.00 92.02 267 PRO C C 1
ATOM 6838 O O . PRO C 1 267 ? -12.244 -11.981 -21.971 1.00 89.82 267 PRO C O 1
ATOM 6842 N N . ILE C 1 268 ? -11.620 -13.438 -20.376 1.00 92.29 268 ILE C N 1
ATOM 6843 C CA . ILE C 1 268 ? -11.259 -14.477 -21.322 1.00 90.66 268 ILE C CA 1
ATOM 6844 C C . ILE C 1 268 ? -12.113 -15.681 -20.968 1.00 94.59 268 ILE C C 1
ATOM 6845 O O . ILE C 1 268 ? -11.863 -16.352 -19.968 1.00 96.71 268 ILE C O 1
ATOM 6850 N N . ASP C 1 269 ? -13.122 -15.960 -21.787 1.00 95.86 269 ASP C N 1
ATOM 6851 C CA . ASP C 1 269 ? -14.067 -17.021 -21.459 1.00 100.84 269 ASP C CA 1
ATOM 6852 C C . ASP C 1 269 ? -13.526 -18.399 -21.809 1.00 100.30 269 ASP C C 1
ATOM 6853 O O . ASP C 1 269 ? -13.883 -19.394 -21.178 1.00 104.31 269 ASP C O 1
ATOM 6858 N N . ALA C 1 270 ? -12.661 -18.452 -22.816 1.00 95.05 270 ALA C N 1
ATOM 6859 C CA . ALA C 1 270 ? -12.200 -19.737 -23.321 1.00 93.97 270 ALA C CA 1
ATOM 6860 C C . ALA C 1 270 ? -10.753 -19.783 -23.806 1.00 88.32 270 ALA C C 1
ATOM 6861 O O . ALA C 1 270 ? -10.228 -18.834 -24.410 1.00 84.54 270 ALA C O 1
ATOM 6863 N N . VAL C 1 271 ? -10.124 -20.917 -23.519 1.00 87.99 271 VAL C N 1
ATOM 6864 C CA . VAL C 1 271 ? -8.837 -21.276 -24.084 1.00 84.18 271 VAL C CA 1
ATOM 6865 C C . VAL C 1 271 ? -9.065 -22.484 -24.985 1.00 85.78 271 VAL C C 1
ATOM 6866 O O . VAL C 1 271 ? -9.790 -23.409 -24.622 1.00 89.81 271 VAL C O 1
ATOM 6870 N N . ILE C 1 272 ? -8.460 -22.467 -26.166 1.00 83.37 272 ILE C N 1
ATOM 6871 C CA . ILE C 1 272 ? -8.611 -23.549 -27.124 1.00 85.20 272 ILE C CA 1
ATOM 6872 C C . ILE C 1 272 ? -7.264 -24.179 -27.425 1.00 85.52 272 ILE C C 1
ATOM 6873 O O . ILE C 1 272 ? -6.408 -23.560 -28.055 1.00 83.03 272 ILE C O 1
ATOM 6878 N N . VAL C 1 273 ? -7.077 -25.415 -26.979 1.00 88.47 273 VAL C N 1
ATOM 6879 C CA . VAL C 1 273 ? -5.883 -26.162 -27.337 1.00 88.64 273 VAL C CA 1
ATOM 6880 C C . VAL C 1 273 ? -6.099 -26.730 -28.730 1.00 90.61 273 VAL C C 1
ATOM 6881 O O . VAL C 1 273 ? -7.085 -27.421 -28.986 1.00 93.22 273 VAL C O 1
ATOM 6885 N N . ASN C 1 274 ? -5.172 -26.425 -29.628 1.00 90.79 274 ASN C N 1
ATOM 6886 C CA . ASN C 1 274 ? -5.343 -26.748 -31.034 1.00 93.94 274 ASN C CA 1
ATOM 6887 C C . ASN C 1 274 ? -4.225 -27.634 -31.570 1.00 94.43 274 ASN C C 1
ATOM 6888 O O . ASN C 1 274 ? -3.142 -27.716 -30.980 1.00 93.52 274 ASN C O 1
ATOM 6893 N N . GLN C 1 275 ? -4.508 -28.299 -32.686 1.00 95.98 275 GLN C N 1
ATOM 6894 C CA . GLN C 1 275 ? -3.567 -29.199 -33.339 1.00 96.66 275 GLN C CA 1
ATOM 6895 C C . GLN C 1 275 ? -3.145 -30.346 -32.425 1.00 103.18 275 GLN C C 1
ATOM 6896 O O . GLN C 1 275 ? -1.984 -30.762 -32.433 1.00 106.30 275 GLN C O 1
ATOM 6902 N N . LEU C 1 276 ? -4.087 -30.856 -31.635 1.00 105.35 276 LEU C N 1
ATOM 6903 C CA . LEU C 1 276 ? -3.789 -32.007 -30.790 1.00 108.13 276 LEU C CA 1
ATOM 6904 C C . LEU C 1 276 ? -3.677 -33.271 -31.627 1.00 110.78 276 LEU C C 1
ATOM 6905 O O . LEU C 1 276 ? -4.513 -33.537 -32.482 1.00 111.50 276 LEU C O 1
ATOM 6910 N N . ILE C 1 277 ? -2.631 -34.048 -31.392 1.00 112.81 277 ILE C N 1
ATOM 6911 C CA . ILE C 1 277 ? -2.500 -35.320 -32.078 1.00 116.76 277 ILE C CA 1
ATOM 6912 C C . ILE C 1 277 ? -3.520 -36.290 -31.475 1.00 119.75 277 ILE C C 1
ATOM 6913 O O . ILE C 1 277 ? -3.537 -36.492 -30.261 1.00 120.31 277 ILE C O 1
ATOM 6918 N N . PRO C 1 278 ? -4.390 -36.874 -32.320 1.00 122.28 278 PRO C N 1
ATOM 6919 C CA . PRO C 1 278 ? -5.476 -37.745 -31.853 1.00 125.23 278 PRO C CA 1
ATOM 6920 C C . PRO C 1 278 ? -4.970 -38.931 -31.043 1.00 128.20 278 PRO C C 1
ATOM 6921 O O . PRO C 1 278 ? -3.824 -39.355 -31.217 1.00 129.43 278 PRO C O 1
ATOM 6925 N N . GLU C 1 279 ? -5.819 -39.456 -30.164 1.00 129.29 279 GLU C N 1
ATOM 6926 C CA . GLU C 1 279 ? -5.405 -40.504 -29.232 1.00 132.31 279 GLU C CA 1
ATOM 6927 C C . GLU C 1 279 ? -5.013 -41.813 -29.914 1.00 136.45 279 GLU C C 1
ATOM 6928 O O . GLU C 1 279 ? -4.314 -42.635 -29.323 1.00 139.06 279 GLU C O 1
ATOM 6934 N N . ASP C 1 280 ? -5.444 -42.019 -31.154 1.00 137.53 280 ASP C N 1
ATOM 6935 C CA . ASP C 1 280 ? -4.993 -43.209 -31.856 1.00 141.76 280 ASP C CA 1
ATOM 6936 C C . ASP C 1 280 ? -3.749 -42.865 -32.666 1.00 140.42 280 ASP C C 1
ATOM 6937 O O . ASP C 1 280 ? -3.820 -42.267 -33.738 1.00 138.84 280 ASP C O 1
ATOM 6942 N N . VAL C 1 281 ? -2.609 -43.306 -32.148 1.00 141.46 281 VAL C N 1
ATOM 6943 C CA . VAL C 1 281 ? -1.312 -43.113 -32.783 1.00 140.65 281 VAL C CA 1
ATOM 6944 C C . VAL C 1 281 ? -0.425 -44.258 -32.365 1.00 144.20 281 VAL C C 1
ATOM 6945 O O . VAL C 1 281 ? -0.549 -44.791 -31.260 1.00 145.88 281 VAL C O 1
ATOM 6949 N N . GLN C 1 282 ? 0.474 -44.636 -33.258 1.00 145.60 282 GLN C N 1
ATOM 6950 C CA . GLN C 1 282 ? 1.165 -45.901 -33.111 1.00 149.89 282 GLN C CA 1
ATOM 6951 C C . GLN C 1 282 ? 2.674 -45.782 -33.199 1.00 151.29 282 GLN C C 1
ATOM 6952 O O . GLN C 1 282 ? 3.372 -46.146 -32.256 1.00 153.26 282 GLN C O 1
ATOM 6958 N N . CYS C 1 283 ? 3.184 -45.316 -34.335 1.00 150.83 283 CYS C N 1
ATOM 6959 C CA . CYS C 1 283 ? 4.628 -45.213 -34.500 1.00 152.61 283 CYS C CA 1
ATOM 6960 C C . CYS C 1 283 ? 5.269 -44.309 -33.444 1.00 149.28 283 CYS C C 1
ATOM 6961 O O . CYS C 1 283 ? 4.678 -43.316 -33.017 1.00 144.15 283 CYS C O 1
ATOM 6964 N N . ASP C 1 284 ? 6.483 -44.673 -33.036 1.00 152.41 284 ASP C N 1
ATOM 6965 C CA . ASP C 1 284 ? 7.176 -44.053 -31.899 1.00 150.78 284 ASP C CA 1
ATOM 6966 C C . ASP C 1 284 ? 7.258 -42.531 -31.963 1.00 144.42 284 ASP C C 1
ATOM 6967 O O . ASP C 1 284 ? 7.311 -41.861 -30.928 1.00 142.18 284 ASP C O 1
ATOM 6972 N N . PHE C 1 285 ? 7.293 -41.999 -33.181 1.00 141.98 285 PHE C N 1
ATOM 6973 C CA . PHE C 1 285 ? 7.407 -40.562 -33.415 1.00 136.18 285 PHE C CA 1
ATOM 6974 C C . PHE C 1 285 ? 6.304 -39.782 -32.704 1.00 131.46 285 PHE C C 1
ATOM 6975 O O . PHE C 1 285 ? 6.559 -38.999 -31.772 1.00 128.84 285 PHE C O 1
ATOM 6983 N N . CYS C 1 286 ? 5.074 -40.007 -33.156 1.00 130.80 286 CYS C N 1
ATOM 6984 C CA . CYS C 1 286 ? 3.905 -39.375 -32.562 1.00 127.28 286 CYS C CA 1
ATOM 6985 C C . CYS C 1 286 ? 3.648 -39.857 -31.133 1.00 129.41 286 CYS C C 1
ATOM 6986 O O . CYS C 1 286 ? 2.925 -39.205 -30.380 1.00 126.84 286 CYS C O 1
ATOM 6989 N N . ARG C 1 287 ? 4.238 -40.991 -30.761 1.00 134.38 287 ARG C N 1
ATOM 6990 C CA . ARG C 1 287 ? 4.210 -41.431 -29.368 1.00 136.29 287 ARG C CA 1
ATOM 6991 C C . ARG C 1 287 ? 4.924 -40.400 -28.503 1.00 133.82 287 ARG C C 1
ATOM 6992 O O . ARG C 1 287 ? 4.341 -39.848 -27.568 1.00 131.50 287 ARG C O 1
ATOM 7000 N N . ALA C 1 288 ? 6.184 -40.133 -28.840 1.00 134.55 288 ALA C N 1
ATOM 7001 C CA . ALA C 1 288 ? 6.980 -39.137 -28.129 1.00 132.62 288 ALA C CA 1
ATOM 7002 C C . ALA C 1 288 ? 6.315 -37.763 -28.166 1.00 126.85 288 ALA C C 1
ATOM 7003 O O . ALA C 1 288 ? 6.135 -37.111 -27.122 1.00 124.87 288 ALA C O 1
ATOM 7005 N N . ARG C 1 289 ? 5.945 -37.328 -29.369 1.00 124.45 289 ARG C N 1
ATOM 7006 C CA . ARG C 1 289 ? 5.328 -36.013 -29.529 1.00 119.30 289 ARG C CA 1
ATOM 7007 C C . ARG C 1 289 ? 4.061 -35.836 -28.701 1.00 119.19 289 ARG C C 1
ATOM 7008 O O . ARG C 1 289 ? 3.840 -34.775 -28.115 1.00 115.63 289 ARG C O 1
ATOM 7016 N N . ARG C 1 290 ? 3.233 -36.874 -28.646 1.00 123.62 290 ARG C N 1
ATOM 7017 C CA . ARG C 1 290 ? 1.998 -36.784 -27.879 1.00 124.21 290 ARG C CA 1
ATOM 7018 C C . ARG C 1 290 ? 2.255 -36.894 -26.380 1.00 127.44 290 ARG C C 1
ATOM 7019 O O . ARG C 1 290 ? 1.487 -36.358 -25.583 1.00 126.29 290 ARG C O 1
ATOM 7027 N N . GLU C 1 291 ? 3.322 -37.593 -25.995 1.00 131.93 291 GLU C N 1
ATOM 7028 C CA . GLU C 1 291 ? 3.757 -37.592 -24.598 1.00 134.47 291 GLU C CA 1
ATOM 7029 C C . GLU C 1 291 ? 4.026 -36.152 -24.181 1.00 131.10 291 GLU C C 1
ATOM 7030 O O . GLU C 1 291 ? 3.480 -35.655 -23.180 1.00 129.79 291 GLU C O 1
ATOM 7036 N N . LEU C 1 292 ? 4.868 -35.486 -24.969 1.00 130.16 292 LEU C N 1
ATOM 7037 C CA . LEU C 1 292 ? 5.176 -34.075 -24.743 1.00 127.75 292 LEU C CA 1
ATOM 7038 C C . LEU C 1 292 ? 3.916 -33.222 -24.693 1.00 123.32 292 LEU C C 1
ATOM 7039 O O . LEU C 1 292 ? 3.753 -32.382 -23.804 1.00 120.83 292 LEU C O 1
ATOM 7044 N N . GLN C 1 293 ? 3.021 -33.446 -25.651 1.00 122.17 293 GLN C N 1
ATOM 7045 C CA . GLN C 1 293 ? 1.760 -32.710 -25.704 1.00 118.42 293 GLN C CA 1
ATOM 7046 C C . GLN C 1 293 ? 0.910 -32.933 -24.455 1.00 123.65 293 GLN C C 1
ATOM 7047 O O . GLN C 1 293 ? 0.155 -32.054 -24.055 1.00 122.80 293 GLN C O 1
ATOM 7053 N N . LEU C 1 294 ? 1.042 -34.103 -23.836 1.00 128.95 294 LEU C N 1
ATOM 7054 C CA . LEU C 1 294 ? 0.313 -34.396 -22.606 1.00 131.18 294 LEU C CA 1
ATOM 7055 C C . LEU C 1 294 ? 0.925 -33.654 -21.425 1.00 131.29 294 LEU C C 1
ATOM 7056 O O . LEU C 1 294 ? 0.199 -33.109 -20.587 1.00 130.67 294 LEU C O 1
ATOM 7061 N N . LYS C 1 295 ? 2.255 -33.635 -21.358 1.00 132.52 295 LYS C N 1
ATOM 7062 C CA . LYS C 1 295 ? 2.935 -32.837 -20.338 1.00 132.88 295 LYS C CA 1
ATOM 7063 C C . LYS C 1 295 ? 2.491 -31.376 -20.420 1.00 128.02 295 LYS C C 1
ATOM 7064 O O . LYS C 1 295 ? 2.069 -30.770 -19.422 1.00 127.91 295 LYS C O 1
ATOM 7070 N N . ARG C 1 296 ? 2.570 -30.821 -21.625 1.00 124.34 296 ARG C N 1
ATOM 7071 C CA . ARG C 1 296 ? 2.170 -29.437 -21.844 1.00 119.46 296 ARG C CA 1
ATOM 7072 C C . ARG C 1 296 ? 0.676 -29.240 -21.596 1.00 118.52 296 ARG C C 1
ATOM 7073 O O . ARG C 1 296 ? 0.243 -28.146 -21.242 1.00 116.26 296 ARG C O 1
ATOM 7081 N N . LEU C 1 297 ? -0.105 -30.300 -21.779 1.00 120.29 297 LEU C N 1
ATOM 7082 C CA . LEU C 1 297 ? -1.538 -30.245 -21.508 1.00 119.48 297 LEU C CA 1
ATOM 7083 C C . LEU C 1 297 ? -1.802 -30.136 -20.013 1.00 121.50 297 LEU C C 1
ATOM 7084 O O . LEU C 1 297 ? -2.745 -29.469 -19.592 1.00 120.44 297 LEU C O 1
ATOM 7089 N N . GLU C 1 298 ? -0.970 -30.795 -19.213 1.00 124.96 298 GLU C N 1
ATOM 7090 C CA . GLU C 1 298 ? -1.076 -30.655 -17.766 1.00 127.90 298 GLU C CA 1
ATOM 7091 C C . GLU C 1 298 ? -0.632 -29.257 -17.350 1.00 124.07 298 GLU C C 1
ATOM 7092 O O . GLU C 1 298 ? -1.207 -28.657 -16.436 1.00 124.49 298 GLU C O 1
ATOM 7098 N N . MET C 1 299 ? 0.388 -28.740 -18.033 1.00 120.69 299 MET C N 1
ATOM 7099 C CA . MET C 1 299 ? 0.827 -27.363 -17.809 1.00 116.93 299 MET C CA 1
ATOM 7100 C C . MET C 1 299 ? -0.311 -26.371 -18.073 1.00 112.60 299 MET C C 1
ATOM 7101 O O . MET C 1 299 ? -0.525 -25.427 -17.305 1.00 111.26 299 MET C O 1
ATOM 7106 N N . ILE C 1 300 ? -1.041 -26.603 -19.161 1.00 110.50 300 ILE C N 1
ATOM 7107 C CA . ILE C 1 300 ? -2.176 -25.765 -19.538 1.00 106.87 300 ILE C CA 1
ATOM 7108 C C . ILE C 1 300 ? -3.314 -25.876 -18.530 1.00 110.37 300 ILE C C 1
ATOM 7109 O O . ILE C 1 300 ? -3.830 -24.866 -18.050 1.00 108.45 300 ILE C O 1
ATOM 7114 N N . LYS C 1 301 ? -3.697 -27.109 -18.207 1.00 116.02 301 LYS C N 1
ATOM 7115 C CA . LYS C 1 301 ? -4.762 -27.348 -17.237 1.00 120.90 301 LYS C CA 1
ATOM 7116 C C . LYS C 1 301 ? -4.381 -26.836 -15.850 1.00 123.58 301 LYS C C 1
ATOM 7117 O O . LYS C 1 301 ? -5.234 -26.701 -14.973 1.00 126.36 301 LYS C O 1
ATOM 7123 N N . GLU C 1 302 ? -3.095 -26.555 -15.659 1.00 123.08 302 GLU C N 1
ATOM 7124 C CA . GLU C 1 302 ? -2.632 -25.894 -14.445 1.00 124.57 302 GLU C CA 1
ATOM 7125 C C . GLU C 1 302 ? -2.805 -24.379 -14.540 1.00 120.18 302 GLU C C 1
ATOM 7126 O O . GLU C 1 302 ? -3.584 -23.790 -13.790 1.00 121.15 302 GLU C O 1
ATOM 7132 N N . LYS C 1 303 ? -2.078 -23.755 -15.464 1.00 115.69 303 LYS C N 1
ATOM 7133 C CA . LYS C 1 303 ? -2.108 -22.300 -15.609 1.00 111.70 303 LYS C CA 1
ATOM 7134 C C . LYS C 1 303 ? -3.493 -21.772 -15.985 1.00 111.44 303 LYS C C 1
ATOM 7135 O O . LYS C 1 303 ? -4.009 -20.847 -15.358 1.00 111.33 303 LYS C O 1
ATOM 7141 N N . PHE C 1 304 ? -4.082 -22.364 -17.020 1.00 111.61 304 PHE C N 1
ATOM 7142 C CA . PHE C 1 304 ? -5.343 -21.886 -17.581 1.00 110.55 304 PHE C CA 1
ATOM 7143 C C . PHE C 1 304 ? -6.572 -22.618 -17.045 1.00 114.68 304 PHE C C 1
ATOM 7144 O O . PHE C 1 304 ? -7.690 -22.385 -17.506 1.00 114.37 304 PHE C O 1
ATOM 7152 N N . GLY C 1 305 ? -6.357 -23.509 -16.081 1.00 118.70 305 GLY C N 1
ATOM 7153 C CA . GLY C 1 305 ? -7.419 -24.338 -15.534 1.00 123.14 305 GLY C CA 1
ATOM 7154 C C . GLY C 1 305 ? -8.645 -23.608 -15.013 1.00 124.44 305 GLY C C 1
ATOM 7155 O O . GLY C 1 305 ? -9.742 -24.165 -14.995 1.00 127.17 305 GLY C O 1
ATOM 7156 N N . ASP C 1 306 ? -8.466 -22.361 -14.588 1.00 122.69 306 ASP C N 1
ATOM 7157 C CA . ASP C 1 306 ? -9.563 -21.582 -14.017 1.00 124.12 306 ASP C CA 1
ATOM 7158 C C . ASP C 1 306 ? -10.588 -21.109 -15.053 1.00 120.75 306 ASP C C 1
ATOM 7159 O O . ASP C 1 306 ? -11.618 -20.536 -14.696 1.00 122.47 306 ASP C O 1
ATOM 7164 N N . LYS C 1 307 ? -10.303 -21.347 -16.329 1.00 116.05 307 LYS C N 1
ATOM 7165 C CA . LYS C 1 307 ? -11.229 -20.994 -17.403 1.00 112.86 307 LYS C CA 1
ATOM 7166 C C . LYS C 1 307 ? -11.574 -22.209 -18.259 1.00 112.97 307 LYS C C 1
ATOM 7167 O O . LYS C 1 307 ? -10.900 -23.238 -18.192 1.00 114.66 307 LYS C O 1
ATOM 7173 N N . VAL C 1 308 ? -12.635 -22.085 -19.052 1.00 111.33 308 VAL C N 1
ATOM 7174 C CA . VAL C 1 308 ? -13.051 -23.145 -19.966 1.00 111.02 308 VAL C CA 1
ATOM 7175 C C . VAL C 1 308 ? -11.955 -23.487 -20.971 1.00 107.17 308 VAL C C 1
ATOM 7176 O O . VAL C 1 308 ? -11.408 -22.603 -21.632 1.00 103.26 308 VAL C O 1
ATOM 7180 N N . ILE C 1 309 ? -11.635 -24.773 -21.075 1.00 114.98 309 ILE C N 1
ATOM 7181 C CA . ILE C 1 309 ? -10.667 -25.245 -22.056 1.00 104.72 309 ILE C CA 1
ATOM 7182 C C . ILE C 1 309 ? -11.341 -26.143 -23.088 1.00 105.64 309 ILE C C 1
ATOM 7183 O O . ILE C 1 309 ? -12.057 -27.081 -22.737 1.00 106.59 309 ILE C O 1
ATOM 7188 N N . ALA C 1 310 ? -11.109 -25.845 -24.362 1.00 105.45 310 ALA C N 1
ATOM 7189 C CA . ALA C 1 310 ? -11.640 -26.656 -25.448 1.00 106.37 310 ALA C CA 1
ATOM 7190 C C . ALA C 1 310 ? -10.491 -27.317 -26.196 1.00 106.15 310 ALA C C 1
ATOM 7191 O O . ALA C 1 310 ? -9.375 -26.798 -26.219 1.00 105.28 310 ALA C O 1
ATOM 7193 N N . TYR C 1 311 ? -10.764 -28.464 -26.807 1.00 107.13 311 TYR C N 1
ATOM 7194 C CA . TYR C 1 311 ? -9.721 -29.229 -27.476 1.00 107.21 311 TYR C CA 1
ATOM 7195 C C . TYR C 1 311 ? -10.061 -29.500 -28.933 1.00 108.04 311 TYR C C 1
ATOM 7196 O O . TYR C 1 311 ? -11.162 -29.946 -29.254 1.00 109.07 311 TYR C O 1
ATOM 7205 N N . VAL C 1 312 ? -9.105 -29.226 -29.814 1.00 107.70 312 VAL C N 1
ATOM 7206 C CA . VAL C 1 312 ? -9.262 -29.544 -31.223 1.00 108.61 312 VAL C CA 1
ATOM 7207 C C . VAL C 1 312 ? -8.100 -30.433 -31.645 1.00 108.90 312 VAL C C 1
ATOM 7208 O O . VAL C 1 312 ? -6.945 -30.187 -31.274 1.00 108.06 312 VAL C O 1
ATOM 7212 N N . PRO C 1 313 ? -8.393 -31.468 -32.441 1.00 110.22 313 PRO C N 1
ATOM 7213 C CA . PRO C 1 313 ? -7.262 -32.318 -32.790 1.00 110.63 313 PRO C CA 1
ATOM 7214 C C . PRO C 1 313 ? -6.480 -31.725 -33.944 1.00 110.57 313 PRO C C 1
ATOM 7215 O O . PRO C 1 313 ? -6.869 -30.703 -34.508 1.00 117.17 313 PRO C O 1
ATOM 7219 N N . LEU C 1 314 ? -5.382 -32.379 -34.292 1.00 110.99 314 LEU C N 1
ATOM 7220 C CA . LEU C 1 314 ? -4.619 -32.000 -35.461 1.00 111.27 314 LEU C CA 1
ATOM 7221 C C . LEU C 1 314 ? -5.159 -32.845 -36.602 1.00 114.58 314 LEU C C 1
ATOM 7222 O O . LEU C 1 314 ? -5.066 -34.072 -36.573 1.00 115.92 314 LEU C O 1
ATOM 7227 N N . LEU C 1 315 ? -5.740 -32.187 -37.598 1.00 114.73 315 LEU C N 1
ATOM 7228 C CA . LEU C 1 315 ? -6.475 -32.894 -38.639 1.00 116.49 315 LEU C CA 1
ATOM 7229 C C . LEU C 1 315 ? -5.554 -33.627 -39.606 1.00 118.08 315 LEU C C 1
ATOM 7230 O O . LEU C 1 315 ? -4.455 -33.159 -39.909 1.00 117.87 315 LEU C O 1
ATOM 7235 N N . ARG C 1 316 ? -6.011 -34.785 -40.074 1.00 119.57 316 ARG C N 1
ATOM 7236 C CA . ARG C 1 316 ? -5.309 -35.536 -41.105 1.00 120.93 316 ARG C CA 1
ATOM 7237 C C . ARG C 1 316 ? -5.112 -34.650 -42.323 1.00 121.28 316 ARG C C 1
ATOM 7238 O O . ARG C 1 316 ? -4.011 -34.551 -42.860 1.00 121.54 316 ARG C O 1
ATOM 7246 N N . THR C 1 317 ? -6.193 -34.008 -42.750 1.00 119.91 317 THR C N 1
ATOM 7247 C CA . THR C 1 317 ? -6.134 -33.025 -43.819 1.00 120.18 317 THR C CA 1
ATOM 7248 C C . THR C 1 317 ? -5.633 -31.691 -43.281 1.00 126.32 317 THR C C 1
ATOM 7249 O O . THR C 1 317 ? -5.825 -31.375 -42.107 1.00 125.04 317 THR C O 1
ATOM 7253 N N . GLU C 1 318 ? -4.982 -30.915 -44.140 1.00 125.94 318 GLU C N 1
ATOM 7254 C CA . GLU C 1 318 ? -4.677 -29.528 -43.826 1.00 123.41 318 GLU C CA 1
ATOM 7255 C C . GLU C 1 318 ? -6.022 -28.827 -43.709 1.00 123.02 318 GLU C C 1
ATOM 7256 O O . GLU C 1 318 ? -6.967 -29.196 -44.405 1.00 124.37 318 GLU C O 1
ATOM 7262 N N . ALA C 1 319 ? -6.131 -27.819 -42.850 1.00 121.07 319 ALA C N 1
ATOM 7263 C CA . ALA C 1 319 ? -7.437 -27.205 -42.668 1.00 120.41 319 ALA C CA 1
ATOM 7264 C C . ALA C 1 319 ? -7.567 -26.063 -43.657 1.00 120.11 319 ALA C C 1
ATOM 7265 O O . ALA C 1 319 ? -6.967 -25.000 -43.494 1.00 119.55 319 ALA C O 1
ATOM 7267 N N . LYS C 1 320 ? -8.372 -26.300 -44.686 1.00 120.27 320 LYS C N 1
ATOM 7268 C CA . LYS C 1 320 ? -8.543 -25.347 -45.769 1.00 119.78 320 LYS C CA 1
ATOM 7269 C C . LYS C 1 320 ? -10.008 -25.174 -46.145 1.00 121.66 320 LYS C C 1
ATOM 7270 O O . LYS C 1 320 ? -10.604 -24.121 -45.923 1.00 121.50 320 LYS C O 1
ATOM 7276 N N . GLY C 1 321 ? -10.575 -26.233 -46.714 1.00 123.83 321 GLY C N 1
ATOM 7277 C CA . GLY C 1 321 ? -11.921 -26.200 -47.253 1.00 125.71 321 GLY C CA 1
ATOM 7278 C C . GLY C 1 321 ? -12.999 -25.952 -46.219 1.00 125.19 321 GLY C C 1
ATOM 7279 O O . GLY C 1 321 ? -12.775 -26.106 -45.018 1.00 123.85 321 GLY C O 1
ATOM 7280 N N . ILE C 1 322 ? -14.178 -25.570 -46.698 1.00 126.22 322 ILE C N 1
ATOM 7281 C CA . ILE C 1 322 ? -15.315 -25.293 -45.831 1.00 125.61 322 ILE C CA 1
ATOM 7282 C C . ILE C 1 322 ? -15.769 -26.563 -45.123 1.00 125.19 322 ILE C C 1
ATOM 7283 O O . ILE C 1 322 ? -16.383 -26.502 -44.064 1.00 124.01 322 ILE C O 1
ATOM 7288 N N . GLU C 1 323 ? -15.467 -27.715 -45.711 1.00 122.98 323 GLU C N 1
ATOM 7289 C CA . GLU C 1 323 ? -15.802 -28.989 -45.085 1.00 129.42 323 GLU C CA 1
ATOM 7290 C C . GLU C 1 323 ? -15.016 -29.190 -43.794 1.00 127.74 323 GLU C C 1
ATOM 7291 O O . GLU C 1 323 ? -15.591 -29.498 -42.746 1.00 127.43 323 GLU C O 1
ATOM 7297 N N . THR C 1 324 ? -13.703 -29.003 -43.874 1.00 120.54 324 THR C N 1
ATOM 7298 C CA . THR C 1 324 ? -12.851 -29.065 -42.694 1.00 119.56 324 THR C CA 1
ATOM 7299 C C . THR C 1 324 ? -13.263 -27.982 -41.700 1.00 117.41 324 THR C C 1
ATOM 7300 O O . THR C 1 324 ? -13.175 -28.172 -40.487 1.00 116.34 324 THR C O 1
ATOM 7304 N N . LEU C 1 325 ? -13.725 -26.852 -42.229 1.00 122.29 325 LEU C N 1
ATOM 7305 C CA . LEU C 1 325 ? -14.195 -25.742 -41.405 1.00 121.15 325 LEU C CA 1
ATOM 7306 C C . LEU C 1 325 ? -15.424 -26.110 -40.573 1.00 121.32 325 LEU C C 1
ATOM 7307 O O . LEU C 1 325 ? -15.467 -25.837 -39.376 1.00 120.22 325 LEU C O 1
ATOM 7312 N N . LYS C 1 326 ? -16.420 -26.719 -41.211 1.00 122.83 326 LYS C N 1
ATOM 7313 C CA . LYS C 1 326 ? -17.630 -27.147 -40.517 1.00 119.08 326 LYS C CA 1
ATOM 7314 C C . LYS C 1 326 ? -17.297 -28.278 -39.555 1.00 118.58 326 LYS C C 1
ATOM 7315 O O . LYS C 1 326 ? -17.910 -28.410 -38.492 1.00 118.30 326 LYS C O 1
ATOM 7321 N N . GLN C 1 327 ? -16.324 -29.098 -39.943 1.00 122.05 327 GLN C N 1
ATOM 7322 C CA . GLN C 1 327 ? -15.845 -30.168 -39.080 1.00 121.74 327 GLN C CA 1
ATOM 7323 C C . GLN C 1 327 ? -15.324 -29.585 -37.771 1.00 119.89 327 GLN C C 1
ATOM 7324 O O . GLN C 1 327 ? -15.787 -29.956 -36.692 1.00 119.94 327 GLN C O 1
ATOM 7330 N N . ILE C 1 328 ? -14.372 -28.660 -37.877 1.00 118.35 328 ILE C N 1
ATOM 7331 C CA . ILE C 1 328 ? -13.816 -27.983 -36.706 1.00 116.32 328 ILE C CA 1
ATOM 7332 C C . ILE C 1 328 ? -14.911 -27.264 -35.922 1.00 115.79 328 ILE C C 1
ATOM 7333 O O . ILE C 1 328 ? -14.892 -27.236 -34.689 1.00 114.94 328 ILE C O 1
ATOM 7338 N N . ALA C 1 329 ? -15.864 -26.690 -36.653 1.00 116.33 329 ALA C N 1
ATOM 7339 C CA . ALA C 1 329 ? -17.039 -26.066 -36.058 1.00 116.36 329 ALA C CA 1
ATOM 7340 C C . ALA C 1 329 ? -17.719 -27.020 -35.085 1.00 115.02 329 ALA C C 1
ATOM 7341 O O . ALA C 1 329 ? -17.818 -26.725 -33.899 1.00 114.27 329 ALA C O 1
ATOM 7343 N N . LYS C 1 330 ? -18.190 -28.159 -35.584 1.00 118.14 330 LYS C N 1
ATOM 7344 C CA . LYS C 1 330 ? -18.818 -29.151 -34.712 1.00 118.96 330 LYS C CA 1
ATOM 7345 C C . LYS C 1 330 ? -17.879 -29.646 -33.606 1.00 118.28 330 LYS C C 1
ATOM 7346 O O . LYS C 1 330 ? -18.326 -29.973 -32.506 1.00 118.28 330 LYS C O 1
ATOM 7352 N N . ILE C 1 331 ? -16.582 -29.699 -33.898 1.00 117.64 331 ILE C N 1
ATOM 7353 C CA . ILE C 1 331 ? -15.601 -30.124 -32.899 1.00 116.42 331 ILE C CA 1
ATOM 7354 C C . ILE C 1 331 ? -15.573 -29.167 -31.703 1.00 114.97 331 ILE C C 1
ATOM 7355 O O . ILE C 1 331 ? -15.442 -29.597 -30.556 1.00 114.54 331 ILE C O 1
ATOM 7360 N N . LEU C 1 332 ? -15.716 -27.873 -31.972 1.00 114.44 332 LEU C N 1
ATOM 7361 C CA . LEU C 1 332 ? -15.780 -26.878 -30.904 1.00 113.56 332 LEU C CA 1
ATOM 7362 C C . LEU C 1 332 ? -17.192 -26.716 -30.343 1.00 114.51 332 LEU C C 1
ATOM 7363 O O . LEU C 1 332 ? -17.378 -26.163 -29.259 1.00 111.55 332 LEU C O 1
ATOM 7368 N N . TYR C 1 333 ? -18.182 -27.203 -31.084 1.00 115.83 333 TYR C N 1
ATOM 7369 C CA . TYR C 1 333 ? -19.581 -27.025 -30.712 1.00 115.54 333 TYR C CA 1
ATOM 7370 C C . TYR C 1 333 ? -20.394 -28.268 -31.063 1.00 118.14 333 TYR C C 1
ATOM 7371 O O . TYR C 1 333 ? -21.484 -28.481 -30.533 1.00 117.05 333 TYR C O 1
ATOM 7380 N N . THR D 1 26 ? -12.706 95.702 -15.679 1.00 105.15 26 THR D N 1
ATOM 7381 C CA . THR D 1 26 ? -13.953 96.376 -15.339 1.00 102.58 26 THR D CA 1
ATOM 7382 C C . THR D 1 26 ? -13.859 97.076 -13.988 1.00 100.05 26 THR D C 1
ATOM 7383 O O . THR D 1 26 ? -13.459 96.475 -12.991 1.00 98.27 26 THR D O 1
ATOM 7387 N N . LYS D 1 27 ? -14.230 98.351 -13.966 1.00 100.34 27 LYS D N 1
ATOM 7388 C CA . LYS D 1 27 ? -14.275 99.114 -12.729 1.00 99.27 27 LYS D CA 1
ATOM 7389 C C . LYS D 1 27 ? -15.718 99.177 -12.249 1.00 96.78 27 LYS D C 1
ATOM 7390 O O . LYS D 1 27 ? -16.644 99.237 -13.054 1.00 97.09 27 LYS D O 1
ATOM 7396 N N . TYR D 1 28 ? -15.914 99.150 -10.938 1.00 94.61 28 TYR D N 1
ATOM 7397 C CA . TYR D 1 28 ? -17.261 99.207 -10.388 1.00 92.41 28 TYR D CA 1
ATOM 7398 C C . TYR D 1 28 ? -17.424 100.428 -9.499 1.00 91.81 28 TYR D C 1
ATOM 7399 O O . TYR D 1 28 ? -16.579 100.702 -8.665 1.00 91.93 28 TYR D O 1
ATOM 7408 N N . ILE D 1 29 ? -18.505 101.171 -9.691 1.00 91.54 29 ILE D N 1
ATOM 7409 C CA . ILE D 1 29 ? -18.813 102.293 -8.818 1.00 90.93 29 ILE D CA 1
ATOM 7410 C C . ILE D 1 29 ? -20.202 102.073 -8.252 1.00 87.68 29 ILE D C 1
ATOM 7411 O O . ILE D 1 29 ? -21.127 101.764 -8.999 1.00 87.86 29 ILE D O 1
ATOM 7416 N N . MET D 1 30 ? -20.368 102.211 -6.941 1.00 84.92 30 MET D N 1
ATOM 7417 C CA . MET D 1 30 ? -21.719 102.074 -6.393 1.00 79.15 30 MET D CA 1
ATOM 7418 C C . MET D 1 30 ? -22.098 103.092 -5.324 1.00 86.66 30 MET D C 1
ATOM 7419 O O . MET D 1 30 ? -21.375 103.300 -4.350 1.00 86.00 30 MET D O 1
ATOM 7424 N N . PHE D 1 31 ? -23.251 103.723 -5.530 1.00 86.87 31 PHE D N 1
ATOM 7425 C CA . PHE D 1 31 ? -23.755 104.750 -4.631 1.00 78.05 31 PHE D CA 1
ATOM 7426 C C . PHE D 1 31 ? -24.707 104.166 -3.602 1.00 74.71 31 PHE D C 1
ATOM 7427 O O . PHE D 1 31 ? -25.477 103.259 -3.904 1.00 73.45 31 PHE D O 1
ATOM 7435 N N . GLY D 1 32 ? -24.663 104.708 -2.390 1.00 73.54 32 GLY D N 1
ATOM 7436 C CA . GLY D 1 32 ? -25.553 104.262 -1.337 1.00 89.45 32 GLY D CA 1
ATOM 7437 C C . GLY D 1 32 ? -25.945 105.411 -0.433 1.00 89.75 32 GLY D C 1
ATOM 7438 O O . GLY D 1 32 ? -25.308 106.462 -0.438 1.00 92.19 32 GLY D O 1
ATOM 7439 N N . GLY D 1 33 ? -27.002 105.210 0.345 1.00 68.77 33 GLY D N 1
ATOM 7440 C CA . GLY D 1 33 ? -27.540 106.260 1.186 1.00 69.08 33 GLY D CA 1
ATOM 7441 C C . GLY D 1 33 ? -29.017 106.040 1.435 1.00 71.90 33 GLY D C 1
ATOM 7442 O O . GLY D 1 33 ? -29.576 105.026 1.021 1.00 71.07 33 GLY D O 1
ATOM 7443 N N . LYS D 1 34 ? -29.656 106.996 2.099 1.00 72.40 34 LYS D N 1
ATOM 7444 C CA . LYS D 1 34 ? -31.049 106.840 2.490 1.00 71.64 34 LYS D CA 1
ATOM 7445 C C . LYS D 1 34 ? -31.971 106.979 1.280 1.00 74.37 34 LYS D C 1
ATOM 7446 O O . LYS D 1 34 ? -31.519 107.285 0.176 1.00 76.82 34 LYS D O 1
ATOM 7452 N N . GLY D 1 35 ? -33.266 106.760 1.498 1.00 74.34 35 GLY D N 1
ATOM 7453 C CA . GLY D 1 35 ? -34.267 106.986 0.474 1.00 77.06 35 GLY D CA 1
ATOM 7454 C C . GLY D 1 35 ? -34.314 108.466 0.169 1.00 81.39 35 GLY D C 1
ATOM 7455 O O . GLY D 1 35 ? -34.048 109.290 1.045 1.00 82.00 35 GLY D O 1
ATOM 7456 N N . GLY D 1 36 ? -34.665 108.812 -1.064 1.00 84.92 36 GLY D N 1
ATOM 7457 C CA . GLY D 1 36 ? -34.447 110.163 -1.533 1.00 89.32 36 GLY D CA 1
ATOM 7458 C C . GLY D 1 36 ? -32.942 110.321 -1.546 1.00 89.75 36 GLY D C 1
ATOM 7459 O O . GLY D 1 36 ? -32.236 109.398 -1.950 1.00 88.33 36 GLY D O 1
ATOM 7460 N N . VAL D 1 37 ? -32.446 111.482 -1.126 1.00 91.87 37 VAL D N 1
ATOM 7461 C CA . VAL D 1 37 ? -31.008 111.685 -0.917 1.00 92.13 37 VAL D CA 1
ATOM 7462 C C . VAL D 1 37 ? -30.218 111.668 -2.243 1.00 94.68 37 VAL D C 1
ATOM 7463 O O . VAL D 1 37 ? -29.075 112.125 -2.313 1.00 96.44 37 VAL D O 1
ATOM 7467 N N . GLY D 1 38 ? -30.861 111.191 -3.304 1.00 95.18 38 GLY D N 1
ATOM 7468 C CA . GLY D 1 38 ? -30.356 111.347 -4.656 1.00 97.85 38 GLY D CA 1
ATOM 7469 C C . GLY D 1 38 ? -29.256 110.432 -5.163 1.00 96.38 38 GLY D C 1
ATOM 7470 O O . GLY D 1 38 ? -28.407 110.879 -5.929 1.00 99.20 38 GLY D O 1
ATOM 7471 N N . LYS D 1 39 ? -29.260 109.160 -4.772 1.00 92.32 39 LYS D N 1
ATOM 7472 C CA . LYS D 1 39 ? -28.232 108.238 -5.265 1.00 91.09 39 LYS D CA 1
ATOM 7473 C C . LYS D 1 39 ? -28.502 107.735 -6.686 1.00 85.32 39 LYS D C 1
ATOM 7474 O O . LYS D 1 39 ? -27.566 107.485 -7.446 1.00 86.59 39 LYS D O 1
ATOM 7480 N N . THR D 1 40 ? -29.776 107.589 -7.040 1.00 85.56 40 THR D N 1
ATOM 7481 C CA . THR D 1 40 ? -30.152 107.277 -8.415 1.00 87.81 40 THR D CA 1
ATOM 7482 C C . THR D 1 40 ? -29.702 108.427 -9.310 1.00 102.17 40 THR D C 1
ATOM 7483 O O . THR D 1 40 ? -29.192 108.219 -10.417 1.00 104.38 40 THR D O 1
ATOM 7487 N N . THR D 1 41 ? -29.884 109.642 -8.802 1.00 94.00 41 THR D N 1
ATOM 7488 C CA . THR D 1 41 ? -29.480 110.859 -9.492 1.00 98.64 41 THR D CA 1
ATOM 7489 C C . THR D 1 41 ? -27.974 110.888 -9.743 1.00 104.21 41 THR D C 1
ATOM 7490 O O . THR D 1 41 ? -27.527 111.074 -10.879 1.00 107.43 41 THR D O 1
ATOM 7494 N N . MET D 1 42 ? -27.198 110.700 -8.678 1.00 96.74 42 MET D N 1
ATOM 7495 C CA . MET D 1 42 ? -25.741 110.690 -8.776 1.00 97.41 42 MET D CA 1
ATOM 7496 C C . MET D 1 42 ? -25.266 109.574 -9.702 1.00 96.93 42 MET D C 1
ATOM 7497 O O . MET D 1 42 ? -24.276 109.729 -10.418 1.00 99.40 42 MET D O 1
ATOM 7502 N N . SER D 1 43 ? -25.980 108.452 -9.678 1.00 101.87 43 SER D N 1
ATOM 7503 C CA . SER D 1 43 ? -25.673 107.325 -10.552 1.00 93.67 43 SER D CA 1
ATOM 7504 C C . SER D 1 43 ? -25.833 107.717 -12.015 1.00 111.53 43 SER D C 1
ATOM 7505 O O . SER D 1 43 ? -24.928 107.506 -12.825 1.00 113.52 43 SER D O 1
ATOM 7508 N N . ALA D 1 44 ? -26.988 108.289 -12.344 1.00 99.51 44 ALA D N 1
ATOM 7509 C CA . ALA D 1 44 ? -27.256 108.745 -13.704 1.00 103.87 44 ALA D CA 1
ATOM 7510 C C . ALA D 1 44 ? -26.214 109.762 -14.161 1.00 111.93 44 ALA D C 1
ATOM 7511 O O . ALA D 1 44 ? -25.690 109.674 -15.275 1.00 114.67 44 ALA D O 1
ATOM 7513 N N . ALA D 1 45 ? -25.908 110.717 -13.287 1.00 112.32 45 ALA D N 1
ATOM 7514 C CA . ALA D 1 45 ? -24.946 111.771 -13.599 1.00 116.27 45 ALA D CA 1
ATOM 7515 C C . ALA D 1 45 ? -23.542 111.225 -13.859 1.00 116.16 45 ALA D C 1
ATOM 7516 O O . ALA D 1 45 ? -22.881 111.626 -14.817 1.00 120.16 45 ALA D O 1
ATOM 7518 N N . THR D 1 46 ? -23.092 110.314 -13.001 1.00 107.61 46 THR D N 1
ATOM 7519 C CA . THR D 1 46 ? -21.781 109.690 -13.161 1.00 114.08 46 THR D CA 1
ATOM 7520 C C . THR D 1 46 ? -21.745 108.855 -14.438 1.00 115.41 46 THR D C 1
ATOM 7521 O O . THR D 1 46 ? -20.725 108.800 -15.129 1.00 117.94 46 THR D O 1
ATOM 7525 N N . GLY D 1 47 ? -22.869 108.219 -14.754 1.00 107.17 47 GLY D N 1
ATOM 7526 C CA . GLY D 1 47 ? -22.996 107.471 -15.990 1.00 111.76 47 GLY D CA 1
ATOM 7527 C C . GLY D 1 47 ? -22.811 108.366 -17.201 1.00 117.18 47 GLY D C 1
ATOM 7528 O O . GLY D 1 47 ? -22.064 108.031 -18.123 1.00 119.48 47 GLY D O 1
ATOM 7529 N N . VAL D 1 48 ? -23.486 109.512 -17.191 1.00 116.29 48 VAL D N 1
ATOM 7530 C CA . VAL D 1 48 ? -23.367 110.479 -18.278 1.00 124.37 48 VAL D CA 1
ATOM 7531 C C . VAL D 1 48 ? -21.939 111.011 -18.401 1.00 126.96 48 VAL D C 1
ATOM 7532 O O . VAL D 1 48 ? -21.381 111.061 -19.499 1.00 130.64 48 VAL D O 1
ATOM 7536 N N . TYR D 1 49 ? -21.354 111.398 -17.271 1.00 122.67 49 TYR D N 1
ATOM 7537 C CA . TYR D 1 49 ? -19.994 111.932 -17.246 1.00 125.09 49 TYR D CA 1
ATOM 7538 C C . TYR D 1 49 ? -18.973 110.937 -17.787 1.00 124.78 49 TYR D C 1
ATOM 7539 O O . TYR D 1 49 ? -18.122 111.292 -18.603 1.00 128.79 49 TYR D O 1
ATOM 7548 N N . LEU D 1 50 ? -19.059 109.693 -17.329 1.00 120.31 50 LEU D N 1
ATOM 7549 C CA . LEU D 1 50 ? -18.149 108.655 -17.793 1.00 120.00 50 LEU D CA 1
ATOM 7550 C C . LEU D 1 50 ? -18.409 108.307 -19.255 1.00 122.98 50 LEU D C 1
ATOM 7551 O O . LEU D 1 50 ? -17.499 107.893 -19.971 1.00 125.00 50 LEU D O 1
ATOM 7556 N N . ALA D 1 51 ? -19.650 108.486 -19.699 1.00 123.50 51 ALA D N 1
ATOM 7557 C CA . ALA D 1 51 ? -19.994 108.234 -21.095 1.00 126.69 51 ALA D CA 1
ATOM 7558 C C . ALA D 1 51 ? -19.557 109.382 -22.002 1.00 133.81 51 ALA D C 1
ATOM 7559 O O . ALA D 1 51 ? -19.497 109.225 -23.222 1.00 137.12 51 ALA D O 1
ATOM 7561 N N . GLU D 1 52 ? -19.254 110.532 -21.406 1.00 135.47 52 GLU D N 1
ATOM 7562 C CA . GLU D 1 52 ? -18.798 111.688 -22.176 1.00 141.75 52 GLU D CA 1
ATOM 7563 C C . GLU D 1 52 ? -17.414 111.451 -22.775 1.00 144.61 52 GLU D C 1
ATOM 7564 O O . GLU D 1 52 ? -17.216 111.625 -23.978 1.00 146.67 52 GLU D O 1
ATOM 7570 N N . LYS D 1 53 ? -16.459 111.063 -21.936 1.00 142.33 53 LYS D N 1
ATOM 7571 C CA . LYS D 1 53 ? -15.209 110.514 -22.438 1.00 144.11 53 LYS D CA 1
ATOM 7572 C C . LYS D 1 53 ? -15.622 109.203 -23.071 1.00 143.17 53 LYS D C 1
ATOM 7573 O O . LYS D 1 53 ? -16.578 108.581 -22.603 1.00 139.84 53 LYS D O 1
ATOM 7579 N N . GLY D 1 54 ? -14.944 108.768 -24.129 1.00 146.21 54 GLY D N 1
ATOM 7580 C CA . GLY D 1 54 ? -15.339 107.502 -24.712 1.00 144.69 54 GLY D CA 1
ATOM 7581 C C . GLY D 1 54 ? -15.052 106.421 -23.693 1.00 139.51 54 GLY D C 1
ATOM 7582 O O . GLY D 1 54 ? -13.900 106.149 -23.356 1.00 139.94 54 GLY D O 1
ATOM 7583 N N . LEU D 1 55 ? -16.121 105.799 -23.211 1.00 134.59 55 LEU D N 1
ATOM 7584 C CA . LEU D 1 55 ? -16.038 104.734 -22.227 1.00 128.71 55 LEU D CA 1
ATOM 7585 C C . LEU D 1 55 ? -17.324 103.933 -22.341 1.00 125.72 55 LEU D C 1
ATOM 7586 O O . LEU D 1 55 ? -18.375 104.500 -22.635 1.00 126.09 55 LEU D O 1
ATOM 7591 N N . LYS D 1 56 ? -17.265 102.632 -22.091 1.00 123.15 56 LYS D N 1
ATOM 7592 C CA . LYS D 1 56 ? -18.481 101.831 -22.124 1.00 121.23 56 LYS D CA 1
ATOM 7593 C C . LYS D 1 56 ? -18.934 101.559 -20.695 1.00 117.09 56 LYS D C 1
ATOM 7594 O O . LYS D 1 56 ? -18.321 100.769 -19.980 1.00 114.39 56 LYS D O 1
ATOM 7600 N N . VAL D 1 57 ? -20.021 102.207 -20.288 1.00 117.01 57 VAL D N 1
ATOM 7601 C CA . VAL D 1 57 ? -20.453 102.157 -18.895 1.00 113.97 57 VAL D CA 1
ATOM 7602 C C . VAL D 1 57 ? -21.926 101.777 -18.756 1.00 113.12 57 VAL D C 1
ATOM 7603 O O . VAL D 1 57 ? -22.782 102.270 -19.492 1.00 115.49 57 VAL D O 1
ATOM 7607 N N . VAL D 1 58 ? -22.212 100.884 -17.813 1.00 110.17 58 VAL D N 1
ATOM 7608 C CA . VAL D 1 58 ? -23.577 100.438 -17.576 1.00 109.04 58 VAL D CA 1
ATOM 7609 C C . VAL D 1 58 ? -24.060 100.844 -16.182 1.00 106.48 58 VAL D C 1
ATOM 7610 O O . VAL D 1 58 ? -23.308 100.782 -15.207 1.00 104.81 58 VAL D O 1
ATOM 7614 N N . ILE D 1 59 ? -25.309 101.289 -16.099 1.00 106.16 59 ILE D N 1
ATOM 7615 C CA . ILE D 1 59 ? -25.920 101.586 -14.813 1.00 102.43 59 ILE D CA 1
ATOM 7616 C C . ILE D 1 59 ? -27.037 100.588 -14.564 1.00 99.46 59 ILE D C 1
ATOM 7617 O O . ILE D 1 59 ? -28.091 100.657 -15.190 1.00 100.84 59 ILE D O 1
ATOM 7622 N N . VAL D 1 60 ? -26.816 99.665 -13.637 1.00 95.68 60 VAL D N 1
ATOM 7623 C CA . VAL D 1 60 ? -27.830 98.664 -13.343 1.00 93.65 60 VAL D CA 1
ATOM 7624 C C . VAL D 1 60 ? -28.649 99.085 -12.127 1.00 92.36 60 VAL D C 1
ATOM 7625 O O . VAL D 1 60 ? -28.113 99.611 -11.150 1.00 90.51 60 VAL D O 1
ATOM 7629 N N . SER D 1 61 ? -29.957 98.871 -12.205 1.00 93.74 61 SER D N 1
ATOM 7630 C CA . SER D 1 61 ? -30.862 99.323 -11.159 1.00 93.57 61 SER D CA 1
ATOM 7631 C C . SER D 1 61 ? -31.799 98.213 -10.716 1.00 93.80 61 SER D C 1
ATOM 7632 O O . SER D 1 61 ? -32.505 97.618 -11.530 1.00 95.46 61 SER D O 1
ATOM 7635 N N . THR D 1 62 ? -31.801 97.938 -9.419 1.00 92.77 62 THR D N 1
ATOM 7636 C CA . THR D 1 62 ? -32.697 96.940 -8.857 1.00 93.25 62 THR D CA 1
ATOM 7637 C C . THR D 1 62 ? -33.976 97.591 -8.352 1.00 97.17 62 THR D C 1
ATOM 7638 O O . THR D 1 62 ? -34.806 96.936 -7.723 1.00 96.64 62 THR D O 1
ATOM 7642 N N . ASP D 1 63 ? -34.114 98.888 -8.617 1.00 101.65 63 ASP D N 1
ATOM 7643 C CA . ASP D 1 63 ? -35.332 99.617 -8.288 1.00 104.71 63 ASP D CA 1
ATOM 7644 C C . ASP D 1 63 ? -36.533 98.975 -8.965 1.00 105.48 63 ASP D C 1
ATOM 7645 O O . ASP D 1 63 ? -36.603 98.928 -10.193 1.00 108.02 63 ASP D O 1
ATOM 7650 N N . PRO D 1 64 ? -37.485 98.470 -8.166 1.00 103.41 64 PRO D N 1
ATOM 7651 C CA . PRO D 1 64 ? -38.779 98.093 -8.736 1.00 104.70 64 PRO D CA 1
ATOM 7652 C C . PRO D 1 64 ? -39.541 99.361 -9.097 1.00 106.85 64 PRO D C 1
ATOM 7653 O O . PRO D 1 64 ? -40.476 99.332 -9.896 1.00 108.68 64 PRO D O 1
ATOM 7657 N N . ALA D 1 65 ? -39.122 100.472 -8.496 1.00 106.88 65 ALA D N 1
ATOM 7658 C CA . ALA D 1 65 ? -39.716 101.776 -8.750 1.00 109.87 65 ALA D CA 1
ATOM 7659 C C . ALA D 1 65 ? -39.381 102.276 -10.150 1.00 112.92 65 ALA D C 1
ATOM 7660 O O . ALA D 1 65 ? -40.070 103.147 -10.682 1.00 115.25 65 ALA D O 1
ATOM 7662 N N . HIS D 1 66 ? -38.321 101.720 -10.735 1.00 113.14 66 HIS D N 1
ATOM 7663 C CA . HIS D 1 66 ? -37.869 102.097 -12.075 1.00 116.85 66 HIS D CA 1
ATOM 7664 C C . HIS D 1 66 ? -37.594 103.595 -12.180 1.00 119.92 66 HIS D C 1
ATOM 7665 O O . HIS D 1 66 ? -38.126 104.273 -13.059 1.00 124.05 66 HIS D O 1
ATOM 7672 N N . SER D 1 67 ? -36.765 104.100 -11.272 1.00 117.81 67 SER D N 1
ATOM 7673 C CA . SER D 1 67 ? -36.453 105.525 -11.205 1.00 119.33 67 SER D CA 1
ATOM 7674 C C . SER D 1 67 ? -35.754 106.022 -12.467 1.00 121.67 67 SER D C 1
ATOM 7675 O O . SER D 1 67 ? -35.960 107.159 -12.901 1.00 125.38 67 SER D O 1
ATOM 7678 N N . LEU D 1 68 ? -34.927 105.162 -13.053 1.00 119.36 68 LEU D N 1
ATOM 7679 C CA . LEU D 1 68 ? -34.158 105.522 -14.238 1.00 120.96 68 LEU D CA 1
ATOM 7680 C C . LEU D 1 68 ? -35.064 105.763 -15.440 1.00 123.99 68 LEU D C 1
ATOM 7681 O O . LEU D 1 68 ? -34.714 106.515 -16.350 1.00 128.00 68 LEU D O 1
ATOM 7686 N N . ARG D 1 69 ? -36.228 105.121 -15.439 1.00 122.06 69 ARG D N 1
ATOM 7687 C CA . ARG D 1 69 ? -37.228 105.361 -16.471 1.00 124.58 69 ARG D CA 1
ATOM 7688 C C . ARG D 1 69 ? -37.720 106.797 -16.406 1.00 128.20 69 ARG D C 1
ATOM 7689 O O . ARG D 1 69 ? -37.936 107.432 -17.432 1.00 132.69 69 ARG D O 1
ATOM 7697 N N . ASP D 1 70 ? -37.903 107.300 -15.191 1.00 126.45 70 ASP D N 1
ATOM 7698 C CA . ASP D 1 70 ? -38.391 108.658 -14.997 1.00 129.76 70 ASP D CA 1
ATOM 7699 C C . ASP D 1 70 ? -37.297 109.688 -15.256 1.00 130.75 70 ASP D C 1
ATOM 7700 O O . ASP D 1 70 ? -37.535 110.699 -15.916 1.00 135.10 70 ASP D O 1
ATOM 7705 N N . ILE D 1 71 ? -36.100 109.429 -14.736 1.00 126.93 71 ILE D N 1
ATOM 7706 C CA . ILE D 1 71 ? -34.977 110.341 -14.940 1.00 128.29 71 ILE D CA 1
ATOM 7707 C C . ILE D 1 71 ? -34.586 110.450 -16.413 1.00 133.14 71 ILE D C 1
ATOM 7708 O O . ILE D 1 71 ? -34.510 111.550 -16.961 1.00 138.16 71 ILE D O 1
ATOM 7713 N N . PHE D 1 72 ? -34.351 109.311 -17.055 1.00 132.01 72 PHE D N 1
ATOM 7714 C CA . PHE D 1 72 ? -33.954 109.306 -18.458 1.00 136.19 72 PHE D CA 1
ATOM 7715 C C . PHE D 1 72 ? -35.119 109.638 -19.388 1.00 140.90 72 PHE D C 1
ATOM 7716 O O . PHE D 1 72 ? -34.918 110.282 -20.415 1.00 145.74 72 PHE D O 1
ATOM 7724 N N . GLU D 1 73 ? -36.322 109.201 -19.005 1.00 139.81 73 GLU D N 1
ATOM 7725 C CA . GLU D 1 73 ? -37.554 109.320 -19.807 1.00 144.26 73 GLU D CA 1
ATOM 7726 C C . GLU D 1 73 ? -37.700 108.213 -20.858 1.00 145.20 73 GLU D C 1
ATOM 7727 O O . GLU D 1 73 ? -38.688 108.163 -21.590 1.00 148.05 73 GLU D O 1
ATOM 7733 N N . GLN D 1 74 ? -36.705 107.334 -20.922 1.00 143.28 74 GLN D N 1
ATOM 7734 C CA . GLN D 1 74 ? -36.716 106.197 -21.838 1.00 144.54 74 GLN D CA 1
ATOM 7735 C C . GLN D 1 74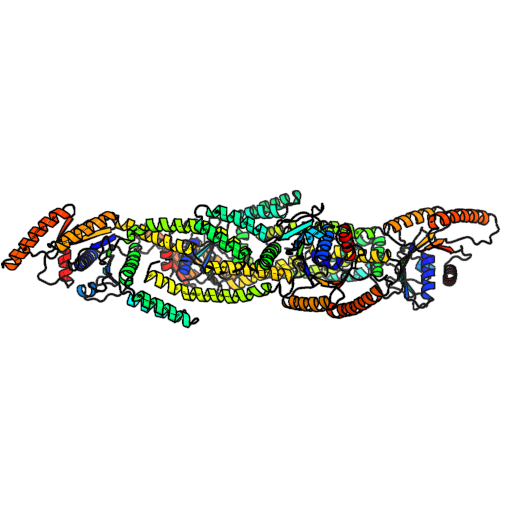 ? -36.918 104.880 -21.084 1.00 141.48 74 GLN D C 1
ATOM 7736 O O . GLN D 1 74 ? -36.346 104.682 -20.013 1.00 137.51 74 GLN D O 1
ATOM 7742 N N . GLU D 1 75 ? -37.733 103.984 -21.637 1.00 144.00 75 GLU D N 1
ATOM 7743 C CA . GLU D 1 75 ? -37.974 102.682 -21.011 1.00 142.16 75 GLU D CA 1
ATOM 7744 C C . GLU D 1 75 ? -36.772 101.755 -21.173 1.00 142.52 75 GLU D C 1
ATOM 7745 O O . GLU D 1 75 ? -36.075 101.801 -22.187 1.00 146.20 75 GLU D O 1
ATOM 7751 N N . PHE D 1 76 ? -36.537 100.911 -20.173 1.00 139.06 76 PHE D N 1
ATOM 7752 C CA . PHE D 1 76 ? -35.417 99.979 -20.206 1.00 138.21 76 PHE D CA 1
ATOM 7753 C C . PHE D 1 76 ? -35.841 98.552 -19.876 1.00 137.52 76 PHE D C 1
ATOM 7754 O O . PHE D 1 76 ? -36.534 98.311 -18.888 1.00 135.26 76 PHE D O 1
ATOM 7762 N N . GLY D 1 77 ? -35.421 97.610 -20.715 1.00 139.89 77 GLY D N 1
ATOM 7763 C CA . GLY D 1 77 ? -35.693 96.204 -20.485 1.00 138.86 77 GLY D CA 1
ATOM 7764 C C . GLY D 1 77 ? -34.609 95.569 -19.636 1.00 136.06 77 GLY D C 1
ATOM 7765 O O . GLY D 1 77 ? -33.690 96.253 -19.183 1.00 134.55 77 GLY D O 1
ATOM 7766 N N . HIS D 1 78 ? -34.715 94.262 -19.416 1.00 135.93 78 HIS D N 1
ATOM 7767 C CA . HIS D 1 78 ? -33.725 93.543 -18.621 1.00 134.64 78 HIS D CA 1
ATOM 7768 C C . HIS D 1 78 ? -32.350 93.563 -19.279 1.00 135.70 78 HIS D C 1
ATOM 7769 O O . HIS D 1 78 ? -31.348 93.849 -18.628 1.00 134.23 78 HIS D O 1
ATOM 7776 N N . GLU D 1 79 ? -32.306 93.246 -20.568 1.00 138.21 79 GLU D N 1
ATOM 7777 C CA . GLU D 1 79 ? -31.057 93.292 -21.314 1.00 139.06 79 GLU D CA 1
ATOM 7778 C C . GLU D 1 79 ? -30.603 94.743 -21.423 1.00 137.81 79 GLU D C 1
ATOM 7779 O O . GLU D 1 79 ? -31.436 95.640 -21.565 1.00 138.78 79 GLU D O 1
ATOM 7785 N N . PRO D 1 80 ? -29.282 94.980 -21.339 1.00 135.39 80 PRO D N 1
ATOM 7786 C CA . PRO D 1 80 ? -28.721 96.336 -21.367 1.00 134.39 80 PRO D CA 1
ATOM 7787 C C . PRO D 1 80 ? -29.203 97.142 -22.568 1.00 136.25 80 PRO D C 1
ATOM 7788 O O . PRO D 1 80 ? -29.149 96.664 -23.701 1.00 138.81 80 PRO D O 1
ATOM 7792 N N . THR D 1 81 ? -29.672 98.358 -22.309 1.00 135.26 81 THR D N 1
ATOM 7793 C CA . THR D 1 81 ? -30.237 99.204 -23.351 1.00 138.18 81 THR D CA 1
ATOM 7794 C C . THR D 1 81 ? -29.462 100.508 -23.473 1.00 139.56 81 THR D C 1
ATOM 7795 O O . THR D 1 81 ? -29.241 101.198 -22.477 1.00 137.31 81 THR D O 1
ATOM 7799 N N . LYS D 1 82 ? -29.044 100.840 -24.692 1.00 143.32 82 LYS D N 1
ATOM 7800 C CA . LYS D 1 82 ? -28.407 102.125 -24.952 1.00 145.35 82 LYS D CA 1
ATOM 7801 C C . LYS D 1 82 ? -29.383 103.243 -24.616 1.00 145.93 82 LYS D C 1
ATOM 7802 O O . LYS D 1 82 ? -30.590 103.100 -24.808 1.00 146.60 82 LYS D O 1
ATOM 7808 N N . VAL D 1 83 ? -28.863 104.355 -24.111 1.00 145.90 83 VAL D N 1
ATOM 7809 C CA . VAL D 1 83 ? -29.728 105.427 -23.636 1.00 146.11 83 VAL D CA 1
ATOM 7810 C C . VAL D 1 83 ? -29.409 106.788 -24.256 1.00 150.54 83 VAL D C 1
ATOM 7811 O O . VAL D 1 83 ? -28.255 107.213 -24.291 1.00 151.63 83 VAL D O 1
ATOM 7815 N N . LYS D 1 84 ? -30.447 107.442 -24.771 1.00 153.23 84 LYS D N 1
ATOM 7816 C CA . LYS D 1 84 ? -30.384 108.841 -25.195 1.00 157.29 84 LYS D CA 1
ATOM 7817 C C . LYS D 1 84 ? -29.353 109.168 -26.272 1.00 160.23 84 LYS D C 1
ATOM 7818 O O . LYS D 1 84 ? -28.631 110.159 -26.169 1.00 162.32 84 LYS D O 1
ATOM 7824 N N . GLY D 1 85 ? -29.297 108.341 -27.310 1.00 160.59 85 GLY D N 1
ATOM 7825 C CA . GLY D 1 85 ? -28.416 108.598 -28.433 1.00 164.02 85 GLY D CA 1
ATOM 7826 C C . GLY D 1 85 ? -26.957 108.314 -28.137 1.00 161.12 85 GLY D C 1
ATOM 7827 O O . GLY D 1 85 ? -26.111 108.396 -29.028 1.00 164.66 85 GLY D O 1
ATOM 7828 N N . TYR D 1 86 ? -26.655 107.992 -26.883 1.00 154.66 86 TYR D N 1
ATOM 7829 C CA . TYR D 1 86 ? -25.312 107.576 -26.516 1.00 151.25 86 TYR D CA 1
ATOM 7830 C C . TYR D 1 86 ? -25.078 106.187 -27.081 1.00 149.79 86 TYR D C 1
ATOM 7831 O O . TYR D 1 86 ? -25.841 105.262 -26.803 1.00 146.48 86 TYR D O 1
ATOM 7840 N N . ASP D 1 87 ? -24.026 106.038 -27.875 1.00 152.58 87 ASP D N 1
ATOM 7841 C CA . ASP D 1 87 ? -23.651 104.725 -28.370 1.00 151.82 87 ASP D CA 1
ATOM 7842 C C . ASP D 1 87 ? -23.062 103.924 -27.215 1.00 147.45 87 ASP D C 1
ATOM 7843 O O . ASP D 1 87 ? -23.193 102.701 -27.158 1.00 145.26 87 ASP D O 1
ATOM 7848 N N . ASN D 1 88 ? -22.410 104.632 -26.297 1.00 146.51 88 ASN D N 1
ATOM 7849 C CA . ASN D 1 88 ? -21.659 104.002 -25.214 1.00 142.41 88 ASN D CA 1
ATOM 7850 C C . ASN D 1 88 ? -22.323 103.893 -23.832 1.00 137.92 88 ASN D C 1
ATOM 7851 O O . ASN D 1 88 ? -21.750 103.288 -22.927 1.00 134.46 88 ASN D O 1
ATOM 7856 N N . LEU D 1 89 ? -23.514 104.458 -23.656 1.00 138.09 89 LEU D N 1
ATOM 7857 C CA . LEU D 1 89 ? -24.142 104.442 -22.331 1.00 133.84 89 LEU D CA 1
ATOM 7858 C C . LEU D 1 89 ? -25.339 103.495 -22.259 1.00 132.64 89 LEU D C 1
ATOM 7859 O O . LEU D 1 89 ? -26.275 103.593 -23.051 1.00 135.26 89 LEU D O 1
ATOM 7864 N N . TYR D 1 90 ? -25.288 102.576 -21.299 1.00 129.22 90 TYR D N 1
ATOM 7865 C CA . TYR D 1 90 ? -26.291 101.527 -21.159 1.00 128.12 90 TYR D CA 1
ATOM 7866 C C . TYR D 1 90 ? -26.843 101.522 -19.740 1.00 125.41 90 TYR D C 1
ATOM 7867 O O . TYR D 1 90 ? -26.140 101.881 -18.797 1.00 123.48 90 TYR D O 1
ATOM 7876 N N . VAL D 1 91 ? -28.097 101.109 -19.587 1.00 125.67 91 VAL D N 1
ATOM 7877 C CA . VAL D 1 91 ? -28.668 100.893 -18.259 1.00 122.99 91 VAL D CA 1
ATOM 7878 C C . VAL D 1 91 ? -29.511 99.617 -18.223 1.00 121.93 91 VAL D C 1
ATOM 7879 O O . VAL D 1 91 ? -30.177 99.271 -19.200 1.00 124.57 91 VAL D O 1
ATOM 7883 N N . VAL D 1 92 ? -29.470 98.921 -17.091 1.00 118.31 92 VAL D N 1
ATOM 7884 C CA . VAL D 1 92 ? -30.189 97.662 -16.932 1.00 117.01 92 VAL D CA 1
ATOM 7885 C C . VAL D 1 92 ? -31.255 97.764 -15.847 1.00 116.21 92 VAL D C 1
ATOM 7886 O O . VAL D 1 92 ? -30.945 98.005 -14.680 1.00 113.47 92 VAL D O 1
ATOM 7890 N N . GLU D 1 93 ? -32.512 97.583 -16.239 1.00 119.49 93 GLU D N 1
ATOM 7891 C CA . GLU D 1 93 ? -33.619 97.586 -15.291 1.00 119.87 93 GLU D CA 1
ATOM 7892 C C . GLU D 1 93 ? -34.027 96.149 -14.983 1.00 120.21 93 GLU D C 1
ATOM 7893 O O . GLU D 1 93 ? -34.147 95.326 -15.890 1.00 123.33 93 GLU D O 1
ATOM 7899 N N . ILE D 1 94 ? -34.238 95.846 -13.705 1.00 117.26 94 ILE D N 1
ATOM 7900 C CA . ILE D 1 94 ? -34.596 94.491 -13.293 1.00 115.60 94 ILE D CA 1
ATOM 7901 C C . ILE D 1 94 ? -36.092 94.309 -13.049 1.00 116.96 94 ILE D C 1
ATOM 7902 O O . ILE D 1 94 ? -36.663 94.920 -12.144 1.00 116.58 94 ILE D O 1
ATOM 7907 N N . ASP D 1 95 ? -36.729 93.489 -13.880 1.00 122.13 95 ASP D N 1
ATOM 7908 C CA . ASP D 1 95 ? -38.075 93.007 -13.592 1.00 119.55 95 ASP D CA 1
ATOM 7909 C C . ASP D 1 95 ? -38.082 91.480 -13.473 1.00 114.67 95 ASP D C 1
ATOM 7910 O O . ASP D 1 95 ? -37.946 90.780 -14.476 1.00 111.66 95 ASP D O 1
ATOM 7915 N N . PRO D 1 96 ? -38.236 90.961 -12.244 1.00 114.14 96 PRO D N 1
ATOM 7916 C CA . PRO D 1 96 ? -38.263 89.515 -11.971 1.00 110.92 96 PRO D CA 1
ATOM 7917 C C . PRO D 1 96 ? -39.490 88.784 -12.537 1.00 108.62 96 PRO D C 1
ATOM 7918 O O . PRO D 1 96 ? -39.362 87.676 -13.095 1.00 106.07 96 PRO D O 1
ATOM 7922 N N . GLN D 1 97 ? -40.659 89.409 -12.390 1.00 110.19 97 GLN D N 1
ATOM 7923 C CA . GLN D 1 97 ? -41.928 88.829 -12.826 1.00 108.29 97 GLN D CA 1
ATOM 7924 C C . GLN D 1 97 ? -41.831 88.412 -14.283 1.00 105.16 97 GLN D C 1
ATOM 7925 O O . GLN D 1 97 ? -42.135 87.267 -14.651 1.00 102.92 97 GLN D O 1
ATOM 7931 N N . LYS D 1 98 ? -41.393 89.363 -15.102 1.00 105.34 98 LYS D N 1
ATOM 7932 C CA . LYS D 1 98 ? -41.261 89.159 -16.535 1.00 103.06 98 LYS D CA 1
ATOM 7933 C C . LYS D 1 98 ? -40.391 87.951 -16.851 1.00 99.22 98 LYS D C 1
ATOM 7934 O O . LYS D 1 98 ? -40.809 87.083 -17.599 1.00 97.95 98 LYS D O 1
ATOM 7940 N N . ALA D 1 99 ? -39.199 87.889 -16.262 1.00 97.84 99 ALA D N 1
ATOM 7941 C CA . ALA D 1 99 ? -38.290 86.760 -16.465 1.00 95.00 99 ALA D CA 1
ATOM 7942 C C . ALA D 1 99 ? -38.962 85.424 -16.157 1.00 93.19 99 ALA D C 1
ATOM 7943 O O . ALA D 1 99 ? -38.876 84.469 -16.948 1.00 91.73 99 ALA D O 1
ATOM 7945 N N . MET D 1 100 ? -39.625 85.363 -15.002 1.00 94.04 100 MET D N 1
ATOM 7946 C CA . MET D 1 100 ? -40.385 84.168 -14.628 1.00 92.91 100 MET D CA 1
ATOM 7947 C C . MET D 1 100 ? -41.337 83.756 -15.751 1.00 91.76 100 MET D C 1
ATOM 7948 O O . MET D 1 100 ? -41.240 82.645 -16.314 1.00 90.11 100 MET D O 1
ATOM 7953 N N . GLU D 1 101 ? -42.268 84.655 -16.058 1.00 93.29 101 GLU D N 1
ATOM 7954 C CA . GLU D 1 101 ? -43.266 84.399 -17.089 1.00 93.58 101 GLU D CA 1
ATOM 7955 C C . GLU D 1 101 ? -42.644 83.962 -18.411 1.00 92.57 101 GLU D C 1
ATOM 7956 O O . GLU D 1 101 ? -43.157 83.064 -19.078 1.00 92.69 101 GLU D O 1
ATOM 7962 N N . GLU D 1 102 ? -41.535 84.597 -18.777 1.00 92.25 102 GLU D N 1
ATOM 7963 C CA . GLU D 1 102 ? -40.815 84.255 -19.994 1.00 91.63 102 GLU D CA 1
ATOM 7964 C C . GLU D 1 102 ? -40.390 82.798 -19.956 1.00 89.85 102 GLU D C 1
ATOM 7965 O O . GLU D 1 102 ? -40.567 82.071 -20.933 1.00 90.55 102 GLU D O 1
ATOM 7971 N N . TYR D 1 103 ? -39.834 82.368 -18.826 1.00 87.92 103 TYR D N 1
ATOM 7972 C CA . TYR D 1 103 ? -39.380 80.983 -18.731 1.00 85.69 103 TYR D CA 1
ATOM 7973 C C . TYR D 1 103 ? -40.526 79.967 -18.807 1.00 84.32 103 TYR D C 1
ATOM 7974 O O . TYR D 1 103 ? -40.372 78.863 -19.371 1.00 84.45 103 TYR D O 1
ATOM 7983 N N . LYS D 1 104 ? -41.671 80.345 -18.238 1.00 82.97 104 LYS D N 1
ATOM 7984 C CA . LYS D 1 104 ? -42.830 79.447 -18.186 1.00 81.18 104 LYS D CA 1
ATOM 7985 C C . LYS D 1 104 ? -43.179 78.799 -19.532 1.00 80.45 104 LYS D C 1
ATOM 7986 O O . LYS D 1 104 ? -43.496 77.606 -19.598 1.00 79.91 104 LYS D O 1
ATOM 7992 N N . GLU D 1 105 ? -43.111 79.592 -20.597 1.00 80.83 105 GLU D N 1
ATOM 7993 C CA . GLU D 1 105 ? -43.424 79.121 -21.943 1.00 81.97 105 GLU D CA 1
ATOM 7994 C C . GLU D 1 105 ? -42.519 77.959 -22.346 1.00 79.82 105 GLU D C 1
ATOM 7995 O O . GLU D 1 105 ? -42.994 76.904 -22.794 1.00 81.11 105 GLU D O 1
ATOM 8001 N N . LYS D 1 106 ? -41.213 78.167 -22.183 1.00 76.81 106 LYS D N 1
ATOM 8002 C CA . LYS D 1 106 ? -40.225 77.133 -22.457 1.00 75.83 106 LYS D CA 1
ATOM 8003 C C . LYS D 1 106 ? -40.566 75.880 -21.675 1.00 74.81 106 LYS D C 1
ATOM 8004 O O . LYS D 1 106 ? -40.585 74.775 -22.232 1.00 75.77 106 LYS D O 1
ATOM 8010 N N . LEU D 1 107 ? -40.840 76.062 -20.384 1.00 73.59 107 LEU D N 1
ATOM 8011 C CA . LEU D 1 107 ? -41.194 74.929 -19.530 1.00 73.70 107 LEU D CA 1
ATOM 8012 C C . LEU D 1 107 ? -42.357 74.129 -20.108 1.00 66.71 107 LEU D C 1
ATOM 8013 O O . LEU D 1 107 ? -42.329 72.895 -20.130 1.00 67.90 107 LEU D O 1
ATOM 8018 N N . LYS D 1 108 ? -43.377 74.844 -20.572 1.00 67.53 108 LYS D N 1
ATOM 8019 C CA . LYS D 1 108 ? -44.533 74.206 -21.188 1.00 70.10 108 LYS D CA 1
ATOM 8020 C C . LYS D 1 108 ? -44.122 73.389 -22.399 1.00 71.74 108 LYS D C 1
ATOM 8021 O O . LYS D 1 108 ? -44.497 72.223 -22.524 1.00 73.76 108 LYS D O 1
ATOM 8027 N N . ALA D 1 109 ? -43.351 74.006 -23.289 1.00 78.12 109 ALA D N 1
ATOM 8028 C CA . ALA D 1 109 ? -42.912 73.320 -24.498 1.00 80.19 109 ALA D CA 1
ATOM 8029 C C . ALA D 1 109 ? -42.168 72.032 -24.166 1.00 80.48 109 ALA D C 1
ATOM 8030 O O . ALA D 1 109 ? -42.369 71.005 -24.816 1.00 83.27 109 ALA D O 1
ATOM 8032 N N . GLN D 1 110 ? -41.319 72.081 -23.146 1.00 78.25 110 GLN D N 1
ATOM 8033 C CA . GLN D 1 110 ? -40.513 70.910 -22.813 1.00 78.86 110 GLN D CA 1
ATOM 8034 C C . GLN D 1 110 ? -41.228 69.797 -22.040 1.00 80.04 110 GLN D C 1
ATOM 8035 O O . GLN D 1 110 ? -41.082 68.628 -22.392 1.00 81.65 110 GLN D O 1
ATOM 8041 N N . ILE D 1 111 ? -42.006 70.120 -21.008 1.00 80.35 111 ILE D N 1
ATOM 8042 C CA . ILE D 1 111 ? -42.669 69.019 -20.323 1.00 84.15 111 ILE D CA 1
ATOM 8043 C C . ILE D 1 111 ? -44.094 68.943 -20.839 1.00 88.24 111 ILE D C 1
ATOM 8044 O O . ILE D 1 111 ? -44.987 69.619 -20.332 1.00 87.43 111 ILE D O 1
ATOM 8049 N N . GLU D 1 112 ? -44.299 68.093 -21.842 1.00 78.16 112 GLU D N 1
ATOM 8050 C CA . GLU D 1 112 ? -45.632 67.722 -22.302 1.00 81.34 112 GLU D CA 1
ATOM 8051 C C . GLU D 1 112 ? -46.162 66.489 -21.598 1.00 85.37 112 GLU D C 1
ATOM 8052 O O . GLU D 1 112 ? -47.327 66.419 -21.215 1.00 86.71 112 GLU D O 1
ATOM 8058 N N . GLU D 1 113 ? -45.290 65.500 -21.467 1.00 87.52 113 GLU D N 1
ATOM 8059 C CA . GLU D 1 113 ? -45.571 64.345 -20.637 1.00 88.84 113 GLU D CA 1
ATOM 8060 C C . GLU D 1 113 ? -44.342 64.134 -19.766 1.00 88.77 113 GLU D C 1
ATOM 8061 O O . GLU D 1 113 ? -43.237 63.955 -20.283 1.00 89.42 113 GLU D O 1
ATOM 8067 N N . ASN D 1 114 ? -44.526 64.175 -18.447 1.00 87.68 114 ASN D N 1
ATOM 8068 C CA . ASN D 1 114 ? -45.848 64.249 -17.795 1.00 87.64 114 ASN D CA 1
ATOM 8069 C C . ASN D 1 114 ? -46.557 65.626 -17.855 1.00 59.68 114 ASN D C 1
ATOM 8070 O O . ASN D 1 114 ? -45.990 66.642 -17.456 1.00 58.99 114 ASN D O 1
ATOM 8075 N N . PRO D 1 115 ? -47.807 65.651 -18.358 1.00 61.04 115 PRO D N 1
ATOM 8076 C CA . PRO D 1 115 ? -48.565 66.907 -18.379 1.00 61.66 115 PRO D CA 1
ATOM 8077 C C . PRO D 1 115 ? -48.874 67.418 -16.972 1.00 60.28 115 PRO D C 1
ATOM 8078 O O . PRO D 1 115 ? -48.817 68.624 -16.750 1.00 60.18 115 PRO D O 1
ATOM 8082 N N . PHE D 1 116 ? -49.176 66.517 -16.041 1.00 59.40 116 PHE D N 1
ATOM 8083 C CA . PHE D 1 116 ? -49.481 66.890 -14.660 1.00 58.39 116 PHE D CA 1
ATOM 8084 C C . PHE D 1 116 ? -48.286 67.569 -13.988 1.00 58.64 116 PHE D C 1
ATOM 8085 O O . PHE D 1 116 ? -48.452 68.525 -13.228 1.00 59.37 116 PHE D O 1
ATOM 8093 N N . LEU D 1 117 ? -47.086 67.068 -14.271 1.00 59.11 117 LEU D N 1
ATOM 8094 C CA . LEU D 1 117 ? -45.864 67.559 -13.636 1.00 59.59 117 LEU D CA 1
ATOM 8095 C C . LEU D 1 117 ? -45.630 69.021 -13.953 1.00 60.11 117 LEU D C 1
ATOM 8096 O O . LEU D 1 117 ? -45.263 69.800 -13.078 1.00 59.25 117 LEU D O 1
ATOM 8101 N N . GLY D 1 118 ? -45.839 69.382 -15.215 1.00 61.92 118 GLY D N 1
ATOM 8102 C CA . GLY D 1 118 ? -45.630 70.743 -15.669 1.00 63.14 118 GLY D CA 1
ATOM 8103 C C . GLY D 1 118 ? -46.463 71.752 -14.906 1.00 63.57 118 GLY D C 1
ATOM 8104 O O . GLY D 1 118 ? -45.984 72.834 -14.569 1.00 63.79 118 GLY D O 1
ATOM 8105 N N . GLU D 1 119 ? -47.711 71.393 -14.626 1.00 64.31 119 GLU D N 1
ATOM 8106 C CA . GLU D 1 119 ? -48.618 72.273 -13.899 1.00 65.44 119 GLU D CA 1
ATOM 8107 C C . GLU D 1 119 ? -48.179 72.449 -12.444 1.00 62.60 119 GLU D C 1
ATOM 8108 O O . GLU D 1 119 ? -48.246 73.552 -11.894 1.00 62.96 119 GLU D O 1
ATOM 8114 N N . MET D 1 120 ? -47.716 71.362 -11.833 1.00 59.58 120 MET D N 1
ATOM 8115 C CA . MET D 1 120 ? -47.208 71.407 -10.466 1.00 56.50 120 MET D CA 1
ATOM 8116 C C . MET D 1 120 ? -45.966 72.286 -10.374 1.00 54.58 120 MET D C 1
ATOM 8117 O O . MET D 1 120 ? -45.879 73.172 -9.521 1.00 54.06 120 MET D O 1
ATOM 8122 N N . LEU D 1 121 ? -45.008 72.035 -11.263 1.00 53.99 121 LEU D N 1
ATOM 8123 C CA . LEU D 1 121 ? -43.767 72.800 -11.296 1.00 53.53 121 LEU D CA 1
ATOM 8124 C C . LEU D 1 121 ? -44.036 74.278 -11.551 1.00 56.96 121 LEU D C 1
ATOM 8125 O O . LEU D 1 121 ? -43.422 75.143 -10.927 1.00 57.54 121 LEU D O 1
ATOM 8130 N N . GLU D 1 122 ? -44.958 74.560 -12.469 1.00 59.81 122 GLU D N 1
ATOM 8131 C CA . GLU D 1 122 ? -45.353 75.934 -12.758 1.00 63.06 122 GLU D CA 1
ATOM 8132 C C . GLU D 1 122 ? -45.965 76.589 -11.525 1.00 63.11 122 GLU D C 1
ATOM 8133 O O . GLU D 1 122 ? -45.717 77.765 -11.248 1.00 64.35 122 GLU D O 1
ATOM 8139 N N . ASP D 1 123 ? -46.766 75.824 -10.788 1.00 62.30 123 ASP D N 1
ATOM 8140 C CA . ASP D 1 123 ? -47.356 76.326 -9.550 1.00 62.25 123 ASP D CA 1
ATOM 8141 C C . ASP D 1 123 ? -46.275 76.678 -8.529 1.00 59.82 123 ASP D C 1
ATOM 8142 O O . ASP D 1 123 ? -46.342 77.724 -7.874 1.00 59.89 123 ASP D O 1
ATOM 8147 N N . GLN D 1 124 ? -45.276 75.807 -8.409 1.00 57.76 124 GLN D N 1
ATOM 8148 C CA . GLN D 1 124 ? -44.137 76.065 -7.533 1.00 56.04 124 GLN D CA 1
ATOM 8149 C C . GLN D 1 124 ? -43.392 77.319 -7.974 1.00 57.10 124 GLN D C 1
ATOM 8150 O O . GLN D 1 124 ? -42.885 78.076 -7.145 1.00 57.64 124 GLN D O 1
ATOM 8156 N N . LEU D 1 125 ? -43.330 77.532 -9.285 1.00 57.35 125 LEU D N 1
ATOM 8157 C CA . LEU D 1 125 ? -42.657 78.701 -9.842 1.00 57.00 125 LEU D CA 1
ATOM 8158 C C . LEU D 1 125 ? -43.382 79.995 -9.501 1.00 56.68 125 LEU D C 1
ATOM 8159 O O . LEU D 1 125 ? -42.759 80.962 -9.070 1.00 57.33 125 LEU D O 1
ATOM 8164 N N . GLU D 1 126 ? -44.694 80.013 -9.706 1.00 56.82 126 GLU D N 1
ATOM 8165 C CA . GLU D 1 126 ? -45.501 81.179 -9.365 1.00 57.81 126 GLU D CA 1
ATOM 8166 C C . GLU D 1 126 ? -45.401 81.473 -7.869 1.00 57.00 126 GLU D C 1
ATOM 8167 O O . GLU D 1 126 ? -45.185 82.623 -7.463 1.00 57.64 126 GLU D O 1
ATOM 8173 N N . MET D 1 127 ? -45.542 80.424 -7.060 1.00 55.74 127 MET D N 1
ATOM 8174 C CA . MET D 1 127 ? -45.391 80.542 -5.611 1.00 54.99 127 MET D CA 1
ATOM 8175 C C . MET D 1 127 ? -44.031 81.118 -5.235 1.00 54.73 127 MET D C 1
ATOM 8176 O O . MET D 1 127 ? -43.917 81.895 -4.288 1.00 54.91 127 MET D O 1
ATOM 8181 N N . ALA D 1 128 ? -43.002 80.733 -5.982 1.00 54.46 128 ALA D N 1
ATOM 8182 C CA . ALA D 1 128 ? -41.665 81.265 -5.757 1.00 54.45 128 ALA D CA 1
ATOM 8183 C C . ALA D 1 128 ? -41.633 82.755 -6.069 1.00 55.92 128 ALA D C 1
ATOM 8184 O O . ALA D 1 128 ? -41.273 83.560 -5.218 1.00 56.17 128 ALA D O 1
ATOM 8186 N N . ALA D 1 129 ? -42.036 83.112 -7.286 1.00 57.04 129 ALA D N 1
ATOM 8187 C CA . ALA D 1 129 ? -41.996 84.494 -7.755 1.00 58.68 129 ALA D CA 1
ATOM 8188 C C . ALA D 1 129 ? -42.773 85.454 -6.867 1.00 59.26 129 ALA D C 1
ATOM 8189 O O . ALA D 1 129 ? -42.395 86.620 -6.720 1.00 60.35 129 ALA D O 1
ATOM 8191 N N . LEU D 1 130 ? -43.862 84.973 -6.277 1.00 58.72 130 LEU D N 1
ATOM 8192 C CA . LEU D 1 130 ? -44.673 85.842 -5.427 1.00 59.42 130 LEU D CA 1
ATOM 8193 C C . LEU D 1 130 ? -44.099 85.974 -4.016 1.00 58.73 130 LEU D C 1
ATOM 8194 O O . LEU D 1 130 ? -44.500 86.858 -3.258 1.00 59.51 130 LEU D O 1
ATOM 8199 N N . SER D 1 131 ? -43.146 85.110 -3.679 1.00 57.42 131 SER D N 1
ATOM 8200 C CA . SER D 1 131 ? -42.538 85.113 -2.348 1.00 57.57 131 SER D CA 1
ATOM 8201 C C . SER D 1 131 ? -41.726 86.379 -2.083 1.00 59.80 131 SER D C 1
ATOM 8202 O O . SER D 1 131 ? -41.139 86.947 -3.003 1.00 60.31 131 SER D O 1
ATOM 8205 N N . PRO D 1 132 ? -41.699 86.824 -0.816 1.00 61.54 132 PRO D N 1
ATOM 8206 C CA . PRO D 1 132 ? -41.032 88.059 -0.386 1.00 64.86 132 PRO D CA 1
ATOM 8207 C C . PRO D 1 132 ? -39.526 88.159 -0.669 1.00 67.83 132 PRO D C 1
ATOM 8208 O O . PRO D 1 132 ? -38.997 89.259 -0.602 1.00 69.04 132 PRO D O 1
ATOM 8212 N N . GLY D 1 133 ? -38.841 87.061 -0.967 1.00 69.26 133 GLY D N 1
ATOM 8213 C CA . GLY D 1 133 ? -37.398 87.129 -1.147 1.00 71.31 133 GLY D CA 1
ATOM 8214 C C . GLY D 1 133 ? -36.914 87.508 -2.540 1.00 73.53 133 GLY D C 1
ATOM 8215 O O . GLY D 1 133 ? -35.799 88.022 -2.713 1.00 74.83 133 GLY D O 1
ATOM 8216 N N . THR D 1 134 ? -37.766 87.270 -3.532 1.00 74.02 134 THR D N 1
ATOM 8217 C CA . THR D 1 134 ? -37.368 87.306 -4.940 1.00 74.87 134 THR D CA 1
ATOM 8218 C C . THR D 1 134 ? -36.830 88.633 -5.468 1.00 76.61 134 THR D C 1
ATOM 8219 O O . THR D 1 134 ? -35.962 88.637 -6.334 1.00 77.96 134 THR D O 1
ATOM 8223 N N . ASP D 1 135 ? -37.360 89.749 -4.983 1.00 76.80 135 ASP D N 1
ATOM 8224 C CA . ASP D 1 135 ? -36.853 91.057 -5.387 1.00 78.46 135 ASP D CA 1
ATOM 8225 C C . ASP D 1 135 ? -35.365 91.164 -5.063 1.00 78.26 135 ASP D C 1
ATOM 8226 O O . ASP D 1 135 ? -34.514 91.263 -5.957 1.00 79.36 135 ASP D O 1
ATOM 8231 N N . GLU D 1 136 ? -35.069 91.123 -3.769 1.00 76.86 136 GLU D N 1
ATOM 8232 C CA . GLU D 1 136 ? -33.709 91.246 -3.268 1.00 76.54 136 GLU D CA 1
ATOM 8233 C C . GLU D 1 136 ? -32.781 90.159 -3.819 1.00 74.21 136 GLU D C 1
ATOM 8234 O O . GLU D 1 136 ? -31.608 90.423 -4.100 1.00 75.42 136 GLU D O 1
ATOM 8240 N N . SER D 1 137 ? -33.299 88.944 -3.985 1.00 70.90 137 SER D N 1
ATOM 8241 C CA . SER D 1 137 ? -32.454 87.838 -4.445 1.00 69.22 137 SER D CA 1
ATOM 8242 C C . SER D 1 137 ? -32.185 87.841 -5.959 1.00 70.50 137 SER D C 1
ATOM 8243 O O . SER D 1 137 ? -31.145 87.359 -6.408 1.00 71.28 137 SER D O 1
ATOM 8246 N N . ALA D 1 138 ? -33.119 88.375 -6.743 1.00 70.69 138 ALA D N 1
ATOM 8247 C CA . ALA D 1 138 ? -32.892 88.546 -8.177 1.00 71.16 138 ALA D CA 1
ATOM 8248 C C . ALA D 1 138 ? -31.906 89.687 -8.367 1.00 72.49 138 ALA D C 1
ATOM 8249 O O . ALA D 1 138 ? -31.012 89.626 -9.225 1.00 73.45 138 ALA D O 1
ATOM 8251 N N . ALA D 1 139 ? -32.087 90.727 -7.555 1.00 72.81 139 ALA D N 1
ATOM 8252 C CA . ALA D 1 139 ? -31.120 91.811 -7.456 1.00 74.47 139 ALA D CA 1
ATOM 8253 C C . ALA D 1 139 ? -29.735 91.219 -7.228 1.00 74.59 139 ALA D C 1
ATOM 8254 O O . ALA D 1 139 ? -28.761 91.590 -7.894 1.00 76.18 139 ALA D O 1
ATOM 8256 N N . PHE D 1 140 ? -29.667 90.281 -6.287 1.00 73.38 140 PHE D N 1
ATOM 8257 C CA . PHE D 1 140 ? -28.439 89.549 -6.001 1.00 73.59 140 PHE D CA 1
ATOM 8258 C C . PHE D 1 140 ? -27.898 88.828 -7.236 1.00 74.87 140 PHE D C 1
ATOM 8259 O O . PHE D 1 140 ? -26.709 88.927 -7.551 1.00 76.24 140 PHE D O 1
ATOM 8267 N N . ASP D 1 141 ? -28.775 88.104 -7.928 1.00 75.03 141 ASP D N 1
ATOM 8268 C CA . ASP D 1 141 ? -28.375 87.308 -9.087 1.00 76.47 141 ASP D CA 1
ATOM 8269 C C . ASP D 1 141 ? -27.735 88.159 -10.180 1.00 77.67 141 ASP D C 1
ATOM 8270 O O . ASP D 1 141 ? -26.662 87.823 -10.689 1.00 78.47 141 ASP D O 1
ATOM 8275 N N . VAL D 1 142 ? -28.388 89.260 -10.537 1.00 77.85 142 VAL D N 1
ATOM 8276 C CA . VAL D 1 142 ? -27.841 90.149 -11.562 1.00 79.50 142 VAL D CA 1
ATOM 8277 C C . VAL D 1 142 ? -26.573 90.858 -11.068 1.00 80.40 142 VAL D C 1
ATOM 8278 O O . VAL D 1 142 ? -25.637 91.091 -11.846 1.00 83.10 142 VAL D O 1
ATOM 8282 N N . PHE D 1 143 ? -26.537 91.182 -9.775 1.00 78.07 143 PHE D N 1
ATOM 8283 C CA . PHE D 1 143 ? -25.326 91.729 -9.166 1.00 77.68 143 PHE D CA 1
ATOM 8284 C C . PHE D 1 143 ? -24.137 90.813 -9.432 1.00 76.82 143 PHE D C 1
ATOM 8285 O O . PHE D 1 143 ? -23.104 91.251 -9.941 1.00 79.60 143 PHE D O 1
ATOM 8293 N N . LEU D 1 144 ? -24.294 89.537 -9.090 1.00 73.40 144 LEU D N 1
ATOM 8294 C CA . LEU D 1 144 ? -23.237 88.558 -9.322 1.00 72.79 144 LEU D CA 1
ATOM 8295 C C . LEU D 1 144 ? -22.954 88.370 -10.807 1.00 74.23 144 LEU D C 1
ATOM 8296 O O . LEU D 1 144 ? -21.818 88.097 -11.197 1.00 75.72 144 LEU D O 1
ATOM 8301 N N . LYS D 1 145 ? -23.989 88.510 -11.630 1.00 74.20 145 LYS D N 1
ATOM 8302 C CA . LYS D 1 145 ? -23.821 88.423 -13.076 1.00 75.82 145 LYS D CA 1
ATOM 8303 C C . LYS D 1 145 ? -22.844 89.483 -13.570 1.00 78.93 145 LYS D C 1
ATOM 8304 O O . LYS D 1 145 ? -21.965 89.196 -14.382 1.00 80.47 145 LYS D O 1
ATOM 8310 N N . TYR D 1 146 ? -22.999 90.709 -13.078 1.00 80.01 146 TYR D N 1
ATOM 8311 C CA . TYR D 1 146 ? -22.121 91.801 -13.498 1.00 83.18 146 TYR D CA 1
ATOM 8312 C C . TYR D 1 146 ? -20.783 91.895 -12.760 1.00 84.45 146 TYR D C 1
ATOM 8313 O O . TYR D 1 146 ? -19.843 92.516 -13.255 1.00 87.21 146 TYR D O 1
ATOM 8322 N N . MET D 1 147 ? -20.695 91.281 -11.585 1.00 83.92 147 MET D N 1
ATOM 8323 C CA . MET D 1 147 ? -19.414 91.180 -10.893 1.00 86.45 147 MET D CA 1
ATOM 8324 C C . MET D 1 147 ? -18.513 90.212 -11.650 1.00 89.54 147 MET D C 1
ATOM 8325 O O . MET D 1 147 ? -17.297 90.391 -11.718 1.00 91.64 147 MET D O 1
ATOM 8330 N N . ASP D 1 148 ? -19.135 89.184 -12.217 1.00 90.16 148 ASP D N 1
ATOM 8331 C CA . ASP D 1 148 ? -18.438 88.155 -12.974 1.00 92.52 148 ASP D CA 1
ATOM 8332 C C . ASP D 1 148 ? -18.161 88.639 -14.396 1.00 95.85 148 ASP D C 1
ATOM 8333 O O . ASP D 1 148 ? -17.282 88.120 -15.085 1.00 97.13 148 ASP D O 1
ATOM 8338 N N . SER D 1 149 ? -18.925 89.639 -14.821 1.00 97.31 149 SER D N 1
ATOM 8339 C CA . SER D 1 149 ? -18.890 90.134 -16.196 1.00 100.23 149 SER D CA 1
ATOM 8340 C C . SER D 1 149 ? -17.713 91.031 -16.577 1.00 104.26 149 SER D C 1
ATOM 8341 O O . SER D 1 149 ? -17.029 91.606 -15.729 1.00 104.93 149 SER D O 1
ATOM 8344 N N . ASN D 1 150 ? -17.503 91.121 -17.885 1.00 107.42 150 ASN D N 1
ATOM 8345 C CA . ASN D 1 150 ? -16.631 92.105 -18.510 1.00 111.86 150 ASN D CA 1
ATOM 8346 C C . ASN D 1 150 ? -17.337 92.586 -19.775 1.00 112.83 150 ASN D C 1
ATOM 8347 O O . ASN D 1 150 ? -18.530 92.323 -19.937 1.00 110.90 150 ASN D O 1
ATOM 8352 N N . GLU D 1 151 ? -16.615 93.315 -20.629 1.00 115.75 151 GLU D N 1
ATOM 8353 C CA . GLU D 1 151 ? -17.148 93.960 -21.843 1.00 117.28 151 GLU D CA 1
ATOM 8354 C C . GLU D 1 151 ? -17.818 95.291 -21.513 1.00 115.98 151 GLU D C 1
ATOM 8355 O O . GLU D 1 151 ? -18.247 96.024 -22.403 1.00 117.99 151 GLU D O 1
ATOM 8361 N N . PHE D 1 152 ? -17.909 95.587 -20.221 1.00 112.72 152 PHE D N 1
ATOM 8362 C CA . PHE D 1 152 ? -18.345 96.894 -19.753 1.00 112.57 152 PHE D CA 1
ATOM 8363 C C . PHE D 1 152 ? -17.198 97.539 -18.986 1.00 113.09 152 PHE D C 1
ATOM 8364 O O . PHE D 1 152 ? -16.761 97.020 -17.959 1.00 111.25 152 PHE D O 1
ATOM 8372 N N . ASP D 1 153 ? -16.706 98.663 -19.500 1.00 115.35 153 ASP D N 1
ATOM 8373 C CA . ASP D 1 153 ? -15.535 99.325 -18.931 1.00 116.43 153 ASP D CA 1
ATOM 8374 C C . ASP D 1 153 ? -15.738 99.711 -17.468 1.00 114.26 153 ASP D C 1
ATOM 8375 O O . ASP D 1 153 ? -14.854 99.502 -16.638 1.00 113.96 153 ASP D O 1
ATOM 8380 N N . VAL D 1 154 ? -16.903 100.272 -17.158 1.00 110.60 154 VAL D N 1
ATOM 8381 C CA . VAL D 1 154 ? -17.255 100.609 -15.780 1.00 119.80 154 VAL D CA 1
ATOM 8382 C C . VAL D 1 154 ? -18.713 100.238 -15.496 1.00 116.36 154 VAL D C 1
ATOM 8383 O O . VAL D 1 154 ? -19.585 100.443 -16.337 1.00 116.60 154 VAL D O 1
ATOM 8387 N N . VAL D 1 155 ? -18.973 99.679 -14.317 1.00 102.36 155 VAL D N 1
ATOM 8388 C CA . VAL D 1 155 ? -20.336 99.330 -13.925 1.00 99.28 155 VAL D CA 1
ATOM 8389 C C . VAL D 1 155 ? -20.805 100.149 -12.725 1.00 98.84 155 VAL D C 1
ATOM 8390 O O . VAL D 1 155 ? -20.127 100.208 -11.699 1.00 98.70 155 VAL D O 1
ATOM 8394 N N . ILE D 1 156 ? -21.968 100.780 -12.861 1.00 98.77 156 ILE D N 1
ATOM 8395 C CA . ILE D 1 156 ? -22.545 101.564 -11.774 1.00 98.42 156 ILE D CA 1
ATOM 8396 C C . ILE D 1 156 ? -23.780 100.884 -11.187 1.00 96.58 156 ILE D C 1
ATOM 8397 O O . ILE D 1 156 ? -24.805 100.757 -11.857 1.00 95.92 156 ILE D O 1
ATOM 8402 N N . PHE D 1 157 ? -23.681 100.455 -9.932 1.00 94.55 157 PHE D N 1
ATOM 8403 C CA . PHE D 1 157 ? -24.796 99.788 -9.266 1.00 89.81 157 PHE D CA 1
ATOM 8404 C C . PHE D 1 157 ? -25.703 100.800 -8.575 1.00 90.25 157 PHE D C 1
ATOM 8405 O O . PHE D 1 157 ? -25.284 101.473 -7.633 1.00 99.76 157 PHE D O 1
ATOM 8413 N N . ASP D 1 158 ? -26.947 100.903 -9.037 1.00 89.67 158 ASP D N 1
ATOM 8414 C CA . ASP D 1 158 ? -27.929 101.751 -8.367 1.00 97.45 158 ASP D CA 1
ATOM 8415 C C . ASP D 1 158 ? -28.776 100.929 -7.402 1.00 94.31 158 ASP D C 1
ATOM 8416 O O . ASP D 1 158 ? -29.669 101.459 -6.737 1.00 94.18 158 ASP D O 1
ATOM 8421 N N . THR D 1 159 ? -28.503 99.629 -7.340 1.00 84.46 159 THR D N 1
ATOM 8422 C CA . THR D 1 159 ? -29.010 98.826 -6.241 1.00 81.77 159 THR D CA 1
ATOM 8423 C C . THR D 1 159 ? -28.482 99.518 -4.998 1.00 82.63 159 THR D C 1
ATOM 8424 O O . THR D 1 159 ? -27.335 99.959 -4.980 1.00 92.47 159 THR D O 1
ATOM 8428 N N . ALA D 1 160 ? -29.314 99.661 -3.973 1.00 81.67 160 ALA D N 1
ATOM 8429 C CA . ALA D 1 160 ? -28.914 100.477 -2.836 1.00 82.91 160 ALA D CA 1
ATOM 8430 C C . ALA D 1 160 ? -28.239 99.601 -1.800 1.00 81.28 160 ALA D C 1
ATOM 8431 O O . ALA D 1 160 ? -28.904 98.858 -1.079 1.00 89.02 160 ALA D O 1
ATOM 8433 N N . PRO D 1 161 ? -26.904 99.692 -1.719 1.00 82.51 161 PRO D N 1
ATOM 8434 C CA . PRO D 1 161 ? -26.163 98.808 -0.827 1.00 81.13 161 PRO D CA 1
ATOM 8435 C C . PRO D 1 161 ? -26.201 99.305 0.604 1.00 81.53 161 PRO D C 1
ATOM 8436 O O . PRO D 1 161 ? -26.240 100.509 0.858 1.00 83.71 161 PRO D O 1
ATOM 8440 N N . THR D 1 162 ? -26.176 98.359 1.529 1.00 89.01 162 THR D N 1
ATOM 8441 C CA . THR D 1 162 ? -25.928 98.624 2.931 1.00 88.03 162 THR D CA 1
ATOM 8442 C C . THR D 1 162 ? -25.065 97.454 3.350 1.00 83.92 162 THR D C 1
ATOM 8443 O O . THR D 1 162 ? -24.921 96.498 2.590 1.00 81.03 162 THR D O 1
ATOM 8447 N N . GLY D 1 163 ? -24.473 97.519 4.535 1.00 79.10 163 GLY D N 1
ATOM 8448 C CA . GLY D 1 163 ? -23.771 96.365 5.061 1.00 86.52 163 GLY D CA 1
ATOM 8449 C C . GLY D 1 163 ? -24.747 95.213 5.217 1.00 83.57 163 GLY D C 1
ATOM 8450 O O . GLY D 1 163 ? -24.389 94.042 5.068 1.00 82.16 163 GLY D O 1
ATOM 8451 N N . HIS D 1 164 ? -25.999 95.565 5.495 1.00 82.80 164 HIS D N 1
ATOM 8452 C CA . HIS D 1 164 ? -27.057 94.588 5.700 1.00 80.22 164 HIS D CA 1
ATOM 8453 C C . HIS D 1 164 ? -27.530 93.968 4.386 1.00 78.73 164 HIS D C 1
ATOM 8454 O O . HIS D 1 164 ? -27.924 92.804 4.352 1.00 76.93 164 HIS D O 1
ATOM 8461 N N . THR D 1 165 ? -27.498 94.746 3.309 1.00 71.95 165 THR D N 1
ATOM 8462 C CA . THR D 1 165 ? -27.812 94.214 1.987 1.00 71.07 165 THR D CA 1
ATOM 8463 C C . THR D 1 165 ? -26.658 93.331 1.530 1.00 71.82 165 THR D C 1
ATOM 8464 O O . THR D 1 165 ? -26.857 92.301 0.883 1.00 70.18 165 THR D O 1
ATOM 8468 N N . LEU D 1 166 ? -25.450 93.742 1.897 1.00 72.19 166 LEU D N 1
ATOM 8469 C CA . LEU D 1 166 ? -24.222 93.089 1.459 1.00 84.50 166 LEU D CA 1
ATOM 8470 C C . LEU D 1 166 ? -23.764 91.980 2.404 1.00 82.93 166 LEU D C 1
ATOM 8471 O O . LEU D 1 166 ? -22.667 91.443 2.250 1.00 83.31 166 LEU D O 1
ATOM 8476 N N . ARG D 1 167 ? -24.599 91.655 3.387 1.00 81.26 167 ARG D N 1
ATOM 8477 C CA . ARG D 1 167 ? -24.283 90.604 4.355 1.00 79.44 167 ARG D CA 1
ATOM 8478 C C . ARG D 1 167 ? -23.968 89.241 3.728 1.00 66.48 167 ARG D C 1
ATOM 8479 O O . ARG D 1 167 ? -23.389 88.374 4.384 1.00 65.76 167 ARG D O 1
ATOM 8487 N N . PHE D 1 168 ? -24.346 89.052 2.466 1.00 66.05 168 PHE D N 1
ATOM 8488 C CA . PHE D 1 168 ? -24.070 87.797 1.766 1.00 64.74 168 PHE D CA 1
ATOM 8489 C C . PHE D 1 168 ? -22.575 87.558 1.530 1.00 65.87 168 PHE D C 1
ATOM 8490 O O . PHE D 1 168 ? -22.165 86.451 1.185 1.00 64.93 168 PHE D O 1
ATOM 8498 N N . LEU D 1 169 ? -21.770 88.601 1.711 1.00 68.06 169 LEU D N 1
ATOM 8499 C CA . LEU D 1 169 ? -20.330 88.514 1.483 1.00 69.55 169 LEU D CA 1
ATOM 8500 C C . LEU D 1 169 ? -19.620 87.703 2.566 1.00 68.99 169 LEU D C 1
ATOM 8501 O O . LEU D 1 169 ? -18.509 87.214 2.356 1.00 69.70 169 LEU D O 1
ATOM 8506 N N . GLY D 1 170 ? -20.262 87.565 3.722 1.00 67.89 170 GLY D N 1
ATOM 8507 C CA . GLY D 1 170 ? -19.682 86.837 4.838 1.00 77.05 170 GLY D CA 1
ATOM 8508 C C . GLY D 1 170 ? -19.980 85.349 4.801 1.00 75.13 170 GLY D C 1
ATOM 8509 O O . GLY D 1 170 ? -19.512 84.588 5.649 1.00 75.45 170 GLY D O 1
ATOM 8510 N N . MET D 1 171 ? -20.765 84.939 3.812 1.00 73.01 171 MET D N 1
ATOM 8511 C CA . MET D 1 171 ? -21.123 83.532 3.624 1.00 69.51 171 MET D CA 1
ATOM 8512 C C . MET D 1 171 ? -19.983 82.517 3.422 1.00 68.47 171 MET D C 1
ATOM 8513 O O . MET D 1 171 ? -19.973 81.489 4.097 1.00 67.11 171 MET D O 1
ATOM 8518 N N . PRO D 1 172 ? -19.035 82.787 2.493 1.00 69.23 172 PRO D N 1
ATOM 8519 C CA . PRO D 1 172 ? -18.080 81.755 2.056 1.00 69.20 172 PRO D CA 1
ATOM 8520 C C . PRO D 1 172 ? -17.394 80.949 3.161 1.00 68.92 172 PRO D C 1
ATOM 8521 O O . PRO D 1 172 ? -17.055 79.788 2.931 1.00 68.35 172 PRO D O 1
ATOM 8525 N N . GLU D 1 173 ? -17.187 81.550 4.327 1.00 69.01 173 GLU D N 1
ATOM 8526 C CA . GLU D 1 173 ? -16.616 80.830 5.459 1.00 68.39 173 GLU D CA 1
ATOM 8527 C C . GLU D 1 173 ? -17.635 79.847 6.045 1.00 64.88 173 GLU D C 1
ATOM 8528 O O . GLU D 1 173 ? -17.306 78.691 6.342 1.00 64.56 173 GLU D O 1
ATOM 8534 N N . VAL D 1 174 ? -18.872 80.316 6.204 1.00 61.96 174 VAL D N 1
ATOM 8535 C CA . VAL D 1 174 ? -19.968 79.466 6.660 1.00 58.91 174 VAL D CA 1
ATOM 8536 C C . VAL D 1 174 ? -20.147 78.313 5.682 1.00 57.63 174 VAL D C 1
ATOM 8537 O O . VAL D 1 174 ? -20.318 77.157 6.081 1.00 56.49 174 VAL D O 1
ATOM 8541 N N . MET D 1 175 ? -20.093 78.645 4.395 1.00 58.01 175 MET D N 1
ATOM 8542 C CA . MET D 1 175 ? -20.168 77.654 3.331 1.00 57.16 175 MET D CA 1
ATOM 8543 C C . MET D 1 175 ? -19.046 76.633 3.461 1.00 57.47 175 MET D C 1
ATOM 8544 O O . MET D 1 175 ? -19.244 75.454 3.190 1.00 56.37 175 MET D O 1
ATOM 8549 N N . ASP D 1 176 ? -17.869 77.090 3.877 1.00 59.11 176 ASP D N 1
ATOM 8550 C CA . ASP D 1 176 ? -16.735 76.197 4.084 1.00 59.75 176 ASP D CA 1
ATOM 8551 C C . ASP D 1 176 ? -17.004 75.215 5.220 1.00 59.20 176 ASP D C 1
ATOM 8552 O O . ASP D 1 176 ? -16.858 74.002 5.045 1.00 58.62 176 ASP D O 1
ATOM 8557 N N . LYS D 1 177 ? -17.404 75.743 6.375 1.00 59.84 177 LYS D N 1
ATOM 8558 C CA . LYS D 1 177 ? -17.735 74.900 7.524 1.00 59.67 177 LYS D CA 1
ATOM 8559 C C . LYS D 1 177 ? -18.781 73.847 7.159 1.00 57.76 177 LYS D C 1
ATOM 8560 O O . LYS D 1 177 ? -18.595 72.648 7.405 1.00 57.97 177 LYS D O 1
ATOM 8566 N N . TYR D 1 178 ? -19.873 74.305 6.553 1.00 56.34 178 TYR D N 1
ATOM 8567 C CA . TYR D 1 178 ? -20.959 73.416 6.154 1.00 54.19 178 TYR D CA 1
ATOM 8568 C C . TYR D 1 178 ? -20.512 72.378 5.124 1.00 52.92 178 TYR D C 1
ATOM 8569 O O . TYR D 1 178 ? -20.958 71.228 5.155 1.00 51.93 178 TYR D O 1
ATOM 8578 N N . MET D 1 179 ? -19.631 72.789 4.216 1.00 54.05 179 MET D N 1
ATOM 8579 C CA . MET D 1 179 ? -19.106 71.890 3.193 1.00 54.14 179 MET D CA 1
ATOM 8580 C C . MET D 1 179 ? -18.270 70.776 3.806 1.00 54.32 179 MET D C 1
ATOM 8581 O O . MET D 1 179 ? -18.452 69.608 3.471 1.00 53.58 179 MET D O 1
ATOM 8586 N N . THR D 1 180 ? -17.354 71.137 4.702 1.00 55.46 180 THR D N 1
ATOM 8587 C CA . THR D 1 180 ? -16.530 70.133 5.371 1.00 55.84 180 THR D CA 1
ATOM 8588 C C . THR D 1 180 ? -17.404 69.205 6.208 1.00 54.43 180 THR D C 1
ATOM 8589 O O . THR D 1 180 ? -17.117 68.008 6.334 1.00 54.24 180 THR D O 1
ATOM 8593 N N . LYS D 1 181 ? -18.475 69.760 6.772 1.00 53.60 181 LYS D N 1
ATOM 8594 C CA . LYS D 1 181 ? -19.476 68.943 7.450 1.00 52.69 181 LYS D CA 1
ATOM 8595 C C . LYS D 1 181 ? -20.052 67.903 6.493 1.00 51.29 181 LYS D C 1
ATOM 8596 O O . LYS D 1 181 ? -20.110 66.714 6.815 1.00 50.87 181 LYS D O 1
ATOM 8602 N N . LEU D 1 182 ? -20.467 68.357 5.313 1.00 51.01 182 LEU D N 1
ATOM 8603 C CA . LEU D 1 182 ? -21.027 67.464 4.301 1.00 50.20 182 LEU D CA 1
ATOM 8604 C C . LEU D 1 182 ? -20.031 66.411 3.819 1.00 50.77 182 LEU D C 1
ATOM 8605 O O . LEU D 1 182 ? -20.424 65.309 3.443 1.00 50.15 182 LEU D O 1
ATOM 8610 N N . ILE D 1 183 ? -18.746 66.753 3.825 1.00 52.11 183 ILE D N 1
ATOM 8611 C CA . ILE D 1 183 ? -17.713 65.813 3.400 1.00 52.96 183 ILE D CA 1
ATOM 8612 C C . ILE D 1 183 ? -17.496 64.730 4.451 1.00 54.66 183 ILE D C 1
ATOM 8613 O O . ILE D 1 183 ? -17.467 63.540 4.125 1.00 54.53 183 ILE D O 1
ATOM 8618 N N . LYS D 1 184 ? -17.346 65.144 5.709 1.00 56.61 184 LYS D N 1
ATOM 8619 C CA . LYS D 1 184 ? -17.274 64.191 6.814 1.00 58.07 184 LYS D CA 1
ATOM 8620 C C . LYS D 1 184 ? -18.483 63.265 6.768 1.00 56.95 184 LYS D C 1
ATOM 8621 O O . LYS D 1 184 ? -18.359 62.044 6.919 1.00 57.09 184 LYS D O 1
ATOM 8627 N N . LEU D 1 185 ? -19.650 63.860 6.540 1.00 56.13 185 LEU D N 1
ATOM 8628 C CA . LEU D 1 185 ? -20.892 63.106 6.444 1.00 55.16 185 LEU D CA 1
ATOM 8629 C C . LEU D 1 185 ? -20.850 62.079 5.319 1.00 57.90 185 LEU D C 1
ATOM 8630 O O . LEU D 1 185 ? -21.192 60.921 5.530 1.00 58.26 185 LEU D O 1
ATOM 8635 N N . ARG D 1 186 ? -20.430 62.502 4.130 1.00 60.47 186 ARG D N 1
ATOM 8636 C CA . ARG D 1 186 ? -20.399 61.605 2.979 1.00 62.26 186 ARG D CA 1
ATOM 8637 C C . ARG D 1 186 ? -19.404 60.469 3.178 1.00 64.11 186 ARG D C 1
ATOM 8638 O O . ARG D 1 186 ? -19.635 59.351 2.727 1.00 64.25 186 ARG D O 1
ATOM 8646 N N . LYS D 1 187 ? -18.296 60.755 3.854 1.00 65.79 187 LYS D N 1
ATOM 8647 C CA . LYS D 1 187 ? -17.324 59.713 4.164 1.00 67.87 187 LYS D CA 1
ATOM 8648 C C . LYS D 1 187 ? -17.900 58.720 5.170 1.00 66.95 187 LYS D C 1
ATOM 8649 O O . LYS D 1 187 ? -17.646 57.519 5.083 1.00 67.68 187 LYS D O 1
ATOM 8655 N N . GLN D 1 188 ? -18.679 59.226 6.122 1.00 65.43 188 GLN D N 1
ATOM 8656 C CA . GLN D 1 188 ? -19.315 58.363 7.115 1.00 64.26 188 GLN D CA 1
ATOM 8657 C C . GLN D 1 188 ? -20.416 57.490 6.507 1.00 64.30 188 GLN D C 1
ATOM 8658 O O . GLN D 1 188 ? -20.593 56.336 6.897 1.00 64.62 188 GLN D O 1
ATOM 8664 N N . MET D 1 189 ? -21.146 58.051 5.548 1.00 64.31 189 MET D N 1
ATOM 8665 C CA . MET D 1 189 ? -22.269 57.367 4.912 1.00 64.16 189 MET D CA 1
ATOM 8666 C C . MET D 1 189 ? -21.829 56.370 3.846 1.00 66.13 189 MET D C 1
ATOM 8667 O O . MET D 1 189 ? -22.430 55.305 3.701 1.00 66.56 189 MET D O 1
ATOM 8672 N N . SER D 1 190 ? -20.784 56.730 3.104 1.00 67.85 190 SER D N 1
ATOM 8673 C CA . SER D 1 190 ? -20.358 55.984 1.921 1.00 69.45 190 SER D CA 1
ATOM 8674 C C . SER D 1 190 ? -20.115 54.505 2.207 1.00 69.36 190 SER D C 1
ATOM 8675 O O . SER D 1 190 ? -20.455 53.648 1.394 1.00 69.93 190 SER D O 1
ATOM 8678 N N . GLY D 1 191 ? -19.533 54.212 3.364 1.00 68.12 191 GLY D N 1
ATOM 8679 C CA . GLY D 1 191 ? -19.299 52.837 3.762 1.00 66.92 191 GLY D CA 1
ATOM 8680 C C . GLY D 1 191 ? -20.597 52.098 4.029 1.00 64.36 191 GLY D C 1
ATOM 8681 O O . GLY D 1 191 ? -20.796 50.977 3.560 1.00 65.10 191 GLY D O 1
ATOM 8682 N N . PHE D 1 192 ? -21.483 52.743 4.783 1.00 61.11 192 PHE D N 1
ATOM 8683 C CA . PHE D 1 192 ? -22.759 52.156 5.181 1.00 58.36 192 PHE D CA 1
ATOM 8684 C C . PHE D 1 192 ? -23.654 51.818 3.995 1.00 59.02 192 PHE D C 1
ATOM 8685 O O . PHE D 1 192 ? -24.282 50.759 3.961 1.00 59.25 192 PHE D O 1
ATOM 8693 N N . MET D 1 193 ? -23.709 52.725 3.024 1.00 48.17 193 MET D N 1
ATOM 8694 C CA . MET D 1 193 ? -24.644 52.590 1.915 1.00 50.69 193 MET D CA 1
ATOM 8695 C C . MET D 1 193 ? -24.333 51.392 1.028 1.00 52.25 193 MET D C 1
ATOM 8696 O O . MET D 1 193 ? -25.245 50.700 0.587 1.00 52.81 193 MET D O 1
ATOM 8701 N N . LYS D 1 194 ? -23.052 51.157 0.757 1.00 53.03 194 LYS D N 1
ATOM 8702 C CA . LYS D 1 194 ? -22.640 50.015 -0.059 1.00 53.61 194 LYS D CA 1
ATOM 8703 C C . LYS D 1 194 ? -22.974 48.689 0.627 1.00 50.81 194 LYS D C 1
ATOM 8704 O O . LYS D 1 194 ? -23.512 47.770 0.004 1.00 52.59 194 LYS D O 1
ATOM 8710 N N . MET D 1 195 ? -22.649 48.603 1.914 1.00 46.78 195 MET D N 1
ATOM 8711 C CA . MET D 1 195 ? -22.953 47.420 2.719 1.00 43.75 195 MET D CA 1
ATOM 8712 C C . MET D 1 195 ? -24.449 47.142 2.781 1.00 40.23 195 MET D C 1
ATOM 8713 O O . MET D 1 195 ? -24.883 45.995 2.664 1.00 40.66 195 MET D O 1
ATOM 8718 N N . MET D 1 196 ? -25.232 48.197 2.986 1.00 38.07 196 MET D N 1
ATOM 8719 C CA . MET D 1 196 ? -26.686 48.103 2.908 1.00 37.50 196 MET D CA 1
ATOM 8720 C C . MET D 1 196 ? -27.089 47.582 1.545 1.00 40.40 196 MET D C 1
ATOM 8721 O O . MET D 1 196 ? -27.989 46.749 1.419 1.00 41.20 196 MET D O 1
ATOM 8726 N N . LYS D 1 197 ? -26.414 48.080 0.518 1.00 43.16 197 LYS D N 1
ATOM 8727 C CA . LYS D 1 197 ? -26.732 47.686 -0.844 1.00 47.19 197 LYS D CA 1
ATOM 8728 C C . LYS D 1 197 ? -26.520 46.205 -1.050 1.00 48.33 197 LYS D C 1
ATOM 8729 O O . LYS D 1 197 ? -27.342 45.561 -1.673 1.00 50.42 197 LYS D O 1
ATOM 8735 N N . LYS D 1 198 ? -25.430 45.643 -0.547 1.00 47.33 198 LYS D N 1
ATOM 8736 C CA . LYS D 1 198 ? -25.226 44.215 -0.773 1.00 47.70 198 LYS D CA 1
ATOM 8737 C C . LYS D 1 198 ? -26.137 43.394 0.129 1.00 46.84 198 LYS D C 1
ATOM 8738 O O . LYS D 1 198 ? -26.551 42.288 -0.223 1.00 48.16 198 LYS D O 1
ATOM 8744 N N . LEU D 1 199 ? -26.455 43.947 1.295 1.00 45.57 199 LEU D N 1
ATOM 8745 C CA . LEU D 1 199 ? -27.327 43.255 2.235 1.00 45.12 199 LEU D CA 1
ATOM 8746 C C . LEU D 1 199 ? -28.746 43.255 1.705 1.00 46.35 199 LEU D C 1
ATOM 8747 O O . LEU D 1 199 ? -29.493 42.297 1.891 1.00 47.41 199 LEU D O 1
ATOM 8752 N N . LEU D 1 200 ? -29.111 44.347 1.045 1.00 47.42 200 LEU D N 1
ATOM 8753 C CA . LEU D 1 200 ? -30.465 44.519 0.527 1.00 50.37 200 LEU D CA 1
ATOM 8754 C C . LEU D 1 200 ? -30.445 45.098 -0.889 1.00 53.65 200 LEU D C 1
ATOM 8755 O O . LEU D 1 200 ? -30.931 46.209 -1.114 1.00 53.44 200 LEU D O 1
ATOM 8760 N N . PRO D 1 201 ? -29.829 44.379 -1.847 1.00 57.28 201 PRO D N 1
ATOM 8761 C CA . PRO D 1 201 ? -30.020 44.848 -3.220 1.00 60.82 201 PRO D CA 1
ATOM 8762 C C . PRO D 1 201 ? -31.351 44.378 -3.795 1.00 66.14 201 PRO D C 1
ATOM 8763 O O . PRO D 1 201 ? -31.719 43.220 -3.609 1.00 66.51 201 PRO D O 1
ATOM 8767 N N . PHE D 1 202 ? -32.061 45.260 -4.487 1.00 70.70 202 PHE D N 1
ATOM 8768 C CA . PHE D 1 202 ? -31.763 46.682 -4.472 1.00 72.08 202 PHE D CA 1
ATOM 8769 C C . PHE D 1 202 ? -32.954 47.385 -3.830 1.00 73.17 202 PHE D C 1
ATOM 8770 O O . PHE D 1 202 ? -33.140 48.588 -3.990 1.00 74.70 202 PHE D O 1
ATOM 8778 N N . ASP D 1 210 ? -26.135 62.769 -4.897 1.00 95.49 210 ASP D N 1
ATOM 8779 C CA . ASP D 1 210 ? -26.672 64.092 -4.597 1.00 92.07 210 ASP D CA 1
ATOM 8780 C C . ASP D 1 210 ? -25.622 64.988 -3.946 1.00 91.65 210 ASP D C 1
ATOM 8781 O O . ASP D 1 210 ? -25.541 66.189 -4.236 1.00 89.85 210 ASP D O 1
ATOM 8786 N N . TYR D 1 211 ? -24.818 64.391 -3.073 1.00 93.80 211 TYR D N 1
ATOM 8787 C CA . TYR D 1 211 ? -23.792 65.114 -2.328 1.00 92.87 211 TYR D CA 1
ATOM 8788 C C . TYR D 1 211 ? -22.819 65.866 -3.223 1.00 91.91 211 TYR D C 1
ATOM 8789 O O . TYR D 1 211 ? -22.597 67.056 -3.035 1.00 89.51 211 TYR D O 1
ATOM 8798 N N . ASP D 1 212 ? -22.247 65.164 -4.196 1.00 94.48 212 ASP D N 1
ATOM 8799 C CA . ASP D 1 212 ? -21.276 65.752 -5.115 1.00 94.66 212 ASP D CA 1
ATOM 8800 C C . ASP D 1 212 ? -21.861 66.966 -5.830 1.00 92.64 212 ASP D C 1
ATOM 8801 O O . ASP D 1 212 ? -21.158 67.940 -6.104 1.00 91.67 212 ASP D O 1
ATOM 8806 N N . LYS D 1 213 ? -23.157 66.902 -6.120 1.00 92.41 213 LYS D N 1
ATOM 8807 C CA . LYS D 1 213 ? -23.864 68.017 -6.738 1.00 90.78 213 LYS D CA 1
ATOM 8808 C C . LYS D 1 213 ? -24.018 69.196 -5.782 1.00 86.43 213 LYS D C 1
ATOM 8809 O O . LYS D 1 213 ? -23.726 70.340 -6.146 1.00 85.62 213 LYS D O 1
ATOM 8815 N N . MET D 1 214 ? -24.482 68.916 -4.566 1.00 83.70 214 MET D N 1
ATOM 8816 C CA . MET D 1 214 ? -24.636 69.965 -3.560 1.00 78.77 214 MET D CA 1
ATOM 8817 C C . MET D 1 214 ? -23.310 70.673 -3.289 1.00 77.24 214 MET D C 1
ATOM 8818 O O . MET D 1 214 ? -23.266 71.894 -3.144 1.00 75.16 214 MET D O 1
ATOM 8823 N N . LEU D 1 215 ? -22.234 69.896 -3.233 1.00 78.76 215 LEU D N 1
ATOM 8824 C CA . LEU D 1 215 ? -20.897 70.433 -3.014 1.00 78.76 215 LEU D CA 1
ATOM 8825 C C . LEU D 1 215 ? -20.415 71.208 -4.233 1.00 80.27 215 LEU D C 1
ATOM 8826 O O . LEU D 1 215 ? -19.703 72.202 -4.099 1.00 79.87 215 LEU D O 1
ATOM 8831 N N . GLU D 1 216 ? -20.800 70.747 -5.421 1.00 82.54 216 GLU D N 1
ATOM 8832 C CA . GLU D 1 216 ? -20.488 71.462 -6.655 1.00 84.11 216 GLU D CA 1
ATOM 8833 C C . GLU D 1 216 ? -21.082 72.863 -6.634 1.00 81.48 216 GLU D C 1
ATOM 8834 O O . GLU D 1 216 ? -20.376 73.854 -6.838 1.00 81.99 216 GLU D O 1
ATOM 8840 N N . GLU D 1 217 ? -22.385 72.941 -6.382 1.00 78.87 217 GLU D N 1
ATOM 8841 C CA . GLU D 1 217 ? -23.082 74.223 -6.377 1.00 76.14 217 GLU D CA 1
ATOM 8842 C C . GLU D 1 217 ? -22.633 75.126 -5.228 1.00 72.25 217 GLU D C 1
ATOM 8843 O O . GLU D 1 217 ? -22.435 76.330 -5.418 1.00 71.66 217 GLU D O 1
ATOM 8849 N N . LEU D 1 218 ? -22.467 74.540 -4.045 1.00 69.75 218 LEU D N 1
ATOM 8850 C CA . LEU D 1 218 ? -21.965 75.279 -2.889 1.00 66.53 218 LEU D CA 1
ATOM 8851 C C . LEU D 1 218 ? -20.597 75.888 -3.164 1.00 66.97 218 LEU D C 1
ATOM 8852 O O . LEU D 1 218 ? -20.368 77.065 -2.891 1.00 66.48 218 LEU D O 1
ATOM 8857 N N . GLU D 1 219 ? -19.691 75.079 -3.703 1.00 68.11 219 GLU D N 1
ATOM 8858 C CA . GLU D 1 219 ? -18.335 75.529 -3.995 1.00 69.24 219 GLU D CA 1
ATOM 8859 C C . GLU D 1 219 ? -18.331 76.599 -5.082 1.00 69.49 219 GLU D C 1
ATOM 8860 O O . GLU D 1 219 ? -17.588 77.581 -4.997 1.00 69.93 219 GLU D O 1
ATOM 8866 N N . LYS D 1 220 ? -19.164 76.403 -6.101 1.00 69.78 220 LYS D N 1
ATOM 8867 C CA . LYS D 1 220 ? -19.292 77.370 -7.185 1.00 70.61 220 LYS D CA 1
ATOM 8868 C C . LYS D 1 220 ? -19.729 78.727 -6.637 1.00 67.67 220 LYS D C 1
ATOM 8869 O O . LYS D 1 220 ? -19.107 79.757 -6.921 1.00 68.65 220 LYS D O 1
ATOM 8875 N N . MET D 1 221 ? -20.792 78.716 -5.836 1.00 64.49 221 MET D N 1
ATOM 8876 C CA . MET D 1 221 ? -21.278 79.933 -5.191 1.00 62.53 221 MET D CA 1
ATOM 8877 C C . MET D 1 221 ? -20.211 80.572 -4.309 1.00 61.69 221 MET D C 1
ATOM 8878 O O . MET D 1 221 ? -20.044 81.794 -4.308 1.00 60.95 221 MET D O 1
ATOM 8883 N N . LYS D 1 222 ? -19.493 79.737 -3.563 1.00 62.90 222 LYS D N 1
ATOM 8884 C CA . LYS D 1 222 ? -18.435 80.207 -2.678 1.00 64.72 222 LYS D CA 1
ATOM 8885 C C . LYS D 1 222 ? -17.376 80.957 -3.471 1.00 68.30 222 LYS D C 1
ATOM 8886 O O . LYS D 1 222 ? -16.900 82.006 -3.045 1.00 68.96 222 LYS D O 1
ATOM 8892 N N . GLU D 1 223 ? -17.017 80.420 -4.633 1.00 71.22 223 GLU D N 1
ATOM 8893 C CA . GLU D 1 223 ? -16.013 81.054 -5.481 1.00 75.25 223 GLU D CA 1
ATOM 8894 C C . GLU D 1 223 ? -16.511 82.348 -6.122 1.00 75.36 223 GLU D C 1
ATOM 8895 O O . GLU D 1 223 ? -15.762 83.324 -6.215 1.00 77.21 223 GLU D O 1
ATOM 8901 N N . ARG D 1 224 ? -17.769 82.360 -6.557 1.00 73.87 224 ARG D N 1
ATOM 8902 C CA . ARG D 1 224 ? -18.351 83.578 -7.118 1.00 74.08 224 ARG D CA 1
ATOM 8903 C C . ARG D 1 224 ? -18.359 84.706 -6.084 1.00 71.77 224 ARG D C 1
ATOM 8904 O O . ARG D 1 224 ? -17.908 85.825 -6.361 1.00 73.92 224 ARG D O 1
ATOM 8912 N N . ILE D 1 225 ? -18.859 84.400 -4.889 1.00 67.64 225 ILE D N 1
ATOM 8913 C CA . ILE D 1 225 ? -18.920 85.386 -3.813 1.00 64.69 225 ILE D CA 1
ATOM 8914 C C . ILE D 1 225 ? -17.530 85.814 -3.342 1.00 64.48 225 ILE D C 1
ATOM 8915 O O . ILE D 1 225 ? -17.315 86.980 -3.032 1.00 64.59 225 ILE D O 1
ATOM 8920 N N . VAL D 1 226 ? -16.588 84.876 -3.288 1.00 64.52 226 VAL D N 1
ATOM 8921 C CA . VAL D 1 226 ? -15.218 85.211 -2.898 1.00 66.00 226 VAL D CA 1
ATOM 8922 C C . VAL D 1 226 ? -14.583 86.165 -3.908 1.00 68.91 226 VAL D C 1
ATOM 8923 O O . VAL D 1 226 ? -13.956 87.157 -3.525 1.00 70.34 226 VAL D O 1
ATOM 8927 N N . ARG D 1 227 ? -14.759 85.868 -5.193 1.00 70.28 227 ARG D N 1
ATOM 8928 C CA . ARG D 1 227 ? -14.278 86.753 -6.249 1.00 73.66 227 ARG D CA 1
ATOM 8929 C C . ARG D 1 227 ? -14.879 88.148 -6.110 1.00 73.18 227 ARG D C 1
ATOM 8930 O O . ARG D 1 227 ? -14.152 89.146 -6.074 1.00 76.36 227 ARG D O 1
ATOM 8938 N N . ALA D 1 228 ? -16.206 88.206 -6.025 1.00 69.27 228 ALA D N 1
ATOM 8939 C CA . ALA D 1 228 ? -16.914 89.478 -5.900 1.00 68.15 228 ALA D CA 1
ATOM 8940 C C . ALA D 1 228 ? -16.446 90.281 -4.687 1.00 69.04 228 ALA D C 1
ATOM 8941 O O . ALA D 1 228 ? -16.211 91.482 -4.782 1.00 72.13 228 ALA D O 1
ATOM 8943 N N . ARG D 1 229 ? -16.310 89.600 -3.554 1.00 66.62 229 ARG D N 1
ATOM 8944 C CA . ARG D 1 229 ? -15.853 90.209 -2.310 1.00 66.53 229 ARG D CA 1
ATOM 8945 C C . ARG D 1 229 ? -14.453 90.785 -2.469 1.00 69.46 229 ARG D C 1
ATOM 8946 O O . ARG D 1 229 ? -14.178 91.909 -2.040 1.00 71.11 229 ARG D O 1
ATOM 8954 N N . ASN D 1 230 ? -13.573 90.008 -3.093 1.00 70.46 230 ASN D N 1
ATOM 8955 C CA . ASN D 1 230 ? -12.205 90.446 -3.341 1.00 74.38 230 ASN D CA 1
ATOM 8956 C C . ASN D 1 230 ? -12.137 91.663 -4.254 1.00 76.88 230 ASN D C 1
ATOM 8957 O O . ASN D 1 230 ? -11.297 92.541 -4.064 1.00 79.87 230 ASN D O 1
ATOM 8962 N N . ILE D 1 231 ? -13.020 91.714 -5.246 1.00 76.03 231 ILE D N 1
ATOM 8963 C CA . ILE D 1 231 ? -13.068 92.863 -6.143 1.00 79.45 231 ILE D CA 1
ATOM 8964 C C . ILE D 1 231 ? -13.596 94.102 -5.419 1.00 79.06 231 ILE D C 1
ATOM 8965 O O . ILE D 1 231 ? -13.021 95.185 -5.528 1.00 81.78 231 ILE D O 1
ATOM 8970 N N . LEU D 1 232 ? -14.678 93.931 -4.665 1.00 75.71 232 LEU D N 1
ATOM 8971 C CA . LEU D 1 232 ? -15.313 95.041 -3.957 1.00 75.41 232 LEU D CA 1
ATOM 8972 C C . LEU D 1 232 ? -14.435 95.617 -2.847 1.00 77.30 232 LEU D C 1
ATOM 8973 O O . LEU D 1 232 ? -14.493 96.812 -2.558 1.00 78.78 232 LEU D O 1
ATOM 8978 N N . SER D 1 233 ? -13.619 94.766 -2.233 1.00 77.78 233 SER D N 1
ATOM 8979 C CA . SER D 1 233 ? -12.745 95.201 -1.147 1.00 80.26 233 SER D CA 1
ATOM 8980 C C . SER D 1 233 ? -11.471 95.842 -1.687 1.00 85.54 233 SER D C 1
ATOM 8981 O O . SER D 1 233 ? -10.620 96.300 -0.924 1.00 87.44 233 SER D O 1
ATOM 8984 N N . ASP D 1 234 ? -11.352 95.873 -3.009 1.00 88.17 234 ASP D N 1
ATOM 8985 C CA . ASP D 1 234 ? -10.147 96.366 -3.660 1.00 93.95 234 ASP D CA 1
ATOM 8986 C C . ASP D 1 234 ? -10.385 97.669 -4.417 1.00 97.23 234 ASP D C 1
ATOM 8987 O O . ASP D 1 234 ? -11.194 97.712 -5.345 1.00 89.80 234 ASP D O 1
ATOM 8992 N N . PRO D 1 235 ? -9.679 98.741 -4.021 1.00 101.12 235 PRO D N 1
ATOM 8993 C CA . PRO D 1 235 ? -9.653 99.965 -4.829 1.00 106.49 235 PRO D CA 1
ATOM 8994 C C . PRO D 1 235 ? -8.924 99.701 -6.144 1.00 111.24 235 PRO D C 1
ATOM 8995 O O . PRO D 1 235 ? -8.459 98.581 -6.349 1.00 110.59 235 PRO D O 1
ATOM 8999 N N . GLU D 1 236 ? -8.837 100.709 -7.011 1.00 116.10 236 GLU D N 1
ATOM 9000 C CA . GLU D 1 236 ? -8.369 100.543 -8.395 1.00 119.53 236 GLU D CA 1
ATOM 9001 C C . GLU D 1 236 ? -9.360 99.724 -9.226 1.00 116.42 236 GLU D C 1
ATOM 9002 O O . GLU D 1 236 ? -9.211 99.599 -10.441 1.00 119.32 236 GLU D O 1
ATOM 9008 N N . ARG D 1 237 ? -10.365 99.162 -8.559 1.00 110.78 237 ARG D N 1
ATOM 9009 C CA . ARG D 1 237 ? -11.432 98.423 -9.219 1.00 107.03 237 ARG D CA 1
ATOM 9010 C C . ARG D 1 237 ? -12.799 98.944 -8.782 1.00 103.64 237 ARG D C 1
ATOM 9011 O O . ARG D 1 237 ? -13.568 99.439 -9.604 1.00 104.30 237 ARG D O 1
ATOM 9019 N N . THR D 1 238 ? -13.108 98.828 -7.493 1.00 100.63 238 THR D N 1
ATOM 9020 C CA . THR D 1 238 ? -14.391 99.318 -6.995 1.00 99.02 238 THR D CA 1
ATOM 9021 C C . THR D 1 238 ? -14.295 100.538 -6.079 1.00 100.41 238 THR D C 1
ATOM 9022 O O . THR D 1 238 ? -13.457 100.602 -5.179 1.00 101.07 238 THR D O 1
ATOM 9026 N N . ALA D 1 239 ? -15.178 101.498 -6.329 1.00 101.18 239 ALA D N 1
ATOM 9027 C CA . ALA D 1 239 ? -15.317 102.690 -5.514 1.00 93.23 239 ALA D CA 1
ATOM 9028 C C . ALA D 1 239 ? -16.737 102.767 -4.962 1.00 89.45 239 ALA D C 1
ATOM 9029 O O . ALA D 1 239 ? -17.722 102.817 -5.717 1.00 88.94 239 ALA D O 1
ATOM 9031 N N . PHE D 1 240 ? -16.837 102.756 -3.638 1.00 87.07 240 PHE D N 1
ATOM 9032 C CA . PHE D 1 240 ? -18.118 102.935 -2.978 1.00 84.27 240 PHE D CA 1
ATOM 9033 C C . PHE D 1 240 ? -18.287 104.405 -2.635 1.00 87.73 240 PHE D C 1
ATOM 9034 O O . PHE D 1 240 ? -17.418 105.013 -2.010 1.00 90.32 240 PHE D O 1
ATOM 9042 N N . ARG D 1 241 ? -19.406 104.978 -3.057 1.00 88.08 241 ARG D N 1
ATOM 9043 C CA . ARG D 1 241 ? -19.700 106.368 -2.751 1.00 91.63 241 ARG D CA 1
ATOM 9044 C C . ARG D 1 241 ? -20.960 106.498 -1.913 1.00 88.71 241 ARG D C 1
ATOM 9045 O O . ARG D 1 241 ? -22.002 105.917 -2.230 1.00 85.74 241 ARG D O 1
ATOM 9053 N N . LEU D 1 242 ? -20.856 107.253 -0.827 1.00 89.82 242 LEU D N 1
ATOM 9054 C CA . LEU D 1 242 ? -22.029 107.532 -0.014 1.00 87.87 242 LEU D CA 1
ATOM 9055 C C . LEU D 1 242 ? -22.584 108.883 -0.410 1.00 96.72 242 LEU D C 1
ATOM 9056 O O . LEU D 1 242 ? -21.828 109.811 -0.658 1.00 102.30 242 LEU D O 1
ATOM 9061 N N . VAL D 1 243 ? -23.903 108.986 -0.499 1.00 95.24 243 VAL D N 1
ATOM 9062 C CA . VAL D 1 243 ? -24.537 110.277 -0.718 1.00 100.18 243 VAL D CA 1
ATOM 9063 C C . VAL D 1 243 ? -25.422 110.600 0.480 1.00 100.71 243 VAL D C 1
ATOM 9064 O O . VAL D 1 243 ? -26.077 109.720 1.041 1.00 96.05 243 VAL D O 1
ATOM 9068 N N . VAL D 1 244 ? -25.403 111.862 0.893 1.00 107.81 244 VAL D N 1
ATOM 9069 C CA . VAL D 1 244 ? -26.102 112.289 2.096 1.00 110.11 244 VAL D CA 1
ATOM 9070 C C . VAL D 1 244 ? -26.754 113.648 1.901 1.00 117.66 244 VAL D C 1
ATOM 9071 O O . VAL D 1 244 ? -26.492 114.339 0.920 1.00 120.16 244 VAL D O 1
ATOM 9075 N N . ILE D 1 245 ? -27.617 114.017 2.840 1.00 98.34 245 ILE D N 1
ATOM 9076 C CA . ILE D 1 245 ? -28.181 115.357 2.886 1.00 103.05 245 ILE D CA 1
ATOM 9077 C C . ILE D 1 245 ? -27.807 115.984 4.224 1.00 106.90 245 ILE D C 1
ATOM 9078 O O . ILE D 1 245 ? -27.547 115.269 5.192 1.00 104.65 245 ILE D O 1
ATOM 9083 N N . PRO D 1 246 ? -27.763 117.323 4.285 1.00 113.75 246 PRO D N 1
ATOM 9084 C CA . PRO D 1 246 ? -27.460 117.987 5.558 1.00 118.26 246 PRO D CA 1
ATOM 9085 C C . PRO D 1 246 ? -28.586 117.827 6.581 1.00 120.10 246 PRO D C 1
ATOM 9086 O O . PRO D 1 246 ? -29.156 118.823 7.027 1.00 122.31 246 PRO D O 1
ATOM 9090 N N . GLU D 1 247 ? -28.897 116.584 6.940 1.00 119.08 247 GLU D N 1
ATOM 9091 C CA . GLU D 1 247 ? -29.917 116.282 7.939 1.00 120.73 247 GLU D CA 1
ATOM 9092 C C . GLU D 1 247 ? -29.476 115.078 8.767 1.00 119.93 247 GLU D C 1
ATOM 9093 O O . GLU D 1 247 ? -28.888 114.139 8.231 1.00 118.05 247 GLU D O 1
ATOM 9099 N N . GLU D 1 248 ? -29.765 115.109 10.067 1.00 121.75 248 GLU D N 1
ATOM 9100 C CA . GLU D 1 248 ? -29.282 114.091 11.005 1.00 121.07 248 GLU D CA 1
ATOM 9101 C C . GLU D 1 248 ? -29.580 112.648 10.595 1.00 116.50 248 GLU D C 1
ATOM 9102 O O . GLU D 1 248 ? -28.748 111.760 10.794 1.00 115.07 248 GLU D O 1
ATOM 9108 N N . MET D 1 249 ? -30.760 112.424 10.024 1.00 114.42 249 MET D N 1
ATOM 9109 C CA . MET D 1 249 ? -31.173 111.093 9.585 1.00 110.95 249 MET D CA 1
ATOM 9110 C C . MET D 1 249 ? -30.130 110.447 8.673 1.00 108.62 249 MET D C 1
ATOM 9111 O O . MET D 1 249 ? -29.478 109.466 9.047 1.00 107.46 249 MET D O 1
ATOM 9116 N N . SER D 1 250 ? -29.974 111.018 7.482 1.00 107.84 250 SER D N 1
ATOM 9117 C CA . SER D 1 250 ? -29.048 110.501 6.479 1.00 105.22 250 SER D CA 1
ATOM 9118 C C . SER D 1 250 ? -27.608 110.444 6.984 1.00 106.53 250 SER D C 1
ATOM 9119 O O . SER D 1 250 ? -26.867 109.519 6.654 1.00 105.07 250 SER D O 1
ATOM 9122 N N . ILE D 1 251 ? -27.219 111.434 7.783 1.00 109.52 251 ILE D N 1
ATOM 9123 C CA . ILE D 1 251 ? -25.868 111.487 8.337 1.00 110.98 251 ILE D CA 1
ATOM 9124 C C . ILE D 1 251 ? -25.577 110.281 9.230 1.00 109.39 251 ILE D C 1
ATOM 9125 O O . ILE D 1 251 ? -24.635 109.519 8.975 1.00 108.48 251 ILE D O 1
ATOM 9130 N N . LEU D 1 252 ? -26.396 110.103 10.264 1.00 109.15 252 LEU D N 1
ATOM 9131 C CA . LEU D 1 252 ? -26.225 108.990 11.194 1.00 107.91 252 LEU D CA 1
ATOM 9132 C C . LEU D 1 252 ? -26.325 107.648 10.469 1.00 105.01 252 LEU D C 1
ATOM 9133 O O . LEU D 1 252 ? -25.460 106.773 10.629 1.00 104.32 252 LEU D O 1
ATOM 9138 N N . GLU D 1 253 ? -27.379 107.500 9.667 1.00 103.33 253 GLU D N 1
ATOM 9139 C CA . GLU D 1 253 ? -27.586 106.291 8.872 1.00 99.95 253 GLU D CA 1
ATOM 9140 C C . GLU D 1 253 ? -26.349 105.916 8.059 1.00 100.40 253 GLU D C 1
ATOM 9141 O O . GLU D 1 253 ? -25.764 104.848 8.257 1.00 99.10 253 GLU D O 1
ATOM 9147 N N . SER D 1 254 ? -25.963 106.799 7.143 1.00 102.82 254 SER D N 1
ATOM 9148 C CA . SER D 1 254 ? -24.804 106.564 6.289 1.00 103.93 254 SER D CA 1
ATOM 9149 C C . SER D 1 254 ? -23.517 106.351 7.084 1.00 106.34 254 SER D C 1
ATOM 9150 O O . SER D 1 254 ? -22.598 105.687 6.608 1.00 106.20 254 SER D O 1
ATOM 9153 N N . GLU D 1 255 ? -23.448 106.913 8.289 1.00 108.77 255 GLU D N 1
ATOM 9154 C CA . GLU D 1 255 ? -22.319 106.637 9.175 1.00 110.79 255 GLU D CA 1
ATOM 9155 C C . GLU D 1 255 ? -22.299 105.161 9.577 1.00 108.28 255 GLU D C 1
ATOM 9156 O O . GLU D 1 255 ? -21.273 104.479 9.439 1.00 108.50 255 GLU D O 1
ATOM 9162 N N . ARG D 1 256 ? -23.435 104.671 10.069 1.00 105.91 256 ARG D N 1
ATOM 9163 C CA . ARG D 1 256 ? -23.536 103.266 10.466 1.00 103.06 256 ARG D CA 1
ATOM 9164 C C . ARG D 1 256 ? -23.241 102.333 9.289 1.00 100.03 256 ARG D C 1
ATOM 9165 O O . ARG D 1 256 ? -22.471 101.369 9.415 1.00 99.27 256 ARG D O 1
ATOM 9173 N N . ALA D 1 257 ? -23.859 102.631 8.148 1.00 98.55 257 ALA D N 1
ATOM 9174 C CA . ALA D 1 257 ? -23.640 101.863 6.927 1.00 96.19 257 ALA D CA 1
ATOM 9175 C C . ALA D 1 257 ? -22.159 101.847 6.568 1.00 98.03 257 ALA D C 1
ATOM 9176 O O . ALA D 1 257 ? -21.617 100.815 6.170 1.00 96.35 257 ALA D O 1
ATOM 9178 N N . MET D 1 258 ? -21.515 103.001 6.723 1.00 101.59 258 MET D N 1
ATOM 9179 C CA . MET D 1 258 ? -20.077 103.124 6.522 1.00 103.83 258 MET D CA 1
ATOM 9180 C C . MET D 1 258 ? -19.321 102.171 7.438 1.00 103.50 258 MET D C 1
ATOM 9181 O O . MET D 1 258 ? -18.325 101.573 7.034 1.00 103.89 258 MET D O 1
ATOM 9186 N N . LYS D 1 259 ? -19.795 102.029 8.673 1.00 102.83 259 LYS D N 1
ATOM 9187 C CA . LYS D 1 259 ? -19.148 101.116 9.616 1.00 102.35 259 LYS D CA 1
ATOM 9188 C C . LYS D 1 259 ? -19.332 99.638 9.251 1.00 99.62 259 LYS D C 1
ATOM 9189 O O . LYS D 1 259 ? -18.437 98.816 9.476 1.00 100.36 259 LYS D O 1
ATOM 9195 N N . ALA D 1 260 ? -20.486 99.297 8.687 1.00 96.53 260 ALA D N 1
ATOM 9196 C CA . ALA D 1 260 ? -20.706 97.925 8.228 1.00 93.32 260 ALA D CA 1
ATOM 9197 C C . ALA D 1 260 ? -19.833 97.603 7.010 1.00 93.87 260 ALA D C 1
ATOM 9198 O O . ALA D 1 260 ? -19.174 96.551 6.948 1.00 93.33 260 ALA D O 1
ATOM 9200 N N . LEU D 1 261 ? -19.828 98.520 6.046 1.00 95.15 261 LEU D N 1
ATOM 9201 C CA . LEU D 1 261 ? -18.961 98.405 4.879 1.00 96.25 261 LEU D CA 1
ATOM 9202 C C . LEU D 1 261 ? -17.511 98.300 5.333 1.00 99.08 261 LEU D C 1
ATOM 9203 O O . LEU D 1 261 ? -16.698 97.620 4.706 1.00 99.07 261 LEU D O 1
ATOM 9208 N N . GLN D 1 262 ? -17.203 98.979 6.433 1.00 101.78 262 GLN D N 1
ATOM 9209 C CA . GLN D 1 262 ? -15.898 98.883 7.066 1.00 104.97 262 GLN D CA 1
ATOM 9210 C C . GLN D 1 262 ? -15.671 97.453 7.535 1.00 102.37 262 GLN D C 1
ATOM 9211 O O . GLN D 1 262 ? -14.589 96.896 7.354 1.00 103.68 262 GLN D O 1
ATOM 9217 N N . LYS D 1 263 ? -16.701 96.858 8.133 1.00 98.51 263 LYS D N 1
ATOM 9218 C CA . LYS D 1 263 ? -16.601 95.482 8.615 1.00 95.17 263 LYS D CA 1
ATOM 9219 C C . LYS D 1 263 ? -16.368 94.481 7.488 1.00 92.46 263 LYS D C 1
ATOM 9220 O O . LYS D 1 263 ? -15.754 93.435 7.703 1.00 91.54 263 LYS D O 1
ATOM 9226 N N . TYR D 1 264 ? -16.849 94.795 6.288 1.00 91.08 264 TYR D N 1
ATOM 9227 C CA . TYR D 1 264 ? -16.547 93.941 5.137 1.00 89.37 264 TYR D CA 1
ATOM 9228 C C . TYR D 1 264 ? -15.262 94.360 4.433 1.00 91.02 264 TYR D C 1
ATOM 9229 O O . TYR D 1 264 ? -14.878 93.775 3.419 1.00 90.25 264 TYR D O 1
ATOM 9238 N N . GLY D 1 265 ? -14.595 95.367 4.985 1.00 93.38 265 GLY D N 1
ATOM 9239 C CA . GLY D 1 265 ? -13.356 95.851 4.413 1.00 95.94 265 GLY D CA 1
ATOM 9240 C C . GLY D 1 265 ? -13.563 96.487 3.055 1.00 94.97 265 GLY D C 1
ATOM 9241 O O . GLY D 1 265 ? -12.957 96.067 2.071 1.00 95.87 265 GLY D O 1
ATOM 9242 N N . ILE D 1 266 ? -14.410 97.509 2.994 1.00 92.99 266 ILE D N 1
ATOM 9243 C CA . ILE D 1 266 ? -14.702 98.148 1.722 1.00 91.46 266 ILE D CA 1
ATOM 9244 C C . ILE D 1 266 ? -14.213 99.586 1.769 1.00 95.54 266 ILE D C 1
ATOM 9245 O O . ILE D 1 266 ? -14.402 100.280 2.769 1.00 96.81 266 ILE D O 1
ATOM 9250 N N . PRO D 1 267 ? -13.579 100.041 0.678 1.00 97.46 267 PRO D N 1
ATOM 9251 C CA . PRO D 1 267 ? -13.189 101.445 0.537 1.00 100.21 267 PRO D CA 1
ATOM 9252 C C . PRO D 1 267 ? -14.391 102.332 0.253 1.00 98.14 267 PRO D C 1
ATOM 9253 O O . PRO D 1 267 ? -15.211 101.994 -0.599 1.00 95.92 267 PRO D O 1
ATOM 9257 N N . ILE D 1 268 ? -14.496 103.453 0.956 1.00 98.79 268 ILE D N 1
ATOM 9258 C CA . ILE D 1 268 ? -15.432 104.490 0.561 1.00 97.23 268 ILE D CA 1
ATOM 9259 C C . ILE D 1 268 ? -14.583 105.692 0.185 1.00 100.84 268 ILE D C 1
ATOM 9260 O O . ILE D 1 268 ? -14.034 106.365 1.056 1.00 102.99 268 ILE D O 1
ATOM 9265 N N . ASP D 1 269 ? -14.477 105.967 -1.111 1.00 101.96 269 ASP D N 1
ATOM 9266 C CA . ASP D 1 269 ? -13.579 107.021 -1.570 1.00 106.39 269 ASP D CA 1
ATOM 9267 C C . ASP D 1 269 ? -14.196 108.403 -1.415 1.00 106.15 269 ASP D C 1
ATOM 9268 O O . ASP D 1 269 ? -13.488 109.389 -1.209 1.00 109.65 269 ASP D O 1
ATOM 9273 N N . ALA D 1 270 ? -15.520 108.470 -1.513 1.00 101.59 270 ALA D N 1
ATOM 9274 C CA . ALA D 1 270 ? -16.194 109.760 -1.519 1.00 100.26 270 ALA D CA 1
ATOM 9275 C C . ALA D 1 270 ? -17.556 109.806 -0.825 1.00 94.89 270 ALA D C 1
ATOM 9276 O O . ALA D 1 270 ? -18.360 108.862 -0.884 1.00 91.60 270 ALA D O 1
ATOM 9278 N N . VAL D 1 271 ? -17.787 110.936 -0.166 1.00 93.89 271 VAL D N 1
ATOM 9279 C CA . VAL D 1 271 ? -19.091 111.296 0.358 1.00 90.01 271 VAL D CA 1
ATOM 9280 C C . VAL D 1 271 ? -19.581 112.499 -0.441 1.00 89.60 271 VAL D C 1
ATOM 9281 O O . VAL D 1 271 ? -18.816 113.422 -0.717 1.00 93.13 271 VAL D O 1
ATOM 9285 N N . ILE D 1 272 ? -20.851 112.479 -0.826 1.00 85.72 272 ILE D N 1
ATOM 9286 C CA . ILE D 1 272 ? -21.440 113.557 -1.603 1.00 85.47 272 ILE D CA 1
ATOM 9287 C C . ILE D 1 272 ? -22.609 114.175 -0.857 1.00 85.72 272 ILE D C 1
ATOM 9288 O O . ILE D 1 272 ? -23.649 113.541 -0.680 1.00 83.43 272 ILE D O 1
ATOM 9293 N N . VAL D 1 273 ? -22.439 115.417 -0.420 1.00 88.42 273 VAL D N 1
ATOM 9294 C CA . VAL D 1 273 ? -23.538 116.158 0.178 1.00 88.82 273 VAL D CA 1
ATOM 9295 C C . VAL D 1 273 ? -24.388 116.719 -0.950 1.00 89.39 273 VAL D C 1
ATOM 9296 O O . VAL D 1 273 ? -23.889 117.419 -1.831 1.00 91.26 273 VAL D O 1
ATOM 9300 N N . ASN D 1 274 ? -25.675 116.401 -0.917 1.00 88.98 274 ASN D N 1
ATOM 9301 C CA . ASN D 1 274 ? -26.562 116.715 -2.023 1.00 90.70 274 ASN D CA 1
ATOM 9302 C C . ASN D 1 274 ? -27.732 117.598 -1.603 1.00 91.88 274 ASN D C 1
ATOM 9303 O O . ASN D 1 274 ? -28.079 117.669 -0.418 1.00 91.65 274 ASN D O 1
ATOM 9308 N N . GLN D 1 275 ? -28.324 118.273 -2.586 1.00 93.23 275 GLN D N 1
ATOM 9309 C CA . GLN D 1 275 ? -29.457 119.169 -2.377 1.00 93.88 275 GLN D CA 1
ATOM 9310 C C . GLN D 1 275 ? -29.110 120.325 -1.441 1.00 99.85 275 GLN D C 1
ATOM 9311 O O . GLN D 1 275 ? -29.941 120.759 -0.643 1.00 101.69 275 GLN D O 1
ATOM 9317 N N . LEU D 1 276 ? -27.878 120.818 -1.538 1.00 102.80 276 LEU D N 1
ATOM 9318 C CA . LEU D 1 276 ? -27.482 121.971 -0.736 1.00 106.60 276 LEU D CA 1
ATOM 9319 C C . LEU D 1 276 ? -28.157 123.238 -1.240 1.00 108.24 276 LEU D C 1
ATOM 9320 O O . LEU D 1 276 ? -28.160 123.519 -2.432 1.00 108.24 276 LEU D O 1
ATOM 9325 N N . ILE D 1 277 ? -28.742 124.005 -0.334 1.00 109.73 277 ILE D N 1
ATOM 9326 C CA . ILE D 1 277 ? -29.322 125.275 -0.727 1.00 112.05 277 ILE D CA 1
ATOM 9327 C C . ILE D 1 277 ? -28.180 126.246 -1.037 1.00 114.54 277 ILE D C 1
ATOM 9328 O O . ILE D 1 277 ? -27.310 126.463 -0.194 1.00 116.07 277 ILE D O 1
ATOM 9333 N N . PRO D 1 278 ? -28.169 126.816 -2.256 1.00 115.16 278 PRO D N 1
ATOM 9334 C CA . PRO D 1 278 ? -27.078 127.689 -2.706 1.00 116.77 278 PRO D CA 1
ATOM 9335 C C . PRO D 1 278 ? -26.867 128.881 -1.786 1.00 118.78 278 PRO D C 1
ATOM 9336 O O . PRO D 1 278 ? -27.794 129.298 -1.088 1.00 119.11 278 PRO D O 1
ATOM 9340 N N . GLU D 1 279 ? -25.651 129.419 -1.785 1.00 120.00 279 GLU D N 1
ATOM 9341 C CA . GLU D 1 279 ? -25.280 130.469 -0.840 1.00 122.53 279 GLU D CA 1
ATOM 9342 C C . GLU D 1 279 ? -26.047 131.774 -1.040 1.00 125.69 279 GLU D C 1
ATOM 9343 O O . GLU D 1 279 ? -26.119 132.597 -0.130 1.00 127.73 279 GLU D O 1
ATOM 9349 N N . ASP D 1 280 ? -26.633 131.972 -2.216 1.00 126.64 280 ASP D N 1
ATOM 9350 C CA . ASP D 1 280 ? -27.457 133.157 -2.389 1.00 130.35 280 ASP D CA 1
ATOM 9351 C C . ASP D 1 280 ? -28.905 132.809 -2.065 1.00 129.05 280 ASP D C 1
ATOM 9352 O O . ASP D 1 280 ? -29.618 132.201 -2.861 1.00 127.02 280 ASP D O 1
ATOM 9357 N N . VAL D 1 281 ? -29.337 133.256 -0.890 1.00 130.44 281 VAL D N 1
ATOM 9358 C CA . VAL D 1 281 ? -30.699 133.062 -0.407 1.00 129.49 281 VAL D CA 1
ATOM 9359 C C . VAL D 1 281 ? -31.023 134.212 0.518 1.00 131.97 281 VAL D C 1
ATOM 9360 O O . VAL D 1 281 ? -30.145 134.742 1.203 1.00 134.02 281 VAL D O 1
ATOM 9364 N N . GLN D 1 282 ? -32.291 134.596 0.538 1.00 131.87 282 GLN D N 1
ATOM 9365 C CA . GLN D 1 282 ? -32.669 135.853 1.159 1.00 134.67 282 GLN D CA 1
ATOM 9366 C C . GLN D 1 282 ? -33.789 135.732 2.182 1.00 134.84 282 GLN D C 1
ATOM 9367 O O . GLN D 1 282 ? -33.590 136.077 3.343 1.00 136.94 282 GLN D O 1
ATOM 9373 N N . CYS D 1 283 ? -34.968 135.288 1.753 1.00 132.95 283 CYS D N 1
ATOM 9374 C CA . CYS D 1 283 ? -36.096 135.182 2.671 1.00 133.12 283 CYS D CA 1
ATOM 9375 C C . CYS D 1 283 ? -35.782 134.275 3.860 1.00 130.80 283 CYS D C 1
ATOM 9376 O O . CYS D 1 283 ? -35.059 133.289 3.728 1.00 127.61 283 CYS D O 1
ATOM 9379 N N . ASP D 1 284 ? -36.344 134.624 5.017 1.00 132.68 284 ASP D N 1
ATOM 9380 C CA . ASP D 1 284 ? -36.009 133.988 6.296 1.00 131.94 284 ASP D CA 1
ATOM 9381 C C . ASP D 1 284 ? -36.102 132.465 6.294 1.00 128.14 284 ASP D C 1
ATOM 9382 O O . ASP D 1 284 ? -35.400 131.791 7.052 1.00 127.02 284 ASP D O 1
ATOM 9387 N N . PHE D 1 285 ? -36.996 131.935 5.466 1.00 126.63 285 PHE D N 1
ATOM 9388 C CA . PHE D 1 285 ? -37.234 130.495 5.388 1.00 123.39 285 PHE D CA 1
ATOM 9389 C C . PHE D 1 285 ? -35.949 129.719 5.102 1.00 120.05 285 PHE D C 1
ATOM 9390 O O . PHE D 1 285 ? -35.460 128.944 5.942 1.00 119.21 285 PHE D O 1
ATOM 9398 N N . CYS D 1 286 ? -35.411 129.935 3.906 1.00 118.24 286 CYS D N 1
ATOM 9399 C CA . CYS D 1 286 ? -34.166 129.302 3.495 1.00 115.01 286 CYS D CA 1
ATOM 9400 C C . CYS D 1 286 ? -32.967 129.796 4.306 1.00 116.67 286 CYS D C 1
ATOM 9401 O O . CYS D 1 286 ? -31.917 129.155 4.312 1.00 115.14 286 CYS D O 1
ATOM 9404 N N . ARG D 1 287 ? -33.121 130.931 4.984 1.00 120.35 287 ARG D N 1
ATOM 9405 C CA . ARG D 1 287 ? -32.109 131.379 5.935 1.00 122.70 287 ARG D CA 1
ATOM 9406 C C . ARG D 1 287 ? -31.988 130.351 7.052 1.00 121.21 287 ARG D C 1
ATOM 9407 O O . ARG D 1 287 ? -30.909 129.804 7.292 1.00 120.30 287 ARG D O 1
ATOM 9415 N N . ALA D 1 288 ? -33.109 130.078 7.714 1.00 121.30 288 ALA D N 1
ATOM 9416 C CA . ALA D 1 288 ? -33.153 129.078 8.777 1.00 120.46 288 ALA D CA 1
ATOM 9417 C C . ALA D 1 288 ? -32.716 127.702 8.273 1.00 116.90 288 ALA D C 1
ATOM 9418 O O . ALA D 1 288 ? -31.836 127.056 8.869 1.00 116.10 288 ALA D O 1
ATOM 9420 N N . ARG D 1 289 ? -33.326 127.262 7.173 1.00 115.12 289 ARG D N 1
ATOM 9421 C CA . ARG D 1 289 ? -33.006 125.946 6.618 1.00 111.79 289 ARG D CA 1
ATOM 9422 C C . ARG D 1 289 ? -31.518 125.780 6.296 1.00 112.56 289 ARG D C 1
ATOM 9423 O O . ARG D 1 289 ? -30.934 124.726 6.563 1.00 110.45 289 ARG D O 1
ATOM 9431 N N . ARG D 1 290 ? -30.902 126.821 5.744 1.00 115.95 290 ARG D N 1
ATOM 9432 C CA . ARG D 1 290 ? -29.483 126.744 5.406 1.00 116.90 290 ARG D CA 1
ATOM 9433 C C . ARG D 1 290 ? -28.584 126.863 6.637 1.00 120.10 290 ARG D C 1
ATOM 9434 O O . ARG D 1 290 ? -27.473 126.332 6.643 1.00 120.08 290 ARG D O 1
ATOM 9442 N N . GLU D 1 291 ? -29.056 127.562 7.669 1.00 123.10 291 GLU D N 1
ATOM 9443 C CA . GLU D 1 291 ? -28.362 127.564 8.958 1.00 125.44 291 GLU D CA 1
ATOM 9444 C C . GLU D 1 291 ? -28.246 126.126 9.449 1.00 122.83 291 GLU D C 1
ATOM 9445 O O . GLU D 1 291 ? -27.147 125.634 9.764 1.00 122.46 291 GLU D O 1
ATOM 9451 N N . LEU D 1 292 ? -29.396 125.456 9.504 1.00 121.26 292 LEU D N 1
ATOM 9452 C CA . LEU D 1 292 ? -29.444 124.046 9.884 1.00 119.08 292 LEU D CA 1
ATOM 9453 C C . LEU D 1 292 ? -28.518 123.196 9.024 1.00 116.45 292 LEU D C 1
ATOM 9454 O O . LEU D 1 292 ? -27.765 122.360 9.535 1.00 115.14 292 LEU D O 1
ATOM 9459 N N . GLN D 1 293 ? -28.571 123.420 7.715 1.00 115.57 293 GLN D N 1
ATOM 9460 C CA . GLN D 1 293 ? -27.716 122.688 6.780 1.00 113.07 293 GLN D CA 1
ATOM 9461 C C . GLN D 1 293 ? -26.229 122.921 7.048 1.00 117.68 293 GLN D C 1
ATOM 9462 O O . GLN D 1 293 ? -25.407 122.049 6.783 1.00 116.93 293 GLN D O 1
ATOM 9468 N N . LEU D 1 294 ? -25.889 124.093 7.578 1.00 122.46 294 LEU D N 1
ATOM 9469 C CA . LEU D 1 294 ? -24.504 124.394 7.926 1.00 125.34 294 LEU D CA 1
ATOM 9470 C C . LEU D 1 294 ? -24.087 123.650 9.188 1.00 125.87 294 LEU D C 1
ATOM 9471 O O . LEU D 1 294 ? -22.984 123.096 9.250 1.00 125.79 294 LEU D O 1
ATOM 9476 N N . LYS D 1 295 ? -24.967 123.635 10.189 1.00 126.62 295 LYS D N 1
ATOM 9477 C CA . LYS D 1 295 ? -24.712 122.834 11.388 1.00 126.78 295 LYS D CA 1
ATOM 9478 C C . LYS D 1 295 ? -24.453 121.374 11.011 1.00 123.38 295 LYS D C 1
ATOM 9479 O O . LYS D 1 295 ? -23.443 120.770 11.411 1.00 123.55 295 LYS D O 1
ATOM 9485 N N . ARG D 1 296 ? -25.363 120.818 10.218 1.00 120.57 296 ARG D N 1
ATOM 9486 C CA . ARG D 1 296 ? -25.235 119.434 9.780 1.00 117.22 296 ARG D CA 1
ATOM 9487 C C . ARG D 1 296 ? -24.010 119.236 8.889 1.00 117.11 296 ARG D C 1
ATOM 9488 O O . ARG D 1 296 ? -23.450 118.144 8.832 1.00 115.55 296 ARG D O 1
ATOM 9496 N N . LEU D 1 297 ? -23.598 120.296 8.198 1.00 118.72 297 LEU D N 1
ATOM 9497 C CA . LEU D 1 297 ? -22.401 120.240 7.365 1.00 118.44 297 LEU D CA 1
ATOM 9498 C C . LEU D 1 297 ? -21.146 120.140 8.220 1.00 120.29 297 LEU D C 1
ATOM 9499 O O . LEU D 1 297 ? -20.181 119.476 7.841 1.00 119.78 297 LEU D O 1
ATOM 9504 N N . GLU D 1 298 ? -21.158 120.801 9.373 1.00 122.73 298 GLU D N 1
ATOM 9505 C CA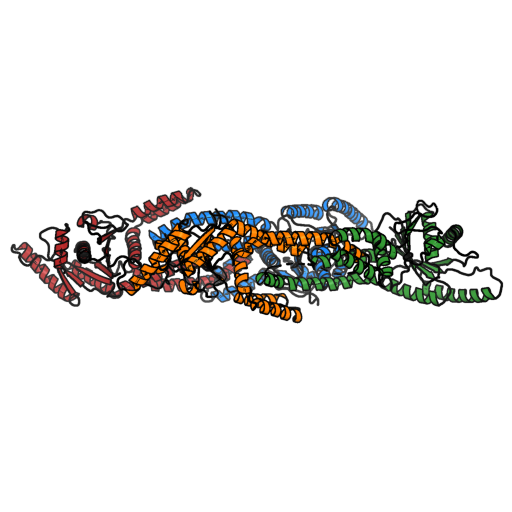 . GLU D 1 298 ? -20.047 120.668 10.306 1.00 125.04 298 GLU D CA 1
ATOM 9506 C C . GLU D 1 298 ? -20.055 119.270 10.914 1.00 122.21 298 GLU D C 1
ATOM 9507 O O . GLU D 1 298 ? -18.997 118.669 11.129 1.00 123.02 298 GLU D O 1
ATOM 9513 N N . MET D 1 299 ? -21.253 118.753 11.178 1.00 119.13 299 MET D N 1
ATOM 9514 C CA . MET D 1 299 ? -21.392 117.373 11.644 1.00 115.91 299 MET D CA 1
ATOM 9515 C C . MET D 1 299 ? -20.774 116.391 10.644 1.00 113.00 299 MET D C 1
ATOM 9516 O O . MET D 1 299 ? -20.065 115.453 11.025 1.00 111.93 299 MET D O 1
ATOM 9521 N N . ILE D 1 300 ? -21.042 116.627 9.362 1.00 112.12 300 ILE D N 1
ATOM 9522 C CA . ILE D 1 300 ? -20.520 115.792 8.283 1.00 110.18 300 ILE D CA 1
ATOM 9523 C C . ILE D 1 300 ? -19.004 115.898 8.169 1.00 113.67 300 ILE D C 1
ATOM 9524 O O . ILE D 1 300 ? -18.305 114.885 8.123 1.00 112.44 300 ILE D O 1
ATOM 9529 N N . LYS D 1 301 ? -18.497 117.128 8.134 1.00 118.49 301 LYS D N 1
ATOM 9530 C CA . LYS D 1 301 ? -17.057 117.353 8.049 1.00 122.92 301 LYS D CA 1
ATOM 9531 C C . LYS D 1 301 ? -16.337 116.846 9.296 1.00 125.07 301 LYS D C 1
ATOM 9532 O O . LYS D 1 301 ? -15.113 116.711 9.304 1.00 127.25 301 LYS D O 1
ATOM 9538 N N . GLU D 1 302 ? -17.102 116.568 10.347 1.00 124.73 302 GLU D N 1
ATOM 9539 C CA . GLU D 1 302 ? -16.559 115.906 11.526 1.00 126.29 302 GLU D CA 1
ATOM 9540 C C . GLU D 1 302 ? -16.504 114.391 11.335 1.00 121.72 302 GLU D C 1
ATOM 9541 O O . GLU D 1 302 ? -15.423 113.802 11.305 1.00 122.22 302 GLU D O 1
ATOM 9547 N N . LYS D 1 303 ? -17.672 113.765 11.207 1.00 117.38 303 LYS D N 1
ATOM 9548 C CA . LYS D 1 303 ? -17.749 112.308 11.093 1.00 113.21 303 LYS D CA 1
ATOM 9549 C C . LYS D 1 303 ? -17.054 111.774 9.840 1.00 112.17 303 LYS D C 1
ATOM 9550 O O . LYS D 1 303 ? -16.252 110.843 9.911 1.00 111.25 303 LYS D O 1
ATOM 9556 N N . PHE D 1 304 ? -17.379 112.365 8.696 1.00 112.58 304 PHE D N 1
ATOM 9557 C CA . PHE D 1 304 ? -16.894 111.886 7.404 1.00 111.92 304 PHE D CA 1
ATOM 9558 C C . PHE D 1 304 ? -15.657 112.626 6.895 1.00 116.25 304 PHE D C 1
ATOM 9559 O O . PHE D 1 304 ? -15.202 112.386 5.777 1.00 115.81 304 PHE D O 1
ATOM 9567 N N . GLY D 1 305 ? -15.128 113.530 7.715 1.00 120.38 305 GLY D N 1
ATOM 9568 C CA . GLY D 1 305 ? -14.000 114.364 7.334 1.00 124.62 305 GLY D CA 1
ATOM 9569 C C . GLY D 1 305 ? -12.766 113.633 6.832 1.00 125.87 305 GLY D C 1
ATOM 9570 O O . GLY D 1 305 ? -11.986 114.186 6.058 1.00 128.07 305 GLY D O 1
ATOM 9571 N N . ASP D 1 306 ? -12.588 112.390 7.269 1.00 124.68 306 ASP D N 1
ATOM 9572 C CA . ASP D 1 306 ? -11.416 111.603 6.886 1.00 125.98 306 ASP D CA 1
ATOM 9573 C C . ASP D 1 306 ? -11.446 111.120 5.432 1.00 122.97 306 ASP D C 1
ATOM 9574 O O . ASP D 1 306 ? -10.485 110.517 4.954 1.00 124.02 306 ASP D O 1
ATOM 9579 N N . LYS D 1 307 ? -12.549 111.380 4.736 1.00 119.22 307 LYS D N 1
ATOM 9580 C CA . LYS D 1 307 ? -12.670 111.019 3.326 1.00 116.13 307 LYS D CA 1
ATOM 9581 C C . LYS D 1 307 ? -13.053 112.230 2.480 1.00 115.93 307 LYS D C 1
ATOM 9582 O O . LYS D 1 307 ? -13.481 113.257 3.008 1.00 117.38 307 LYS D O 1
ATOM 9588 N N . VAL D 1 308 ? -12.887 112.103 1.166 1.00 114.24 308 VAL D N 1
ATOM 9589 C CA . VAL D 1 308 ? -13.234 113.169 0.232 1.00 114.13 308 VAL D CA 1
ATOM 9590 C C . VAL D 1 308 ? -14.717 113.515 0.301 1.00 111.60 308 VAL D C 1
ATOM 9591 O O . VAL D 1 308 ? -15.574 112.635 0.212 1.00 107.62 308 VAL D O 1
ATOM 9595 N N . ILE D 1 309 ? -15.012 114.800 0.467 1.00 125.49 309 ILE D N 1
ATOM 9596 C CA . ILE D 1 309 ? -16.388 115.274 0.466 1.00 125.66 309 ILE D CA 1
ATOM 9597 C C . ILE D 1 309 ? -16.651 116.165 -0.743 1.00 126.28 309 ILE D C 1
ATOM 9598 O O . ILE D 1 309 ? -15.898 117.101 -1.014 1.00 112.33 309 ILE D O 1
ATOM 9603 N N . ALA D 1 310 ? -17.721 115.863 -1.469 1.00 125.52 310 ALA D N 1
ATOM 9604 C CA . ALA D 1 310 ? -18.130 116.671 -2.609 1.00 126.02 310 ALA D CA 1
ATOM 9605 C C . ALA D 1 310 ? -19.470 117.325 -2.305 1.00 112.51 310 ALA D C 1
ATOM 9606 O O . ALA D 1 310 ? -20.253 116.809 -1.508 1.00 123.45 310 ALA D O 1
ATOM 9608 N N . TYR D 1 311 ? -19.731 118.464 -2.936 1.00 113.64 311 TYR D N 1
ATOM 9609 C CA . TYR D 1 311 ? -20.944 119.221 -2.654 1.00 113.84 311 TYR D CA 1
ATOM 9610 C C . TYR D 1 311 ? -21.755 119.495 -3.914 1.00 114.74 311 TYR D C 1
ATOM 9611 O O . TYR D 1 311 ? -21.217 119.939 -4.928 1.00 115.91 311 TYR D O 1
ATOM 9620 N N . VAL D 1 312 ? -23.054 119.223 -3.842 1.00 114.41 312 VAL D N 1
ATOM 9621 C CA . VAL D 1 312 ? -23.963 119.526 -4.938 1.00 115.31 312 VAL D CA 1
ATOM 9622 C C . VAL D 1 312 ? -25.094 120.405 -4.412 1.00 115.54 312 VAL D C 1
ATOM 9623 O O . VAL D 1 312 ? -25.622 120.167 -3.320 1.00 114.69 312 VAL D O 1
ATOM 9627 N N . PRO D 1 313 ? -25.484 121.424 -5.190 1.00 116.79 313 PRO D N 1
ATOM 9628 C CA . PRO D 1 313 ? -26.512 122.290 -4.620 1.00 117.02 313 PRO D CA 1
ATOM 9629 C C . PRO D 1 313 ? -27.915 121.761 -4.869 1.00 116.89 313 PRO D C 1
ATOM 9630 O O . PRO D 1 313 ? -28.090 120.766 -5.572 1.00 116.73 313 PRO D O 1
ATOM 9634 N N . LEU D 1 314 ? -28.906 122.439 -4.301 1.00 117.07 314 LEU D N 1
ATOM 9635 C CA . LEU D 1 314 ? -30.295 122.122 -4.570 1.00 117.22 314 LEU D CA 1
ATOM 9636 C C . LEU D 1 314 ? -30.668 122.905 -5.811 1.00 118.65 314 LEU D C 1
ATOM 9637 O O . LEU D 1 314 ? -30.659 124.135 -5.803 1.00 119.61 314 LEU D O 1
ATOM 9642 N N . LEU D 1 315 ? -30.994 122.193 -6.881 1.00 119.02 315 LEU D N 1
ATOM 9643 C CA . LEU D 1 315 ? -31.209 122.845 -8.163 1.00 120.88 315 LEU D CA 1
ATOM 9644 C C . LEU D 1 315 ? -32.544 123.573 -8.182 1.00 121.96 315 LEU D C 1
ATOM 9645 O O . LEU D 1 315 ? -33.529 123.094 -7.617 1.00 121.71 315 LEU D O 1
ATOM 9650 N N . ARG D 1 316 ? -32.557 124.742 -8.815 1.00 123.10 316 ARG D N 1
ATOM 9651 C CA . ARG D 1 316 ? -33.789 125.486 -9.028 1.00 123.57 316 ARG D CA 1
ATOM 9652 C C . ARG D 1 316 ? -34.789 124.584 -9.727 1.00 123.79 316 ARG D C 1
ATOM 9653 O O . ARG D 1 316 ? -35.932 124.453 -9.295 1.00 123.63 316 ARG D O 1
ATOM 9661 N N . THR D 1 317 ? -34.340 123.952 -10.805 1.00 124.26 317 THR D N 1
ATOM 9662 C CA . THR D 1 317 ? -35.142 122.962 -11.506 1.00 128.66 317 THR D CA 1
ATOM 9663 C C . THR D 1 317 ? -35.097 121.630 -10.768 1.00 127.45 317 THR D C 1
ATOM 9664 O O . THR D 1 317 ? -34.122 121.322 -10.085 1.00 126.50 317 THR D O 1
ATOM 9668 N N . GLU D 1 318 ? -36.163 120.849 -10.898 1.00 127.45 318 GLU D N 1
ATOM 9669 C CA . GLU D 1 318 ? -36.144 119.462 -10.460 1.00 125.48 318 GLU D CA 1
ATOM 9670 C C . GLU D 1 318 ? -35.116 118.770 -11.341 1.00 122.93 318 GLU D C 1
ATOM 9671 O O . GLU D 1 318 ? -34.953 119.145 -12.502 1.00 126.65 318 GLU D O 1
ATOM 9677 N N . ALA D 1 319 ? -34.422 117.762 -10.824 1.00 122.02 319 ALA D N 1
ATOM 9678 C CA . ALA D 1 319 ? -33.379 117.153 -11.633 1.00 120.82 319 ALA D CA 1
ATOM 9679 C C . ALA D 1 319 ? -33.998 116.012 -12.417 1.00 121.25 319 ALA D C 1
ATOM 9680 O O . ALA D 1 319 ? -34.302 114.951 -11.873 1.00 120.36 319 ALA D O 1
ATOM 9682 N N . LYS D 1 320 ? -34.175 116.250 -13.711 1.00 122.77 320 LYS D N 1
ATOM 9683 C CA . LYS D 1 320 ? -34.819 115.290 -14.591 1.00 123.57 320 LYS D CA 1
ATOM 9684 C C . LYS D 1 320 ? -34.065 115.131 -15.903 1.00 125.10 320 LYS D C 1
ATOM 9685 O O . LYS D 1 320 ? -33.479 114.086 -16.180 1.00 125.30 320 LYS D O 1
ATOM 9691 N N . GLY D 1 321 ? -34.089 116.192 -16.704 1.00 126.63 321 GLY D N 1
ATOM 9692 C CA . GLY D 1 321 ? -33.538 116.162 -18.045 1.00 128.44 321 GLY D CA 1
ATOM 9693 C C . GLY D 1 321 ? -32.047 115.909 -18.094 1.00 128.31 321 GLY D C 1
ATOM 9694 O O . GLY D 1 321 ? -31.345 116.061 -17.094 1.00 126.45 321 GLY D O 1
ATOM 9695 N N . ILE D 1 322 ? -31.566 115.520 -19.271 1.00 130.36 322 ILE D N 1
ATOM 9696 C CA . ILE D 1 322 ? -30.151 115.244 -19.473 1.00 130.65 322 ILE D CA 1
ATOM 9697 C C . ILE D 1 322 ? -29.331 116.515 -19.297 1.00 130.76 322 ILE D C 1
ATOM 9698 O O . ILE D 1 322 ? -28.147 116.455 -18.991 1.00 128.15 322 ILE D O 1
ATOM 9703 N N . GLU D 1 323 ? -29.963 117.666 -19.491 1.00 129.76 323 GLU D N 1
ATOM 9704 C CA . GLU D 1 323 ? -29.279 118.939 -19.298 1.00 136.97 323 GLU D CA 1
ATOM 9705 C C . GLU D 1 323 ? -28.913 119.151 -17.832 1.00 134.85 323 GLU D C 1
ATOM 9706 O O . GLU D 1 323 ? -27.762 119.458 -17.508 1.00 134.34 323 GLU D O 1
ATOM 9712 N N . THR D 1 324 ? -29.893 118.974 -16.952 1.00 127.13 324 THR D N 1
ATOM 9713 C CA . THR D 1 324 ? -29.650 119.038 -15.517 1.00 127.35 324 THR D CA 1
ATOM 9714 C C . THR D 1 324 ? -28.645 117.961 -15.114 1.00 126.42 324 THR D C 1
ATOM 9715 O O . THR D 1 324 ? -27.831 118.161 -14.212 1.00 125.46 324 THR D O 1
ATOM 9719 N N . LEU D 1 325 ? -28.702 116.826 -15.806 1.00 126.73 325 LEU D N 1
ATOM 9720 C CA . LEU D 1 325 ? -27.778 115.720 -15.567 1.00 125.96 325 LEU D CA 1
ATOM 9721 C C . LEU D 1 325 ? -26.326 116.096 -15.860 1.00 126.54 325 LEU D C 1
ATOM 9722 O O . LEU D 1 325 ? -25.444 115.847 -15.043 1.00 125.04 325 LEU D O 1
ATOM 9727 N N . LYS D 1 326 ? -26.083 116.688 -17.027 1.00 128.92 326 LYS D N 1
ATOM 9728 C CA . LYS D 1 326 ? -24.741 117.117 -17.408 1.00 129.80 326 LYS D CA 1
ATOM 9729 C C . LYS D 1 326 ? -24.285 118.248 -16.497 1.00 129.49 326 LYS D C 1
ATOM 9730 O O . LYS D 1 326 ? -23.096 118.378 -16.190 1.00 129.13 326 LYS D O 1
ATOM 9736 N N . GLN D 1 327 ? -25.242 119.067 -16.073 1.00 129.51 327 GLN D N 1
ATOM 9737 C CA . GLN D 1 327 ? -24.965 120.142 -15.130 1.00 129.05 327 GLN D CA 1
ATOM 9738 C C . GLN D 1 327 ? -24.389 119.565 -13.842 1.00 127.23 327 GLN D C 1
ATOM 9739 O O . GLN D 1 327 ? -23.291 119.937 -13.422 1.00 126.92 327 GLN D O 1
ATOM 9745 N N . ILE D 1 328 ? -25.128 118.641 -13.231 1.00 126.14 328 ILE D N 1
ATOM 9746 C CA . ILE D 1 328 ? -24.675 117.971 -12.014 1.00 124.48 328 ILE D CA 1
ATOM 9747 C C . ILE D 1 328 ? -23.346 117.257 -12.248 1.00 123.84 328 ILE D C 1
ATOM 9748 O O . ILE D 1 328 ? -22.475 117.240 -11.375 1.00 122.74 328 ILE D O 1
ATOM 9753 N N . ALA D 1 329 ? -23.204 116.677 -13.437 1.00 124.34 329 ALA D N 1
ATOM 9754 C CA . ALA D 1 329 ? -21.956 116.054 -13.861 1.00 124.04 329 ALA D CA 1
ATOM 9755 C C . ALA D 1 329 ? -20.787 117.011 -13.669 1.00 124.42 329 ALA D C 1
ATOM 9756 O O . ALA D 1 329 ? -19.868 116.718 -12.912 1.00 121.06 329 ALA D O 1
ATOM 9758 N N . LYS D 1 330 ? -20.819 118.151 -14.355 1.00 125.91 330 LYS D N 1
ATOM 9759 C CA . LYS D 1 330 ? -19.755 119.143 -14.195 1.00 126.57 330 LYS D CA 1
ATOM 9760 C C . LYS D 1 330 ? -19.620 119.639 -12.752 1.00 125.37 330 LYS D C 1
ATOM 9761 O O . LYS D 1 330 ? -18.519 119.960 -12.302 1.00 123.15 330 LYS D O 1
ATOM 9767 N N . ILE D 1 331 ? -20.735 119.699 -12.027 1.00 124.57 331 ILE D N 1
ATOM 9768 C CA . ILE D 1 331 ? -20.699 120.125 -10.629 1.00 123.67 331 ILE D CA 1
ATOM 9769 C C . ILE D 1 331 ? -19.860 119.166 -9.777 1.00 119.56 331 ILE D C 1
ATOM 9770 O O . ILE D 1 331 ? -19.129 119.594 -8.882 1.00 119.19 331 ILE D O 1
ATOM 9775 N N . LEU D 1 332 ? -19.954 117.873 -10.069 1.00 121.72 332 LEU D N 1
ATOM 9776 C CA . LEU D 1 332 ? -19.145 116.877 -9.370 1.00 120.42 332 LEU D CA 1
ATOM 9777 C C . LEU D 1 332 ? -17.757 116.715 -9.987 1.00 121.07 332 LEU D C 1
ATOM 9778 O O . LEU D 1 332 ? -16.852 116.165 -9.360 1.00 120.24 332 LEU D O 1
ATOM 9783 N N . TYR D 1 333 ? -17.594 117.200 -11.214 1.00 122.52 333 TYR D N 1
ATOM 9784 C CA . TYR D 1 333 ? -16.344 117.028 -11.946 1.00 123.11 333 TYR D CA 1
ATOM 9785 C C . TYR D 1 333 ? -16.025 118.271 -12.771 1.00 123.08 333 TYR D C 1
ATOM 9786 O O . TYR D 1 333 ? -14.889 118.474 -13.196 1.00 124.15 333 TYR D O 1
#

GO terms:
  GO:0042802 identical protein binding (F, IPI)

Secondary structure (DSSP, 8-state):
-TTHHHHHHHHHSS-S-EEEEEE-SSSTTHHHHHHHHHHHHHHSS--EEEEE--TT-HHHHHH-S---SS-EE-TT-SSEEEEE--HHHHHHHHHHHHHHHGGG-HHHHHHHHHHHHHHHHSTTHHHHHHHHHHHHHHH--S-SEEEE-S---TTGGGGGGHHHHHHHHHHHHHHHHHHHHHHHHHHHHHS---HHHHHHHHHHHHHHHHHHHHHHT-TTTEEEEEEE-SSHHHHHHHHHHHHHHHHTT--EEEEEEEEEPPS---SHHHHHHHHHHHHHHHHHHHHSTTSEEEEEE--SS-S-SHHHHHHHHHHH-/---EEEEEE-SSSTTHHHHHHHHHHHHHHSS--EEEEE--TT-HHHHHH-S---SS-EE-TT-SSEEEEE--HHHHHHHHHHHHHHHH-S-HHHHHHHHHHHHHHHTSTTHHHHHHHHHHHHHHH--S-SEEEE-S---TTTGGGGGHHHHHHHHHHHHHHHHHHHHHHHHHHHHHS---HHHHHHHHHHHHHHHHHHHHHHT-TTTEEEEEEE-SSHHHHHHHHHHHHHHHHTT--EEEEEEEEEPPS---SHHHHHHHHHHHHHHHHHHHHSTTSEEEEEE--SS-S-SHHHHHHHHHHH-/-EEEEEE-SSSTTHHHHHHHHHHHHHHSS--EEEEE--TT-HHHHHH-S---SS-EE-TT-SSEEEEE--HHHHHHHHHHHHHHHHTT-HHHHHHHHHHHHHHHHSTTHHHHHHHHHHHHHHH--S-SEEEE-S---TTTGGGGGHHHHHHHHHHHHHHHHHHHHHHHHHHHHHS---HHHHHHHHHHHHHHHHHHHHHHT-TTTEEEEEEE-SSHHHHHHHHHHHHHHHHTT--EEEEEEEEEPPS---SHHHHHHHHHHHHHHHHHHHHSTTSEEEEEE--SS-S-SHHHHHHHHHHH-/-EEEEEE-SSSTTHHHHHHHHHHHHHHSS--EEEEE--TT-HHHHHH-S---SS-EE-TT-SSEEEEE--HHHHHHHHHHHHHHH--SSHHHHHHHHHHHHHHHHSTTHHHHHHHHHHHHHHH--S-SEEEE-S---TTTGGGGGHHHHHHHHHHHHHHHHHHHHHHHHHHHHHS---HHHHHHHHHHHHHHHHHHHHHHT-TTTEEEEEEE-SSHHHHHHHHHHHHHHHHTT--EEEEEEEEEPPS---SHHHHHHHHHHHHHHHHHHHHSTTSEEEEEE--SS-S-SHHHHHHHHHHH-

Foldseek 3Di:
DLCPVVVVQLLPPPFFAFEEEEAFDPPLQRVLVLLLVLVLCLVPPFAEEEEELDPVPVVCQQQVPDAEQPWDDGDPRPRGTYGYDDLVVVLVVVLVVLVVVQVVDPVVSVVVNVVSVCVSVDPCRSLVVLVVVLLVVLPDTPGSYYYYHYHDFLVSVVCLPCLVVLVVVLVVLVVVCVVVVVVVVVCCPVPDDDSVPVSVVSVVVSVSSPSSLVQQLDGSGYEYEYRAELDPVRQVRVLVRVVSCVVSNGDHQEYEYEQAADPDDDDVPVVVVNVSSVVSVVVCCVSVVVHHYAYYHRDPDDNHYVVSSNVVSVSRD/DFAFEEEEAFDPPLQRVLVLLLVLVLCLVPPFAEEEEELPPVPVVCQQQVPDAEQPWDDGDPRPRGTYGYDDQVVVLVVVLVVQCVVPVVDPPVNVVVNVVSVVVVVDPCRSLVVVVVVVLVVLPDTPHRYYYYHYHDFLVSVVCLVCLVVLVVVLVVLVVVCVVVVVVVVVCCVVPDDPSVPVSVVSVVVSVSSPSSLVQQLDPVHYEYEYGAELDPPRQVRVLVRVVSCVVSRGHHAEYEYEAAADPDDDDVPVVVVNVSSVVSVVVCCVSVVVHHYAYYHRDPDDNHYVVSSNVVSVSRD/DFEEEEAFDPPLQRVLVLLLVLVLCLVPPFAEEEEELDPVPVVCQQQVPDAEQPWDDGDPRPRGTYGYDDLVCVVVVVLVVLVVVCVVPVVVSVVVVVVVVVVSVDPCRSLVVLVVVVLVVLPDDPGRYYYYHYHDFLVSVVCLPCLVVLVVVLVVLVVVCVVVVVVVVVCCVVPNDDNVPVSVVSVVVSVSSPSSLVQQLDPVHYEYEYGAELDPVRQVRVLVRVVSCVVSNGDHQEYEYEQAADPDDDDVPVVVVNVSSVVSVVVCCVSVVVHHYAYYHRDPDDNHYVVSSNVVSVSRD/DFEEEEAFDPPLQRVLVLLLVLVLCLVPPFAEEEEELDPVPVVCQQQVPDAEQPWDDGDPRPRGTYGYDDPVVVLVVVLVVLCVPPPVVVVVSVVVNVVSVVVSVDPCCSLVVLVVVVLVVLPDDPGRYYYYHYHDFLVSVVCLPCLVVLVVVLVVLVVVCVVVVVVVVVVCVVDPDDSVPVSVVSVVVSVSSPSSLVQQLDPVHYEYEYGAELDPVRQVRVLVRVVSCVVSNGDHAEYEYEAAADPDDDDVPVVVVNVSSVVSVVVCCVSVVVHHYAYYHRDPDDNHYVVSSNVVSVSRD

Radius of gyration: 47.88 Å; Cα contacts (8 Å, |Δi|>4): 1844; chains: 4; bounding box: 58×182×78 Å

CATH classification: 3.40.50.300

B-factor: mean 82.36, std 29.66, range [16.59, 186.24]

InterPro domains:
  IPR016300 Arsenical pump ATPase, ArsA/GET3 [PTHR10803] (22-338)
  IPR016300 Arsenical pump ATPase, ArsA/GET3 [TIGR00345] (30-332)
  IPR025723 ArsA/GET3, Anion-transporting ATPase-like domain [PF02374] (26-333)
  IPR027417 P-loop containing nucleoside triphosphate hydrolase [G3DSA:3.40.50.300] (26-333)
  IPR027417 P-loop containing nucleoside triphosphate hydrolase [SSF52540] (24-328)

Nearest PDB structures (foldseek):
  3ug6-assembly1_A  TM=9.982E-01  e=5.825E-51  Methanocaldococcus jannaschii DSM 2661
  3zq6-assembly2_D  TM=8.558E-01  e=7.343E-34  Methanothermobacter thermautotrophicus
  3zq6-assembly1_A  TM=8.523E-01  e=4.338E-33  Methanothermobacter thermautotrophicus
  3zq6-assembly2_C  TM=8.638E-01  e=1.427E-31  Methanothermobacter thermautotrophicus
  3sja-assembly2_E  TM=7.700E-01  e=4.668E-22  Saccharomyces cerevisiae S288C

Organism: Methanocaldococcus jannaschii (strain ATCC 43067 / DSM 2661 / JAL-1 / JCM 10045 / NBRC 100440) (NCBI:txid243232)